Protein AF-A0A4Q3SVL1-F1 (afdb_monomer)

Secondary structure (DSSP, 8-state):
----SSS--TT-TTS-HHHHHHHHHHHHHTTTTTTTSEEEEET-TTSHHHHHHTTT-SEEEEEES-HHHHHHHHHHH-STT-TTEEEEE-BTTB-SS-TT-EEEEEEES-GGGS-HHHHHHHHHHHHHHEEEEEEEEEEEE-HHHHTTTTT---TT-S----HHHHHHHHHTT-SEEEEEEE---------SS-TT--S--------SS------SEEEEEEESSPPPTTTT-------STTHHHHHHHHHHHHHHHHHHHHHHHHHHHHHHHHHHHHHHHHHHHHH--SSSHHHHHHHHHHHHHHHHHHHHHHHHHHHHHHHHHHHHHHHHHHHHHHHHHHHTS----HHHHHHHHHHHHHHHHHHHHHHHHHHHHHHHHHSHHHHHHHHHHHHHHHH--TT-HHHHHHHHHHHHHTS---------S-----------------EEPPP-SS-SEEEEEEESS-HHHHHHHHHHHHHH--SS-EEEEEEE-S--SGGGGHHHHEETEEEEE-SS--HHHHHHHHHGGG--SSEEEEE-TTEEEPTTHHHHHHHHHHH-TTEEEEEEEEE-TTS-EEESSEEE-TTS-EEETTTTS-TTSGGGSS-EE-SB--TTEEEEEHHHHHHHTSS-GGGTTSSSHHHHHHHHHHHTT-EEEEEEEEEEEE-TTGGG--TT-TTHHHHHHHHHHHHHHHHHHHHHHHHHHH-PSTTSSHHHHTTT-TTSPEEEEEESSS--TTT-HHHHHHHHHHHHHHHTT-EEEEEETT----TTHHHHHHHTT-EEE-SHHHHHHHHHHHHHHGGG-SEEEEETHHHHTTTHHHHHHH--SEEEEE-SS-HHHHHHHHHHHH--HHHHHHHHHHHHHHHHHHHT-SEEEES-HHHHHHHHHH-TTS-EEE--S---S--PPP-S-STT--SEEEE--TTSHHHHHHHHHIIIIIHHHHHHH-TT--EEEE-SS--HHHHHGGGSTT-

Structure (mmCIF, N/CA/C/O backbone):
data_AF-A0A4Q3SVL1-F1
#
_entry.id   AF-A0A4Q3SVL1-F1
#
loop_
_atom_site.group_PDB
_atom_site.id
_atom_site.type_symbol
_atom_site.label_atom_id
_atom_site.label_alt_id
_atom_site.label_comp_id
_atom_site.label_asym_id
_atom_site.label_entity_id
_atom_site.label_seq_id
_atom_site.pdbx_PDB_ins_code
_atom_site.Cartn_x
_atom_site.Cartn_y
_atom_site.Cartn_z
_atom_site.occupancy
_atom_site.B_iso_or_equiv
_atom_site.auth_seq_id
_atom_site.auth_comp_id
_atom_site.auth_asym_id
_atom_site.auth_atom_id
_atom_site.pdbx_PDB_model_num
ATOM 1 N N . MET A 1 1 ? -12.771 -2.972 56.015 1.00 55.38 1 MET A N 1
ATOM 2 C CA . MET A 1 1 ? -11.417 -2.401 56.017 1.00 55.38 1 MET A CA 1
ATOM 3 C C . MET A 1 1 ? -11.244 -1.648 54.707 1.00 55.38 1 MET A C 1
ATOM 5 O O . MET A 1 1 ? -11.734 -2.137 53.696 1.00 55.38 1 MET A O 1
ATOM 9 N N . GLU A 1 2 ? -10.692 -0.437 54.738 1.00 48.19 2 GLU A N 1
ATOM 10 C CA . GLU A 1 2 ? -10.429 0.373 53.538 1.00 48.19 2 GLU A CA 1
ATOM 11 C C . GLU A 1 2 ? -9.019 0.034 53.021 1.00 48.19 2 GLU A C 1
ATOM 13 O O . GLU A 1 2 ? -8.094 -0.090 53.822 1.00 48.19 2 GLU A O 1
ATOM 18 N N . PHE A 1 3 ? -8.852 -0.191 51.714 1.00 60.41 3 PHE A N 1
ATOM 19 C CA . PHE A 1 3 ? -7.556 -0.561 51.133 1.00 60.41 3 PHE A CA 1
ATOM 20 C C . PHE A 1 3 ? -6.648 0.671 51.045 1.00 60.41 3 PHE A C 1
ATOM 22 O O . PHE A 1 3 ? -6.931 1.595 50.286 1.00 60.41 3 PHE A O 1
ATOM 29 N N . THR A 1 4 ? -5.565 0.687 51.824 1.00 52.78 4 THR A N 1
ATOM 30 C CA . THR A 1 4 ? -4.628 1.823 51.913 1.00 52.78 4 THR A CA 1
ATOM 31 C C . THR A 1 4 ? -3.391 1.678 51.020 1.00 52.78 4 THR A C 1
ATOM 33 O O . THR A 1 4 ? -2.592 2.607 50.952 1.00 52.78 4 THR A O 1
ATOM 36 N N . GLY A 1 5 ? -3.208 0.528 50.358 1.00 53.03 5 GLY A N 1
ATOM 37 C CA . GLY A 1 5 ? -1.999 0.194 49.591 1.00 53.03 5 GLY A CA 1
ATOM 38 C C . GLY A 1 5 ? -0.815 -0.310 50.432 1.00 53.03 5 GLY A C 1
ATOM 39 O O . GLY A 1 5 ? 0.130 -0.846 49.871 1.00 53.03 5 GLY A O 1
ATOM 40 N N . GLU A 1 6 ? -0.879 -0.196 51.763 1.00 57.84 6 GLU A N 1
ATOM 41 C CA . GLU A 1 6 ? 0.151 -0.676 52.708 1.00 57.84 6 GLU A CA 1
ATOM 42 C C . GLU A 1 6 ? 0.124 -2.206 52.891 1.00 57.84 6 GLU A C 1
ATOM 44 O O . GLU A 1 6 ? 1.145 -2.819 53.177 1.00 57.84 6 GLU A O 1
ATOM 49 N N . ARG A 1 7 ? -1.051 -2.837 52.759 1.00 68.31 7 ARG A N 1
ATOM 50 C CA . ARG A 1 7 ? -1.268 -4.267 53.037 1.00 68.31 7 ARG A CA 1
ATOM 51 C C . ARG A 1 7 ? -1.854 -4.965 51.823 1.00 68.31 7 ARG A C 1
ATOM 53 O O . ARG A 1 7 ? -2.736 -4.422 51.163 1.00 68.31 7 ARG A O 1
ATOM 60 N N . TYR A 1 8 ? -1.421 -6.197 51.580 1.00 66.38 8 TYR A N 1
ATOM 61 C CA . TYR A 1 8 ? -1.984 -7.031 50.524 1.00 66.38 8 TYR A CA 1
ATOM 62 C C . TYR A 1 8 ? -3.361 -7.602 50.918 1.00 66.38 8 TYR A C 1
ATOM 64 O O . TYR A 1 8 ? -3.507 -8.191 51.992 1.00 66.38 8 TYR A O 1
ATOM 72 N N . VAL A 1 9 ? -4.353 -7.452 50.028 1.00 64.75 9 VAL A N 1
ATOM 73 C CA . VAL A 1 9 ? -5.755 -7.873 50.219 1.00 64.75 9 VAL A CA 1
ATOM 74 C C . VAL A 1 9 ? -6.178 -8.793 49.063 1.00 64.75 9 VAL A C 1
ATOM 76 O O . VAL A 1 9 ? -6.366 -8.304 47.949 1.00 64.75 9 VAL A O 1
ATOM 79 N N . PRO A 1 10 ? -6.362 -10.109 49.292 1.00 58.31 10 PRO A N 1
ATOM 80 C CA . PRO A 1 10 ? -6.601 -11.079 48.215 1.00 58.31 10 PRO A CA 1
ATOM 81 C C . PRO A 1 10 ? -7.893 -10.882 47.402 1.00 58.31 10 PRO A C 1
ATOM 83 O O . PRO A 1 10 ? -7.967 -11.353 46.274 1.00 58.31 10 PRO A O 1
ATOM 86 N N . ASP A 1 11 ? -8.917 -10.220 47.956 1.00 56.16 11 ASP A N 1
ATOM 87 C CA . ASP A 1 11 ? -10.246 -10.100 47.327 1.00 56.16 11 ASP A CA 1
ATOM 88 C C . ASP A 1 11 ? -10.383 -8.887 46.376 1.00 56.16 11 ASP A C 1
ATOM 90 O O . ASP A 1 11 ? -11.419 -8.725 45.728 1.00 56.16 11 ASP A O 1
ATOM 94 N N . ASN A 1 12 ? -9.367 -8.020 46.285 1.00 53.47 12 ASN A N 1
ATOM 95 C CA . ASN A 1 12 ? -9.403 -6.786 45.493 1.00 53.47 12 ASN A CA 1
ATOM 96 C C . ASN A 1 12 ? -8.634 -6.980 44.166 1.00 53.47 12 ASN A C 1
ATOM 98 O O . ASN A 1 12 ? -7.522 -6.494 43.993 1.00 53.47 12 ASN A O 1
ATOM 102 N N . PHE A 1 13 ? -9.223 -7.751 43.244 1.00 50.00 13 PHE A N 1
ATOM 103 C CA . PHE A 1 13 ? -8.593 -8.273 42.013 1.00 50.00 13 PHE A CA 1
ATOM 104 C C . PHE A 1 13 ? -8.269 -7.244 40.910 1.00 50.00 13 PHE A C 1
ATOM 106 O O . PHE A 1 13 ? -7.777 -7.636 39.852 1.00 50.00 13 PHE A O 1
ATOM 113 N N . ASP A 1 14 ? -8.543 -5.953 41.113 1.00 45.97 14 ASP A N 1
ATOM 114 C CA . ASP A 1 14 ? -8.428 -4.961 40.035 1.00 45.97 14 ASP A CA 1
ATOM 115 C C . ASP A 1 14 ? -6.996 -4.444 39.793 1.00 45.97 14 ASP A C 1
ATOM 117 O O . ASP A 1 14 ? -6.736 -3.947 38.701 1.00 45.97 14 ASP A O 1
ATOM 121 N N . ASP A 1 15 ? -6.039 -4.633 40.712 1.00 45.75 15 ASP A N 1
ATOM 122 C CA . ASP A 1 15 ? -4.672 -4.121 40.534 1.00 45.75 15 ASP A CA 1
ATOM 123 C C . ASP A 1 15 ? -3.588 -5.165 40.893 1.00 45.75 15 ASP A C 1
ATOM 125 O O . ASP A 1 15 ? -3.244 -5.378 42.051 1.00 45.75 15 ASP A O 1
ATOM 129 N N . ASN A 1 16 ? -2.981 -5.749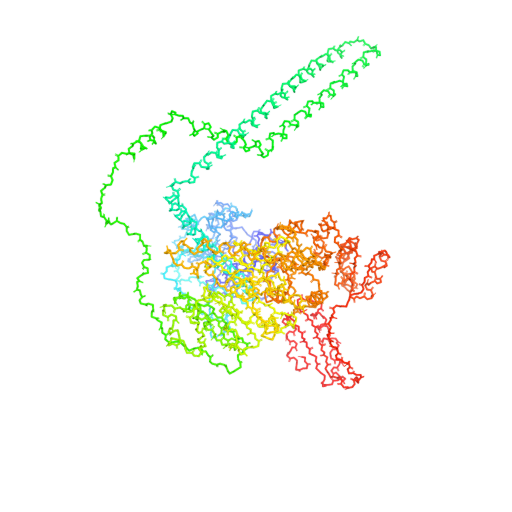 39.848 1.00 54.47 16 ASN A N 1
ATOM 130 C CA . ASN A 1 16 ? -1.686 -6.460 39.827 1.00 54.47 16 ASN A CA 1
ATOM 131 C C . ASN A 1 16 ? -1.646 -7.973 40.183 1.00 54.47 16 ASN A C 1
ATOM 133 O O . ASN A 1 16 ? -1.235 -8.386 41.268 1.00 54.47 16 ASN A O 1
ATOM 137 N N . ALA A 1 17 ? -1.949 -8.827 39.193 1.00 58.56 17 ALA A N 1
ATOM 138 C CA . ALA A 1 17 ? -1.876 -10.293 39.298 1.00 58.56 17 ALA A CA 1
ATOM 139 C C . ALA A 1 17 ? -0.477 -10.843 39.675 1.00 58.56 17 ALA A C 1
ATOM 141 O O . ALA A 1 17 ? -0.391 -11.858 40.363 1.00 58.56 17 ALA A O 1
ATOM 142 N N . GLU A 1 18 ? 0.624 -10.179 39.294 1.00 60.16 18 GLU A N 1
ATOM 143 C CA . GLU A 1 18 ? 1.995 -10.618 39.634 1.00 60.16 18 GLU A CA 1
ATOM 144 C C . GLU A 1 18 ? 2.237 -10.577 41.152 1.00 60.16 18 GLU A C 1
ATOM 146 O O . GLU A 1 18 ? 2.710 -11.556 41.732 1.00 60.16 18 GLU A O 1
ATOM 151 N N . LEU A 1 19 ? 1.811 -9.488 41.801 1.00 62.50 19 LEU A N 1
ATOM 152 C CA . LEU A 1 19 ? 1.945 -9.290 43.246 1.00 62.50 19 LEU A CA 1
ATOM 153 C C . LEU A 1 19 ? 1.179 -10.371 44.029 1.00 62.50 19 LEU A C 1
ATOM 155 O O . LEU A 1 19 ? 1.675 -10.909 45.019 1.00 62.50 19 LEU A O 1
ATOM 159 N N . SER A 1 20 ? -0.009 -10.750 43.544 1.00 68.12 20 SER A N 1
ATOM 160 C CA . SER A 1 20 ? -0.843 -11.777 44.179 1.00 68.12 20 SER A CA 1
ATOM 161 C C . SER A 1 20 ? -0.170 -13.157 44.223 1.00 68.12 20 SER A C 1
ATOM 163 O O . SER A 1 20 ? -0.193 -13.843 45.251 1.00 68.12 20 SER A O 1
ATOM 165 N N . VAL A 1 21 ? 0.500 -13.539 43.131 1.00 72.69 21 VAL A N 1
ATOM 166 C CA . VAL A 1 21 ? 1.197 -14.823 42.998 1.00 72.69 21 VAL A CA 1
ATOM 167 C C . VAL A 1 21 ? 2.465 -14.846 43.852 1.00 72.69 21 VAL A C 1
ATOM 169 O O . VAL A 1 21 ? 2.728 -15.852 44.510 1.00 72.69 21 VAL A O 1
ATOM 172 N N . GLU A 1 22 ? 3.232 -13.752 43.901 1.00 77.69 22 GLU A N 1
ATOM 173 C CA . GLU A 1 22 ? 4.458 -13.664 44.711 1.00 77.69 22 GLU A CA 1
ATOM 174 C C . GLU A 1 22 ? 4.164 -13.790 46.220 1.00 77.69 22 GLU A C 1
ATOM 176 O O . GLU A 1 22 ? 4.854 -14.538 46.928 1.00 77.69 22 GLU A O 1
ATOM 181 N N . HIS A 1 23 ? 3.092 -13.153 46.707 1.00 78.38 23 HIS A N 1
ATOM 182 C CA . HIS A 1 23 ? 2.640 -13.283 48.097 1.00 78.38 23 HIS A CA 1
ATOM 183 C C . HIS A 1 23 ? 2.167 -14.699 48.440 1.00 78.38 23 HIS A C 1
ATOM 185 O O . HIS A 1 23 ? 2.624 -15.276 49.433 1.00 78.38 23 HIS A O 1
ATOM 191 N N . LEU A 1 24 ? 1.303 -15.295 47.613 1.00 80.44 24 LEU A N 1
ATOM 192 C CA . LEU A 1 24 ? 0.817 -16.660 47.839 1.00 80.44 24 LEU A CA 1
ATOM 193 C C . LEU A 1 24 ? 1.949 -17.691 47.757 1.00 80.44 24 LEU A C 1
ATOM 195 O O . LEU A 1 24 ? 1.986 -18.633 48.551 1.00 80.44 24 LEU A O 1
ATOM 199 N N . HIS A 1 25 ? 2.910 -17.502 46.849 1.00 86.19 25 HIS A N 1
ATOM 200 C CA . HIS A 1 25 ? 4.037 -18.416 46.671 1.00 86.19 25 HIS A CA 1
ATOM 201 C C . HIS A 1 25 ? 4.887 -18.550 47.937 1.00 86.19 25 HIS A C 1
ATOM 203 O O . HIS A 1 25 ? 5.212 -19.675 48.319 1.00 86.19 25 HIS A O 1
ATOM 209 N N . ARG A 1 26 ? 5.177 -17.455 48.649 1.00 89.06 26 ARG A N 1
ATOM 210 C CA . ARG A 1 26 ? 5.948 -17.519 49.905 1.00 89.06 26 ARG A CA 1
ATOM 211 C C . ARG A 1 26 ? 5.238 -18.339 50.979 1.00 89.06 26 ARG A C 1
ATOM 213 O O . ARG A 1 26 ? 5.860 -19.232 51.555 1.00 89.06 26 ARG A O 1
ATOM 220 N N . TYR A 1 27 ? 3.937 -18.141 51.183 1.00 89.81 27 TYR A N 1
ATOM 221 C CA . TYR A 1 27 ? 3.181 -18.950 52.145 1.00 89.81 27 TYR A CA 1
ATOM 222 C C . TYR A 1 27 ? 3.047 -20.420 51.716 1.00 89.81 27 TYR A C 1
ATOM 224 O O . TYR A 1 27 ? 3.208 -21.316 52.543 1.00 89.81 27 TYR A O 1
ATOM 232 N N . HIS A 1 28 ? 2.842 -20.702 50.426 1.00 86.38 28 HIS A N 1
ATOM 233 C CA . HIS A 1 28 ? 2.831 -22.078 49.920 1.00 86.38 28 HIS A CA 1
ATOM 234 C C . HIS A 1 28 ? 4.194 -22.775 50.062 1.00 86.38 28 HIS A C 1
ATOM 236 O O . HIS A 1 28 ? 4.246 -23.980 50.314 1.00 86.38 28 HIS A O 1
ATOM 242 N N . SER A 1 29 ? 5.296 -22.024 49.960 1.00 87.75 29 SER A N 1
ATOM 243 C CA . SER A 1 29 ? 6.657 -22.564 50.052 1.00 87.75 29 SER A CA 1
ATOM 244 C C . SER A 1 29 ? 7.015 -23.111 51.439 1.00 87.75 29 SER A C 1
ATOM 246 O O . SER A 1 29 ? 7.871 -23.989 51.544 1.00 87.75 29 SER A O 1
ATOM 248 N N . VAL A 1 30 ? 6.331 -22.651 52.495 1.00 89.81 30 VAL A N 1
ATOM 249 C CA . VAL A 1 30 ? 6.601 -23.037 53.891 1.00 89.81 30 VAL A CA 1
ATOM 250 C C . VAL A 1 30 ? 5.645 -24.101 54.439 1.00 89.81 30 VAL A C 1
ATOM 252 O O . VAL A 1 30 ? 5.835 -24.560 55.563 1.00 89.81 30 VAL A O 1
ATOM 255 N N . LEU A 1 31 ? 4.645 -24.559 53.674 1.00 88.62 31 LEU A N 1
ATOM 256 C CA . LEU A 1 31 ? 3.614 -25.486 54.180 1.00 88.62 31 LEU A CA 1
ATOM 257 C C . LEU A 1 31 ? 4.175 -26.818 54.697 1.00 88.62 31 LEU A C 1
ATOM 259 O O . LEU A 1 31 ? 3.685 -27.364 55.686 1.00 88.62 31 LEU A O 1
ATOM 263 N N . ALA A 1 32 ? 5.226 -27.334 54.060 1.00 85.50 32 ALA A N 1
ATOM 264 C CA . ALA A 1 32 ? 5.906 -28.540 54.524 1.00 85.50 32 ALA A CA 1
ATOM 265 C C . ALA A 1 32 ? 6.697 -28.303 55.823 1.00 85.50 32 ALA A C 1
ATOM 267 O O . ALA A 1 32 ? 6.768 -29.194 56.669 1.00 85.50 32 ALA A O 1
ATOM 268 N N . LEU A 1 33 ? 7.260 -27.101 55.994 1.00 88.25 33 LEU A N 1
ATOM 269 C CA . LEU A 1 33 ? 8.067 -26.715 57.153 1.00 88.25 33 LEU A CA 1
ATOM 270 C C . LEU A 1 33 ? 7.221 -26.577 58.421 1.00 88.25 33 LEU A C 1
ATOM 272 O O . LEU A 1 33 ? 7.648 -26.959 59.510 1.00 88.25 33 LEU A O 1
ATOM 276 N N . VAL A 1 34 ? 6.010 -26.046 58.271 1.00 92.38 34 VAL A N 1
ATOM 277 C CA . VAL A 1 34 ? 5.092 -25.806 59.389 1.00 92.38 34 VAL A CA 1
ATOM 278 C C . VAL A 1 34 ? 4.317 -27.051 59.820 1.00 92.38 34 VAL A C 1
ATOM 280 O O . VAL A 1 34 ? 3.552 -27.000 60.784 1.00 92.38 34 VAL A O 1
ATOM 283 N N . LYS A 1 35 ? 4.501 -28.182 59.131 1.00 91.38 35 LYS A N 1
ATOM 284 C CA . LYS A 1 35 ? 3.727 -29.399 59.364 1.00 91.38 35 LYS A CA 1
ATOM 285 C C . LYS A 1 35 ? 3.863 -29.904 60.805 1.00 91.38 35 LYS A C 1
ATOM 287 O O . LYS A 1 35 ? 4.967 -30.163 61.279 1.00 91.38 35 LYS A O 1
ATOM 292 N N . ASP A 1 36 ? 2.729 -30.073 61.487 1.00 93.31 36 ASP A N 1
ATOM 293 C CA . ASP A 1 36 ? 2.624 -30.522 62.884 1.00 93.31 36 ASP A CA 1
ATOM 294 C C . ASP A 1 36 ? 3.350 -29.618 63.912 1.00 93.31 36 ASP A C 1
ATOM 296 O O . ASP A 1 36 ? 3.608 -30.031 65.049 1.00 93.31 36 ASP A O 1
ATOM 300 N N . LYS A 1 37 ? 3.658 -28.366 63.542 1.00 95.19 37 LYS A N 1
ATOM 301 C CA . LYS A 1 37 ? 4.358 -27.375 64.377 1.00 95.19 37 LYS A CA 1
ATOM 302 C C . LYS A 1 37 ? 3.426 -26.313 64.956 1.00 95.19 37 LYS A C 1
ATOM 304 O O . LYS A 1 37 ? 2.358 -26.054 64.403 1.00 95.19 37 LYS A O 1
ATOM 309 N N . LYS A 1 38 ? 3.835 -25.693 66.066 1.00 97.25 38 LYS A N 1
ATOM 310 C CA . LYS A 1 38 ? 3.267 -24.426 66.544 1.00 97.25 38 LYS A CA 1
ATOM 311 C C . LYS A 1 38 ? 3.923 -23.269 65.798 1.00 97.25 38 LYS A C 1
ATOM 313 O O . LYS A 1 38 ? 5.141 -23.106 65.879 1.00 97.25 38 LYS A O 1
ATOM 318 N N . VAL A 1 39 ? 3.122 -22.484 65.089 1.00 97.50 39 VAL A N 1
ATOM 319 C CA . VAL A 1 39 ? 3.583 -21.445 64.166 1.00 97.50 39 VAL A CA 1
ATOM 320 C C . VAL A 1 39 ? 3.134 -20.078 64.652 1.00 97.50 39 VAL A C 1
ATOM 322 O O . VAL A 1 39 ? 1.967 -19.897 64.995 1.00 97.50 39 VAL A O 1
ATOM 325 N N . LEU A 1 40 ? 4.044 -19.115 64.629 1.00 97.19 40 LEU A N 1
ATOM 326 C CA . LEU A 1 40 ? 3.732 -17.695 64.722 1.00 97.19 40 LEU A CA 1
ATOM 327 C C . LEU A 1 40 ? 3.852 -17.068 63.329 1.00 97.19 40 LEU A C 1
ATOM 329 O O . LEU A 1 40 ? 4.917 -17.132 62.725 1.00 97.19 40 LEU A O 1
ATOM 333 N N . ASP A 1 41 ? 2.779 -16.453 62.849 1.00 96.12 41 ASP A N 1
ATOM 334 C CA . ASP A 1 41 ? 2.760 -15.577 61.674 1.00 96.12 41 ASP A CA 1
ATOM 335 C C . ASP A 1 41 ? 2.746 -14.127 62.178 1.00 96.12 41 ASP A C 1
ATOM 337 O O . ASP A 1 41 ? 1.729 -13.651 62.688 1.00 96.12 41 ASP A O 1
ATOM 341 N N . ILE A 1 42 ? 3.902 -13.464 62.162 1.00 93.38 42 ILE A N 1
ATOM 342 C CA . ILE A 1 42 ? 4.084 -12.125 62.740 1.00 93.38 42 ILE A CA 1
ATOM 343 C C . ILE A 1 42 ? 4.021 -11.064 61.632 1.00 93.38 42 ILE A C 1
ATOM 345 O O . ILE A 1 42 ? 4.694 -11.199 60.614 1.00 93.38 42 ILE A O 1
ATOM 349 N N . ALA A 1 43 ? 3.217 -10.019 61.863 1.00 90.12 43 ALA A N 1
ATOM 350 C CA . ALA A 1 43 ? 2.675 -9.103 60.851 1.00 90.12 43 ALA A CA 1
ATOM 351 C C . ALA A 1 43 ? 1.779 -9.818 59.822 1.00 90.12 43 ALA A C 1
ATOM 353 O O . ALA A 1 43 ? 1.961 -9.727 58.611 1.00 90.12 43 ALA A O 1
ATOM 354 N N . CYS A 1 44 ? 0.798 -10.564 60.334 1.00 88.12 44 CYS A N 1
ATOM 355 C CA . CYS A 1 44 ? -0.080 -11.419 59.531 1.00 88.12 44 CYS A CA 1
ATOM 356 C C . CYS A 1 44 ? -1.098 -10.672 58.641 1.00 88.12 44 CYS A C 1
ATOM 358 O O . CYS A 1 44 ? -1.775 -11.305 57.821 1.00 88.12 44 CYS A O 1
ATOM 360 N N . GLY A 1 45 ? -1.248 -9.350 58.796 1.00 88.00 45 GLY A N 1
ATOM 361 C CA . GLY A 1 45 ? -2.177 -8.532 58.022 1.00 88.00 45 GLY A CA 1
ATOM 362 C C . GLY A 1 45 ? -3.626 -9.007 58.153 1.00 88.00 45 GLY A C 1
ATOM 363 O O . GLY A 1 45 ? -4.166 -9.130 59.250 1.00 88.00 45 GLY A O 1
ATOM 364 N N . GLU A 1 46 ? -4.275 -9.294 57.022 1.00 86.06 46 GLU A N 1
ATOM 365 C CA . GLU A 1 46 ? -5.652 -9.811 57.002 1.00 86.06 46 GLU A CA 1
ATOM 366 C C . GLU A 1 46 ? -5.770 -11.306 57.361 1.00 86.06 46 GLU A C 1
ATOM 368 O O . GLU A 1 46 ? -6.880 -11.836 57.428 1.00 86.06 46 GLU A O 1
ATOM 373 N N . GLY A 1 47 ? -4.653 -12.008 57.582 1.00 86.25 47 GLY A N 1
ATOM 374 C CA . GLY A 1 47 ? -4.638 -13.372 58.119 1.00 86.25 47 GLY A CA 1
ATOM 375 C C . GLY A 1 47 ? -4.873 -14.502 57.110 1.00 86.25 47 GLY A C 1
ATOM 376 O O . GLY A 1 47 ? -5.030 -15.652 57.524 1.00 86.25 47 GLY A O 1
ATOM 377 N N . TYR A 1 48 ? -4.881 -14.232 55.797 1.00 88.19 48 TYR A N 1
ATOM 378 C CA . TYR A 1 48 ? -5.042 -15.280 54.772 1.00 88.19 48 TYR A CA 1
ATOM 379 C C . TYR A 1 48 ? -3.890 -16.304 54.798 1.00 88.19 48 TYR A C 1
ATOM 381 O O . TYR A 1 48 ? -4.130 -17.504 54.665 1.00 88.19 48 TYR A O 1
ATOM 389 N N . GLY A 1 49 ? -2.651 -15.846 55.012 1.00 89.00 49 GLY A N 1
ATOM 390 C CA . GLY A 1 49 ? -1.470 -16.704 55.132 1.00 89.00 49 GLY A CA 1
ATOM 391 C C . GLY A 1 49 ? -1.525 -17.569 56.388 1.00 89.00 49 GLY A C 1
ATOM 392 O O . GLY A 1 49 ? -1.332 -18.786 56.320 1.00 89.00 49 GLY A O 1
ATOM 393 N N . SER A 1 50 ? -1.918 -16.966 57.515 1.00 92.94 50 SER A N 1
ATOM 394 C CA . SER A 1 50 ? -2.155 -17.686 58.766 1.00 92.94 50 SER A CA 1
ATOM 395 C C . SER A 1 50 ? -3.211 -18.776 58.581 1.00 92.94 50 SER A C 1
ATOM 397 O O . SER A 1 50 ? -2.988 -19.918 58.981 1.00 92.94 50 SER A O 1
ATOM 399 N N . ALA A 1 51 ? -4.328 -18.459 57.913 1.00 90.31 51 ALA A N 1
ATOM 400 C CA . ALA A 1 51 ? -5.387 -19.415 57.603 1.00 90.31 51 ALA A CA 1
ATOM 401 C C . ALA A 1 51 ? -4.905 -20.551 56.689 1.00 90.31 51 ALA A C 1
ATOM 403 O O . ALA A 1 51 ? -5.227 -21.710 56.947 1.00 90.31 51 ALA A O 1
ATOM 404 N N . LEU A 1 52 ? -4.092 -20.262 55.671 1.00 89.81 52 LEU A N 1
ATOM 405 C CA . LEU A 1 52 ? -3.535 -21.277 54.772 1.00 89.81 52 LEU A CA 1
ATOM 406 C C . LEU A 1 52 ? -2.671 -22.305 55.524 1.00 89.81 52 LEU A C 1
ATOM 408 O O . LEU A 1 52 ? -2.780 -23.510 55.285 1.00 89.81 52 LEU A O 1
ATOM 412 N N . MET A 1 53 ? -1.847 -21.849 56.472 1.00 93.19 53 MET A N 1
ATOM 413 C CA . MET A 1 53 ? -0.942 -22.718 57.234 1.00 93.19 53 MET A CA 1
ATOM 414 C C . MET A 1 53 ? -1.665 -23.664 58.204 1.00 93.19 53 MET A C 1
ATOM 416 O O . MET A 1 53 ? -1.138 -24.735 58.512 1.00 93.19 53 MET A O 1
ATOM 420 N N . THR A 1 54 ? -2.882 -23.329 58.652 1.00 92.31 54 THR A N 1
ATOM 421 C CA . THR A 1 54 ? -3.663 -24.157 59.601 1.00 92.31 54 THR A CA 1
ATOM 422 C C . THR A 1 54 ? -3.913 -25.581 59.120 1.00 92.31 54 THR A C 1
ATOM 424 O O . THR A 1 54 ? -4.018 -26.493 59.939 1.00 92.31 54 THR A O 1
ATOM 427 N N . ALA A 1 55 ? -3.982 -25.783 57.800 1.00 87.00 55 ALA A N 1
ATOM 428 C CA . ALA A 1 55 ? -4.226 -27.084 57.196 1.00 87.00 55 ALA A CA 1
ATOM 429 C C . ALA A 1 55 ? -3.078 -28.078 57.450 1.00 87.00 55 ALA A C 1
ATOM 431 O O . ALA A 1 55 ? -3.259 -29.279 57.272 1.00 87.00 55 ALA A O 1
ATOM 432 N N . HIS A 1 56 ? -1.890 -27.576 57.801 1.00 91.31 56 HIS A N 1
ATOM 433 C CA . HIS A 1 56 ? -0.668 -28.367 57.964 1.00 91.31 56 HIS A CA 1
ATOM 434 C C . HIS A 1 56 ? -0.077 -28.214 59.372 1.00 91.31 56 HIS A C 1
ATOM 436 O O . HIS A 1 56 ? 0.494 -29.165 59.904 1.00 91.31 56 HIS A O 1
ATOM 442 N N . ALA A 1 57 ? -0.220 -27.041 59.988 1.00 94.12 57 ALA A N 1
ATOM 443 C CA . ALA A 1 57 ? 0.303 -26.738 61.312 1.00 94.12 57 ALA A CA 1
ATOM 444 C C . ALA A 1 57 ? -0.541 -27.330 62.448 1.00 94.12 57 ALA A C 1
ATOM 446 O O . ALA A 1 57 ? -1.757 -27.486 62.353 1.00 94.12 57 ALA A O 1
ATOM 447 N N . LYS A 1 58 ? 0.111 -27.602 63.582 1.00 94.50 58 LYS A N 1
ATOM 448 C CA . LYS A 1 58 ? -0.569 -28.024 64.814 1.00 94.50 58 LYS A CA 1
ATOM 449 C C . LYS A 1 58 ? -1.383 -26.879 65.415 1.00 94.50 58 LYS A C 1
ATOM 451 O O . LYS A 1 58 ? -2.481 -27.106 65.913 1.00 94.50 58 LYS A O 1
ATOM 456 N N . GLU A 1 59 ? -0.830 -25.673 65.385 1.00 96.12 59 GLU A N 1
ATOM 457 C CA . GLU A 1 59 ? -1.428 -24.449 65.919 1.00 96.12 59 GLU A CA 1
ATOM 458 C C . GLU A 1 59 ? -0.806 -23.255 65.193 1.00 96.12 59 GLU A C 1
ATOM 460 O O . GLU A 1 59 ? 0.408 -23.247 64.985 1.00 96.12 59 GLU A O 1
ATOM 465 N N . VAL A 1 60 ? -1.615 -22.269 64.807 1.00 96.62 60 VAL A N 1
ATOM 466 C CA . VAL A 1 60 ? -1.152 -21.032 64.167 1.00 96.62 60 VAL A CA 1
ATOM 467 C C . VAL A 1 60 ? -1.610 -19.837 64.993 1.00 96.62 60 VAL A C 1
ATOM 469 O O . VAL A 1 60 ? -2.790 -19.712 65.325 1.00 96.62 60 VAL A O 1
ATOM 472 N N . ILE A 1 61 ? -0.672 -18.952 65.310 1.00 96.44 61 ILE A N 1
ATOM 473 C CA . ILE A 1 61 ? -0.917 -17.692 66.003 1.00 96.44 61 ILE A CA 1
ATOM 474 C C . ILE A 1 61 ? -0.573 -16.565 65.030 1.00 96.44 61 ILE A C 1
ATOM 476 O O . ILE A 1 61 ? 0.591 -16.404 64.680 1.00 96.44 61 ILE A O 1
ATOM 480 N N . GLY A 1 62 ? -1.571 -15.811 64.576 1.00 94.75 62 GLY A N 1
ATOM 481 C CA . GLY A 1 62 ? -1.372 -14.602 63.777 1.00 94.75 62 GLY A CA 1
ATOM 482 C C . GLY A 1 62 ? -1.257 -13.378 64.681 1.00 94.75 62 GLY A C 1
ATOM 483 O O . GLY A 1 62 ? -2.125 -13.163 65.529 1.00 94.75 62 GLY A O 1
ATOM 484 N N . ILE A 1 63 ? -0.200 -12.582 64.527 1.00 93.75 63 ILE A N 1
ATOM 485 C CA . ILE A 1 63 ? -0.021 -11.329 65.269 1.00 93.75 63 ILE A CA 1
ATOM 486 C C . ILE A 1 63 ? 0.120 -10.166 64.296 1.00 93.75 63 ILE A C 1
ATOM 488 O O . ILE A 1 63 ? 0.881 -10.249 63.338 1.00 93.75 63 ILE A O 1
ATOM 492 N N . ASP A 1 64 ? -0.589 -9.074 64.552 1.00 91.62 64 ASP A N 1
ATOM 493 C CA . ASP A 1 64 ? -0.471 -7.818 63.811 1.00 91.62 64 ASP A CA 1
ATOM 494 C C . ASP A 1 64 ? -0.628 -6.632 64.770 1.00 91.62 64 ASP A C 1
ATOM 496 O O . ASP A 1 64 ? -1.313 -6.731 65.793 1.00 91.62 64 ASP A O 1
ATOM 500 N N . ILE A 1 65 ? 0.018 -5.512 64.448 1.00 89.12 65 ILE A N 1
ATOM 501 C CA . ILE A 1 65 ? -0.034 -4.291 65.259 1.00 89.12 65 ILE A CA 1
ATOM 502 C C . ILE A 1 65 ? -1.367 -3.551 65.089 1.00 89.12 65 ILE A C 1
ATOM 504 O O . ILE A 1 65 ? -1.754 -2.764 65.950 1.00 89.12 65 ILE A O 1
ATOM 508 N N . ASN A 1 66 ? -2.076 -3.785 63.981 1.00 86.38 66 ASN A N 1
ATOM 509 C CA . ASN A 1 66 ? -3.324 -3.106 63.676 1.00 86.38 66 ASN A CA 1
ATOM 510 C C . ASN A 1 66 ? -4.534 -3.888 64.222 1.00 86.38 66 ASN A C 1
ATOM 512 O O . ASN A 1 66 ? -4.921 -4.937 63.700 1.00 86.38 66 ASN A O 1
ATOM 516 N N . SER A 1 67 ? -5.184 -3.325 65.243 1.00 84.75 67 SER A N 1
ATOM 517 C CA . SER A 1 67 ? -6.380 -3.902 65.872 1.00 84.75 67 SER A CA 1
ATOM 518 C C . SER A 1 67 ? -7.551 -4.115 64.902 1.00 84.75 67 SER A C 1
ATOM 520 O O . SER A 1 67 ? -8.277 -5.102 65.032 1.00 84.75 67 SER A O 1
ATOM 522 N N . GLU A 1 68 ? -7.724 -3.263 63.885 1.00 83.12 68 GLU A N 1
ATOM 523 C CA . GLU A 1 68 ? -8.770 -3.435 62.867 1.00 83.12 68 GLU A CA 1
ATOM 524 C C . GLU A 1 68 ? -8.496 -4.649 61.970 1.00 83.12 68 GLU A C 1
ATOM 526 O O . GLU A 1 68 ? -9.428 -5.386 61.635 1.00 83.12 68 GLU A O 1
ATOM 531 N N . CYS A 1 69 ? -7.223 -4.896 61.634 1.00 81.69 69 CYS A N 1
ATOM 532 C CA . CYS A 1 69 ? -6.800 -6.068 60.862 1.00 81.69 69 CYS A CA 1
ATOM 533 C C . CYS A 1 69 ? -7.064 -7.354 61.643 1.00 81.69 69 CYS A C 1
ATOM 535 O O . CYS A 1 69 ? -7.633 -8.297 61.101 1.00 81.69 69 CYS A O 1
ATOM 537 N N . ILE A 1 70 ? -6.746 -7.364 62.939 1.00 88.25 70 ILE A N 1
ATOM 538 C CA . ILE A 1 70 ? -6.996 -8.511 63.819 1.00 88.25 70 ILE A CA 1
ATOM 539 C C . ILE A 1 70 ? -8.491 -8.787 63.977 1.00 88.25 70 ILE A C 1
ATOM 541 O O . ILE A 1 70 ? -8.910 -9.942 63.898 1.00 88.25 70 ILE A O 1
ATOM 545 N N . VAL A 1 71 ? -9.320 -7.753 64.146 1.00 83.56 71 VAL A N 1
ATOM 546 C CA . VAL A 1 71 ? -10.782 -7.913 64.200 1.00 83.56 71 VAL A CA 1
ATOM 547 C C . VAL A 1 71 ? -11.320 -8.472 62.881 1.00 83.56 71 VAL A C 1
ATOM 549 O O . VAL A 1 71 ? -12.172 -9.363 62.899 1.00 83.56 71 VAL A O 1
ATOM 552 N N . TYR A 1 72 ? -10.814 -7.992 61.745 1.00 84.25 72 TYR A N 1
ATOM 553 C CA . TYR A 1 72 ? -11.198 -8.485 60.424 1.00 84.25 72 TYR A CA 1
ATOM 554 C C . TYR A 1 72 ? -10.765 -9.944 60.197 1.00 84.25 72 TYR A C 1
ATOM 556 O O . TYR A 1 72 ? -11.602 -10.787 59.864 1.00 84.25 72 TYR A O 1
ATOM 564 N N . ALA A 1 73 ? -9.494 -10.265 60.451 1.00 85.44 73 ALA A N 1
ATOM 565 C CA . ALA A 1 73 ? -8.925 -11.602 60.319 1.00 85.44 73 ALA A CA 1
ATOM 566 C C . ALA A 1 73 ? -9.638 -12.609 61.233 1.00 85.44 73 ALA A C 1
ATOM 568 O O . ALA A 1 73 ? -10.050 -13.681 60.785 1.00 85.44 73 ALA A O 1
ATOM 569 N N . ALA A 1 74 ? -9.883 -12.240 62.495 1.00 85.81 74 ALA A N 1
ATOM 570 C CA . ALA A 1 74 ? -10.650 -13.058 63.425 1.00 85.81 74 ALA A CA 1
ATOM 571 C C . ALA A 1 74 ? -12.107 -13.225 62.966 1.00 85.81 74 ALA A C 1
ATOM 573 O O . ALA A 1 74 ? -12.622 -14.337 62.979 1.00 85.81 74 ALA A O 1
ATOM 574 N N . GLY A 1 75 ? -12.772 -12.163 62.505 1.00 83.38 75 GLY A N 1
ATOM 575 C CA . GLY A 1 75 ? -14.145 -12.250 61.998 1.00 83.38 75 GLY A CA 1
ATOM 576 C C . GLY A 1 75 ? -14.286 -13.165 60.777 1.00 83.38 75 GLY A C 1
ATOM 577 O O . GLY A 1 75 ? -15.302 -13.844 60.629 1.00 83.38 75 GLY A O 1
ATOM 578 N N . ARG A 1 76 ? -13.260 -13.210 59.921 1.00 84.69 76 ARG A N 1
ATOM 579 C CA . ARG A 1 76 ? -13.245 -14.008 58.690 1.00 84.69 76 ARG A CA 1
ATOM 580 C C . ARG A 1 76 ? -12.817 -15.457 58.918 1.00 84.69 76 ARG A C 1
ATOM 582 O O . ARG A 1 76 ? -13.436 -16.366 58.365 1.00 84.69 76 ARG A O 1
ATOM 589 N N . TYR A 1 77 ? -11.776 -15.678 59.719 1.00 83.75 77 TYR A N 1
ATOM 590 C CA . TYR A 1 77 ? -11.114 -16.979 59.833 1.00 83.75 77 TYR A CA 1
ATOM 591 C C . TYR A 1 77 ? -11.287 -17.660 61.195 1.00 83.75 77 TYR A C 1
ATOM 593 O O . TYR A 1 77 ? -11.105 -18.868 61.265 1.00 83.75 77 TYR A O 1
ATOM 601 N N . ASN A 1 78 ? -11.720 -16.976 62.260 1.00 74.06 78 ASN A N 1
ATOM 602 C CA . ASN A 1 78 ? -12.007 -17.613 63.557 1.00 74.06 78 ASN A CA 1
ATOM 603 C C . ASN A 1 78 ? -13.397 -18.287 63.544 1.00 74.06 78 ASN A C 1
ATOM 605 O O . ASN A 1 78 ? -14.330 -17.897 64.247 1.00 74.06 78 ASN A O 1
ATOM 609 N N . THR A 1 79 ? -13.553 -19.275 62.659 1.00 68.94 79 THR A N 1
ATOM 610 C CA . THR A 1 79 ? -14.783 -20.048 62.425 1.00 68.94 79 THR A CA 1
ATOM 611 C C . THR A 1 79 ? -14.554 -21.527 62.750 1.00 68.94 79 THR A C 1
ATOM 613 O O . THR A 1 79 ? -13.422 -21.962 62.952 1.00 68.94 79 THR A O 1
ATOM 616 N N . THR A 1 80 ? -15.610 -22.352 62.752 1.00 66.88 80 THR A N 1
ATOM 617 C CA . THR A 1 80 ? -15.492 -23.813 62.963 1.00 66.88 80 THR A CA 1
ATOM 618 C C . THR A 1 80 ? -14.538 -24.513 61.990 1.00 66.88 80 THR A C 1
ATOM 620 O O . THR A 1 80 ? -14.126 -25.637 62.258 1.00 66.88 80 THR A O 1
ATOM 623 N N . ASN A 1 81 ? -14.194 -23.868 60.873 1.00 73.44 81 ASN A N 1
ATOM 624 C CA . ASN A 1 81 ? -13.318 -24.420 59.845 1.00 73.44 81 ASN A CA 1
ATOM 625 C C . ASN A 1 81 ? -11.820 -24.277 60.177 1.00 73.44 81 ASN A C 1
ATOM 627 O O . ASN A 1 81 ? -11.017 -24.955 59.544 1.00 73.44 81 ASN A O 1
ATOM 631 N N . TYR A 1 82 ? -11.447 -23.461 61.173 1.00 85.94 82 TYR A N 1
ATOM 632 C CA . TYR A 1 82 ? -10.049 -23.212 61.561 1.00 85.94 82 TYR A CA 1
ATOM 633 C C . TYR A 1 82 ? -9.861 -23.267 63.091 1.00 85.94 82 TYR A C 1
ATOM 635 O O . TYR A 1 82 ? -9.521 -22.269 63.724 1.00 85.94 82 TYR A O 1
ATOM 643 N N . PRO A 1 83 ? -10.092 -24.431 63.728 1.00 84.50 83 PRO A N 1
ATOM 644 C CA . PRO A 1 83 ? -10.122 -24.552 65.190 1.00 84.50 83 PRO A CA 1
ATOM 645 C C . PRO A 1 83 ? -8.754 -24.373 65.873 1.00 84.50 83 PRO A C 1
ATOM 647 O O . PRO A 1 83 ? -8.690 -24.274 67.096 1.00 84.50 83 PRO A O 1
ATOM 650 N N . ASN A 1 84 ? -7.665 -24.374 65.104 1.00 91.62 84 ASN A N 1
ATOM 651 C CA . ASN A 1 84 ? -6.277 -24.264 65.553 1.00 91.62 84 ASN A CA 1
ATOM 652 C C . ASN A 1 84 ? -5.630 -22.914 65.182 1.00 91.62 84 ASN A C 1
ATOM 654 O O . ASN A 1 84 ? -4.403 -22.822 65.174 1.00 91.62 84 ASN A O 1
ATOM 658 N N . LEU A 1 85 ? -6.433 -21.888 64.871 1.00 94.69 85 LEU A N 1
ATOM 659 C CA . LEU A 1 85 ? -5.981 -20.540 64.518 1.00 94.69 85 LEU A CA 1
ATOM 660 C C . LEU A 1 85 ? -6.400 -19.525 65.581 1.00 94.69 85 LEU A C 1
ATOM 662 O O . LEU A 1 85 ? -7.569 -19.455 65.951 1.00 94.69 85 LEU A O 1
ATOM 666 N N . THR A 1 86 ? -5.459 -18.712 66.055 1.00 93.69 86 THR A N 1
ATOM 667 C CA . THR A 1 86 ? -5.733 -17.602 66.980 1.00 93.69 86 THR A CA 1
ATOM 668 C C . THR A 1 86 ? -5.078 -16.326 66.472 1.00 93.69 86 THR A C 1
ATOM 670 O O . THR A 1 86 ? -3.942 -16.366 66.017 1.00 93.69 86 THR A O 1
ATOM 673 N N . PHE A 1 87 ? -5.773 -15.195 66.583 1.00 93.50 87 PHE A N 1
ATOM 674 C CA . PHE A 1 87 ? -5.224 -13.879 66.258 1.00 93.50 87 PHE A CA 1
ATOM 675 C C . PHE A 1 87 ? -5.049 -13.039 67.520 1.00 93.50 87 PHE A C 1
ATOM 677 O O . PHE A 1 87 ? -5.945 -13.012 68.366 1.00 93.50 87 PHE A O 1
ATOM 684 N N . LEU A 1 88 ? -3.910 -12.360 67.641 1.00 91.38 88 LEU A N 1
ATOM 685 C CA . LEU A 1 88 ? -3.591 -11.471 68.756 1.00 91.38 88 LEU A CA 1
ATOM 686 C C . LEU A 1 88 ? -3.092 -10.128 68.221 1.00 91.38 88 LEU A C 1
ATOM 688 O O . LEU A 1 88 ? -2.331 -10.072 67.262 1.00 91.38 88 LEU A O 1
ATOM 692 N N . GLU A 1 89 ? -3.482 -9.041 68.874 1.00 90.69 89 GLU A N 1
ATOM 693 C CA . GLU A 1 89 ? -2.856 -7.741 68.640 1.00 90.69 89 GLU A CA 1
ATOM 694 C C . GLU A 1 89 ? -1.484 -7.711 69.329 1.00 90.69 89 GLU A C 1
ATOM 696 O O . GLU A 1 89 ? -1.366 -8.082 70.502 1.00 90.69 89 GLU A O 1
ATOM 701 N N . GLY A 1 90 ? -0.438 -7.296 68.614 1.00 86.88 90 GLY A N 1
ATOM 702 C CA . GLY A 1 90 ? 0.918 -7.291 69.160 1.00 86.88 90 GLY A CA 1
ATOM 703 C C . GLY A 1 90 ? 1.945 -6.596 68.273 1.00 86.88 90 GLY A C 1
ATOM 704 O O . GLY A 1 90 ? 1.741 -6.407 67.079 1.00 86.88 90 GLY A O 1
ATOM 705 N N . ASN A 1 91 ? 3.067 -6.204 68.876 1.00 86.69 91 ASN A N 1
ATOM 706 C CA . ASN A 1 91 ? 4.142 -5.470 68.211 1.00 86.69 91 ASN A CA 1
ATOM 707 C C . ASN A 1 91 ? 5.339 -6.403 67.953 1.00 86.69 91 ASN A C 1
ATOM 709 O O . ASN A 1 91 ? 5.704 -7.200 68.813 1.00 86.69 91 ASN A O 1
ATOM 713 N N . VAL A 1 92 ? 5.979 -6.275 66.790 1.00 89.44 92 VAL A N 1
ATOM 714 C CA . VAL A 1 92 ? 7.198 -7.015 66.418 1.00 89.44 92 VAL A CA 1
ATOM 715 C C . VAL A 1 92 ? 8.365 -6.806 67.394 1.00 89.44 92 VAL A C 1
ATOM 717 O O . VAL A 1 92 ? 9.150 -7.720 67.618 1.00 89.44 92 VAL A O 1
ATOM 720 N N . GLU A 1 93 ? 8.463 -5.635 68.026 1.00 88.31 93 GLU A N 1
ATOM 721 C CA . GLU A 1 93 ? 9.483 -5.313 69.032 1.00 88.31 93 GLU A CA 1
ATOM 722 C C . GLU A 1 93 ? 9.169 -5.887 70.422 1.00 88.31 93 GLU A C 1
ATOM 724 O O . GLU A 1 93 ? 10.026 -5.858 71.306 1.00 88.31 93 GLU A O 1
ATOM 729 N N . HIS A 1 94 ? 7.942 -6.374 70.635 1.00 89.81 94 HIS A N 1
ATOM 730 C CA . HIS A 1 94 ? 7.539 -7.060 71.857 1.00 89.81 94 HIS A CA 1
ATOM 731 C C . HIS A 1 94 ? 6.445 -8.093 71.563 1.00 89.81 94 HIS A C 1
ATOM 733 O O . HIS A 1 94 ? 5.243 -7.820 71.667 1.00 89.81 94 HIS A O 1
ATOM 739 N N . ILE A 1 95 ? 6.875 -9.296 71.188 1.00 92.69 95 ILE A N 1
ATOM 740 C CA . ILE A 1 95 ? 5.979 -10.371 70.770 1.00 92.69 95 ILE A CA 1
ATOM 741 C C . ILE A 1 95 ? 5.274 -10.914 72.015 1.00 92.69 95 ILE A C 1
ATOM 743 O O . ILE A 1 95 ? 5.911 -11.450 72.924 1.00 92.69 95 ILE A O 1
ATOM 747 N N . ALA A 1 96 ? 3.945 -10.806 72.052 1.00 87.75 96 ALA A N 1
ATOM 748 C CA . ALA A 1 96 ? 3.105 -11.144 73.204 1.00 87.75 96 ALA A CA 1
ATOM 749 C C . ALA A 1 96 ? 2.941 -12.664 73.440 1.00 87.75 96 ALA A C 1
ATOM 751 O O . ALA A 1 96 ? 1.841 -13.152 73.696 1.00 87.75 96 ALA A O 1
ATOM 752 N N . LEU A 1 97 ? 4.038 -13.420 73.361 1.00 93.38 97 LEU A N 1
ATOM 753 C CA . LEU A 1 97 ? 4.110 -14.856 73.608 1.00 93.38 97 LEU A CA 1
ATOM 754 C C . LEU A 1 97 ? 5.194 -15.190 74.648 1.00 93.38 97 LEU A C 1
ATOM 756 O O . LEU A 1 97 ? 6.195 -14.470 74.754 1.00 93.38 97 LEU A O 1
ATOM 760 N N . PRO A 1 98 ? 5.031 -16.288 75.411 1.00 94.00 98 PRO A N 1
ATOM 761 C CA . PRO A 1 98 ? 6.060 -16.760 76.331 1.00 94.00 98 PRO A CA 1
ATOM 762 C C . PRO A 1 98 ? 7.357 -17.149 75.613 1.00 94.00 98 PRO A C 1
ATOM 764 O O . PRO A 1 98 ? 7.354 -17.480 74.425 1.00 94.00 98 PRO A O 1
ATOM 767 N N . ASP A 1 99 ? 8.455 -17.169 76.358 1.00 95.38 99 ASP A N 1
ATOM 768 C CA . ASP A 1 99 ? 9.741 -17.673 75.874 1.00 95.38 99 ASP A CA 1
ATOM 769 C C . ASP A 1 99 ? 9.611 -19.136 75.423 1.00 95.38 99 ASP A C 1
ATOM 771 O O . ASP A 1 99 ? 8.921 -19.929 76.072 1.00 95.38 99 ASP A O 1
ATOM 775 N N . ALA A 1 100 ? 10.291 -19.498 74.331 1.00 95.25 100 ALA A N 1
ATOM 776 C CA . ALA A 1 100 ? 10.325 -20.858 73.787 1.00 95.25 100 ALA A CA 1
ATOM 777 C C . ALA A 1 100 ? 8.932 -21.510 73.627 1.00 95.25 100 ALA A C 1
ATOM 779 O O . ALA A 1 100 ? 8.715 -22.659 74.021 1.00 95.25 100 ALA A O 1
ATOM 780 N N . SER A 1 101 ? 7.972 -20.765 73.073 1.00 95.25 101 SER A N 1
ATOM 781 C CA . SER A 1 101 ? 6.564 -21.166 72.960 1.00 95.25 101 SER A CA 1
ATOM 782 C C . SER A 1 101 ? 6.137 -21.618 71.562 1.00 95.25 101 SER A C 1
ATOM 784 O O . SER A 1 101 ? 5.112 -22.300 71.446 1.00 95.25 101 SER A O 1
ATOM 786 N N . VAL A 1 102 ? 6.911 -21.290 70.522 1.00 96.69 102 VAL A N 1
ATOM 787 C CA . VAL A 1 102 ? 6.614 -21.644 69.125 1.00 96.69 102 VAL A CA 1
ATOM 788 C C . VAL A 1 102 ? 7.785 -22.350 68.453 1.00 96.69 102 VAL A C 1
ATOM 790 O O . VAL A 1 102 ? 8.949 -22.073 68.733 1.00 96.69 102 VAL A O 1
ATOM 793 N N . ASP A 1 103 ? 7.467 -23.279 67.556 1.00 96.19 103 ASP A N 1
ATOM 794 C CA . ASP A 1 103 ? 8.458 -24.062 66.821 1.00 96.19 103 ASP A CA 1
ATOM 795 C C . ASP A 1 103 ? 8.945 -23.321 65.561 1.00 96.19 103 ASP A C 1
ATOM 797 O O . ASP A 1 103 ? 10.095 -23.485 65.150 1.00 96.19 103 ASP A O 1
ATOM 801 N N . VAL A 1 104 ? 8.070 -22.528 64.927 1.00 96.44 104 VAL A N 1
ATOM 802 C CA . VAL A 1 104 ? 8.356 -21.804 63.679 1.00 96.44 104 VAL A CA 1
ATOM 803 C C . VAL A 1 104 ? 7.803 -20.382 63.750 1.00 96.44 104 VAL A C 1
ATOM 805 O O . VAL A 1 104 ? 6.667 -20.183 64.175 1.00 96.44 104 VAL A O 1
ATOM 808 N N . VAL A 1 105 ? 8.585 -19.404 63.298 1.00 97.19 105 VAL A N 1
ATOM 809 C CA . VAL A 1 105 ? 8.141 -18.020 63.088 1.00 97.19 105 VAL A CA 1
ATOM 810 C C . VAL A 1 105 ? 8.227 -17.691 61.598 1.00 97.19 105 VAL A C 1
ATOM 812 O O . VAL A 1 105 ? 9.274 -17.890 60.986 1.00 97.19 105 VAL A O 1
ATOM 815 N N . ILE A 1 106 ? 7.137 -17.191 61.023 1.00 96.06 106 ILE A N 1
ATOM 816 C CA . ILE A 1 106 ? 7.024 -16.742 59.633 1.00 96.06 106 ILE A CA 1
ATOM 817 C C . ILE A 1 106 ? 6.792 -15.230 59.633 1.00 96.06 106 ILE A C 1
ATOM 819 O O . ILE A 1 106 ? 5.936 -14.743 60.368 1.00 96.06 106 ILE A O 1
ATOM 823 N N . SER A 1 107 ? 7.564 -14.495 58.832 1.00 94.12 107 SER A N 1
ATOM 824 C CA . SER A 1 107 ? 7.428 -13.045 58.661 1.00 94.12 107 SER A CA 1
ATOM 825 C C . SER A 1 107 ? 7.792 -12.653 57.233 1.00 94.12 107 SER A C 1
ATOM 827 O O . SER A 1 107 ? 8.957 -12.702 56.843 1.00 94.12 107 SER A O 1
ATOM 829 N N . PHE A 1 108 ? 6.806 -12.287 56.422 1.00 92.12 108 PHE A N 1
ATOM 830 C CA . PHE A 1 108 ? 7.047 -11.888 55.038 1.00 92.12 108 PHE A CA 1
ATOM 831 C C . PHE A 1 108 ? 6.782 -10.397 54.855 1.00 92.12 108 PHE A C 1
ATOM 833 O O . PHE A 1 108 ? 5.708 -9.931 55.213 1.00 92.12 108 PHE A O 1
ATOM 840 N N . GLU A 1 109 ? 7.757 -9.681 54.288 1.00 84.12 109 GLU A N 1
ATOM 841 C CA . GLU A 1 109 ? 7.679 -8.238 53.994 1.00 84.12 109 GLU A CA 1
ATOM 842 C C . GLU A 1 109 ? 7.273 -7.400 55.213 1.00 84.12 109 GLU A C 1
ATOM 844 O O . GLU A 1 109 ? 6.243 -6.738 55.260 1.00 84.12 109 GLU A O 1
ATOM 849 N N . THR A 1 110 ? 8.055 -7.529 56.282 1.00 85.50 110 THR A N 1
ATOM 850 C CA . THR A 1 110 ? 7.775 -6.890 57.578 1.00 85.50 110 THR A CA 1
ATOM 851 C C . THR A 1 110 ? 8.954 -6.068 58.078 1.00 85.50 110 THR A C 1
ATOM 853 O O . THR A 1 110 ? 8.780 -5.018 58.690 1.00 85.50 110 THR A O 1
ATOM 856 N N . ILE A 1 111 ? 10.175 -6.553 57.860 1.00 89.06 111 ILE A N 1
ATOM 857 C CA . ILE A 1 111 ? 11.376 -6.001 58.490 1.00 89.06 111 ILE A CA 1
ATOM 858 C C . ILE A 1 111 ? 11.753 -4.629 57.915 1.00 89.06 111 ILE A C 1
ATOM 860 O O . ILE A 1 111 ? 12.312 -3.798 58.620 1.00 89.06 111 ILE A O 1
ATOM 864 N N . GLU A 1 112 ? 11.395 -4.368 56.662 1.00 86.75 112 GLU A N 1
ATOM 865 C CA . GLU A 1 112 ? 11.588 -3.106 55.948 1.00 86.75 112 GLU A CA 1
ATOM 866 C C . GLU A 1 112 ? 10.680 -1.973 56.445 1.00 86.75 112 GLU A C 1
ATOM 868 O O . GLU A 1 112 ? 10.983 -0.799 56.235 1.00 86.75 112 GLU A O 1
ATOM 873 N N . HIS A 1 113 ? 9.587 -2.311 57.135 1.00 83.88 113 HIS A N 1
ATOM 874 C CA . HIS A 1 113 ? 8.613 -1.354 57.661 1.00 83.88 113 HIS A CA 1
ATOM 875 C C . HIS A 1 113 ? 8.999 -0.776 59.026 1.00 83.88 113 HIS A C 1
ATOM 877 O O . HIS A 1 113 ? 8.270 0.055 59.561 1.00 83.88 113 HIS A O 1
ATOM 883 N N . VAL A 1 114 ? 10.119 -1.216 59.606 1.00 85.06 114 VAL A N 1
ATOM 884 C CA . VAL A 1 114 ? 10.595 -0.737 60.905 1.00 85.06 114 VAL A CA 1
ATOM 885 C C . VAL A 1 114 ? 12.029 -0.231 60.807 1.00 85.06 114 VAL A C 1
ATOM 887 O O . VAL A 1 114 ? 12.860 -0.792 60.093 1.00 85.06 114 VAL A O 1
ATOM 890 N N . GLY A 1 115 ? 12.346 0.825 61.555 1.00 84.88 115 GLY A N 1
ATOM 891 C CA . GLY A 1 115 ? 13.695 1.387 61.590 1.00 84.88 115 GLY A CA 1
ATOM 892 C C . GLY A 1 115 ? 14.771 0.408 62.091 1.00 84.88 115 GLY A C 1
ATOM 893 O O . GLY A 1 115 ? 14.502 -0.542 62.825 1.00 84.88 115 GLY A O 1
ATOM 894 N N . GLU A 1 116 ? 16.034 0.687 61.762 1.00 85.19 116 GLU A N 1
ATOM 895 C CA . GLU A 1 116 ? 17.207 -0.177 62.014 1.00 85.19 116 GLU A CA 1
ATOM 896 C C . GLU A 1 116 ? 17.297 -0.723 63.459 1.00 85.19 116 GLU A C 1
ATOM 898 O O . GLU A 1 116 ? 17.548 -1.907 63.692 1.00 85.19 116 GLU A O 1
ATOM 903 N N . ALA A 1 117 ? 17.027 0.116 64.467 1.00 85.56 117 ALA A N 1
ATOM 904 C CA . ALA A 1 117 ? 17.060 -0.306 65.871 1.00 85.56 117 ALA A CA 1
ATOM 905 C C . ALA A 1 117 ? 15.915 -1.269 66.243 1.00 85.56 117 ALA A C 1
ATOM 907 O O . ALA A 1 117 ? 16.083 -2.108 67.131 1.00 85.56 117 ALA A O 1
ATOM 908 N N . ALA A 1 118 ? 14.758 -1.135 65.591 1.00 86.44 118 ALA A N 1
ATOM 909 C CA . ALA A 1 118 ? 13.608 -2.014 65.767 1.00 86.44 118 ALA A CA 1
ATOM 910 C C . ALA A 1 118 ? 13.805 -3.347 65.030 1.00 86.44 118 ALA A C 1
ATOM 912 O O . ALA A 1 118 ? 13.426 -4.381 65.572 1.00 86.44 118 ALA A O 1
ATOM 913 N N . GLN A 1 119 ? 14.496 -3.366 63.881 1.00 91.56 119 GLN A N 1
ATOM 914 C CA . GLN A 1 119 ? 14.867 -4.607 63.181 1.00 91.56 119 GLN A CA 1
ATOM 915 C C . GLN A 1 119 ? 15.700 -5.537 64.075 1.00 91.56 119 GLN A C 1
ATOM 917 O O . GLN A 1 119 ? 15.432 -6.734 64.163 1.00 91.56 119 GLN A O 1
ATOM 922 N N . VAL A 1 120 ? 16.679 -4.988 64.802 1.00 90.88 120 VAL A N 1
ATOM 923 C CA . VAL A 1 120 ? 17.497 -5.766 65.748 1.00 90.88 120 VAL A CA 1
ATOM 924 C C . VAL A 1 120 ? 16.647 -6.346 66.878 1.00 90.88 120 VAL A C 1
ATOM 926 O O . VAL A 1 120 ? 16.754 -7.538 67.172 1.00 90.88 120 VAL A O 1
ATOM 929 N N . ARG A 1 121 ? 15.784 -5.522 67.487 1.00 91.81 121 ARG A N 1
ATOM 930 C CA . ARG A 1 121 ? 14.889 -5.961 68.569 1.00 91.81 121 ARG A CA 1
ATOM 931 C C . ARG A 1 121 ? 13.893 -7.012 68.097 1.00 91.81 121 ARG A C 1
ATOM 933 O O . ARG A 1 121 ? 13.656 -7.975 68.816 1.00 91.81 121 ARG A O 1
ATOM 940 N N . PHE A 1 122 ? 13.369 -6.868 66.884 1.00 94.62 122 PHE A N 1
ATOM 941 C CA . PHE A 1 122 ? 12.466 -7.839 66.282 1.00 94.62 122 PHE A CA 1
ATOM 942 C C . PHE A 1 122 ? 13.122 -9.221 66.178 1.00 94.62 122 PHE A C 1
ATOM 944 O O . PHE A 1 122 ? 12.573 -10.203 66.670 1.00 94.62 122 PHE A O 1
ATOM 951 N N . ILE A 1 123 ? 14.338 -9.308 65.629 1.00 95.12 123 ILE A N 1
ATOM 952 C CA . ILE A 1 123 ? 15.055 -10.589 65.519 1.00 95.12 123 ILE A CA 1
ATOM 953 C C . ILE A 1 123 ? 15.384 -11.185 66.903 1.00 95.12 123 ILE A C 1
ATOM 955 O O . ILE A 1 123 ? 15.349 -12.407 67.075 1.00 95.12 123 ILE A O 1
ATOM 959 N N . GLU A 1 124 ? 15.673 -10.352 67.906 1.00 93.62 124 GLU A N 1
ATOM 960 C CA . GLU A 1 124 ? 15.901 -10.795 69.290 1.00 93.62 124 GLU A CA 1
ATOM 961 C C . GLU A 1 124 ? 14.628 -11.358 69.943 1.00 93.62 124 GLU A C 1
ATOM 963 O O . GLU A 1 124 ? 14.678 -12.420 70.567 1.00 93.62 124 GLU A O 1
ATOM 968 N N . GLU A 1 125 ? 13.479 -10.713 69.740 1.00 95.69 125 GLU A N 1
ATOM 969 C CA . GLU A 1 125 ? 12.179 -11.203 70.207 1.00 95.69 125 GLU A CA 1
ATOM 970 C C . GLU A 1 125 ? 11.762 -12.497 69.507 1.00 95.69 125 GLU A C 1
ATOM 972 O O . GLU A 1 125 ? 11.303 -13.431 70.166 1.00 95.69 125 GLU A O 1
ATOM 977 N N . VAL A 1 126 ? 11.989 -12.606 68.195 1.00 96.06 126 VAL A N 1
ATOM 978 C CA . VAL A 1 126 ? 11.772 -13.855 67.451 1.00 96.06 126 VAL A CA 1
ATOM 979 C C . VAL A 1 126 ? 12.601 -14.984 68.060 1.00 96.06 126 VAL A C 1
ATOM 981 O O . VAL A 1 126 ? 12.086 -16.070 68.327 1.00 96.06 126 VAL A O 1
ATOM 984 N N . LYS A 1 127 ? 13.877 -14.724 68.357 1.00 93.69 127 LYS A N 1
ATOM 985 C CA . LYS A 1 127 ? 14.749 -15.711 68.996 1.00 93.69 127 LYS A CA 1
ATOM 986 C C . LYS A 1 127 ? 14.286 -16.086 70.409 1.00 93.69 127 LYS A C 1
ATOM 988 O O . LYS A 1 127 ? 14.447 -17.239 70.798 1.00 93.69 127 LYS A O 1
ATOM 993 N N . ARG A 1 128 ? 13.701 -15.152 71.165 1.00 95.25 128 ARG A N 1
ATOM 994 C CA . ARG A 1 128 ? 13.141 -15.411 72.502 1.00 95.25 128 ARG A CA 1
ATOM 995 C C . ARG A 1 128 ? 11.947 -16.367 72.451 1.00 95.25 128 ARG A C 1
ATOM 997 O O . ARG A 1 128 ? 11.855 -17.269 73.284 1.00 95.25 128 ARG A O 1
ATOM 1004 N N . VAL A 1 129 ? 11.027 -16.177 71.504 1.00 96.44 129 VAL A N 1
ATOM 1005 C CA . VAL A 1 129 ? 9.792 -16.982 71.423 1.00 96.44 129 VAL A CA 1
ATOM 1006 C C . VAL A 1 129 ? 10.002 -18.350 70.770 1.00 96.44 129 VAL A C 1
ATOM 1008 O O . VAL A 1 129 ? 9.217 -19.265 71.024 1.00 96.44 129 VAL A O 1
ATOM 1011 N N . LEU A 1 130 ? 11.064 -18.522 69.979 1.00 97.12 130 LEU A N 1
ATOM 1012 C CA . LEU A 1 130 ? 11.413 -19.798 69.356 1.00 97.12 130 LEU A CA 1
ATOM 1013 C C . LEU A 1 130 ? 11.885 -20.840 70.382 1.00 97.12 130 LEU A C 1
ATOM 1015 O O . LEU A 1 130 ? 12.714 -20.573 71.252 1.00 97.12 130 LEU A O 1
ATOM 1019 N N . THR A 1 131 ? 11.388 -22.071 70.258 1.00 95.25 131 THR A N 1
ATOM 1020 C CA . THR A 1 131 ? 11.905 -23.228 71.004 1.00 95.25 131 THR A CA 1
ATOM 1021 C C . THR A 1 131 ? 13.367 -23.524 70.643 1.00 95.25 131 THR A C 1
ATOM 1023 O O . THR A 1 131 ? 13.809 -23.165 69.549 1.00 95.25 131 THR A O 1
ATOM 1026 N N . PRO A 1 132 ? 14.127 -24.261 71.478 1.00 86.25 132 PRO A N 1
ATOM 1027 C CA . PRO A 1 132 ? 15.426 -24.798 71.073 1.00 86.25 132 PRO A CA 1
ATOM 1028 C C . PRO A 1 132 ? 15.305 -25.634 69.787 1.00 86.25 132 PRO A C 1
ATOM 1030 O O . PRO A 1 132 ? 14.557 -26.610 69.752 1.00 86.25 132 PRO A O 1
ATOM 1033 N N . GLY A 1 133 ? 16.014 -25.234 68.728 1.00 85.00 133 GLY A N 1
ATOM 1034 C CA . GLY A 1 133 ? 15.894 -25.834 67.390 1.00 85.00 133 GLY A CA 1
ATOM 1035 C C . GLY A 1 133 ? 14.718 -25.318 66.550 1.00 85.00 133 GLY A C 1
ATOM 1036 O O . GLY A 1 133 ? 14.414 -25.895 65.509 1.00 85.00 133 GLY A O 1
ATOM 1037 N N . GLY A 1 134 ? 14.056 -24.248 66.993 1.00 93.00 134 GLY A N 1
ATOM 1038 C CA . GLY A 1 134 ? 13.038 -23.545 66.224 1.00 93.00 134 GLY A CA 1
ATOM 1039 C C . GLY A 1 134 ? 13.618 -22.814 65.010 1.00 93.00 134 GLY A C 1
ATOM 1040 O O . GLY A 1 134 ? 14.835 -22.620 64.900 1.00 93.00 134 GLY A O 1
ATOM 1041 N N . ILE A 1 135 ? 12.738 -22.441 64.082 1.00 94.56 135 ILE A N 1
ATOM 1042 C CA . ILE A 1 135 ? 13.116 -21.881 62.778 1.00 94.56 135 ILE A CA 1
ATOM 1043 C C . ILE A 1 135 ? 12.409 -20.546 62.544 1.00 94.56 135 ILE A C 1
ATOM 1045 O O . ILE A 1 135 ? 11.202 -20.440 62.742 1.00 94.56 135 ILE A O 1
ATOM 1049 N N . LEU A 1 136 ? 13.151 -19.546 62.069 1.00 95.56 136 LEU A N 1
ATOM 1050 C CA . LEU A 1 136 ? 12.590 -18.317 61.508 1.00 95.56 136 LEU A CA 1
ATOM 1051 C C . LEU A 1 136 ? 12.656 -18.385 59.980 1.00 95.56 136 LEU A C 1
ATOM 1053 O O . LEU A 1 136 ? 13.701 -18.713 59.419 1.00 95.56 136 LEU A O 1
ATOM 1057 N N . VAL A 1 137 ? 11.558 -18.036 59.315 1.00 94.50 137 VAL A N 1
ATOM 1058 C CA . VAL A 1 137 ? 11.525 -17.740 57.880 1.00 94.50 137 VAL A CA 1
ATOM 1059 C C . VAL A 1 137 ? 11.132 -16.284 57.706 1.00 94.50 137 VAL A C 1
ATOM 1061 O O . VAL A 1 137 ? 10.036 -15.887 58.101 1.00 94.50 137 VAL A O 1
ATOM 1064 N N . VAL A 1 138 ? 12.032 -15.494 57.127 1.00 94.38 138 VAL A N 1
ATOM 1065 C CA . VAL A 1 138 ? 11.846 -14.050 56.966 1.00 94.38 138 VAL A CA 1
ATOM 1066 C C . VAL A 1 138 ? 12.139 -13.601 55.537 1.00 94.38 138 VAL A C 1
ATOM 1068 O O . VAL A 1 138 ? 13.115 -14.063 54.945 1.00 94.38 138 VAL A O 1
ATOM 1071 N N . SER A 1 139 ? 11.318 -12.711 54.971 1.00 92.94 139 SER A N 1
ATOM 1072 C CA . SER A 1 139 ? 11.577 -12.103 53.655 1.00 92.94 139 SER A CA 1
ATOM 1073 C C . SER A 1 139 ? 11.614 -10.582 53.686 1.00 92.94 139 SER A C 1
ATOM 1075 O O . SER A 1 139 ? 10.954 -9.959 54.513 1.00 92.94 139 SER A O 1
ATOM 1077 N N . THR A 1 140 ? 12.361 -10.001 52.747 1.00 90.12 140 THR A N 1
ATOM 1078 C CA . THR A 1 140 ? 12.474 -8.550 52.543 1.00 90.12 140 THR A CA 1
ATOM 1079 C C . THR A 1 140 ? 12.829 -8.247 51.073 1.00 90.12 140 THR A C 1
ATOM 1081 O O . THR A 1 140 ? 13.454 -9.100 50.419 1.00 90.12 140 THR A O 1
ATOM 1084 N N . PRO A 1 141 ? 12.427 -7.095 50.505 1.00 85.25 141 PRO A N 1
ATOM 1085 C CA . PRO A 1 141 ? 12.899 -6.649 49.195 1.00 85.25 141 PRO A CA 1
ATOM 1086 C C . PRO A 1 141 ? 14.419 -6.435 49.184 1.00 85.25 141 PRO A C 1
ATOM 1088 O O . PRO A 1 141 ? 15.009 -5.954 50.149 1.00 85.25 141 PRO A O 1
ATOM 1091 N N . ASP A 1 142 ? 15.073 -6.786 48.076 1.00 84.75 142 ASP A N 1
ATOM 1092 C CA . ASP A 1 142 ? 16.502 -6.524 47.889 1.00 84.75 142 ASP A CA 1
ATOM 1093 C C . ASP A 1 142 ? 16.714 -5.069 47.460 1.00 84.75 142 ASP A C 1
ATOM 1095 O O . ASP A 1 142 ? 16.506 -4.743 46.291 1.00 84.75 142 ASP A O 1
ATOM 1099 N N . LYS A 1 143 ? 17.150 -4.196 48.374 1.00 81.44 143 LYS A N 1
ATOM 1100 C CA . LYS A 1 143 ? 17.307 -2.747 48.136 1.00 81.44 143 LYS A CA 1
ATOM 1101 C C . LYS A 1 143 ? 18.015 -2.389 46.820 1.00 81.44 143 LYS A C 1
ATOM 1103 O O . LYS A 1 143 ? 17.564 -1.499 46.095 1.00 81.44 143 LYS A O 1
ATOM 1108 N N . GLU A 1 144 ? 19.091 -3.103 46.474 1.00 77.25 144 GLU A N 1
ATOM 1109 C CA . GLU A 1 144 ? 19.855 -2.853 45.239 1.00 77.25 144 GLU A CA 1
ATOM 1110 C C . GLU A 1 144 ? 19.030 -3.136 43.972 1.00 77.25 144 GLU A C 1
ATOM 1112 O O . GLU A 1 144 ? 19.224 -2.516 42.923 1.00 77.25 144 GLU A O 1
ATOM 1117 N N . ASN A 1 145 ? 18.130 -4.119 44.045 1.00 69.00 145 ASN A N 1
ATOM 1118 C CA . ASN A 1 145 ? 17.360 -4.624 42.911 1.00 69.00 145 ASN A CA 1
ATOM 1119 C C . ASN A 1 145 ? 15.896 -4.170 42.913 1.00 69.00 145 ASN A C 1
ATOM 1121 O O . ASN A 1 145 ? 15.255 -4.278 41.871 1.00 69.00 145 ASN A O 1
ATOM 1125 N N . TYR A 1 146 ? 15.397 -3.645 44.030 1.00 65.50 146 TYR A N 1
ATOM 1126 C CA . TYR A 1 146 ? 14.033 -3.159 44.218 1.00 65.50 146 TYR A CA 1
ATOM 1127 C C . TYR A 1 146 ? 13.959 -1.628 44.065 1.00 65.50 146 TYR A C 1
ATOM 1129 O O . TYR A 1 146 ? 13.261 -1.137 43.179 1.00 65.50 146 TYR A O 1
ATOM 1137 N N . THR A 1 147 ? 14.773 -0.878 44.816 1.00 62.91 147 THR A N 1
ATOM 1138 C CA . THR A 1 147 ? 14.672 0.592 44.925 1.00 62.91 147 THR A CA 1
ATOM 1139 C C . THR A 1 147 ? 15.694 1.331 44.066 1.00 62.91 147 THR A C 1
ATOM 1141 O O . THR A 1 147 ? 15.334 2.183 43.252 1.00 62.91 147 THR A O 1
ATOM 1144 N N . GLU A 1 148 ? 16.981 0.985 44.171 1.00 61.25 148 GLU A N 1
ATOM 1145 C CA . GLU A 1 148 ? 18.059 1.767 43.536 1.00 61.25 148 GLU A CA 1
ATOM 1146 C C . GLU A 1 148 ? 18.090 1.645 42.007 1.00 61.25 148 GLU A C 1
ATOM 1148 O O . GLU A 1 148 ? 18.523 2.559 41.305 1.00 61.25 148 GLU A O 1
ATOM 1153 N N . ARG A 1 149 ? 17.630 0.514 41.468 1.00 46.59 149 ARG A N 1
ATOM 1154 C CA . ARG A 1 149 ? 17.689 0.228 40.030 1.00 46.59 149 ARG A CA 1
ATOM 1155 C C . ARG A 1 149 ? 16.462 0.693 39.247 1.00 46.59 149 ARG A C 1
ATOM 1157 O O . ARG A 1 149 ? 16.590 0.977 38.057 1.00 46.59 149 ARG A O 1
ATOM 1164 N N . TYR A 1 150 ? 15.294 0.712 39.881 1.00 46.88 150 TYR A N 1
ATOM 1165 C CA . TYR A 1 150 ? 14.015 1.002 39.226 1.00 46.88 150 TYR A CA 1
ATOM 1166 C C . TYR A 1 150 ? 13.424 2.362 39.619 1.00 46.88 150 TYR A C 1
ATOM 1168 O O . TYR A 1 150 ? 12.324 2.675 39.178 1.00 46.88 150 TYR A O 1
ATOM 1176 N N . GLU A 1 151 ? 14.143 3.162 40.421 1.00 43.91 151 GLU A N 1
ATOM 1177 C CA . GLU A 1 151 ? 13.667 4.443 40.974 1.00 43.91 151 GLU A CA 1
ATOM 1178 C C . GLU A 1 151 ? 12.309 4.309 41.693 1.00 43.91 151 GLU A C 1
ATOM 1180 O O . GLU A 1 151 ? 11.503 5.238 41.728 1.00 43.91 151 GLU A O 1
ATOM 1185 N N . HIS A 1 152 ? 12.040 3.130 42.258 1.00 51.38 152 HIS A N 1
ATOM 1186 C CA . HIS A 1 152 ? 10.796 2.845 42.957 1.00 51.38 152 HIS A CA 1
ATOM 1187 C C . HIS A 1 152 ? 10.906 3.349 44.399 1.00 51.38 152 HIS A C 1
ATOM 1189 O O . HIS A 1 152 ? 11.826 2.965 45.112 1.00 51.38 152 HIS A O 1
ATOM 1195 N N . GLN A 1 153 ? 9.995 4.225 44.827 1.00 52.91 153 GLN A N 1
ATOM 1196 C CA . GLN A 1 153 ? 9.881 4.659 46.222 1.00 52.91 153 GLN A CA 1
ATOM 1197 C C . GLN A 1 153 ? 8.588 4.095 46.803 1.00 52.91 153 GLN A C 1
ATOM 1199 O O . GLN A 1 153 ? 7.507 4.431 46.321 1.00 52.91 153 GLN A O 1
ATOM 1204 N N . ASN A 1 154 ? 8.705 3.242 47.824 1.00 60.38 154 ASN A N 1
ATOM 1205 C CA . ASN A 1 154 ? 7.566 2.828 48.635 1.00 60.38 154 ASN A CA 1
ATOM 1206 C C . ASN A 1 154 ? 7.517 3.691 49.902 1.00 60.38 154 ASN A C 1
ATOM 1208 O O . ASN A 1 154 ? 8.391 3.584 50.761 1.00 60.38 154 ASN A O 1
ATOM 1212 N N . ASP A 1 155 ? 6.483 4.526 50.016 1.00 63.28 155 ASP A N 1
ATOM 1213 C CA . ASP A 1 155 ? 6.296 5.473 51.124 1.00 63.28 155 ASP A CA 1
ATOM 1214 C C . ASP A 1 155 ? 6.144 4.793 52.501 1.00 63.28 155 ASP A C 1
ATOM 1216 O O . ASP A 1 155 ? 6.241 5.462 53.531 1.00 63.28 155 ASP A O 1
ATOM 1220 N N . PHE A 1 156 ? 5.926 3.472 52.534 1.00 65.50 156 PHE A N 1
ATOM 1221 C CA . PHE A 1 156 ? 5.756 2.684 53.756 1.00 65.50 156 PHE A CA 1
ATOM 1222 C C . PHE A 1 156 ? 7.014 1.911 54.190 1.00 65.50 156 PHE A C 1
ATOM 1224 O O . PHE A 1 156 ? 7.002 1.323 55.272 1.00 65.50 156 PHE A O 1
ATOM 1231 N N . HIS A 1 157 ? 8.090 1.892 53.391 1.00 78.19 157 HIS A N 1
ATOM 1232 C CA . HIS A 1 157 ? 9.357 1.255 53.775 1.00 78.19 157 HIS A CA 1
ATOM 1233 C C . HIS A 1 157 ? 10.219 2.245 54.570 1.00 78.19 157 HIS A C 1
ATOM 1235 O O . HIS A 1 157 ? 10.776 3.193 54.017 1.00 78.19 157 HIS A O 1
ATOM 1241 N N . GLU A 1 158 ? 10.347 2.026 55.879 1.00 78.00 158 GLU A N 1
ATOM 1242 C CA . GLU A 1 158 ? 11.178 2.868 56.746 1.00 78.00 158 GLU A CA 1
ATOM 1243 C C . GLU A 1 158 ? 12.676 2.579 56.538 1.00 78.00 158 GLU A C 1
ATOM 1245 O O . GLU A 1 158 ? 13.491 3.507 56.516 1.00 78.00 158 GLU A O 1
ATOM 1250 N N . HIS A 1 159 ? 13.054 1.304 56.363 1.00 81.94 159 HIS A N 1
ATOM 1251 C CA . HIS A 1 159 ? 14.447 0.908 56.148 1.00 81.94 159 HIS A CA 1
ATOM 1252 C C . HIS A 1 159 ? 14.614 -0.409 55.370 1.00 81.94 159 HIS A C 1
ATOM 1254 O O . HIS A 1 159 ? 14.580 -1.500 55.937 1.00 81.94 159 HIS A O 1
ATOM 1260 N N . GLU A 1 160 ? 14.892 -0.317 54.070 1.00 84.25 160 GLU A N 1
ATOM 1261 C CA . GLU A 1 160 ? 15.245 -1.478 53.242 1.00 84.25 160 GLU A CA 1
ATOM 1262 C C . GLU A 1 160 ? 16.704 -1.915 53.432 1.00 84.25 160 GLU A C 1
ATOM 1264 O O . GLU A 1 160 ? 17.604 -1.079 53.571 1.00 84.25 160 GLU A O 1
ATOM 1269 N N . LEU A 1 161 ? 16.942 -3.227 53.355 1.00 86.06 161 LEU A N 1
ATOM 1270 C CA . LEU A 1 161 ? 18.248 -3.850 53.563 1.00 86.06 161 LEU A CA 1
ATOM 1271 C C . LEU A 1 161 ? 18.833 -4.370 52.243 1.00 86.06 161 LEU A C 1
ATOM 1273 O O . LEU A 1 161 ? 18.147 -4.988 51.428 1.00 86.06 161 LEU A O 1
ATOM 1277 N N . THR A 1 162 ? 20.135 -4.181 52.048 1.00 87.06 162 THR A N 1
ATOM 1278 C CA . THR A 1 162 ? 20.900 -4.944 51.051 1.00 87.06 162 THR A CA 1
ATOM 1279 C C . THR A 1 162 ? 21.092 -6.391 51.516 1.00 87.06 162 THR A C 1
ATOM 1281 O O . THR A 1 162 ? 20.987 -6.712 52.706 1.00 87.06 162 THR A O 1
ATOM 1284 N N . ARG A 1 163 ? 21.449 -7.295 50.593 1.00 87.00 163 ARG A N 1
ATOM 1285 C CA . ARG A 1 163 ? 21.738 -8.704 50.924 1.00 87.00 163 ARG A CA 1
ATOM 1286 C C . ARG A 1 163 ? 22.772 -8.867 52.043 1.00 87.00 163 ARG A C 1
ATOM 1288 O O . ARG A 1 163 ? 22.630 -9.761 52.881 1.00 87.00 163 ARG A O 1
ATOM 1295 N N . ASP A 1 164 ? 23.808 -8.036 52.049 1.00 87.75 164 ASP A N 1
ATOM 1296 C CA . ASP A 1 164 ? 24.889 -8.118 53.032 1.00 87.75 164 ASP A CA 1
ATOM 1297 C C . ASP A 1 164 ? 24.452 -7.600 54.408 1.00 87.75 164 ASP A C 1
ATOM 1299 O O . ASP A 1 164 ? 24.760 -8.228 55.426 1.00 87.75 164 ASP A O 1
ATOM 1303 N N . GLU A 1 165 ? 23.670 -6.517 54.453 1.00 89.50 165 GLU A N 1
ATOM 1304 C CA . GLU A 1 165 ? 23.083 -5.993 55.694 1.00 89.50 165 GLU A CA 1
ATOM 1305 C C . GLU A 1 165 ? 22.112 -7.006 56.311 1.00 89.50 165 GLU A C 1
ATOM 1307 O O . GLU A 1 165 ? 22.224 -7.337 57.495 1.00 89.50 165 GLU A O 1
ATOM 1312 N N . PHE A 1 166 ? 21.235 -7.599 55.493 1.00 92.62 166 PHE A N 1
ATOM 1313 C CA . PHE A 1 166 ? 20.289 -8.617 55.944 1.00 92.62 166 PHE A CA 1
ATOM 1314 C C . PHE A 1 166 ? 21.000 -9.881 56.456 1.00 92.62 166 PHE A C 1
ATOM 1316 O O . PHE A 1 166 ? 20.667 -10.417 57.517 1.00 92.62 166 PHE A O 1
ATOM 1323 N N . ARG A 1 167 ? 22.060 -10.327 55.767 1.00 91.69 167 ARG A N 1
ATOM 1324 C CA . ARG A 1 167 ? 22.915 -11.432 56.235 1.00 91.69 167 ARG A CA 1
ATOM 1325 C C . ARG A 1 167 ? 23.590 -11.121 57.562 1.00 91.69 167 ARG A C 1
ATOM 1327 O O . ARG A 1 167 ? 23.634 -12.002 58.423 1.00 91.69 167 ARG A O 1
ATOM 1334 N N . SER A 1 168 ? 24.124 -9.916 57.727 1.00 91.38 168 SER A N 1
ATOM 1335 C CA . SER A 1 168 ? 24.790 -9.487 58.959 1.00 91.38 168 SER A CA 1
ATOM 1336 C C . SER A 1 168 ? 23.824 -9.488 60.150 1.00 91.38 168 SER A C 1
ATOM 1338 O O . SER A 1 168 ? 24.129 -10.045 61.213 1.00 91.38 168 SER A O 1
ATOM 1340 N N . LEU A 1 169 ? 22.617 -8.952 59.947 1.00 92.69 169 LEU A N 1
ATOM 1341 C CA . LEU A 1 169 ? 21.566 -8.914 60.959 1.00 92.69 169 LEU A CA 1
ATOM 1342 C C . LEU A 1 169 ? 21.200 -10.321 61.454 1.00 92.69 169 LEU A C 1
ATOM 1344 O O . LEU A 1 169 ? 21.191 -10.568 62.658 1.00 92.69 169 LEU A O 1
ATOM 1348 N N . LEU A 1 170 ? 20.980 -11.267 60.540 1.00 94.12 170 LEU A N 1
ATOM 1349 C CA . LEU A 1 170 ? 20.571 -12.627 60.898 1.00 94.12 170 LEU A CA 1
ATOM 1350 C C . LEU A 1 170 ? 21.716 -13.469 61.474 1.00 94.12 170 LEU A C 1
ATOM 1352 O O . LEU A 1 170 ? 21.550 -14.116 62.509 1.00 94.12 170 LEU A O 1
ATOM 1356 N N . SER A 1 171 ? 22.900 -13.428 60.854 1.00 91.75 171 SER A N 1
ATOM 1357 C CA . SER A 1 171 ? 24.047 -14.273 61.246 1.00 91.75 171 SER A CA 1
ATOM 1358 C C . SER A 1 171 ? 24.651 -13.870 62.592 1.00 91.75 171 SER A C 1
ATOM 1360 O O . SER A 1 171 ? 25.382 -14.636 63.214 1.00 91.75 171 SER A O 1
ATOM 1362 N N . SER A 1 172 ? 24.364 -12.656 63.063 1.00 89.50 172 SER A N 1
ATOM 1363 C CA . SER A 1 172 ? 24.770 -12.219 64.399 1.00 89.50 172 SER A CA 1
ATOM 1364 C C . SER A 1 172 ? 23.883 -12.792 65.513 1.00 89.50 172 SER A C 1
ATOM 1366 O O . SER A 1 172 ? 24.265 -12.717 66.682 1.00 89.50 172 SER A O 1
ATOM 1368 N N . ARG A 1 173 ? 22.714 -13.360 65.176 1.00 91.94 173 ARG A N 1
ATOM 1369 C CA . ARG A 1 173 ? 21.755 -13.930 66.135 1.00 91.94 173 ARG A CA 1
ATOM 1370 C C . ARG A 1 173 ? 21.534 -15.427 65.946 1.00 91.94 173 ARG A C 1
ATOM 1372 O O . ARG A 1 173 ? 21.323 -16.093 66.952 1.00 91.94 173 ARG A O 1
ATOM 1379 N N . PHE A 1 174 ? 21.614 -15.966 64.734 1.00 93.06 174 PHE A N 1
ATOM 1380 C CA . PHE A 1 174 ? 21.431 -17.394 64.444 1.00 93.06 174 PHE A CA 1
ATOM 1381 C C . PHE A 1 174 ? 22.719 -18.036 63.931 1.00 93.06 174 PHE A C 1
ATOM 1383 O O . PHE A 1 174 ? 23.503 -17.389 63.237 1.00 93.06 174 PHE A O 1
ATOM 1390 N N . LYS A 1 175 ? 22.940 -19.311 64.274 1.00 91.38 175 LYS A N 1
ATOM 1391 C CA . LYS A 1 175 ? 24.133 -20.054 63.829 1.00 91.38 175 LYS A CA 1
ATOM 1392 C C . LYS A 1 175 ? 24.060 -20.456 62.360 1.00 91.38 175 LYS A C 1
ATOM 1394 O O . LYS A 1 175 ? 25.067 -20.384 61.665 1.00 91.38 175 LYS A O 1
ATOM 1399 N N . GLU A 1 176 ? 22.878 -20.857 61.907 1.00 91.19 176 GLU A N 1
ATOM 1400 C CA . GLU A 1 176 ? 22.613 -21.285 60.539 1.00 91.19 176 GLU A CA 1
ATOM 1401 C C . GLU A 1 176 ? 21.699 -20.265 59.857 1.00 91.19 176 GLU A C 1
ATOM 1403 O O . GLU A 1 176 ? 20.650 -19.900 60.395 1.00 91.19 176 GLU A O 1
ATOM 1408 N N . VAL A 1 177 ? 22.110 -19.797 58.676 1.00 91.19 177 VAL A N 1
ATOM 1409 C CA . VAL A 1 177 ? 21.355 -18.849 57.845 1.00 91.19 177 VAL A CA 1
ATOM 1410 C C . VAL A 1 177 ? 21.464 -19.282 56.385 1.00 91.19 177 VAL A C 1
ATOM 1412 O O . VAL A 1 177 ? 22.516 -19.136 55.753 1.00 91.19 177 VAL A O 1
ATOM 1415 N N . GLU A 1 178 ? 20.363 -19.785 55.836 1.00 90.69 178 GLU A N 1
ATOM 1416 C CA . GLU A 1 178 ? 20.244 -20.157 54.427 1.00 90.69 178 GLU A CA 1
ATOM 1417 C C . GLU A 1 178 ? 19.440 -19.099 53.666 1.00 90.69 178 GLU A C 1
ATOM 1419 O O . GLU A 1 178 ? 18.415 -18.624 54.148 1.00 90.69 178 GLU A O 1
ATOM 1424 N N . PHE A 1 179 ? 19.916 -18.721 52.476 1.00 89.62 179 PHE A N 1
ATOM 1425 C CA . PHE A 1 179 ? 19.294 -17.692 51.645 1.00 89.62 179 PHE A CA 1
ATOM 1426 C C . PHE A 1 179 ? 18.661 -18.287 50.397 1.00 89.62 179 PHE A C 1
ATOM 1428 O O . PHE A 1 179 ? 19.303 -19.031 49.655 1.00 89.62 179 PHE A O 1
ATOM 1435 N N . PHE A 1 180 ? 17.445 -17.840 50.127 1.00 89.19 180 PHE A N 1
ATOM 1436 C CA . PHE A 1 180 ? 16.671 -18.112 48.934 1.00 89.19 180 PHE A CA 1
ATOM 1437 C C . PHE A 1 180 ? 16.321 -16.791 48.252 1.00 89.19 180 PHE A C 1
ATOM 1439 O O . PHE A 1 180 ? 16.317 -15.720 48.862 1.00 89.19 180 PHE A O 1
ATOM 1446 N N . GLU A 1 181 ? 16.035 -16.875 46.962 1.00 86.62 181 GLU A N 1
ATOM 1447 C CA . GLU A 1 181 ? 15.632 -15.731 46.159 1.00 86.62 181 GLU A CA 1
ATOM 1448 C C . GLU A 1 181 ? 14.307 -16.058 45.489 1.00 86.62 181 GLU A C 1
ATOM 1450 O O . GLU A 1 181 ? 14.125 -17.167 44.978 1.00 86.62 181 GLU A O 1
ATOM 1455 N N . GLN A 1 182 ? 13.400 -15.089 45.460 1.00 85.00 182 GLN A N 1
ATOM 1456 C CA . GLN A 1 182 ? 12.149 -15.211 44.726 1.00 85.00 182 GLN A CA 1
ATOM 1457 C C . GLN A 1 182 ? 12.203 -14.347 43.469 1.00 85.00 182 GLN A C 1
ATOM 1459 O O . GLN A 1 182 ? 12.671 -13.204 43.474 1.00 85.00 182 GLN A O 1
ATOM 1464 N N . GLY A 1 183 ? 11.732 -14.908 42.362 1.00 76.50 183 GLY A N 1
ATOM 1465 C CA . GLY A 1 183 ? 11.513 -14.153 41.144 1.00 76.50 183 GLY A CA 1
ATOM 1466 C C . GLY A 1 183 ? 10.714 -14.941 40.123 1.00 76.50 183 GLY A C 1
ATOM 1467 O O . GLY A 1 183 ? 10.596 -16.163 40.207 1.00 76.50 183 GLY A O 1
ATOM 1468 N N . PHE A 1 184 ? 10.203 -14.213 39.141 1.00 69.56 184 PHE A N 1
ATOM 1469 C CA . PHE A 1 184 ? 9.350 -14.756 38.099 1.00 69.56 184 PHE A CA 1
ATOM 1470 C C . PHE A 1 184 ? 10.170 -15.360 36.946 1.00 69.56 184 PHE A C 1
ATOM 1472 O O . PHE A 1 184 ? 11.142 -14.763 36.469 1.00 69.56 184 PHE A O 1
ATOM 1479 N N . GLU A 1 185 ? 9.790 -16.553 36.483 1.00 69.12 185 GLU A N 1
ATOM 1480 C CA . GLU A 1 185 ? 10.379 -17.214 35.314 1.00 69.12 185 GLU A CA 1
ATOM 1481 C C . GLU A 1 185 ? 9.296 -17.861 34.451 1.00 69.12 185 GLU A C 1
ATOM 1483 O O . GLU A 1 185 ? 8.332 -18.433 34.956 1.00 69.12 185 GLU A O 1
ATOM 1488 N N . ILE A 1 186 ? 9.497 -17.832 33.133 1.00 64.50 186 ILE A N 1
ATOM 1489 C CA . ILE A 1 186 ? 8.642 -18.558 32.192 1.00 64.50 186 ILE A CA 1
ATOM 1490 C C . ILE A 1 186 ? 9.086 -20.019 32.185 1.00 64.50 186 ILE A C 1
ATOM 1492 O O . ILE A 1 186 ? 10.220 -20.333 31.814 1.00 64.50 186 ILE A O 1
ATOM 1496 N N . ILE A 1 187 ? 8.181 -20.915 32.563 1.00 68.62 187 ILE A N 1
ATOM 1497 C CA . ILE A 1 187 ? 8.428 -22.356 32.612 1.00 68.62 187 ILE A CA 1
ATOM 1498 C C . ILE A 1 187 ? 7.552 -23.091 31.595 1.00 68.62 187 ILE A C 1
ATOM 1500 O O . ILE A 1 187 ? 6.380 -22.776 31.417 1.00 68.62 187 ILE A O 1
ATOM 1504 N N . SER A 1 188 ? 8.133 -24.091 30.931 1.00 69.38 188 SER A N 1
ATOM 1505 C CA . SER A 1 188 ? 7.405 -25.057 30.104 1.00 69.38 188 SER A CA 1
ATOM 1506 C C . SER A 1 188 ? 7.359 -26.381 30.854 1.00 69.38 188 SER A C 1
ATOM 1508 O O . SER A 1 188 ? 8.410 -26.939 31.173 1.00 69.38 188 SER A O 1
ATOM 1510 N N . ALA A 1 189 ? 6.161 -26.897 31.118 1.00 73.94 189 ALA A N 1
ATOM 1511 C CA . ALA A 1 189 ? 5.960 -28.116 31.894 1.00 73.94 189 ALA A CA 1
ATOM 1512 C C . ALA A 1 189 ? 5.203 -29.181 31.091 1.00 73.94 189 ALA A C 1
ATOM 1514 O O . ALA A 1 189 ? 4.306 -28.872 30.310 1.00 73.94 189 ALA A O 1
ATOM 1515 N N . ILE A 1 190 ? 5.579 -30.446 31.290 1.00 73.75 190 ILE A N 1
ATOM 1516 C CA . ILE A 1 190 ? 4.916 -31.618 30.706 1.00 73.75 190 ILE A CA 1
ATOM 1517 C C . ILE A 1 190 ? 4.508 -32.525 31.866 1.00 73.75 190 ILE A C 1
ATOM 1519 O O . ILE A 1 190 ? 5.366 -32.932 32.650 1.00 73.75 190 ILE A O 1
ATOM 1523 N N . SER A 1 191 ? 3.218 -32.845 31.967 1.00 73.81 191 SER A N 1
ATOM 1524 C CA . SER A 1 191 ? 2.659 -33.733 32.992 1.00 73.81 191 SER A CA 1
ATOM 1525 C C . SER A 1 191 ? 1.671 -34.730 32.362 1.00 73.81 191 SER A C 1
ATOM 1527 O O . SER A 1 191 ? 1.012 -34.374 31.384 1.00 73.81 191 SER A O 1
ATOM 1529 N N . PRO A 1 192 ? 1.561 -35.977 32.869 1.00 64.25 192 PRO A N 1
ATOM 1530 C CA . PRO A 1 192 ? 0.596 -36.969 32.381 1.00 64.25 192 PRO A CA 1
ATOM 1531 C C . PRO A 1 192 ? -0.878 -36.672 32.743 1.00 64.25 192 PRO A C 1
ATOM 1533 O O . PRO A 1 192 ? -1.741 -37.481 32.407 1.00 64.25 192 PRO A O 1
ATOM 1536 N N . GLY A 1 193 ? -1.176 -35.546 33.407 1.00 68.31 193 GLY A N 1
ATOM 1537 C CA . GLY A 1 193 ? -2.524 -35.137 33.824 1.00 68.31 193 GLY A CA 1
ATOM 1538 C C . GLY A 1 193 ? -2.723 -33.616 33.816 1.00 68.31 193 GLY A C 1
ATOM 1539 O O . GLY A 1 193 ? -2.012 -32.895 33.116 1.00 68.31 193 GLY A O 1
ATOM 1540 N N . VAL A 1 194 ? -3.698 -33.122 34.588 1.00 64.81 194 VAL A N 1
ATOM 1541 C CA . VAL A 1 194 ? -3.933 -31.677 34.745 1.00 64.81 194 VAL A CA 1
ATOM 1542 C C . VAL A 1 194 ? -2.732 -31.048 35.463 1.00 64.81 194 VAL A C 1
ATOM 1544 O O . VAL A 1 194 ? -2.299 -31.514 36.520 1.00 64.81 194 VAL A O 1
ATOM 1547 N N . LEU A 1 195 ? -2.158 -30.002 34.863 1.00 63.69 195 LEU A N 1
ATOM 1548 C CA . LEU A 1 195 ? -1.095 -29.204 35.480 1.00 63.69 195 LEU A CA 1
ATOM 1549 C C . LEU A 1 195 ? -1.626 -28.607 36.794 1.00 63.69 195 LEU A C 1
ATOM 1551 O O . LEU A 1 195 ? -2.651 -27.939 36.781 1.00 63.69 195 LEU A O 1
ATOM 1555 N N . GLY A 1 196 ? -0.952 -28.898 37.913 1.00 60.81 196 GLY A N 1
ATOM 1556 C CA . GLY A 1 196 ? -1.387 -28.524 39.270 1.00 60.81 196 GLY A CA 1
ATOM 1557 C C . GLY A 1 196 ? -1.528 -29.707 40.237 1.00 60.81 196 GLY A C 1
ATOM 1558 O O . GLY A 1 196 ? -1.356 -29.535 41.437 1.00 60.81 196 GLY A O 1
ATOM 1559 N N . GLU A 1 197 ? -1.728 -30.928 39.728 1.00 64.94 197 GLU A N 1
ATOM 1560 C CA . GLU A 1 197 ? -1.873 -32.148 40.552 1.00 64.94 197 GLU A CA 1
ATOM 1561 C C . GLU A 1 197 ? -0.585 -32.997 40.618 1.00 64.94 197 GLU A C 1
ATOM 1563 O O . GLU A 1 197 ? -0.580 -34.136 41.078 1.00 64.94 197 GLU A O 1
ATOM 1568 N N . THR A 1 198 ? 0.532 -32.475 40.103 1.00 64.75 198 THR A N 1
ATOM 1569 C CA . THR A 1 198 ? 1.794 -33.221 39.980 1.00 64.75 198 THR A CA 1
ATOM 1570 C C . THR A 1 198 ? 2.700 -32.972 41.185 1.00 64.75 198 THR A C 1
ATOM 1572 O O . THR A 1 198 ? 3.169 -31.856 41.377 1.00 64.75 198 THR A O 1
ATOM 1575 N N . GLU A 1 199 ? 3.011 -34.019 41.953 1.00 61.56 199 GLU A N 1
ATOM 1576 C CA . GLU A 1 199 ? 3.802 -33.916 43.196 1.00 61.56 199 GLU A CA 1
ATOM 1577 C C . GLU A 1 199 ? 5.291 -33.585 42.981 1.00 61.56 199 GLU A C 1
ATOM 1579 O O . GLU A 1 199 ? 5.969 -33.134 43.901 1.00 61.56 199 GLU A O 1
ATOM 1584 N N . SER A 1 200 ? 5.833 -33.805 41.777 1.00 67.12 200 SER A N 1
ATOM 1585 C CA . SER A 1 200 ? 7.242 -33.521 41.484 1.00 67.12 200 SER A CA 1
ATOM 1586 C C . SER A 1 200 ? 7.454 -33.053 40.048 1.00 67.12 200 SER A C 1
ATOM 1588 O O . SER A 1 200 ? 7.059 -33.741 39.104 1.00 67.12 200 SER A O 1
ATOM 1590 N N . ILE A 1 201 ? 8.148 -31.928 39.875 1.00 70.12 201 ILE A N 1
ATOM 1591 C CA . ILE A 1 201 ? 8.535 -31.392 38.566 1.00 70.12 201 ILE A CA 1
ATOM 1592 C C . ILE A 1 201 ? 10.056 -31.442 38.448 1.00 70.12 201 ILE A C 1
ATOM 1594 O O . ILE A 1 201 ? 10.783 -30.916 39.289 1.00 70.12 201 ILE A O 1
ATOM 1598 N N . ARG A 1 202 ? 10.557 -32.057 37.373 1.00 75.94 202 ARG A N 1
ATOM 1599 C CA . ARG A 1 202 ? 11.986 -32.026 37.058 1.00 75.94 202 ARG A CA 1
ATOM 1600 C C . ARG A 1 202 ? 12.326 -30.729 36.328 1.00 75.94 202 ARG A C 1
ATOM 1602 O O . ARG A 1 202 ? 11.924 -30.545 35.183 1.00 75.94 202 ARG A O 1
ATOM 1609 N N . VAL A 1 203 ? 13.133 -29.879 36.956 1.00 72.06 203 VAL A N 1
ATOM 1610 C CA . VAL A 1 203 ? 13.655 -28.657 36.329 1.00 72.06 203 VAL A CA 1
ATOM 1611 C C . VAL A 1 203 ? 14.895 -28.990 35.495 1.00 72.06 203 VAL A C 1
ATOM 1613 O O . VAL A 1 203 ? 15.839 -29.611 35.985 1.00 72.06 203 VAL A O 1
ATOM 1616 N N . ILE A 1 204 ? 14.898 -28.589 34.222 1.00 72.38 204 ILE A N 1
ATOM 1617 C CA . ILE A 1 204 ? 16.035 -28.754 33.308 1.00 72.38 204 ILE A CA 1
ATOM 1618 C C . ILE A 1 204 ? 16.514 -27.369 32.882 1.00 72.38 204 ILE A C 1
ATOM 1620 O O . ILE A 1 204 ? 15.800 -26.647 32.191 1.00 72.38 204 ILE A O 1
ATOM 1624 N N . ASN A 1 205 ? 17.745 -27.013 33.251 1.00 69.12 205 ASN A N 1
ATOM 1625 C CA . ASN A 1 205 ? 18.396 -25.823 32.716 1.00 69.12 205 ASN A CA 1
ATOM 1626 C C . ASN A 1 205 ? 19.085 -26.176 31.389 1.00 69.12 205 ASN A C 1
ATOM 1628 O O . ASN A 1 205 ? 20.087 -26.890 31.378 1.00 69.12 205 ASN A O 1
ATOM 1632 N N . TRP A 1 206 ? 18.524 -25.722 30.266 1.00 68.69 206 TRP A N 1
ATOM 1633 C CA . TRP A 1 206 ? 19.034 -26.060 28.930 1.00 68.69 206 TRP A CA 1
ATOM 1634 C C . TRP A 1 206 ? 20.184 -25.149 28.463 1.00 68.69 206 TRP A C 1
ATOM 1636 O O . TRP A 1 206 ? 20.884 -25.475 27.502 1.00 68.69 206 TRP A O 1
ATOM 1646 N N . GLN A 1 207 ? 20.405 -24.012 29.132 1.00 63.84 207 GLN A N 1
ATOM 1647 C CA . GLN A 1 207 ? 21.458 -23.072 28.758 1.00 63.84 207 GLN A CA 1
ATOM 1648 C C . GLN A 1 207 ? 22.822 -23.540 29.276 1.00 63.84 207 GLN A C 1
ATOM 1650 O O . GLN A 1 207 ? 23.007 -23.777 30.466 1.00 63.84 207 GLN A O 1
ATOM 1655 N N . LYS A 1 208 ? 23.816 -23.608 28.377 1.00 51.22 208 LYS A N 1
ATOM 1656 C CA . LYS A 1 208 ? 25.195 -24.009 28.716 1.00 51.22 208 LYS A CA 1
ATOM 1657 C C . LYS A 1 208 ? 25.928 -23.027 29.641 1.00 51.22 208 LYS A C 1
ATOM 1659 O O . LYS A 1 208 ? 26.893 -23.449 30.259 1.00 51.22 208 LYS A O 1
ATOM 1664 N N . ASN A 1 209 ? 25.492 -21.764 29.716 1.00 50.00 209 ASN A N 1
ATOM 1665 C CA . ASN A 1 209 ? 26.056 -20.699 30.557 1.00 50.00 209 ASN A CA 1
ATOM 1666 C C . ASN A 1 209 ? 24.955 -19.670 30.889 1.00 50.00 209 ASN A C 1
ATOM 1668 O O . ASN A 1 209 ? 24.791 -18.706 30.138 1.00 50.00 209 ASN A O 1
ATOM 1672 N N . PRO A 1 210 ? 24.153 -19.873 31.946 1.00 57.47 210 PRO A N 1
ATOM 1673 C CA . PRO A 1 210 ? 23.118 -18.914 32.311 1.00 57.47 210 PRO A CA 1
ATOM 1674 C C . PRO A 1 210 ? 23.758 -17.599 32.773 1.00 57.47 210 PRO A C 1
ATOM 1676 O O . PRO A 1 210 ? 24.664 -17.595 33.607 1.00 57.47 210 PRO A O 1
ATOM 1679 N N . VAL A 1 211 ? 23.281 -16.473 32.241 1.00 52.84 211 VAL A N 1
ATOM 1680 C CA . VAL A 1 211 ? 23.601 -15.152 32.799 1.00 52.84 211 VAL A CA 1
ATOM 1681 C C . VAL A 1 211 ? 22.857 -15.034 34.134 1.00 52.84 211 VAL A C 1
ATOM 1683 O O . VAL A 1 211 ? 21.641 -15.247 34.142 1.00 52.84 211 VAL A O 1
ATOM 1686 N N . PRO A 1 212 ? 23.528 -14.714 35.257 1.00 57.38 212 PRO A N 1
ATOM 1687 C CA . PRO A 1 212 ? 22.854 -14.544 36.539 1.00 57.38 212 PRO A CA 1
ATOM 1688 C C . PRO A 1 212 ? 21.789 -13.446 36.435 1.00 57.38 212 PRO A C 1
ATOM 1690 O O . PRO A 1 212 ? 22.108 -12.284 36.175 1.00 57.38 212 PRO A O 1
ATOM 1693 N N . LYS A 1 213 ? 20.516 -13.813 36.606 1.00 60.81 213 LYS A N 1
ATOM 1694 C CA . LYS A 1 213 ? 19.418 -12.848 36.715 1.00 60.81 213 LYS A CA 1
ATOM 1695 C C . LYS A 1 213 ? 19.324 -12.385 38.165 1.00 60.81 213 LYS A C 1
ATOM 1697 O O . LYS A 1 213 ? 19.300 -13.217 39.065 1.00 60.81 213 LYS A O 1
ATOM 1702 N N . LYS A 1 214 ? 19.267 -11.070 38.377 1.00 66.81 214 LYS A N 1
ATOM 1703 C CA . LYS A 1 214 ? 19.061 -10.481 39.707 1.00 66.81 214 LYS A CA 1
ATOM 1704 C C . LYS A 1 214 ? 17.584 -10.615 40.116 1.00 66.81 214 LYS A C 1
ATOM 1706 O O . LYS A 1 214 ? 16.717 -10.528 39.246 1.00 66.81 214 LYS A O 1
ATOM 1711 N N . ARG A 1 215 ? 17.307 -10.873 41.397 1.00 78.94 215 ARG A N 1
ATOM 1712 C CA . ARG A 1 215 ? 15.981 -11.233 41.938 1.00 78.94 215 ARG A CA 1
ATOM 1713 C C . ARG A 1 215 ? 15.441 -10.121 42.845 1.00 78.94 215 ARG A C 1
ATOM 1715 O O . ARG A 1 215 ? 16.238 -9.392 43.422 1.00 78.94 215 ARG A O 1
ATOM 1722 N N . LYS A 1 216 ? 14.111 -9.971 42.918 1.00 75.31 216 LYS A N 1
ATOM 1723 C CA . LYS A 1 216 ? 13.446 -8.854 43.621 1.00 75.31 216 LYS A CA 1
ATOM 1724 C C . LYS A 1 216 ? 13.443 -9.032 45.143 1.00 75.31 216 LYS A C 1
ATOM 1726 O O . LYS A 1 216 ? 13.660 -8.063 45.860 1.00 75.31 216 LYS A O 1
ATOM 1731 N N . TYR A 1 217 ? 13.227 -10.259 45.620 1.00 84.75 217 TYR A N 1
ATOM 1732 C CA . TYR A 1 217 ? 13.061 -10.551 47.045 1.00 84.75 217 TYR A CA 1
ATOM 1733 C C . TYR A 1 217 ? 14.105 -11.535 47.562 1.00 84.75 217 TYR A C 1
ATOM 1735 O O . TYR A 1 217 ? 14.435 -12.530 46.902 1.00 84.75 217 TYR A O 1
ATOM 1743 N N . LEU A 1 218 ? 14.566 -11.275 48.783 1.00 88.75 218 LEU A N 1
ATOM 1744 C CA . LEU A 1 218 ? 15.409 -12.165 49.570 1.00 88.75 218 LEU A CA 1
ATOM 1745 C C . LEU A 1 218 ? 14.548 -12.870 50.611 1.00 88.75 218 LEU A C 1
ATOM 1747 O O . LEU A 1 218 ? 13.746 -12.240 51.297 1.00 88.75 218 LEU A O 1
ATOM 1751 N N . ILE A 1 219 ? 14.743 -14.176 50.754 1.00 91.19 219 ILE A N 1
ATOM 1752 C CA . ILE A 1 219 ? 14.119 -14.985 51.800 1.00 91.19 219 ILE A CA 1
ATOM 1753 C C . ILE A 1 219 ? 15.244 -15.664 52.575 1.00 91.19 219 ILE A C 1
ATOM 1755 O O . ILE A 1 219 ? 16.159 -16.227 51.975 1.00 91.19 219 ILE A O 1
ATOM 1759 N N . ALA A 1 220 ? 15.192 -15.623 53.899 1.00 91.44 220 ALA A N 1
ATOM 1760 C CA . ALA A 1 220 ? 16.148 -16.295 54.759 1.00 91.44 220 ALA A CA 1
ATOM 1761 C C . ALA A 1 220 ? 15.442 -17.288 55.680 1.00 91.44 220 ALA A C 1
ATOM 1763 O O . ALA A 1 220 ? 14.406 -16.979 56.269 1.00 91.44 220 ALA A O 1
ATOM 1764 N N . VAL A 1 221 ? 16.032 -18.473 55.810 1.00 91.50 221 VAL A N 1
ATOM 1765 C CA . VAL A 1 221 ? 15.650 -19.484 56.797 1.00 91.50 221 VAL A CA 1
ATOM 1766 C C . VAL A 1 221 ? 16.772 -19.563 57.821 1.00 91.50 221 VAL A C 1
ATOM 1768 O O . VAL A 1 221 ? 17.932 -19.751 57.447 1.00 91.50 221 VAL A O 1
ATOM 1771 N N . THR A 1 222 ? 16.449 -19.399 59.102 1.00 92.31 222 THR A N 1
ATOM 1772 C CA . THR A 1 222 ? 17.452 -19.341 60.170 1.00 92.31 222 THR A CA 1
ATOM 1773 C C . THR A 1 222 ? 17.141 -20.292 61.315 1.00 92.31 222 THR A C 1
ATOM 1775 O O . THR A 1 222 ? 15.981 -20.528 61.654 1.00 92.31 222 THR A O 1
ATOM 1778 N N . SER A 1 223 ? 18.190 -20.848 61.925 1.00 92.12 223 SER A N 1
ATOM 1779 C CA . SER A 1 223 ? 18.080 -21.681 63.126 1.00 92.12 223 SER A CA 1
ATOM 1780 C C . SER A 1 223 ? 19.395 -21.717 63.916 1.00 92.12 223 SER A C 1
ATOM 1782 O O . SER A 1 223 ? 20.458 -21.337 63.424 1.00 92.12 223 SER A O 1
ATOM 1784 N N . ASP A 1 224 ? 19.327 -22.165 65.170 1.00 90.75 224 ASP A N 1
ATOM 1785 C CA . ASP A 1 224 ? 20.508 -22.497 65.982 1.00 90.75 224 ASP A CA 1
ATOM 1786 C C . ASP A 1 224 ? 20.952 -23.964 65.818 1.00 90.75 224 ASP A C 1
ATOM 1788 O O . ASP A 1 224 ? 21.997 -24.345 66.358 1.00 90.75 224 ASP A O 1
ATOM 1792 N N . GLU A 1 225 ? 20.172 -24.760 65.080 1.00 89.12 225 GLU A N 1
ATOM 1793 C CA . GLU A 1 225 ? 20.437 -26.155 64.719 1.00 89.12 225 GLU A CA 1
ATOM 1794 C C . GLU A 1 225 ? 20.597 -26.304 63.189 1.00 89.12 225 GLU A C 1
ATOM 1796 O O . GLU A 1 225 ? 20.094 -25.464 62.439 1.00 89.12 225 GLU A O 1
ATOM 1801 N N . PRO A 1 226 ? 21.269 -27.362 62.693 1.00 85.06 226 PRO A N 1
ATOM 1802 C CA . PRO A 1 226 ? 21.459 -27.586 61.258 1.00 85.06 226 PRO A CA 1
ATOM 1803 C C . PRO A 1 226 ? 20.145 -27.647 60.461 1.00 85.06 226 PRO A C 1
ATOM 1805 O O . PRO A 1 226 ? 19.252 -28.438 60.775 1.00 85.06 226 PRO A O 1
ATOM 1808 N N . LEU A 1 227 ? 20.059 -26.858 59.385 1.00 82.94 227 LEU A N 1
ATOM 1809 C CA . LEU A 1 227 ? 18.924 -26.853 58.453 1.00 82.94 227 LEU A CA 1
ATOM 1810 C C . LEU A 1 227 ? 18.952 -28.085 57.525 1.00 82.94 227 LEU A C 1
ATOM 1812 O O . LEU A 1 227 ? 20.018 -28.578 57.150 1.00 82.94 227 LEU A O 1
ATOM 1816 N N . GLN A 1 228 ? 17.777 -28.603 57.146 1.00 76.31 228 GLN A N 1
ATOM 1817 C CA . GLN A 1 228 ? 17.682 -29.732 56.208 1.00 76.31 228 GLN A CA 1
ATOM 1818 C C . GLN A 1 228 ? 17.840 -29.282 54.743 1.00 76.31 228 GLN A C 1
ATOM 1820 O O . GLN A 1 228 ? 17.439 -28.174 54.405 1.00 76.31 228 GLN A O 1
ATOM 1825 N N . PRO A 1 229 ? 18.359 -30.127 53.830 1.00 62.34 229 PRO A N 1
ATOM 1826 C CA . PRO A 1 229 ? 18.515 -29.747 52.427 1.00 62.34 229 PRO A CA 1
ATOM 1827 C C . PRO A 1 229 ? 17.143 -29.503 51.777 1.00 62.34 229 PRO A C 1
ATOM 1829 O O . PRO A 1 229 ? 16.323 -30.418 51.743 1.00 62.34 229 PRO A O 1
ATOM 1832 N N . HIS A 1 230 ? 16.929 -28.307 51.212 1.00 62.81 230 HIS A N 1
ATOM 1833 C CA . HIS A 1 230 ? 15.742 -27.901 50.426 1.00 62.81 230 HIS A CA 1
ATOM 1834 C C . HIS A 1 230 ? 14.502 -27.419 51.201 1.00 62.81 230 HIS A C 1
ATOM 1836 O O . HIS A 1 230 ? 13.383 -27.613 50.731 1.00 62.81 230 HIS A O 1
ATOM 1842 N N . VAL A 1 231 ? 14.679 -26.737 52.336 1.00 69.50 231 VAL A N 1
ATOM 1843 C CA . VAL A 1 231 ? 13.593 -26.378 53.273 1.00 69.50 231 VAL A CA 1
ATOM 1844 C C . VAL A 1 231 ? 12.351 -25.718 52.634 1.00 69.50 231 VAL A C 1
ATOM 1846 O O . VAL A 1 231 ? 11.247 -26.003 53.090 1.00 69.50 231 VAL A O 1
ATOM 1849 N N . ILE A 1 232 ? 12.490 -24.879 51.592 1.00 80.00 232 ILE A N 1
ATOM 1850 C CA . ILE A 1 232 ? 11.355 -24.131 50.989 1.00 80.00 232 ILE A CA 1
ATOM 1851 C C . ILE A 1 232 ? 11.401 -23.975 49.449 1.00 80.00 232 ILE A C 1
ATOM 1853 O O . ILE A 1 232 ? 10.716 -23.131 48.869 1.00 80.00 232 ILE A O 1
ATOM 1857 N N . SER A 1 233 ? 12.218 -24.757 48.733 1.00 76.06 233 SER A N 1
ATOM 1858 C CA . SER A 1 233 ? 12.335 -24.628 47.265 1.00 76.06 233 SER A CA 1
ATOM 1859 C C . SER A 1 233 ? 11.073 -25.118 46.543 1.00 76.06 233 SER A C 1
ATOM 1861 O O . SER A 1 233 ? 10.766 -26.307 46.577 1.00 76.06 233 SER A O 1
ATOM 1863 N N . SER A 1 234 ? 10.356 -24.224 45.857 1.00 77.56 234 SER A N 1
ATOM 1864 C CA . SER A 1 234 ? 9.070 -24.534 45.214 1.00 77.56 234 SER A CA 1
ATOM 1865 C C . SER A 1 234 ? 8.837 -23.737 43.925 1.00 77.56 234 SER A C 1
ATOM 1867 O O . SER A 1 234 ? 9.439 -22.685 43.712 1.00 77.56 234 SER A O 1
ATOM 1869 N N . VAL A 1 235 ? 7.946 -24.246 43.070 1.00 76.62 235 VAL A N 1
ATOM 1870 C CA . VAL A 1 235 ? 7.459 -23.588 41.850 1.00 76.62 235 VAL A CA 1
ATOM 1871 C C . VAL A 1 235 ? 5.941 -23.492 41.954 1.00 76.62 235 VAL A C 1
ATOM 1873 O O . VAL A 1 235 ? 5.290 -24.510 42.179 1.00 76.62 235 VAL A O 1
ATOM 1876 N N . VAL A 1 236 ? 5.388 -22.294 41.777 1.00 73.56 236 VAL A N 1
ATOM 1877 C CA . VAL A 1 236 ? 3.938 -22.065 41.716 1.00 73.56 236 VAL A CA 1
ATOM 1878 C C . VAL A 1 236 ? 3.536 -21.791 40.271 1.00 73.56 236 VAL A C 1
ATOM 1880 O O . VAL A 1 236 ? 4.242 -21.097 39.541 1.00 73.56 236 VAL A O 1
ATOM 1883 N N . MET A 1 237 ? 2.422 -22.389 39.852 1.00 69.62 237 MET A N 1
ATOM 1884 C CA . MET A 1 237 ? 1.821 -22.206 38.534 1.00 69.62 237 MET A CA 1
ATOM 1885 C C . MET A 1 237 ? 0.428 -21.618 38.713 1.00 69.62 237 MET A C 1
ATOM 1887 O O . MET A 1 237 ? -0.372 -22.183 39.455 1.00 69.62 237 MET A O 1
ATOM 1891 N N . ASP A 1 238 ? 0.143 -20.529 38.007 1.00 65.75 238 ASP A N 1
ATOM 1892 C CA . ASP A 1 238 ? -1.213 -20.008 37.867 1.00 65.75 238 ASP A CA 1
ATOM 1893 C C . ASP A 1 238 ? -1.859 -20.622 36.615 1.00 65.75 238 ASP A C 1
ATOM 1895 O O . ASP A 1 238 ? -1.349 -20.477 35.500 1.00 65.75 238 ASP A O 1
ATOM 1899 N N . THR A 1 239 ? -2.935 -21.385 36.812 1.00 60.66 239 THR A N 1
ATOM 1900 C CA . THR A 1 239 ? -3.662 -22.087 35.743 1.00 60.66 239 THR A CA 1
ATOM 1901 C C . THR 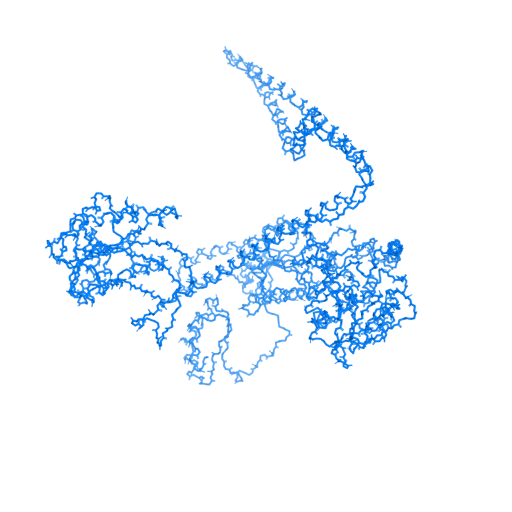A 1 239 ? -4.881 -21.320 35.242 1.00 60.66 239 THR A C 1
ATOM 1903 O O . THR A 1 239 ? -5.469 -21.728 34.235 1.00 60.66 239 THR A O 1
ATOM 1906 N N . ASP A 1 240 ? -5.266 -20.229 35.907 1.00 55.16 240 ASP A N 1
ATOM 1907 C CA . ASP A 1 240 ? -6.394 -19.410 35.491 1.00 55.16 240 ASP A CA 1
ATOM 1908 C C . ASP A 1 240 ? -5.942 -18.314 34.509 1.00 55.16 240 ASP A C 1
ATOM 1910 O O . ASP A 1 240 ? -4.849 -17.768 34.581 1.00 55.16 240 ASP A O 1
ATOM 1914 N N . LYS A 1 241 ? -6.795 -18.100 33.500 1.00 48.44 241 LYS A N 1
ATOM 1915 C CA . LYS A 1 241 ? -6.778 -17.257 32.277 1.00 48.44 241 LYS A CA 1
ATOM 1916 C C . LYS A 1 241 ? -5.868 -16.005 32.123 1.00 48.44 241 LYS A C 1
ATOM 1918 O O . LYS A 1 241 ? -5.908 -15.415 31.042 1.00 48.44 241 LYS A O 1
ATOM 1923 N N . GLU A 1 242 ? -5.024 -15.604 33.065 1.00 49.22 242 GLU A N 1
ATOM 1924 C CA . GLU A 1 242 ? -4.075 -14.484 32.942 1.00 49.22 242 GLU A CA 1
ATOM 1925 C C . GLU A 1 242 ? -2.771 -14.856 32.194 1.00 49.22 242 GLU A C 1
ATOM 1927 O O . GLU A 1 242 ? -2.183 -14.004 31.521 1.00 49.22 242 GLU A O 1
ATOM 1932 N N . TYR A 1 243 ? -2.347 -16.131 32.216 1.00 49.44 243 TYR A N 1
ATOM 1933 C CA . TYR A 1 243 ? -1.122 -16.603 31.537 1.00 49.44 243 TYR A CA 1
ATOM 1934 C C . TYR A 1 243 ? -1.129 -16.324 30.023 1.00 49.44 243 TYR A C 1
ATOM 1936 O O . TYR A 1 243 ? -0.114 -15.925 29.452 1.00 49.44 243 TYR A O 1
ATOM 1944 N N . PHE A 1 244 ? -2.287 -16.453 29.364 1.00 47.78 244 PHE A N 1
ATOM 1945 C CA . PHE A 1 244 ? -2.409 -16.201 27.923 1.00 47.78 244 PHE A CA 1
ATOM 1946 C C . PHE A 1 244 ? -2.220 -14.722 27.554 1.00 47.78 244 PHE A C 1
ATOM 1948 O O . PHE A 1 244 ? -1.564 -14.449 26.556 1.00 47.78 244 PHE A O 1
ATOM 1955 N N . LYS A 1 245 ? -2.673 -13.765 28.383 1.00 49.31 245 LYS A N 1
ATOM 1956 C CA . LYS A 1 245 ? -2.418 -12.327 28.149 1.00 49.31 245 LYS A CA 1
ATOM 1957 C C . LYS A 1 245 ? -0.928 -11.991 28.232 1.00 49.31 245 LYS A C 1
ATOM 1959 O O . LYS A 1 245 ? -0.441 -11.158 27.471 1.00 49.31 245 LYS A O 1
ATOM 1964 N N . GLN A 1 246 ? -0.196 -12.621 29.152 1.00 48.72 246 GLN A N 1
ATOM 1965 C CA . GLN A 1 246 ? 1.244 -12.395 29.279 1.00 48.72 246 GLN A CA 1
ATOM 1966 C C . GLN A 1 246 ? 2.042 -13.099 28.182 1.00 48.72 246 GLN A C 1
ATOM 1968 O O . GLN A 1 246 ? 2.998 -12.517 27.680 1.00 48.72 246 GLN A O 1
ATOM 1973 N N . VAL A 1 247 ? 1.639 -14.299 27.753 1.00 47.12 247 VAL A N 1
ATOM 1974 C CA . VAL A 1 247 ? 2.224 -14.957 26.574 1.00 47.12 247 VAL A CA 1
ATOM 1975 C C . VAL A 1 247 ? 1.977 -14.128 25.316 1.00 47.12 247 VAL A C 1
ATOM 1977 O O . VAL A 1 247 ? 2.922 -13.915 24.564 1.00 47.12 247 VAL A O 1
ATOM 1980 N N . ASP A 1 248 ? 0.776 -13.575 25.128 1.00 47.84 248 ASP A N 1
ATOM 1981 C CA . ASP A 1 248 ? 0.481 -12.656 24.023 1.00 47.84 248 ASP A CA 1
ATOM 1982 C C . ASP A 1 248 ? 1.366 -11.404 24.097 1.00 47.84 248 ASP A C 1
ATOM 1984 O O . ASP A 1 248 ? 1.950 -11.000 23.093 1.00 47.84 248 ASP A O 1
ATOM 1988 N N . ARG A 1 249 ? 1.584 -10.850 25.298 1.00 44.22 249 ARG A N 1
ATOM 1989 C CA . ARG A 1 249 ? 2.504 -9.722 25.508 1.00 44.22 249 ARG A CA 1
ATOM 1990 C C . ARG A 1 249 ? 3.973 -10.089 25.274 1.00 44.22 249 ARG A C 1
ATOM 1992 O O . ARG A 1 249 ? 4.731 -9.267 24.773 1.00 44.22 249 ARG A O 1
ATOM 1999 N N . ILE A 1 250 ? 4.397 -11.304 25.614 1.00 45.66 250 ILE A N 1
ATOM 2000 C CA . ILE A 1 250 ? 5.751 -11.817 25.355 1.00 45.66 250 ILE A CA 1
ATOM 2001 C C . ILE A 1 250 ? 5.943 -12.075 23.862 1.00 45.66 250 ILE A C 1
ATOM 2003 O O . ILE A 1 250 ? 7.017 -11.793 23.343 1.00 45.66 250 ILE A O 1
ATOM 2007 N N . VAL A 1 251 ? 4.917 -12.552 23.158 1.00 47.94 251 VAL A N 1
ATOM 2008 C CA . VAL A 1 251 ? 4.914 -12.696 21.698 1.00 47.94 251 VAL A CA 1
ATOM 2009 C C . VAL A 1 251 ? 4.928 -11.320 21.027 1.00 47.94 251 VAL A C 1
ATOM 2011 O O . VAL A 1 251 ? 5.662 -11.132 20.060 1.00 47.94 251 VAL A O 1
ATOM 2014 N N . GLU A 1 252 ? 4.202 -10.329 21.547 1.00 45.78 252 GLU A N 1
ATOM 2015 C CA . GLU A 1 252 ? 4.298 -8.929 21.108 1.00 45.78 252 GLU A CA 1
ATOM 2016 C C . GLU A 1 252 ? 5.700 -8.356 21.342 1.00 45.78 252 GLU A C 1
ATOM 2018 O O . GLU A 1 252 ? 6.289 -7.786 20.428 1.00 45.78 252 GLU A O 1
ATOM 2023 N N . LEU A 1 253 ? 6.274 -8.555 22.531 1.00 43.28 253 LEU A N 1
ATOM 2024 C CA . LEU A 1 253 ? 7.626 -8.106 22.865 1.00 43.28 253 LEU A CA 1
ATOM 2025 C C . LEU A 1 253 ? 8.691 -8.854 22.054 1.00 43.28 253 LEU A C 1
ATOM 2027 O O . LEU A 1 253 ? 9.701 -8.264 21.689 1.00 43.28 253 LEU A O 1
ATOM 2031 N N . GLN A 1 254 ? 8.479 -10.127 21.715 1.00 43.06 254 GLN A N 1
ATOM 2032 C CA . GLN A 1 254 ? 9.338 -10.875 20.795 1.00 43.06 254 GLN A CA 1
ATOM 2033 C C . GLN A 1 254 ? 9.240 -10.320 19.376 1.00 43.06 254 GLN A C 1
ATOM 2035 O O . GLN A 1 254 ? 10.274 -10.152 18.738 1.00 43.06 254 GLN A O 1
ATOM 2040 N N . HIS A 1 255 ? 8.047 -9.946 18.909 1.00 46.62 255 HIS A N 1
ATOM 2041 C CA . HIS A 1 255 ? 7.892 -9.238 17.640 1.00 46.62 255 HIS A CA 1
ATOM 2042 C C . HIS A 1 255 ? 8.540 -7.848 17.675 1.00 46.62 255 HIS A C 1
ATOM 2044 O O . HIS A 1 255 ? 9.135 -7.440 16.679 1.00 46.62 255 HIS A O 1
ATOM 2050 N N . GLU A 1 256 ? 8.495 -7.127 18.798 1.00 45.28 256 GLU A N 1
ATOM 2051 C CA . GLU A 1 256 ? 9.203 -5.852 18.971 1.00 45.28 256 GLU A CA 1
ATOM 2052 C C . GLU A 1 256 ? 10.724 -6.031 19.028 1.00 45.28 256 GLU A C 1
ATOM 2054 O O . GLU A 1 256 ? 11.446 -5.256 18.408 1.00 45.28 256 GLU A O 1
ATOM 2059 N N . VAL A 1 257 ? 11.234 -7.071 19.690 1.00 44.41 257 VAL A N 1
ATOM 2060 C CA . VAL A 1 257 ? 12.668 -7.402 19.729 1.00 44.41 257 VAL A CA 1
ATOM 2061 C C . VAL A 1 257 ? 13.157 -7.905 18.370 1.00 44.41 257 VAL A C 1
ATOM 2063 O O . VAL A 1 257 ? 14.249 -7.535 17.947 1.00 44.41 257 VAL A O 1
ATOM 2066 N N . GLU A 1 258 ? 12.358 -8.672 17.627 1.00 46.94 258 GLU A N 1
ATOM 2067 C CA . GLU A 1 258 ? 12.647 -9.030 16.235 1.00 46.94 258 GLU A CA 1
ATOM 2068 C C . GLU A 1 258 ? 12.590 -7.810 15.313 1.00 46.94 258 GLU A C 1
ATOM 2070 O O . GLU A 1 258 ? 13.412 -7.689 14.404 1.00 46.94 258 GLU A O 1
ATOM 2075 N N . LYS A 1 259 ? 11.666 -6.874 15.555 1.00 46.50 259 LYS A N 1
ATOM 2076 C CA . LYS A 1 259 ? 11.583 -5.592 14.846 1.00 46.50 259 LYS A CA 1
ATOM 2077 C C . LYS A 1 259 ? 12.804 -4.723 15.144 1.00 46.50 259 LYS A C 1
ATOM 2079 O O . LYS A 1 259 ? 13.382 -4.192 14.206 1.00 46.50 259 LYS A O 1
ATOM 2084 N N . LEU A 1 260 ? 13.255 -4.649 16.398 1.00 42.56 260 LEU A N 1
ATOM 2085 C CA . LEU A 1 260 ? 14.482 -3.960 16.815 1.00 42.56 260 LEU A CA 1
ATOM 2086 C C . LEU A 1 260 ? 15.744 -4.661 16.298 1.00 42.56 260 LEU A C 1
ATOM 2088 O O . LEU A 1 260 ? 16.700 -3.992 15.923 1.00 42.56 260 LEU A O 1
ATOM 2092 N N . GLY A 1 261 ? 15.743 -5.992 16.209 1.00 37.19 261 GLY A N 1
ATOM 2093 C CA . GLY A 1 261 ? 16.810 -6.780 15.592 1.00 37.19 261 GLY A CA 1
ATOM 2094 C C . GLY A 1 261 ? 16.902 -6.548 14.083 1.00 37.19 261 GLY A C 1
ATOM 2095 O O . GLY A 1 261 ? 17.998 -6.356 13.558 1.00 37.19 261 GLY A O 1
ATOM 2096 N N . LYS A 1 262 ? 15.758 -6.474 13.391 1.00 44.78 262 LYS A N 1
ATOM 2097 C CA . LYS A 1 262 ? 15.671 -6.056 11.981 1.00 44.78 262 LYS A CA 1
ATOM 2098 C C . LYS A 1 262 ? 16.122 -4.606 11.803 1.00 44.78 262 LYS A C 1
ATOM 2100 O O . LYS A 1 262 ? 16.873 -4.336 10.875 1.00 44.78 262 LYS A O 1
ATOM 2105 N N . TRP A 1 263 ? 15.770 -3.716 12.731 1.00 39.97 263 TRP A N 1
ATOM 2106 C CA . TRP A 1 263 ? 16.225 -2.323 12.750 1.00 39.97 263 TRP A CA 1
ATOM 2107 C C . TRP A 1 263 ? 17.736 -2.205 12.978 1.00 39.97 263 TRP A C 1
ATOM 2109 O O . TRP A 1 263 ? 18.402 -1.431 12.304 1.00 39.97 263 TRP A O 1
ATOM 2119 N N . GLY A 1 264 ? 18.305 -3.019 13.870 1.00 34.19 264 GLY A N 1
ATOM 2120 C CA . GLY A 1 264 ? 19.750 -3.125 14.078 1.00 34.19 264 GLY A CA 1
ATOM 2121 C C . GLY A 1 264 ? 20.473 -3.638 12.832 1.00 34.19 264 GLY A C 1
ATOM 2122 O O . GLY A 1 264 ? 21.484 -3.070 12.434 1.00 34.19 264 GLY A O 1
ATOM 2123 N N . GLN A 1 265 ? 19.909 -4.639 12.148 1.00 44.62 265 GLN A N 1
ATOM 2124 C CA . GLN A 1 265 ? 20.428 -5.136 10.869 1.00 44.62 265 GLN A CA 1
ATOM 2125 C C . GLN A 1 265 ? 20.268 -4.125 9.723 1.00 44.62 265 GLN A C 1
ATOM 2127 O O . GLN A 1 265 ? 21.101 -4.089 8.822 1.00 44.62 265 GLN A O 1
ATOM 2132 N N . GLU A 1 266 ? 19.213 -3.310 9.717 1.00 45.22 266 GLU A N 1
ATOM 2133 C CA . GLU A 1 266 ? 19.011 -2.210 8.765 1.00 45.22 266 GLU A CA 1
ATOM 2134 C C . GLU A 1 266 ? 19.945 -1.030 9.042 1.00 45.22 266 GLU A C 1
ATOM 2136 O O . GLU A 1 266 ? 20.476 -0.454 8.098 1.00 45.22 266 GLU A O 1
ATOM 2141 N N . LEU A 1 267 ? 20.226 -0.717 10.308 1.00 43.03 267 LEU A N 1
ATOM 2142 C CA . LEU A 1 267 ? 21.214 0.286 10.707 1.00 43.03 267 LEU A CA 1
ATOM 2143 C C . LEU A 1 267 ? 22.641 -0.163 10.382 1.00 43.03 267 LEU A C 1
ATOM 2145 O O . LEU A 1 267 ? 23.417 0.632 9.858 1.00 43.03 267 LEU A O 1
ATOM 2149 N N . ASP A 1 268 ? 22.984 -1.431 10.620 1.00 42.94 268 ASP A N 1
ATOM 2150 C CA . ASP A 1 268 ? 24.278 -1.993 10.222 1.00 42.94 268 ASP A CA 1
ATOM 2151 C C . ASP A 1 268 ? 24.428 -2.035 8.697 1.00 42.94 268 ASP A C 1
ATOM 2153 O O . ASP A 1 268 ? 25.496 -1.719 8.171 1.00 42.94 268 ASP A O 1
ATOM 2157 N N . ARG A 1 269 ? 23.351 -2.347 7.967 1.00 47.56 269 ARG A N 1
ATOM 2158 C CA . ARG A 1 269 ? 23.316 -2.296 6.498 1.00 47.56 269 ARG A CA 1
ATOM 2159 C C . ARG A 1 269 ? 23.444 -0.867 5.981 1.00 47.56 269 ARG A C 1
ATOM 2161 O O . ARG A 1 269 ? 24.279 -0.627 5.118 1.00 47.56 269 ARG A O 1
ATOM 2168 N N . GLY A 1 270 ? 22.727 0.085 6.573 1.00 44.34 270 GLY A N 1
ATOM 2169 C CA . GLY A 1 270 ? 22.841 1.513 6.278 1.00 44.34 270 GLY A CA 1
ATOM 2170 C C . GLY A 1 270 ? 24.229 2.073 6.607 1.00 44.34 270 GLY A C 1
ATOM 2171 O O . GLY A 1 270 ? 24.751 2.908 5.871 1.00 44.34 270 GLY A O 1
ATOM 2172 N N . ARG A 1 271 ? 24.889 1.565 7.659 1.00 45.44 271 ARG A N 1
ATOM 2173 C CA . ARG A 1 271 ? 26.288 1.884 7.979 1.00 45.44 271 ARG A CA 1
ATOM 2174 C C . ARG A 1 271 ? 27.243 1.334 6.919 1.00 45.44 271 ARG A C 1
ATOM 2176 O O . ARG A 1 271 ? 28.095 2.078 6.444 1.00 45.44 271 ARG A O 1
ATOM 2183 N N . ILE A 1 272 ? 27.079 0.075 6.507 1.00 47.41 272 ILE A N 1
ATOM 2184 C CA . ILE A 1 272 ? 27.882 -0.555 5.443 1.00 47.41 272 ILE A CA 1
ATOM 2185 C C . ILE A 1 272 ? 27.663 0.155 4.094 1.00 47.41 272 ILE A C 1
ATOM 2187 O O . ILE A 1 272 ? 28.617 0.367 3.342 1.00 47.41 272 ILE A O 1
ATOM 2191 N N . GLU A 1 273 ? 26.434 0.579 3.792 1.00 47.03 273 GLU A N 1
ATOM 2192 C CA . GLU A 1 273 ? 26.083 1.380 2.614 1.00 47.03 273 GLU A CA 1
ATOM 2193 C C . GLU A 1 273 ? 26.725 2.769 2.661 1.00 47.03 273 GLU A C 1
ATOM 2195 O O . GLU A 1 273 ? 27.308 3.203 1.666 1.00 47.03 273 GLU A O 1
ATOM 2200 N N . ALA A 1 274 ? 26.701 3.443 3.813 1.00 42.31 274 ALA A N 1
ATOM 2201 C CA . ALA A 1 274 ? 27.355 4.734 4.004 1.00 42.31 274 ALA A CA 1
ATOM 2202 C C . ALA A 1 274 ? 28.885 4.626 3.880 1.00 42.31 274 ALA A C 1
ATOM 2204 O O . ALA A 1 274 ? 29.503 5.434 3.190 1.00 42.31 274 ALA A O 1
ATOM 2205 N N . GLU A 1 275 ? 29.507 3.604 4.470 1.00 46.47 275 GLU A N 1
ATOM 2206 C CA . GLU A 1 275 ? 30.947 3.338 4.349 1.00 46.47 275 GLU A CA 1
ATOM 2207 C C . GLU A 1 275 ? 31.346 2.992 2.905 1.00 46.47 275 GLU A C 1
ATOM 2209 O O . GLU A 1 275 ? 32.368 3.467 2.400 1.00 46.47 275 GLU A O 1
ATOM 2214 N N . THR A 1 276 ? 30.503 2.236 2.197 1.00 46.34 276 THR A N 1
ATOM 2215 C CA . THR A 1 276 ? 30.700 1.904 0.779 1.00 46.34 276 THR A CA 1
ATOM 2216 C C . THR A 1 276 ? 30.520 3.132 -0.112 1.00 46.34 276 THR A C 1
ATOM 2218 O O . THR A 1 276 ? 31.313 3.331 -1.033 1.00 46.34 276 THR A O 1
ATOM 2221 N N . GLN A 1 277 ? 29.551 4.005 0.180 1.00 45.66 277 GLN A N 1
ATOM 2222 C CA . GLN A 1 277 ? 29.389 5.283 -0.513 1.00 45.66 277 GLN A CA 1
ATOM 2223 C C . GLN A 1 277 ? 30.552 6.238 -0.247 1.00 45.66 277 GLN A C 1
ATOM 2225 O O . GLN A 1 277 ? 31.027 6.865 -1.188 1.00 45.66 277 GLN A O 1
ATOM 2230 N N . ILE A 1 278 ? 31.063 6.320 0.984 1.00 45.38 278 ILE A N 1
ATOM 2231 C CA . ILE A 1 278 ? 32.244 7.129 1.324 1.00 45.38 278 ILE A CA 1
ATOM 2232 C C . ILE A 1 278 ? 33.481 6.623 0.569 1.00 45.38 278 ILE A C 1
ATOM 2234 O O . ILE A 1 278 ? 34.253 7.430 0.041 1.00 45.38 278 ILE A O 1
ATOM 2238 N N . ARG A 1 279 ? 33.648 5.299 0.454 1.00 46.59 279 ARG A N 1
ATOM 2239 C CA . ARG A 1 279 ? 34.718 4.671 -0.335 1.00 46.59 279 ARG A CA 1
ATOM 2240 C C . ARG A 1 279 ? 34.570 4.962 -1.832 1.00 46.59 279 ARG A C 1
ATOM 2242 O O . ARG A 1 279 ? 35.515 5.449 -2.441 1.00 46.59 279 ARG A O 1
ATOM 2249 N N . LEU A 1 280 ? 33.378 4.768 -2.400 1.00 45.66 280 LEU A N 1
ATOM 2250 C CA . LEU A 1 280 ? 33.079 5.057 -3.811 1.00 45.66 280 LEU A CA 1
ATOM 2251 C C . LEU A 1 280 ? 33.191 6.552 -4.143 1.00 45.66 280 LEU A C 1
ATOM 2253 O O . LEU A 1 280 ? 33.616 6.911 -5.238 1.00 45.66 280 LEU A O 1
ATOM 2257 N N . LEU A 1 281 ? 32.828 7.440 -3.214 1.00 42.78 281 LEU A N 1
ATOM 2258 C CA . LEU A 1 281 ? 32.998 8.887 -3.355 1.00 42.78 281 LEU A CA 1
ATOM 2259 C C . LEU A 1 281 ? 34.471 9.281 -3.295 1.00 42.78 281 LEU A C 1
ATOM 2261 O O . LEU A 1 281 ? 34.878 10.156 -4.049 1.00 42.78 281 LEU A O 1
ATOM 2265 N N . SER A 1 282 ? 35.273 8.610 -2.470 1.00 42.31 282 SER A N 1
ATOM 2266 C CA . SER A 1 282 ? 36.722 8.811 -2.377 1.00 42.31 282 SER A CA 1
ATOM 2267 C C . SER A 1 282 ? 37.465 8.284 -3.615 1.00 42.31 282 SER A C 1
ATOM 2269 O O . SER A 1 282 ? 38.387 8.935 -4.104 1.00 42.31 282 SER A O 1
ATOM 2271 N N . GLU A 1 283 ? 37.011 7.169 -4.190 1.00 46.12 283 GLU A N 1
ATOM 2272 C CA . GLU A 1 283 ? 37.497 6.634 -5.471 1.00 46.12 283 GLU A CA 1
ATOM 2273 C C . GLU A 1 283 ? 37.070 7.518 -6.658 1.00 46.12 283 GLU A C 1
ATOM 2275 O O . GLU A 1 283 ? 37.879 7.808 -7.540 1.00 46.12 283 GLU A O 1
ATOM 2280 N N . LYS A 1 284 ? 35.838 8.053 -6.648 1.00 42.53 284 LYS A N 1
ATOM 2281 C CA . LYS A 1 284 ? 35.398 9.084 -7.606 1.00 42.53 284 LYS A CA 1
ATOM 2282 C C . LYS A 1 284 ? 36.214 10.371 -7.457 1.00 42.53 284 LYS A C 1
ATOM 2284 O O . LYS A 1 284 ? 36.600 10.954 -8.465 1.00 42.53 284 LYS A O 1
ATOM 2289 N N . LEU A 1 285 ? 36.539 10.793 -6.235 1.00 38.12 285 LEU A N 1
ATOM 2290 C CA . LEU A 1 285 ? 37.353 11.985 -5.973 1.00 38.12 285 LEU A CA 1
ATOM 2291 C C . LEU A 1 285 ? 38.764 11.863 -6.575 1.00 38.12 285 LEU A C 1
ATOM 2293 O O . LEU A 1 285 ? 39.287 12.847 -7.087 1.00 38.12 285 LEU A O 1
ATOM 2297 N N . GLN A 1 286 ? 39.346 10.657 -6.581 1.00 43.25 286 GLN A N 1
ATOM 2298 C CA . GLN A 1 286 ? 40.624 10.371 -7.249 1.00 43.25 286 GLN A CA 1
ATOM 2299 C C . GLN A 1 286 ? 40.523 10.328 -8.783 1.00 43.25 286 GLN A C 1
ATOM 2301 O O . GLN A 1 286 ? 41.518 10.562 -9.464 1.00 43.25 286 GLN A O 1
ATOM 2306 N N . PHE A 1 287 ? 39.341 10.051 -9.341 1.00 42.53 287 PHE A N 1
ATOM 2307 C CA . PHE A 1 287 ? 39.113 9.970 -10.789 1.00 42.53 287 PHE A CA 1
ATOM 2308 C C . PHE A 1 287 ? 38.738 11.323 -11.433 1.00 42.53 287 PHE A C 1
ATOM 2310 O O . PHE A 1 287 ? 38.967 11.524 -12.624 1.00 42.53 287 PHE A O 1
ATOM 2317 N N . PHE A 1 288 ? 38.189 12.274 -10.667 1.00 41.19 288 PHE A N 1
ATOM 2318 C CA . PHE A 1 288 ? 37.688 13.565 -11.174 1.00 41.19 288 PHE A CA 1
ATOM 2319 C C . PHE A 1 288 ? 38.729 14.708 -11.244 1.00 41.19 288 PHE A C 1
ATOM 2321 O O . PHE A 1 288 ? 38.382 15.838 -11.606 1.00 41.19 288 PHE A O 1
ATOM 2328 N N . GLU A 1 289 ? 40.012 14.452 -10.968 1.00 44.03 289 GLU A N 1
ATOM 2329 C CA . GLU A 1 289 ? 41.082 15.440 -11.167 1.00 44.03 289 GLU A CA 1
ATOM 2330 C C . GLU A 1 289 ? 41.500 15.525 -12.646 1.00 44.03 289 GLU A C 1
ATOM 2332 O O . GLU A 1 289 ? 42.356 14.784 -13.122 1.00 44.03 289 GLU A O 1
ATOM 2337 N N . GLY A 1 290 ? 40.910 16.467 -13.393 1.00 45.44 290 GLY A N 1
ATOM 2338 C CA . GLY A 1 290 ? 41.376 16.760 -14.751 1.00 45.44 290 GLY A CA 1
ATOM 2339 C C . GLY A 1 290 ? 40.843 18.034 -15.400 1.00 45.44 290 GLY A C 1
ATOM 2340 O O . GLY A 1 290 ? 41.642 18.857 -15.833 1.00 45.44 290 GLY A O 1
ATOM 2341 N N . GLN A 1 291 ? 39.521 18.237 -15.487 1.00 42.84 291 GLN A N 1
ATOM 2342 C CA . GLN A 1 291 ? 38.995 19.306 -16.362 1.00 42.84 291 GLN A CA 1
ATOM 2343 C C . GLN A 1 291 ? 37.730 20.048 -15.897 1.00 42.84 291 GLN A C 1
ATOM 2345 O O . GLN A 1 291 ? 37.489 21.142 -16.390 1.00 42.84 291 GLN A O 1
ATOM 2350 N N . GLN A 1 292 ? 36.963 19.562 -14.914 1.00 42.62 292 GLN A N 1
ATOM 2351 C CA . GLN A 1 292 ? 35.774 20.289 -14.417 1.00 42.62 292 GLN A CA 1
ATOM 2352 C C . GLN A 1 292 ? 36.056 21.260 -13.253 1.00 42.62 292 GLN A C 1
ATOM 2354 O O . GLN A 1 292 ? 35.189 22.050 -12.880 1.00 42.62 292 GLN A O 1
ATOM 2359 N N . LEU A 1 293 ? 37.270 21.254 -12.691 1.00 43.25 293 LEU A N 1
ATOM 2360 C CA . LEU A 1 293 ? 37.607 22.088 -11.532 1.00 43.25 293 LEU A CA 1
ATOM 2361 C C . LEU A 1 293 ? 37.724 23.583 -11.888 1.00 43.25 293 LEU A C 1
ATOM 2363 O O . LEU A 1 293 ? 37.419 24.425 -11.053 1.00 43.25 293 LEU A O 1
ATOM 2367 N N . GLN A 1 294 ? 38.119 23.940 -13.115 1.00 45.34 294 GLN A N 1
ATOM 2368 C CA . GLN A 1 294 ? 38.285 25.351 -13.502 1.00 45.34 294 GLN A CA 1
ATOM 2369 C C . GLN A 1 294 ? 36.947 26.081 -13.678 1.00 45.34 294 GLN A C 1
ATOM 2371 O O . GLN A 1 294 ? 36.796 27.192 -13.169 1.00 45.34 294 GLN A O 1
ATOM 2376 N N . ASP A 1 295 ? 35.956 25.436 -14.296 1.00 46.19 295 ASP A N 1
ATOM 2377 C CA . ASP A 1 295 ? 34.622 26.023 -14.483 1.00 46.19 295 ASP A CA 1
ATOM 2378 C C . ASP A 1 295 ? 33.865 26.158 -13.161 1.00 46.19 295 ASP A C 1
ATOM 2380 O O . ASP A 1 295 ? 33.175 27.154 -12.925 1.00 46.19 295 ASP A O 1
ATOM 2384 N N . LEU A 1 296 ? 34.030 25.187 -12.258 1.00 42.03 296 LEU A N 1
ATOM 2385 C CA . LEU A 1 296 ? 33.400 25.243 -10.945 1.00 42.03 296 LEU A CA 1
ATOM 2386 C C . LEU A 1 296 ? 34.074 26.285 -10.039 1.00 42.03 296 LEU A C 1
ATOM 2388 O O . LEU A 1 296 ? 33.379 27.015 -9.337 1.00 42.03 296 LEU A O 1
ATOM 2392 N N . VAL A 1 297 ? 35.404 26.433 -10.105 1.00 47.59 297 VAL A N 1
ATOM 2393 C CA . VAL A 1 297 ? 36.143 27.488 -9.383 1.00 47.59 297 VAL A CA 1
ATOM 2394 C C . VAL A 1 297 ? 35.764 28.886 -9.883 1.00 47.59 297 VAL A C 1
ATOM 2396 O O . VAL A 1 297 ? 35.614 29.802 -9.070 1.00 47.59 297 VAL A O 1
ATOM 2399 N N . ALA A 1 298 ? 35.539 29.063 -11.188 1.00 48.62 298 ALA A N 1
ATOM 2400 C CA . ALA A 1 298 ? 35.045 30.325 -11.741 1.00 48.62 298 ALA A CA 1
ATOM 2401 C C . ALA A 1 298 ? 33.626 30.660 -11.240 1.00 48.62 298 ALA A C 1
ATOM 2403 O O . ALA A 1 298 ? 33.372 31.784 -10.801 1.00 48.62 298 ALA A O 1
ATOM 2404 N N . LYS A 1 299 ? 32.721 29.671 -11.215 1.00 45.69 299 LYS A N 1
ATOM 2405 C CA . LYS A 1 299 ? 31.348 29.836 -10.703 1.00 45.69 299 LYS A CA 1
ATOM 2406 C C . LYS A 1 299 ? 31.302 30.116 -9.201 1.00 45.69 299 LYS A C 1
ATOM 2408 O O . LYS A 1 299 ? 30.547 30.979 -8.761 1.00 45.69 299 LYS A O 1
ATOM 2413 N N . VAL A 1 300 ? 32.137 29.435 -8.415 1.00 45.81 300 VAL A N 1
ATOM 2414 C CA . VAL A 1 300 ? 32.259 29.675 -6.969 1.00 45.81 300 VAL A CA 1
ATOM 2415 C C . VAL A 1 300 ? 32.819 31.072 -6.693 1.00 45.81 300 VAL A C 1
ATOM 2417 O O . VAL A 1 300 ? 32.332 31.740 -5.786 1.00 45.81 300 VAL A O 1
ATOM 2420 N N . SER A 1 301 ? 33.767 31.556 -7.500 1.00 49.41 301 SER A N 1
ATOM 2421 C CA . SER A 1 301 ? 34.339 32.901 -7.332 1.00 49.41 301 SER A CA 1
ATOM 2422 C C . SER A 1 301 ? 33.313 34.006 -7.626 1.00 49.41 301 SER A C 1
ATOM 2424 O O . SER A 1 301 ? 33.196 34.950 -6.847 1.00 49.41 301 SER A O 1
ATOM 2426 N N . GLN A 1 302 ? 32.491 33.851 -8.674 1.00 53.47 302 GLN A N 1
ATOM 2427 C CA . GLN A 1 302 ? 31.383 34.775 -8.972 1.00 53.47 302 GLN A CA 1
ATOM 2428 C C . GLN A 1 302 ? 30.311 34.790 -7.872 1.00 53.47 302 GLN A C 1
ATOM 2430 O O . GLN A 1 302 ? 29.829 35.853 -7.481 1.00 53.47 302 GLN A O 1
ATOM 2435 N N . LEU A 1 303 ? 29.952 33.618 -7.338 1.00 46.88 303 LEU A N 1
ATOM 2436 C CA . LEU A 1 303 ? 28.982 33.519 -6.245 1.00 46.88 303 LEU A CA 1
ATOM 2437 C C . LEU A 1 303 ? 29.524 34.117 -4.938 1.00 46.88 303 LEU A C 1
ATOM 2439 O O . LEU A 1 303 ? 28.763 34.721 -4.184 1.00 46.88 303 LEU A O 1
ATOM 2443 N N . GLN A 1 304 ? 30.831 34.004 -4.683 1.00 49.88 304 GLN A N 1
ATOM 2444 C CA . GLN A 1 304 ? 31.482 34.609 -3.518 1.00 49.88 304 GLN A CA 1
ATOM 2445 C C . GLN A 1 304 ? 31.526 36.141 -3.589 1.00 49.88 304 GLN A C 1
ATOM 2447 O O . GLN A 1 304 ? 31.305 36.790 -2.565 1.00 49.88 304 GLN A O 1
ATOM 2452 N N . GLU A 1 305 ? 31.773 36.727 -4.765 1.00 60.44 305 GLU A N 1
ATOM 2453 C CA . GLU A 1 305 ? 31.703 38.183 -4.956 1.00 60.44 305 GLU A CA 1
ATOM 2454 C C . GLU A 1 305 ? 30.278 38.710 -4.778 1.00 60.44 305 GLU A C 1
ATOM 2456 O O . GLU A 1 305 ? 30.068 39.687 -4.056 1.00 60.44 305 GLU A O 1
ATOM 2461 N N . TRP A 1 306 ? 29.286 38.026 -5.354 1.00 59.84 306 TRP A N 1
ATOM 2462 C CA . TRP A 1 306 ? 27.880 38.402 -5.207 1.00 59.84 306 TRP A CA 1
ATOM 2463 C C . TRP A 1 306 ? 27.422 38.370 -3.738 1.00 59.84 306 TRP A C 1
ATOM 2465 O O . TRP A 1 306 ? 26.815 39.331 -3.257 1.00 59.84 306 TRP A O 1
ATOM 2475 N N . LEU A 1 307 ? 27.791 37.324 -2.984 1.00 53.94 307 LEU A N 1
ATOM 2476 C CA . LEU A 1 307 ? 27.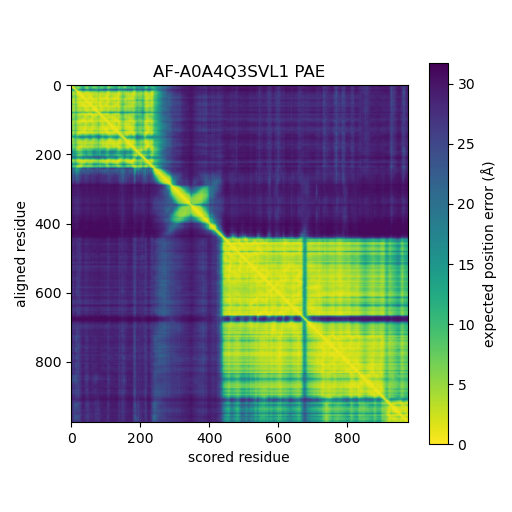471 37.226 -1.554 1.00 53.94 307 LEU A CA 1
ATOM 2477 C C . LEU A 1 307 ? 28.146 38.332 -0.725 1.00 53.94 307 LEU A C 1
ATOM 2479 O O . LEU A 1 307 ? 27.549 38.846 0.221 1.00 53.94 307 LEU A O 1
ATOM 2483 N N . ALA A 1 308 ? 29.379 38.717 -1.074 1.00 58.41 308 ALA A N 1
ATOM 2484 C CA . ALA A 1 308 ? 30.116 39.762 -0.366 1.00 58.41 308 ALA A CA 1
ATOM 2485 C C . ALA A 1 308 ? 29.491 41.155 -0.557 1.00 58.41 308 ALA A C 1
ATOM 2487 O O . ALA A 1 308 ? 29.456 41.945 0.389 1.00 58.41 308 ALA A O 1
ATOM 2488 N N . VAL A 1 309 ? 28.958 41.445 -1.750 1.00 68.25 309 VAL A N 1
ATOM 2489 C CA . VAL A 1 309 ? 28.229 42.695 -2.028 1.00 68.25 309 VAL A CA 1
ATOM 2490 C C . VAL A 1 309 ? 26.928 42.751 -1.225 1.00 68.25 309 VAL A C 1
ATOM 2492 O O . VAL A 1 309 ? 26.683 43.739 -0.533 1.00 68.25 309 VAL A O 1
ATOM 2495 N N . GLN A 1 310 ? 26.146 41.667 -1.229 1.00 58.88 310 GLN A N 1
ATOM 2496 C CA . GLN A 1 310 ? 24.889 41.589 -0.476 1.00 58.88 310 GLN A CA 1
ATOM 2497 C C . GLN A 1 310 ? 25.101 41.687 1.045 1.00 58.88 310 GLN A C 1
ATOM 2499 O O . GLN A 1 310 ? 24.329 42.353 1.737 1.00 58.88 310 GLN A O 1
ATOM 2504 N N . SER A 1 311 ? 26.184 41.100 1.572 1.00 56.06 311 SER A N 1
ATOM 2505 C CA . SER A 1 311 ? 26.567 41.237 2.986 1.00 56.06 311 SER A CA 1
ATOM 2506 C C . SER A 1 311 ? 26.819 42.696 3.371 1.00 56.06 311 SER A C 1
ATOM 2508 O O . SER A 1 311 ? 26.305 43.175 4.380 1.00 56.06 311 SER A O 1
ATOM 2510 N N . LYS A 1 312 ? 27.574 43.427 2.543 1.00 64.88 312 LYS A N 1
ATOM 2511 C CA . LYS A 1 312 ? 27.967 44.815 2.817 1.00 64.88 312 LYS A CA 1
ATOM 2512 C C . LYS A 1 312 ? 26.785 45.787 2.745 1.00 64.88 312 LYS A C 1
ATOM 2514 O O . LYS A 1 312 ? 26.709 46.730 3.535 1.00 64.88 312 LYS A O 1
ATOM 2519 N N . GLU A 1 313 ? 25.845 45.553 1.829 1.00 64.56 313 GLU A N 1
ATOM 2520 C CA . GLU A 1 313 ? 24.597 46.325 1.748 1.00 64.56 313 GLU A CA 1
ATOM 2521 C C . GLU A 1 313 ? 23.734 46.141 3.004 1.00 64.56 313 GLU A C 1
ATOM 2523 O O . GLU A 1 313 ? 23.230 47.123 3.555 1.00 64.56 313 GLU A O 1
ATOM 2528 N N . LYS A 1 314 ? 23.620 44.904 3.506 1.00 61.50 314 LYS A N 1
ATOM 2529 C CA . LYS A 1 314 ? 22.853 44.600 4.723 1.00 61.50 314 LYS A CA 1
ATOM 2530 C C . LYS A 1 314 ? 23.499 45.160 5.991 1.00 61.50 314 LYS A C 1
ATOM 2532 O O . LYS A 1 314 ? 22.786 45.743 6.803 1.00 61.50 314 LYS A O 1
ATOM 2537 N N . GLU A 1 315 ? 24.823 45.085 6.129 1.00 63.41 315 GLU A N 1
ATOM 2538 C CA . GLU A 1 315 ? 25.553 45.709 7.249 1.00 63.41 315 GLU A CA 1
ATOM 2539 C C . GLU A 1 315 ? 25.360 47.232 7.285 1.00 63.41 315 GLU A C 1
ATOM 2541 O O . GLU A 1 315 ? 25.073 47.803 8.336 1.00 63.41 315 GLU A O 1
ATOM 2546 N N . THR A 1 316 ? 25.422 47.892 6.124 1.00 69.81 316 THR A N 1
ATOM 2547 C CA . THR A 1 316 ? 25.209 49.346 6.022 1.00 69.81 316 THR A CA 1
ATOM 2548 C C . THR A 1 316 ? 23.776 49.738 6.404 1.00 69.81 316 THR A C 1
ATOM 2550 O O . THR A 1 316 ? 23.543 50.795 6.993 1.00 69.81 316 THR A O 1
ATOM 2553 N N . GLN A 1 317 ? 22.795 48.893 6.073 1.00 66.81 317 GLN A N 1
ATOM 2554 C CA . GLN A 1 317 ? 21.392 49.114 6.418 1.00 66.81 317 GLN A CA 1
ATOM 2555 C C . GLN A 1 317 ? 21.138 48.952 7.924 1.00 66.81 317 GLN A C 1
ATOM 2557 O O . GLN A 1 317 ? 20.410 49.760 8.498 1.00 66.81 317 GLN A O 1
ATOM 2562 N N . ILE A 1 318 ? 21.767 47.959 8.562 1.00 64.94 318 ILE A N 1
ATOM 2563 C CA . ILE A 1 318 ? 21.705 47.746 10.016 1.00 64.94 318 ILE A CA 1
ATOM 2564 C C . ILE A 1 318 ? 22.309 48.943 10.759 1.00 64.94 318 ILE A C 1
ATOM 2566 O O . ILE A 1 318 ? 21.649 49.509 11.627 1.00 64.94 318 ILE A O 1
ATOM 2570 N N . GLN A 1 319 ? 23.496 49.404 10.355 1.00 70.94 319 GLN A N 1
ATOM 2571 C CA . GLN A 1 319 ? 24.177 50.518 11.021 1.00 70.94 319 GLN A CA 1
ATOM 2572 C C . GLN A 1 319 ? 23.346 51.815 11.005 1.00 70.94 319 GLN A C 1
ATOM 2574 O O . GLN A 1 319 ? 23.233 52.498 12.021 1.00 70.94 319 GLN A O 1
ATOM 2579 N N . ARG A 1 320 ? 22.685 52.130 9.881 1.00 72.00 320 ARG A N 1
ATOM 2580 C CA . ARG A 1 320 ? 21.791 53.301 9.788 1.00 72.00 320 ARG A CA 1
ATOM 2581 C C . ARG A 1 320 ? 20.582 53.208 10.721 1.00 72.00 320 ARG A C 1
ATOM 2583 O O . ARG A 1 320 ? 20.129 54.230 11.230 1.00 72.00 320 ARG A O 1
ATOM 2590 N N . LEU A 1 321 ? 20.038 52.006 10.916 1.00 63.53 321 LEU A N 1
ATOM 2591 C CA . LEU A 1 321 ? 18.893 51.780 11.801 1.00 63.53 321 LEU A CA 1
ATOM 2592 C C . LEU A 1 321 ? 19.296 51.869 13.279 1.00 63.53 321 LEU A C 1
ATOM 2594 O O . LEU A 1 321 ? 18.551 52.438 14.073 1.00 63.53 321 LEU A O 1
ATOM 2598 N N . GLU A 1 322 ? 20.483 51.376 13.637 1.00 65.06 322 GLU A N 1
ATOM 2599 C CA . GLU A 1 322 ? 21.030 51.481 14.996 1.00 65.06 322 GLU A CA 1
ATOM 2600 C C . GLU A 1 322 ? 21.336 52.938 15.382 1.00 65.06 322 GLU A C 1
ATOM 2602 O O . GLU A 1 322 ? 20.979 53.377 16.476 1.00 65.06 322 GLU A O 1
ATOM 2607 N N . GLU A 1 323 ? 21.919 53.720 14.467 1.00 75.12 323 GLU A N 1
ATOM 2608 C CA . GLU A 1 323 ? 22.180 55.151 14.676 1.00 75.12 323 GLU A CA 1
ATOM 2609 C C . GLU A 1 323 ? 20.883 55.960 14.867 1.00 75.12 323 GLU A C 1
ATOM 2611 O O . GLU A 1 323 ? 20.817 56.832 15.739 1.00 75.12 323 GLU A O 1
ATOM 2616 N N . ALA A 1 324 ? 19.832 55.650 14.098 1.00 67.81 324 ALA A N 1
ATOM 2617 C CA . ALA A 1 324 ? 18.520 56.282 14.244 1.00 67.81 324 ALA A CA 1
ATOM 2618 C C . ALA A 1 324 ? 17.859 55.937 15.592 1.00 67.81 324 ALA A C 1
ATOM 2620 O O . ALA A 1 324 ? 17.388 56.832 16.298 1.00 67.81 324 ALA A O 1
ATOM 2621 N N . ALA A 1 325 ? 17.897 54.663 15.993 1.00 65.25 325 ALA A N 1
ATOM 2622 C CA . ALA A 1 325 ? 17.337 54.205 17.263 1.00 65.25 325 ALA A CA 1
ATOM 2623 C C . ALA A 1 325 ? 18.028 54.855 18.480 1.00 65.25 325 ALA A C 1
ATOM 2625 O O . ALA A 1 325 ? 17.363 55.254 19.441 1.00 65.25 325 ALA A O 1
ATOM 2626 N N . ASP A 1 326 ? 19.356 55.018 18.448 1.00 70.75 326 ASP A N 1
ATOM 2627 C CA . ASP A 1 326 ? 20.093 55.660 19.545 1.00 70.75 326 ASP A CA 1
ATOM 2628 C C . ASP A 1 326 ? 19.806 57.172 19.640 1.00 70.75 326 ASP A C 1
ATOM 2630 O O . ASP A 1 326 ? 19.691 57.730 20.739 1.00 70.75 326 ASP A O 1
ATOM 2634 N N . ALA A 1 327 ? 19.617 57.844 18.498 1.00 73.00 327 ALA A N 1
ATOM 2635 C CA . ALA A 1 327 ? 19.225 59.252 18.454 1.00 73.00 327 ALA A CA 1
ATOM 2636 C C . ALA A 1 327 ? 17.829 59.488 19.062 1.00 73.00 327 ALA A C 1
ATOM 2638 O O . ALA A 1 327 ? 17.650 60.414 19.865 1.00 73.00 327 ALA A O 1
ATOM 2639 N N . ASP A 1 328 ? 16.858 58.631 18.742 1.00 69.06 328 ASP A N 1
ATOM 2640 C CA . ASP A 1 328 ? 15.498 58.727 19.281 1.00 69.06 328 ASP A CA 1
ATOM 2641 C C . ASP A 1 328 ? 15.457 58.398 20.779 1.00 69.06 328 ASP A C 1
ATOM 2643 O O . ASP A 1 328 ? 14.823 59.113 21.562 1.00 69.06 328 ASP A O 1
ATOM 2647 N N . LYS A 1 329 ? 16.239 57.410 21.233 1.00 69.56 329 LYS A N 1
ATOM 2648 C CA . LYS A 1 329 ? 16.394 57.085 22.661 1.00 69.56 329 LYS A CA 1
ATOM 2649 C C . LYS A 1 329 ? 16.959 58.255 23.475 1.00 69.56 329 LYS A C 1
ATOM 2651 O O . LYS A 1 329 ? 16.483 58.534 24.583 1.00 69.56 329 LYS A O 1
ATOM 2656 N N . LYS A 1 330 ? 17.945 58.979 22.932 1.00 75.19 330 LYS A N 1
ATOM 2657 C CA . LYS A 1 330 ? 18.504 60.189 23.562 1.00 75.19 330 LYS A CA 1
ATOM 2658 C C . LYS A 1 330 ? 17.461 61.305 23.680 1.00 75.19 330 LYS A C 1
ATOM 2660 O O . LYS A 1 330 ? 17.347 61.894 24.756 1.00 75.19 330 LYS A O 1
ATOM 2665 N N . LYS A 1 331 ? 16.650 61.542 22.640 1.00 70.56 331 LYS A N 1
ATOM 2666 C CA . LYS A 1 331 ? 15.546 62.527 22.672 1.00 70.56 331 LYS A CA 1
ATOM 2667 C C . LYS A 1 331 ? 14.451 62.164 23.672 1.00 70.56 331 LYS A C 1
ATOM 2669 O O . LYS A 1 331 ? 13.986 63.030 24.408 1.00 70.56 331 LYS A O 1
ATOM 2674 N N . ILE A 1 332 ? 14.057 60.893 23.745 1.00 68.19 332 ILE A N 1
ATOM 2675 C CA . ILE A 1 332 ? 13.079 60.424 24.739 1.00 68.19 332 ILE A CA 1
ATOM 2676 C C . ILE A 1 332 ? 13.603 60.686 26.157 1.00 68.19 332 ILE A C 1
ATOM 2678 O O . ILE A 1 332 ? 12.862 61.155 27.021 1.00 68.19 332 ILE A O 1
ATOM 2682 N N . THR A 1 333 ? 14.895 60.447 26.391 1.00 70.44 333 THR A N 1
ATOM 2683 C CA . THR A 1 333 ? 15.527 60.675 27.699 1.00 70.44 333 THR A CA 1
ATOM 2684 C C . THR A 1 333 ? 15.565 62.162 28.069 1.00 70.44 333 THR A C 1
ATOM 2686 O O . THR A 1 333 ? 15.274 62.506 29.217 1.00 70.44 333 THR A O 1
ATOM 2689 N N . SER A 1 334 ? 15.867 63.055 27.117 1.00 71.69 334 SER A N 1
ATOM 2690 C CA . SER A 1 334 ? 15.852 64.503 27.366 1.00 71.69 334 SER A CA 1
ATOM 2691 C C . SER A 1 334 ? 14.439 65.029 27.622 1.00 71.69 334 SER A C 1
ATOM 2693 O O . SER A 1 334 ? 14.235 65.754 28.594 1.00 71.69 334 SER A O 1
ATOM 2695 N N . LEU A 1 335 ? 13.453 64.605 26.823 1.00 69.38 335 LEU A N 1
ATOM 2696 C CA . LEU A 1 335 ? 12.048 64.988 27.002 1.00 69.38 335 LEU A CA 1
ATOM 2697 C C . LEU A 1 335 ? 11.504 64.499 28.349 1.00 69.38 335 LEU A C 1
ATOM 2699 O O . LEU A 1 335 ? 10.817 65.245 29.038 1.00 69.38 335 LEU A O 1
ATOM 2703 N N . ALA A 1 336 ? 11.862 63.285 28.780 1.00 66.50 336 ALA A N 1
ATOM 2704 C CA . ALA A 1 336 ? 11.471 62.756 30.087 1.00 66.50 336 ALA A CA 1
ATOM 2705 C C . ALA A 1 336 ? 12.071 63.554 31.261 1.00 66.50 336 ALA A C 1
ATOM 2707 O O . ALA A 1 336 ? 11.418 63.722 32.295 1.00 66.50 336 ALA A O 1
ATOM 2708 N N . ALA A 1 337 ? 13.301 64.058 31.119 1.00 69.44 337 ALA A N 1
ATOM 2709 C CA . ALA A 1 337 ? 13.923 64.926 32.117 1.00 69.44 337 ALA A CA 1
ATOM 2710 C C . ALA A 1 337 ? 13.243 66.306 32.178 1.00 69.44 337 ALA A C 1
ATOM 2712 O O . ALA A 1 337 ? 12.981 66.817 33.269 1.00 69.44 337 ALA A O 1
ATOM 2713 N N . GLU A 1 338 ? 12.893 66.871 31.022 1.00 70.88 338 GLU A N 1
ATOM 2714 C CA . GLU A 1 338 ? 12.192 68.153 30.900 1.00 70.88 338 GLU A CA 1
ATOM 2715 C C . GLU A 1 338 ? 10.771 68.085 31.493 1.00 70.88 338 GLU A C 1
ATOM 2717 O O . GLU A 1 338 ? 10.363 68.969 32.249 1.00 70.88 338 GLU A O 1
ATOM 2722 N N . LEU A 1 339 ? 10.069 66.967 31.275 1.00 66.81 339 LEU A N 1
ATOM 2723 C CA . LEU A 1 339 ? 8.757 66.667 31.862 1.00 66.81 339 LEU A CA 1
ATOM 2724 C C . LEU A 1 339 ? 8.807 66.620 33.396 1.00 66.81 339 LEU A C 1
ATOM 2726 O O . LEU A 1 339 ? 7.949 67.196 34.066 1.00 66.81 339 LEU A O 1
ATOM 2730 N N . ARG A 1 340 ? 9.840 65.984 33.968 1.00 69.50 340 ARG A N 1
ATOM 2731 C CA . ARG A 1 340 ? 10.053 65.946 35.428 1.00 69.50 340 ARG A CA 1
ATOM 2732 C C . ARG A 1 340 ? 10.345 67.332 35.998 1.00 69.50 340 ARG A C 1
ATOM 2734 O O . ARG A 1 340 ? 9.825 67.673 37.059 1.00 69.50 340 ARG A O 1
ATOM 2741 N N . ALA A 1 341 ? 11.142 68.137 35.297 1.00 68.06 341 ALA A N 1
ATOM 2742 C CA . ALA A 1 341 ? 11.464 69.498 35.716 1.00 68.06 341 ALA A CA 1
ATOM 2743 C C . ALA A 1 341 ? 10.237 70.430 35.674 1.00 68.06 341 ALA A C 1
ATOM 2745 O O . ALA A 1 341 ? 10.059 71.250 36.577 1.00 68.06 341 ALA A O 1
ATOM 2746 N N . LEU A 1 342 ? 9.362 70.289 34.669 1.00 64.88 342 LEU A N 1
ATOM 2747 C CA . LEU A 1 342 ? 8.110 71.049 34.578 1.00 64.88 342 LEU A CA 1
ATOM 2748 C C . LEU A 1 342 ? 7.070 70.613 35.620 1.00 64.88 342 LEU A C 1
ATOM 2750 O O . LEU A 1 342 ? 6.400 71.470 36.204 1.00 64.88 342 LEU A O 1
ATOM 2754 N N . ALA A 1 343 ? 6.951 69.309 35.887 1.00 62.94 343 ALA A N 1
ATOM 2755 C CA . ALA A 1 343 ? 6.034 68.769 36.892 1.00 62.94 343 ALA A CA 1
ATOM 2756 C C . ALA A 1 343 ? 6.367 69.251 38.320 1.00 62.94 343 ALA A C 1
ATOM 2758 O O . ALA A 1 343 ? 5.467 69.423 39.137 1.00 62.94 343 ALA A O 1
ATOM 2759 N N . ALA A 1 344 ? 7.641 69.542 38.609 1.00 62.94 344 ALA A N 1
ATOM 2760 C CA . ALA A 1 344 ? 8.101 69.998 39.922 1.00 62.94 344 ALA A CA 1
ATOM 2761 C C . ALA A 1 344 ? 7.822 71.488 40.234 1.00 62.94 344 ALA A C 1
ATOM 2763 O O . ALA A 1 344 ? 7.945 71.903 41.389 1.00 62.94 344 ALA A O 1
ATOM 2764 N N . LYS A 1 345 ? 7.445 72.316 39.247 1.00 64.44 345 LYS A N 1
ATOM 2765 C CA . LYS A 1 345 ? 7.130 73.743 39.466 1.00 64.44 345 LYS A CA 1
ATOM 2766 C C . LYS A 1 345 ? 5.685 73.919 39.960 1.00 64.44 345 LYS A C 1
ATOM 2768 O O . LYS A 1 345 ? 4.751 73.594 39.232 1.00 64.44 345 LYS A O 1
ATOM 2773 N N . LYS A 1 346 ? 5.488 74.458 41.170 1.00 54.47 346 LYS A N 1
ATOM 2774 C CA . LYS A 1 346 ? 4.167 74.776 41.755 1.00 54.47 346 LYS A CA 1
ATOM 2775 C C . LYS A 1 346 ? 3.595 76.082 41.183 1.00 54.47 346 LYS A C 1
ATOM 2777 O O . LYS A 1 346 ? 3.745 77.128 41.796 1.00 54.47 346 LYS A O 1
ATOM 2782 N N . GLU A 1 347 ? 2.947 76.004 40.030 1.00 58.38 347 GLU A N 1
ATOM 2783 C CA . GLU A 1 347 ? 2.038 77.031 39.498 1.00 58.38 347 GLU A CA 1
ATOM 2784 C C . GLU A 1 347 ? 1.041 76.326 38.562 1.00 58.38 347 GLU A C 1
ATOM 2786 O O . GLU A 1 347 ? 1.467 75.629 37.633 1.00 58.38 347 GLU A O 1
ATOM 2791 N N . ASP A 1 348 ? -0.259 76.461 38.845 1.00 58.47 348 ASP A N 1
ATOM 2792 C CA . ASP A 1 348 ? -1.363 75.897 38.053 1.00 58.47 348 ASP A CA 1
ATOM 2793 C C . ASP A 1 348 ? -1.800 76.910 36.988 1.00 58.47 348 ASP A C 1
ATOM 2795 O O . ASP A 1 348 ? -2.366 77.960 37.299 1.00 58.47 348 ASP A O 1
ATOM 2799 N N . SER A 1 349 ? -1.518 76.604 35.718 1.00 55.00 349 SER A N 1
ATOM 2800 C CA . SER A 1 349 ? -1.941 77.395 34.558 1.00 55.00 349 SER A CA 1
ATOM 2801 C C . SER A 1 349 ? -2.340 76.467 33.401 1.00 55.00 349 SER A C 1
ATOM 2803 O O . SER A 1 349 ? -1.560 75.574 33.065 1.00 55.00 349 SER A O 1
ATOM 2805 N N . PRO A 1 350 ? -3.478 76.699 32.711 1.00 59.84 350 PRO A N 1
ATOM 2806 C CA . PRO A 1 350 ? -3.952 75.858 31.600 1.00 59.84 350 PRO A CA 1
ATOM 2807 C C . PRO A 1 350 ? -2.950 75.694 30.443 1.00 59.84 350 PRO A C 1
ATOM 2809 O O . PRO A 1 350 ? -2.989 74.713 29.703 1.00 59.84 350 PRO A O 1
ATOM 2812 N N . ALA A 1 351 ? -2.030 76.649 30.272 1.00 60.81 351 ALA A N 1
ATOM 2813 C CA . ALA A 1 351 ? -0.977 76.574 29.261 1.00 60.81 351 ALA A CA 1
ATOM 2814 C C . ALA A 1 351 ? 0.094 75.516 29.594 1.00 60.81 351 ALA A C 1
ATOM 2816 O O . ALA A 1 351 ? 0.674 74.919 28.687 1.00 60.81 351 ALA A O 1
ATOM 2817 N N . LYS A 1 352 ? 0.339 75.265 30.887 1.00 64.12 352 LYS A N 1
ATOM 2818 C CA . LYS A 1 352 ? 1.296 74.263 31.368 1.00 64.12 352 LYS A CA 1
ATOM 2819 C C . LYS A 1 352 ? 0.776 72.847 31.124 1.00 64.12 352 LYS A C 1
ATOM 2821 O O . LYS A 1 352 ? 1.535 72.010 30.645 1.00 64.12 352 LYS A O 1
ATOM 2826 N N . ASP A 1 353 ? -0.510 72.605 31.369 1.00 64.38 353 ASP A N 1
ATOM 2827 C CA . ASP A 1 353 ? -1.133 71.295 31.140 1.00 64.38 353 ASP A CA 1
ATOM 2828 C C . ASP A 1 353 ? -1.158 70.928 29.658 1.00 64.38 353 ASP A C 1
ATOM 2830 O O . ASP A 1 353 ? -0.837 69.797 29.296 1.00 64.38 353 ASP A O 1
ATOM 2834 N N . LYS A 1 354 ? -1.439 71.903 28.783 1.00 67.25 354 LYS A N 1
ATOM 2835 C CA . LYS A 1 354 ? -1.364 71.702 27.331 1.00 67.25 354 LYS A CA 1
ATOM 2836 C C . LYS A 1 354 ? 0.056 71.354 26.874 1.00 67.25 354 LYS A C 1
ATOM 2838 O O . LYS A 1 354 ? 0.236 70.416 26.108 1.00 67.25 354 LYS A O 1
ATOM 2843 N N . LEU A 1 355 ? 1.071 72.053 27.388 1.00 66.31 355 LEU A N 1
ATOM 2844 C CA . LEU A 1 355 ? 2.469 71.765 27.056 1.00 66.31 355 LEU A CA 1
ATOM 2845 C C . LEU A 1 355 ? 2.913 70.386 27.572 1.00 66.31 355 LEU A C 1
ATOM 2847 O O . LEU A 1 355 ? 3.636 69.674 26.881 1.00 66.31 355 LEU A O 1
ATOM 2851 N N . ILE A 1 356 ? 2.461 69.983 28.764 1.00 65.06 356 ILE A N 1
ATOM 2852 C CA . ILE A 1 356 ? 2.712 68.640 29.301 1.00 65.06 356 ILE A CA 1
ATOM 2853 C C . ILE A 1 356 ? 2.062 67.578 28.407 1.00 65.06 356 ILE A C 1
ATOM 2855 O O . ILE A 1 356 ? 2.725 66.595 28.080 1.00 65.06 356 ILE A O 1
ATOM 2859 N N . GLN A 1 357 ? 0.818 67.785 27.964 1.00 64.56 357 GLN A N 1
ATOM 2860 C CA . GLN A 1 357 ? 0.135 66.874 27.041 1.00 64.56 357 GLN A CA 1
ATOM 2861 C C . GLN A 1 357 ? 0.848 66.780 25.684 1.00 64.56 357 GLN A C 1
ATOM 2863 O O . GLN A 1 357 ? 1.062 65.672 25.195 1.00 64.56 357 GLN A O 1
ATOM 2868 N N . ASP A 1 358 ? 1.297 67.902 25.114 1.00 67.00 358 ASP A N 1
ATOM 2869 C CA . ASP A 1 358 ? 2.031 67.921 23.841 1.00 67.00 358 ASP A CA 1
ATOM 2870 C C . ASP A 1 358 ? 3.382 67.183 23.952 1.00 67.00 358 ASP A C 1
ATOM 2872 O O . ASP A 1 358 ? 3.755 66.401 23.073 1.00 67.00 358 ASP A O 1
ATOM 2876 N N . ILE A 1 359 ? 4.113 67.364 25.060 1.00 65.75 359 ILE A N 1
ATOM 2877 C CA . ILE A 1 359 ? 5.372 66.645 25.318 1.00 65.75 359 ILE A CA 1
ATOM 2878 C C . ILE A 1 359 ? 5.109 65.146 25.545 1.00 65.75 359 ILE A C 1
ATOM 2880 O O . ILE A 1 359 ? 5.851 64.313 25.020 1.00 65.75 359 ILE A O 1
ATOM 2884 N N . GLN A 1 360 ? 4.055 64.778 26.282 1.00 64.19 360 GLN A N 1
ATOM 2885 C CA . GLN A 1 360 ? 3.662 63.377 26.491 1.00 64.19 360 GLN A CA 1
ATOM 2886 C C . GLN A 1 360 ? 3.262 62.693 25.177 1.00 64.19 360 GLN A C 1
ATOM 2888 O O . GLN A 1 360 ? 3.657 61.549 24.931 1.00 64.19 360 GLN A O 1
ATOM 2893 N N . PHE A 1 361 ? 2.533 63.397 24.310 1.00 65.19 361 PHE A N 1
ATOM 2894 C CA . PHE A 1 361 ? 2.157 62.908 22.988 1.00 65.19 361 PHE A CA 1
ATOM 2895 C C . PHE A 1 361 ? 3.392 62.676 22.106 1.00 65.19 361 PHE A C 1
ATOM 2897 O O . PHE A 1 361 ? 3.566 61.586 21.560 1.00 65.19 361 PHE A O 1
ATOM 2904 N N . ASN A 1 362 ? 4.316 63.641 22.055 1.00 66.06 362 ASN A N 1
ATOM 2905 C CA . ASN A 1 362 ? 5.560 63.515 21.291 1.00 66.06 362 ASN A CA 1
ATOM 2906 C C . ASN A 1 362 ? 6.468 62.389 21.811 1.00 66.06 362 ASN A C 1
ATOM 2908 O O . ASN A 1 362 ? 7.041 61.642 21.017 1.00 66.06 362 ASN A O 1
ATOM 2912 N N . ALA A 1 363 ? 6.574 62.220 23.132 1.00 63.34 363 ALA A N 1
ATOM 2913 C CA . ALA A 1 363 ? 7.329 61.121 23.731 1.00 63.34 363 ALA A CA 1
ATOM 2914 C C . ALA A 1 363 ? 6.718 59.751 23.391 1.00 63.34 363 ALA A C 1
ATOM 2916 O O . ALA A 1 363 ? 7.450 58.792 23.152 1.00 63.34 363 ALA A O 1
ATOM 2917 N N . THR A 1 364 ? 5.386 59.665 23.325 1.00 64.12 364 THR A N 1
ATOM 2918 C CA . THR A 1 364 ? 4.672 58.438 22.944 1.00 64.12 364 THR A CA 1
ATOM 2919 C C . THR A 1 364 ? 4.893 58.101 21.468 1.00 64.12 364 THR A C 1
ATOM 2921 O O . THR A 1 364 ? 5.188 56.952 21.143 1.00 64.12 364 THR A O 1
ATOM 2924 N N . LEU A 1 365 ? 4.837 59.100 20.583 1.00 67.94 365 LEU A N 1
ATOM 2925 C CA . LEU A 1 365 ? 5.085 58.921 19.151 1.00 67.94 365 LEU A CA 1
ATOM 2926 C C . LEU A 1 365 ? 6.527 58.464 18.866 1.00 67.94 365 LEU A C 1
ATOM 2928 O O . LEU A 1 365 ? 6.734 57.512 18.116 1.00 67.94 365 LEU A O 1
ATOM 2932 N N . LEU A 1 366 ? 7.518 59.090 19.510 1.00 66.44 366 LEU A N 1
ATOM 2933 C CA . LEU A 1 366 ? 8.929 58.699 19.387 1.00 66.44 366 LEU A CA 1
ATOM 2934 C C . LEU A 1 366 ? 9.191 57.297 19.946 1.00 66.44 366 LEU A C 1
ATOM 2936 O O . LEU A 1 366 ? 9.981 56.544 19.383 1.00 66.44 366 LEU A O 1
ATOM 2940 N N . LYS A 1 367 ? 8.511 56.916 21.034 1.00 65.69 367 LYS A N 1
ATOM 2941 C CA . LYS A 1 367 ? 8.618 55.565 21.592 1.00 65.69 367 LYS A CA 1
ATOM 2942 C C . LYS A 1 367 ? 8.088 54.511 20.617 1.00 65.69 367 LYS A C 1
ATOM 2944 O O . LYS A 1 367 ? 8.745 53.498 20.417 1.00 65.69 367 LYS A O 1
ATOM 2949 N N . HIS A 1 368 ? 6.972 54.789 19.946 1.00 65.38 368 HIS A N 1
ATOM 2950 C CA . HIS A 1 368 ? 6.447 53.909 18.903 1.00 65.38 368 HIS A CA 1
ATOM 2951 C C . HIS A 1 368 ? 7.419 53.765 17.717 1.00 65.38 368 HIS A C 1
ATOM 2953 O O . HIS A 1 368 ? 7.623 52.661 17.220 1.00 65.38 368 HIS A O 1
ATOM 2959 N N . GLN A 1 369 ? 8.054 54.856 17.274 1.00 68.00 369 GLN A N 1
ATOM 2960 C CA . GLN A 1 369 ? 9.064 54.807 16.204 1.00 68.00 369 GLN A CA 1
ATOM 2961 C C . GLN A 1 369 ? 10.297 53.983 16.604 1.00 68.00 369 GLN A C 1
ATOM 2963 O O . GLN A 1 369 ? 10.802 53.197 15.800 1.00 68.00 369 GLN A O 1
ATOM 2968 N N . LEU A 1 370 ? 10.742 54.110 17.858 1.00 65.62 370 LEU A N 1
ATOM 2969 C CA . LEU A 1 370 ? 11.837 53.315 18.412 1.00 65.62 370 LEU A CA 1
ATOM 2970 C C . LEU A 1 370 ? 11.489 51.819 18.458 1.00 65.62 370 LEU A C 1
ATOM 2972 O O . LEU A 1 370 ? 12.306 50.983 18.070 1.00 65.62 370 LEU A O 1
ATOM 2976 N N . ASP A 1 371 ? 10.277 51.476 18.895 1.00 62.44 371 ASP A N 1
ATOM 2977 C CA . ASP A 1 371 ? 9.808 50.089 18.947 1.00 62.44 371 ASP A CA 1
ATOM 2978 C C . ASP A 1 371 ? 9.685 49.488 17.533 1.00 62.44 371 ASP A C 1
ATOM 2980 O O . ASP A 1 371 ? 10.072 48.341 17.304 1.00 62.44 371 ASP A O 1
ATOM 2984 N N . GLU A 1 372 ? 9.243 50.273 16.546 1.00 65.62 372 GLU A N 1
ATOM 2985 C CA . GLU A 1 372 ? 9.188 49.853 15.141 1.00 65.62 372 GLU A CA 1
ATOM 2986 C C . GLU A 1 372 ? 10.588 49.597 14.549 1.00 65.62 372 GLU A C 1
ATOM 2988 O O . GLU A 1 372 ? 10.799 48.598 13.854 1.00 65.62 372 GLU A O 1
ATOM 2993 N N . ALA A 1 373 ? 11.564 50.462 14.845 1.00 61.31 373 ALA A N 1
ATOM 2994 C CA . ALA A 1 373 ? 12.953 50.277 14.422 1.00 61.31 373 ALA A CA 1
ATOM 2995 C C . ALA A 1 373 ? 13.587 49.028 15.064 1.00 61.31 373 ALA A C 1
ATOM 2997 O O . ALA A 1 373 ? 14.225 48.233 14.369 1.00 61.31 373 ALA A O 1
ATOM 2998 N N . ASN A 1 374 ? 13.348 48.806 16.361 1.00 61.81 374 ASN A N 1
ATOM 2999 C CA . ASN A 1 374 ? 13.828 47.625 17.084 1.00 61.81 374 ASN A CA 1
ATOM 3000 C C . ASN A 1 374 ? 13.208 46.326 16.553 1.00 61.81 374 ASN A C 1
ATOM 3002 O O . ASN A 1 374 ? 13.916 45.336 16.372 1.00 61.81 374 ASN A O 1
ATOM 3006 N N . ASN A 1 375 ? 11.912 46.333 16.235 1.00 59.91 375 ASN A N 1
ATOM 3007 C CA . ASN A 1 375 ? 11.241 45.170 15.659 1.00 59.91 375 ASN A CA 1
ATOM 3008 C C . ASN A 1 375 ? 11.786 44.819 14.270 1.00 59.91 375 ASN A C 1
ATOM 3010 O O . ASN A 1 375 ? 12.000 43.640 13.992 1.00 59.91 375 ASN A O 1
ATOM 3014 N N . LYS A 1 376 ? 12.082 45.817 13.423 1.00 62.03 376 LYS A N 1
ATOM 3015 C CA . LYS A 1 376 ? 12.726 45.601 12.112 1.00 62.03 376 LYS A CA 1
ATOM 3016 C C . LYS A 1 376 ? 14.146 45.047 12.248 1.00 62.03 376 LYS A C 1
ATOM 3018 O O . LYS A 1 376 ? 14.521 44.156 11.488 1.00 62.03 376 LYS A O 1
ATOM 3023 N N . LEU A 1 377 ? 14.922 45.526 13.225 1.00 60.34 377 LEU A N 1
ATOM 3024 C CA . LEU A 1 377 ? 16.241 44.966 13.541 1.00 60.34 377 LEU A CA 1
ATOM 3025 C C . LEU A 1 377 ? 16.129 43.500 13.974 1.00 60.34 377 LEU A C 1
ATOM 3027 O O . LEU A 1 377 ? 16.846 42.657 13.441 1.00 60.34 377 LEU A O 1
ATOM 3031 N N . LEU A 1 378 ? 15.185 43.176 14.862 1.00 59.72 378 LEU A N 1
ATOM 3032 C CA . LEU A 1 378 ? 14.915 41.800 15.289 1.00 59.72 378 LEU A CA 1
ATOM 3033 C C . LEU A 1 378 ? 14.530 40.898 14.112 1.00 59.72 378 LEU A C 1
ATOM 3035 O O . LEU A 1 378 ? 15.089 39.816 13.985 1.00 59.72 378 LEU A O 1
ATOM 3039 N N . THR A 1 379 ? 13.673 41.355 13.193 1.00 63.53 379 THR A N 1
ATOM 3040 C CA . THR A 1 379 ? 13.293 40.549 12.014 1.00 63.53 379 THR A CA 1
ATOM 3041 C C . THR A 1 379 ? 14.483 40.270 11.094 1.00 63.53 379 THR A C 1
ATOM 3043 O O . THR A 1 379 ? 14.610 39.169 10.560 1.00 63.53 379 THR A O 1
ATOM 3046 N N . ILE A 1 380 ? 15.374 41.250 10.910 1.00 58.78 380 ILE A N 1
ATOM 3047 C CA . ILE A 1 380 ? 16.602 41.069 10.123 1.00 58.78 380 ILE A CA 1
ATOM 3048 C C . ILE A 1 380 ? 17.533 40.077 10.828 1.00 58.78 380 ILE A C 1
ATOM 3050 O O . ILE A 1 380 ? 18.021 39.144 10.185 1.00 58.78 380 ILE A O 1
ATOM 3054 N N . TYR A 1 381 ? 17.728 40.232 12.142 1.00 50.25 381 TYR A N 1
ATOM 3055 C CA . TYR A 1 381 ? 18.574 39.354 12.948 1.00 50.25 381 TYR A CA 1
ATOM 3056 C C . TYR A 1 381 ? 18.043 37.917 13.045 1.00 50.25 381 TYR A C 1
ATOM 3058 O O . TYR A 1 381 ? 18.846 36.980 13.099 1.00 50.25 381 TYR A O 1
ATOM 3066 N N . ASP A 1 382 ? 16.721 37.736 13.011 1.00 55.69 382 ASP A N 1
ATOM 3067 C CA . ASP A 1 382 ? 16.076 36.428 13.084 1.00 55.69 382 ASP A CA 1
ATOM 3068 C C . ASP A 1 382 ? 15.862 35.733 11.741 1.00 55.69 382 ASP A C 1
ATOM 3070 O O . ASP A 1 382 ? 15.581 34.532 11.735 1.00 55.69 382 ASP A O 1
ATOM 3074 N N . SER A 1 383 ? 16.054 36.432 10.621 1.00 59.56 383 SER A N 1
ATOM 3075 C CA . SER A 1 383 ? 15.944 35.823 9.298 1.00 59.56 383 SER A CA 1
ATOM 3076 C C . SER A 1 383 ? 16.978 34.706 9.097 1.00 59.56 383 SER A C 1
ATOM 3078 O O . SER A 1 383 ? 18.168 34.861 9.404 1.00 59.56 383 SER A O 1
ATOM 3080 N N . ASP A 1 384 ? 16.538 33.578 8.532 1.00 51.56 384 ASP A N 1
ATOM 3081 C CA . ASP A 1 384 ? 17.405 32.422 8.270 1.00 51.56 384 ASP A CA 1
ATOM 3082 C C . ASP A 1 384 ? 18.604 32.795 7.388 1.00 51.56 384 ASP A C 1
ATOM 3084 O O . ASP A 1 384 ? 19.718 32.318 7.609 1.00 51.56 384 ASP A O 1
ATOM 3088 N N . GLY A 1 385 ? 18.408 33.733 6.455 1.00 52.38 385 GLY A N 1
ATOM 3089 C CA . GLY A 1 385 ? 19.471 34.268 5.605 1.00 52.38 385 GLY A CA 1
ATOM 3090 C C . GLY A 1 385 ? 20.596 34.952 6.390 1.00 52.38 385 GLY A C 1
ATOM 3091 O O . GLY A 1 385 ? 21.770 34.707 6.114 1.00 52.38 385 GLY A O 1
ATOM 3092 N N . TRP A 1 386 ? 20.273 35.758 7.407 1.00 53.53 386 TRP A N 1
ATOM 3093 C CA . TRP A 1 386 ? 21.280 36.445 8.224 1.00 53.53 386 TRP A CA 1
ATOM 3094 C C . TRP A 1 386 ? 21.983 35.502 9.209 1.00 53.53 386 TRP A C 1
ATOM 3096 O O . TRP A 1 386 ? 23.205 35.571 9.386 1.00 53.53 386 TRP A O 1
ATOM 3106 N N . LYS A 1 387 ? 21.239 34.553 9.795 1.00 55.09 387 LYS A N 1
ATOM 3107 C CA . LYS A 1 387 ? 21.786 33.481 10.649 1.00 55.09 387 LYS A CA 1
ATOM 3108 C C . LYS A 1 387 ? 22.816 32.630 9.894 1.00 55.09 387 LYS A C 1
ATOM 3110 O O . LYS A 1 387 ? 23.884 32.323 10.438 1.00 55.09 387 LYS A O 1
ATOM 3115 N N . TRP A 1 388 ? 22.539 32.315 8.628 1.00 51.38 388 TRP A N 1
ATOM 3116 C CA . TRP A 1 388 ? 23.469 31.629 7.726 1.00 51.38 388 TRP A CA 1
ATOM 3117 C C . TRP A 1 388 ? 24.697 32.476 7.369 1.00 51.38 388 TRP A C 1
ATOM 3119 O O . TRP A 1 388 ? 25.825 31.986 7.483 1.00 51.38 388 TRP A O 1
ATOM 3129 N N . LEU A 1 389 ? 24.507 33.751 7.012 1.00 52.59 389 LEU A N 1
ATOM 3130 C CA . LEU A 1 389 ? 25.601 34.671 6.673 1.00 52.59 389 LEU A CA 1
ATOM 3131 C C . LEU A 1 389 ? 26.605 34.816 7.832 1.00 52.59 389 LEU A C 1
ATOM 3133 O O . LEU A 1 389 ? 27.820 34.720 7.643 1.00 52.59 389 LEU A O 1
ATOM 3137 N N . ARG A 1 390 ? 26.096 34.959 9.063 1.00 54.47 390 ARG A N 1
ATOM 3138 C CA . ARG A 1 390 ? 26.903 35.080 10.287 1.00 54.47 390 ARG A CA 1
ATOM 3139 C C . ARG A 1 390 ? 27.710 33.813 10.585 1.00 54.47 390 ARG A C 1
ATOM 3141 O O . ARG A 1 390 ? 28.877 33.906 10.970 1.00 54.47 390 ARG A O 1
ATOM 3148 N N . ARG A 1 391 ? 27.124 32.623 10.385 1.00 53.84 391 ARG A N 1
ATOM 3149 C CA . ARG A 1 391 ? 27.842 31.336 10.499 1.00 53.84 391 ARG A CA 1
ATOM 3150 C C . ARG A 1 391 ? 28.961 31.224 9.462 1.00 53.84 391 ARG A C 1
ATOM 3152 O O . ARG A 1 391 ? 30.066 30.819 9.817 1.00 53.84 391 ARG A O 1
ATOM 3159 N N . TYR A 1 392 ? 28.708 31.634 8.221 1.00 54.03 392 TYR A N 1
ATOM 3160 C CA . TYR A 1 392 ? 29.692 31.599 7.138 1.00 54.03 392 TYR A CA 1
ATOM 3161 C C . TYR A 1 392 ? 30.927 32.478 7.417 1.00 54.03 392 TYR A C 1
ATOM 3163 O O . TYR A 1 392 ? 32.055 31.987 7.336 1.00 54.03 392 TYR A O 1
ATOM 3171 N N . TYR A 1 393 ? 30.758 33.743 7.822 1.00 49.31 393 TYR A N 1
ATOM 3172 C CA . TYR A 1 393 ? 31.897 34.635 8.103 1.00 49.31 393 TYR A CA 1
ATOM 3173 C C . TYR A 1 393 ? 32.684 34.251 9.369 1.00 49.31 393 TYR A C 1
ATOM 3175 O O . TYR A 1 393 ? 33.916 34.336 9.367 1.00 49.31 393 TYR A O 1
ATOM 3183 N N . ASN A 1 394 ? 32.011 33.739 10.409 1.00 50.72 394 ASN A N 1
ATOM 3184 C CA . ASN A 1 394 ? 32.675 33.189 11.600 1.00 50.72 394 ASN A CA 1
ATOM 3185 C C . ASN A 1 394 ? 33.558 31.972 11.273 1.00 50.72 394 ASN A C 1
ATOM 3187 O O . ASN A 1 394 ? 34.618 31.794 11.875 1.00 50.72 394 ASN A O 1
ATOM 3191 N N . LEU A 1 395 ? 33.147 31.144 10.308 1.00 45.50 395 LEU A N 1
ATOM 3192 C CA . LEU A 1 395 ? 33.944 30.017 9.823 1.00 45.50 395 LEU A CA 1
ATOM 3193 C C . LEU A 1 395 ? 35.083 30.492 8.905 1.00 45.50 395 LEU A C 1
ATOM 3195 O O . LEU A 1 395 ? 36.223 30.054 9.066 1.00 45.50 395 LEU A O 1
ATOM 3199 N N . LYS A 1 396 ? 34.830 31.454 8.008 1.00 45.50 396 LYS A N 1
ATOM 3200 C CA . LYS A 1 396 ? 35.850 32.023 7.109 1.00 45.50 396 LYS A CA 1
ATOM 3201 C C . LYS A 1 396 ? 37.042 32.618 7.875 1.00 45.50 396 LYS A C 1
ATOM 3203 O O . LYS A 1 396 ? 38.186 32.339 7.525 1.00 45.50 396 LYS A O 1
ATOM 3208 N N . GLY A 1 397 ? 36.796 33.370 8.951 1.00 42.53 397 GLY A N 1
ATOM 3209 C CA . GLY A 1 397 ? 37.856 33.980 9.770 1.00 42.53 397 GLY A CA 1
ATOM 3210 C C . GLY A 1 397 ? 38.746 32.977 10.521 1.00 42.53 397 GLY A C 1
ATOM 3211 O O . GLY A 1 397 ? 39.872 33.310 10.888 1.00 42.53 397 GLY A O 1
ATOM 3212 N N . LYS A 1 398 ? 38.272 31.741 10.724 1.00 46.44 398 LYS A N 1
ATOM 3213 C CA . LYS A 1 398 ? 38.957 30.714 11.525 1.00 46.44 398 LYS A CA 1
ATOM 3214 C C . LYS A 1 398 ? 39.819 29.759 10.689 1.00 46.44 398 LYS A C 1
ATOM 3216 O O . LYS A 1 398 ? 40.794 29.223 11.209 1.00 46.44 398 LYS A O 1
ATOM 3221 N N . TYR A 1 399 ? 39.501 29.580 9.403 1.00 45.03 399 TYR A N 1
ATOM 3222 C CA . TYR A 1 399 ? 40.137 28.572 8.536 1.00 45.03 399 TYR A CA 1
ATOM 3223 C C . TYR A 1 399 ? 40.957 29.136 7.357 1.00 45.03 399 TYR A C 1
ATOM 3225 O O . TYR A 1 399 ? 41.678 28.376 6.715 1.00 45.03 399 TYR A O 1
ATOM 3233 N N . LEU A 1 400 ? 40.921 30.449 7.093 1.00 42.06 400 LEU A N 1
ATOM 3234 C CA . LEU A 1 400 ? 41.614 31.099 5.961 1.00 42.06 400 LEU A CA 1
ATOM 3235 C C . LEU A 1 400 ? 42.626 32.177 6.397 1.00 42.06 400 LEU A C 1
ATOM 3237 O O . LEU A 1 400 ? 42.737 33.225 5.769 1.00 42.06 400 LEU A O 1
ATOM 3241 N N . ASN A 1 401 ? 43.378 31.946 7.477 1.00 44.12 401 ASN A N 1
ATOM 3242 C CA . ASN A 1 401 ? 44.478 32.839 7.854 1.00 44.12 401 ASN A CA 1
ATOM 3243 C C . ASN A 1 401 ? 45.807 32.312 7.274 1.00 44.12 401 ASN A C 1
ATOM 3245 O O . ASN A 1 401 ? 46.280 31.242 7.667 1.00 44.12 401 ASN A O 1
ATOM 3249 N N . GLU A 1 402 ? 46.417 33.060 6.347 1.00 43.81 402 GLU A N 1
ATOM 3250 C CA . GLU A 1 402 ? 47.606 32.675 5.554 1.00 43.81 402 GLU A CA 1
ATOM 3251 C C . GLU A 1 402 ? 48.861 32.344 6.393 1.00 43.81 402 GLU A C 1
ATOM 3253 O O . GLU A 1 402 ? 49.829 31.769 5.890 1.00 43.81 402 GLU A O 1
ATOM 3258 N N . ASN A 1 403 ? 48.843 32.655 7.692 1.00 44.06 403 ASN A N 1
ATOM 3259 C CA . ASN A 1 403 ? 49.942 32.404 8.628 1.00 44.06 403 ASN A CA 1
ATOM 3260 C C . ASN A 1 403 ? 49.787 31.145 9.499 1.00 44.06 403 ASN A C 1
ATOM 3262 O O . ASN A 1 403 ? 50.673 30.858 10.307 1.00 44.06 403 ASN A O 1
ATOM 3266 N N . SER A 1 404 ? 48.716 30.364 9.327 1.00 49.62 404 SER A N 1
ATOM 3267 C CA . SER A 1 404 ? 48.515 29.101 10.049 1.00 49.62 404 SER A CA 1
ATOM 3268 C C . SER A 1 404 ? 49.585 28.053 9.700 1.00 49.62 404 SER A C 1
ATOM 3270 O O . SER A 1 404 ? 49.900 27.815 8.530 1.00 49.62 404 SER A O 1
ATOM 3272 N N . ALA A 1 405 ? 50.123 27.375 10.721 1.00 43.75 405 ALA A N 1
ATOM 3273 C CA . ALA A 1 405 ? 51.124 26.313 10.576 1.00 43.75 405 ALA A CA 1
ATOM 3274 C C . ALA A 1 405 ? 50.655 25.164 9.659 1.00 43.75 405 ALA A C 1
ATOM 3276 O O . ALA A 1 405 ? 51.471 24.572 8.952 1.00 43.75 405 ALA A O 1
ATOM 3277 N N . HIS A 1 406 ? 49.340 24.918 9.595 1.00 44.97 406 HIS A N 1
ATOM 3278 C CA . HIS A 1 406 ? 48.729 23.930 8.700 1.00 44.97 406 HIS A CA 1
ATOM 3279 C C . HIS A 1 406 ? 48.834 24.326 7.216 1.00 44.97 406 HIS A C 1
ATOM 3281 O O . HIS A 1 406 ? 49.103 23.473 6.374 1.00 44.97 406 HIS A O 1
ATOM 3287 N N . TYR A 1 407 ? 48.721 25.620 6.886 1.00 47.41 407 TYR A N 1
ATOM 3288 C CA . TYR A 1 407 ? 48.855 26.122 5.510 1.00 47.41 407 TYR A CA 1
ATOM 3289 C C . TYR A 1 407 ? 50.313 26.070 5.016 1.00 47.41 407 TYR A C 1
ATOM 3291 O O . TYR A 1 407 ? 50.585 25.722 3.864 1.00 47.41 407 TYR A O 1
ATOM 3299 N N . LYS A 1 408 ? 51.284 26.318 5.910 1.00 47.78 408 LYS A N 1
ATOM 3300 C CA . LYS A 1 408 ? 52.721 26.151 5.612 1.00 47.78 408 LYS A CA 1
ATOM 3301 C C . LYS A 1 408 ? 53.115 24.680 5.430 1.00 47.78 408 LYS A C 1
ATOM 3303 O O . LYS A 1 408 ? 53.970 24.400 4.590 1.00 47.78 408 LYS A O 1
ATOM 3308 N N . LEU A 1 409 ? 52.478 23.755 6.157 1.00 49.97 409 LEU A N 1
ATOM 3309 C CA . LEU A 1 409 ? 52.657 22.312 5.962 1.00 49.97 409 LEU A CA 1
ATOM 3310 C C . LEU A 1 409 ? 52.100 21.863 4.603 1.00 49.97 409 LEU A C 1
ATOM 3312 O O . LEU A 1 409 ? 52.817 21.222 3.837 1.00 49.97 409 LEU A O 1
ATOM 3316 N N . LEU A 1 410 ? 50.878 22.291 4.258 1.00 44.44 410 LEU A N 1
ATOM 3317 C CA . LEU A 1 410 ? 50.238 21.976 2.976 1.00 44.44 410 LEU A CA 1
ATOM 3318 C C . LEU A 1 410 ? 51.081 22.450 1.780 1.00 44.44 410 LEU A C 1
ATOM 3320 O O . LEU A 1 410 ? 51.300 21.699 0.831 1.00 44.44 410 LEU A O 1
ATOM 3324 N N . ARG A 1 411 ? 51.629 23.673 1.847 1.00 43.62 411 ARG A N 1
ATOM 3325 C CA . ARG A 1 411 ? 52.465 24.255 0.781 1.00 43.62 411 ARG A CA 1
ATOM 3326 C C . ARG A 1 411 ? 53.810 23.534 0.608 1.00 43.62 411 ARG A C 1
ATOM 3328 O O . ARG A 1 411 ? 54.336 23.482 -0.504 1.00 43.62 411 ARG A O 1
ATOM 3335 N N . LYS A 1 412 ? 54.368 22.959 1.680 1.00 45.69 412 LYS A N 1
ATOM 3336 C CA . LYS A 1 412 ? 55.619 22.181 1.633 1.00 45.69 412 LYS A CA 1
ATOM 3337 C C . LYS A 1 412 ? 55.391 20.796 1.012 1.00 45.69 412 LYS A C 1
ATOM 3339 O O . LYS A 1 412 ? 56.218 20.355 0.218 1.00 45.69 412 LYS A O 1
ATOM 3344 N N . SER A 1 413 ? 54.242 20.176 1.287 1.00 41.09 413 SER A N 1
ATOM 3345 C CA . SER A 1 413 ? 53.814 18.904 0.685 1.00 41.09 413 SER A CA 1
ATOM 3346 C C . SER A 1 413 ? 53.460 19.046 -0.803 1.00 41.09 413 SER A C 1
ATOM 3348 O O . SER A 1 413 ? 53.858 18.217 -1.618 1.00 41.09 413 SER A O 1
ATOM 3350 N N . LEU A 1 414 ? 52.807 20.148 -1.188 1.00 37.81 414 LEU A N 1
ATOM 3351 C CA . LEU A 1 414 ? 52.448 20.453 -2.582 1.00 37.81 414 LEU A CA 1
ATOM 3352 C C . LEU A 1 414 ? 53.663 20.710 -3.492 1.00 37.81 414 LEU A C 1
ATOM 3354 O O . LEU A 1 414 ? 53.653 20.326 -4.661 1.00 37.81 414 LEU A O 1
ATOM 3358 N N . ASN A 1 415 ? 54.738 21.306 -2.966 1.00 39.06 415 ASN A N 1
ATOM 3359 C CA . ASN A 1 415 ? 55.978 21.508 -3.727 1.00 39.06 415 ASN A CA 1
ATOM 3360 C C . ASN A 1 415 ? 56.828 20.230 -3.844 1.00 39.06 415 ASN A C 1
ATOM 3362 O O . ASN A 1 415 ? 57.605 20.108 -4.788 1.00 39.06 415 ASN A O 1
ATOM 3366 N N . PHE A 1 416 ? 56.662 19.273 -2.926 1.00 40.06 416 PHE A N 1
ATOM 3367 C CA . PHE A 1 416 ? 57.309 17.959 -2.988 1.00 40.06 416 PHE A CA 1
ATOM 3368 C C . PHE A 1 416 ? 56.652 17.043 -4.038 1.00 40.06 416 PHE A C 1
ATOM 3370 O O . PHE A 1 416 ? 57.342 16.296 -4.727 1.00 40.06 416 PHE A O 1
ATOM 3377 N N . LEU A 1 417 ? 55.336 17.171 -4.238 1.00 39.44 417 LEU A N 1
ATOM 3378 C CA . LEU A 1 417 ? 54.558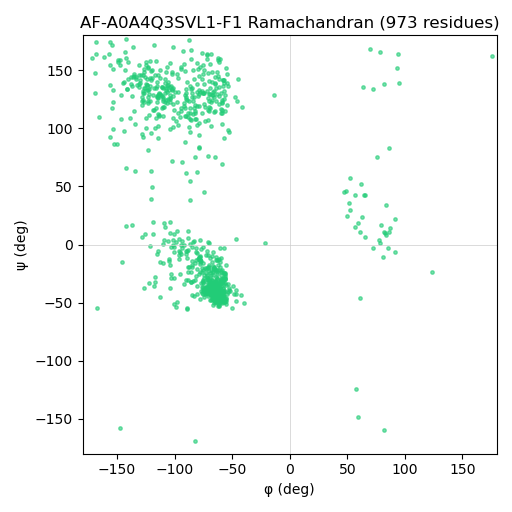 16.387 -5.209 1.00 39.44 417 LEU A CA 1
ATOM 3379 C C . LEU A 1 417 ? 54.696 16.855 -6.671 1.00 39.44 417 LEU A C 1
ATOM 3381 O O . LEU A 1 417 ? 54.376 16.105 -7.586 1.00 39.44 417 LEU A O 1
ATOM 3385 N N . ARG A 1 418 ? 55.220 18.063 -6.926 1.00 36.69 418 ARG A N 1
ATOM 3386 C CA . ARG A 1 418 ? 55.401 18.603 -8.291 1.00 36.69 418 ARG A CA 1
ATOM 3387 C C . ARG A 1 418 ? 56.717 18.223 -8.977 1.00 36.69 418 ARG A C 1
ATOM 3389 O O . ARG A 1 418 ? 56.947 18.638 -10.110 1.00 36.69 418 ARG A O 1
ATOM 3396 N N . GLY A 1 419 ? 57.582 17.443 -8.331 1.00 38.44 419 GLY A N 1
ATOM 3397 C CA . GLY A 1 419 ? 58.929 17.192 -8.837 1.00 38.44 419 GLY A CA 1
ATOM 3398 C C . GLY A 1 419 ? 59.439 15.775 -8.629 1.00 38.44 419 GLY A C 1
ATOM 3399 O O . GLY A 1 419 ? 60.432 15.620 -7.929 1.00 38.44 419 GLY A O 1
ATOM 3400 N N . ARG A 1 420 ? 58.843 14.758 -9.271 1.00 30.39 420 ARG A N 1
ATOM 3401 C CA . ARG A 1 420 ? 59.601 13.597 -9.790 1.00 30.39 420 ARG A CA 1
ATOM 3402 C C . ARG A 1 420 ? 58.769 12.689 -10.701 1.00 30.39 420 ARG A C 1
ATOM 3404 O O . ARG A 1 420 ? 57.660 12.292 -10.373 1.00 30.39 420 ARG A O 1
ATOM 3411 N N . LYS A 1 421 ? 59.363 12.397 -11.862 1.00 30.55 421 LYS A N 1
ATOM 3412 C CA . LYS A 1 421 ? 58.893 11.499 -12.923 1.00 30.55 421 LYS A CA 1
ATOM 3413 C C . LYS A 1 421 ? 58.890 10.026 -12.483 1.00 30.55 421 LYS A C 1
ATOM 3415 O O . LYS A 1 421 ? 59.768 9.599 -11.742 1.00 30.55 421 LYS A O 1
ATOM 3420 N N . THR A 1 422 ? 57.931 9.300 -13.054 1.00 33.69 422 THR A N 1
ATOM 3421 C CA . THR A 1 422 ? 57.801 7.846 -13.283 1.00 33.69 422 THR A CA 1
ATOM 3422 C C . THR A 1 422 ? 59.050 6.967 -13.115 1.00 33.69 422 THR A C 1
ATOM 3424 O O . THR A 1 422 ? 60.025 7.172 -13.838 1.00 33.69 422 THR A O 1
ATOM 3427 N N . VAL A 1 423 ? 58.928 5.893 -12.317 1.00 25.27 423 VAL A N 1
ATOM 3428 C CA . VAL A 1 423 ? 59.562 4.568 -12.519 1.00 25.27 423 VAL A CA 1
ATOM 3429 C C . VAL A 1 423 ? 58.594 3.473 -12.020 1.00 25.27 423 VAL A C 1
ATOM 3431 O O . VAL A 1 423 ? 57.921 3.659 -11.010 1.00 25.27 423 VAL A O 1
ATOM 3434 N N . HIS A 1 424 ? 58.498 2.374 -12.774 1.00 28.98 424 HIS A N 1
ATOM 3435 C CA . HIS A 1 424 ? 57.644 1.192 -12.575 1.00 28.98 424 HIS A CA 1
ATOM 3436 C C . HIS A 1 424 ? 58.110 0.207 -11.472 1.00 28.98 424 HIS A C 1
ATOM 3438 O O . HIS A 1 424 ? 59.293 0.170 -11.147 1.00 28.98 424 HIS A O 1
ATOM 3444 N N . ALA A 1 425 ? 57.166 -0.681 -11.089 1.00 22.08 425 ALA A N 1
ATOM 3445 C CA . ALA A 1 425 ? 57.254 -1.967 -10.352 1.00 22.08 425 ALA A CA 1
ATOM 3446 C C . ALA A 1 425 ? 57.335 -1.876 -8.809 1.00 22.08 425 ALA A C 1
ATOM 3448 O O . ALA A 1 425 ? 58.049 -1.033 -8.288 1.00 22.08 425 ALA A O 1
ATOM 3449 N N . SER A 1 426 ? 56.657 -2.688 -7.984 1.00 22.80 426 SER A N 1
ATOM 3450 C CA . SER A 1 426 ? 55.838 -3.910 -8.135 1.00 22.80 426 SER A CA 1
ATOM 3451 C C . SER A 1 426 ? 54.866 -3.997 -6.932 1.00 22.80 426 SER A C 1
ATOM 3453 O O . SER A 1 426 ? 55.199 -3.450 -5.879 1.00 22.80 426 SER A O 1
ATOM 3455 N N . PRO A 1 427 ? 53.704 -4.670 -7.028 1.00 30.06 427 PRO A N 1
ATOM 3456 C CA . PRO A 1 427 ? 52.779 -4.826 -5.907 1.00 30.06 427 PRO A CA 1
ATOM 3457 C C . PRO A 1 427 ? 53.128 -6.059 -5.056 1.00 30.06 427 PRO A C 1
ATOM 3459 O O . PRO A 1 427 ? 53.125 -7.177 -5.566 1.00 30.06 427 PRO A O 1
ATOM 3462 N N . SER A 1 428 ? 53.361 -5.880 -3.756 1.00 30.11 428 SER A N 1
ATOM 3463 C CA . SER A 1 428 ? 53.043 -6.911 -2.763 1.00 30.11 428 SER A CA 1
ATOM 3464 C C . SER A 1 428 ? 52.563 -6.255 -1.473 1.00 30.11 428 SER A C 1
ATOM 3466 O O . SER A 1 428 ? 53.081 -5.223 -1.054 1.00 30.11 428 SER A O 1
ATOM 3468 N N . ASP A 1 429 ? 51.546 -6.889 -0.894 1.00 28.80 429 ASP A N 1
ATOM 3469 C CA . ASP A 1 429 ? 51.060 -6.711 0.473 1.00 28.80 429 ASP A CA 1
ATOM 3470 C C . ASP A 1 429 ? 50.251 -5.438 0.733 1.00 28.80 429 ASP A C 1
ATOM 3472 O O . ASP A 1 429 ? 50.727 -4.480 1.319 1.00 28.80 429 ASP A O 1
ATOM 3476 N N . TYR A 1 430 ? 48.996 -5.442 0.273 1.00 25.20 430 TYR A N 1
ATOM 3477 C CA . TYR A 1 430 ? 47.812 -5.402 1.145 1.00 25.20 430 TYR A CA 1
ATOM 3478 C C . TYR A 1 430 ? 46.587 -5.783 0.302 1.00 25.20 430 TYR A C 1
ATOM 3480 O O . TYR A 1 430 ? 46.171 -5.071 -0.613 1.00 25.20 430 TYR A O 1
ATOM 3488 N N . GLN A 1 431 ? 46.066 -6.976 0.591 1.00 28.41 431 GLN A N 1
ATOM 3489 C CA . GLN A 1 431 ? 44.907 -7.595 -0.038 1.00 28.41 431 GLN A CA 1
ATOM 3490 C C . GLN A 1 431 ? 43.674 -6.704 0.121 1.00 28.41 431 GLN A C 1
ATOM 3492 O O . GLN A 1 431 ? 43.037 -6.650 1.170 1.00 28.41 431 GLN A O 1
ATOM 3497 N N . THR A 1 432 ? 43.312 -6.032 -0.965 1.00 26.88 432 THR A N 1
ATOM 3498 C CA . THR A 1 432 ? 41.919 -5.702 -1.222 1.00 26.88 432 THR A CA 1
ATOM 3499 C C . THR A 1 432 ? 41.250 -6.998 -1.655 1.00 26.88 432 THR A C 1
ATOM 3501 O O . THR A 1 432 ? 41.648 -7.594 -2.655 1.00 26.88 432 THR A O 1
ATOM 3504 N N . ASN A 1 433 ? 40.223 -7.434 -0.926 1.00 26.69 433 ASN A N 1
ATOM 3505 C CA . ASN A 1 433 ? 39.221 -8.337 -1.483 1.00 26.69 433 ASN A CA 1
ATOM 3506 C C . ASN A 1 433 ? 38.482 -7.574 -2.594 1.00 26.69 433 ASN A C 1
ATOM 3508 O O . ASN A 1 433 ? 37.353 -7.122 -2.428 1.00 26.69 433 ASN A O 1
ATOM 3512 N N . LYS A 1 434 ? 39.138 -7.420 -3.749 1.00 28.45 434 LYS A N 1
ATOM 3513 C CA . LYS A 1 434 ? 38.440 -7.594 -5.010 1.00 28.45 434 LYS A CA 1
ATOM 3514 C C . LYS A 1 434 ? 37.932 -9.022 -4.947 1.00 28.45 434 LYS A C 1
ATOM 3516 O O . LYS A 1 434 ? 38.739 -9.950 -4.911 1.00 28.45 434 LYS A O 1
ATOM 3521 N N . ALA A 1 435 ? 36.617 -9.200 -4.947 1.00 26.42 435 ALA A N 1
ATOM 3522 C CA . ALA A 1 435 ? 36.090 -10.361 -5.631 1.00 26.42 435 ALA A CA 1
ATOM 3523 C C . ALA A 1 435 ? 36.603 -10.232 -7.071 1.00 26.42 435 ALA A C 1
ATOM 3525 O O . ALA A 1 435 ? 36.048 -9.525 -7.907 1.00 26.42 435 ALA A O 1
ATOM 3526 N N . VAL A 1 436 ? 37.767 -10.828 -7.317 1.00 26.53 436 VAL A N 1
ATOM 3527 C CA . VAL A 1 436 ? 37.996 -11.525 -8.561 1.00 26.53 436 VAL A CA 1
ATOM 3528 C C . VAL A 1 436 ? 36.814 -12.483 -8.587 1.00 26.53 436 VAL A C 1
ATOM 3530 O O . VAL A 1 436 ? 36.819 -13.478 -7.867 1.00 26.53 436 VAL A O 1
ATOM 3533 N N . GLU A 1 437 ? 35.749 -12.131 -9.315 1.00 30.39 437 GLU A N 1
ATOM 3534 C CA . GLU A 1 437 ? 35.036 -13.176 -10.032 1.00 30.39 437 GLU A CA 1
ATOM 3535 C C . GLU A 1 437 ? 36.158 -13.852 -10.804 1.00 30.39 437 GLU A C 1
ATOM 3537 O O . GLU A 1 437 ? 36.675 -13.341 -11.800 1.00 30.39 437 GLU A O 1
ATOM 3542 N N . THR A 1 438 ? 36.654 -14.944 -10.229 1.00 26.48 438 THR A N 1
ATOM 3543 C CA . THR A 1 438 ? 37.338 -15.956 -10.996 1.00 26.48 438 THR A CA 1
ATOM 3544 C C . THR A 1 438 ? 36.473 -16.160 -12.227 1.00 26.48 438 THR A C 1
ATOM 3546 O O . THR A 1 438 ? 35.243 -16.098 -12.140 1.00 26.48 438 THR A O 1
ATOM 3549 N N . GLU A 1 439 ? 37.093 -16.369 -13.380 1.00 34.31 439 GLU A N 1
ATOM 3550 C CA . GLU A 1 439 ? 36.438 -17.081 -14.467 1.00 34.31 439 GLU A CA 1
ATOM 3551 C C . GLU A 1 439 ? 36.057 -18.476 -13.929 1.00 34.31 439 GLU A C 1
ATOM 3553 O O . GLU A 1 439 ? 36.661 -19.483 -14.271 1.00 34.31 439 GLU A O 1
ATOM 3558 N N . GLU A 1 440 ? 35.091 -18.545 -13.007 1.00 35.72 440 GLU A N 1
ATOM 3559 C CA . GLU A 1 440 ? 34.217 -19.683 -12.889 1.00 35.72 440 GLU A CA 1
ATOM 3560 C C . GLU A 1 440 ? 33.624 -19.780 -14.279 1.00 35.72 440 GLU A C 1
ATOM 3562 O O . GLU A 1 440 ? 32.989 -18.839 -14.775 1.00 35.72 440 GLU A O 1
ATOM 3567 N N . GLU A 1 441 ? 33.946 -20.874 -14.961 1.00 43.88 441 GLU A N 1
ATOM 3568 C CA . GLU A 1 441 ? 33.292 -21.231 -16.201 1.00 43.88 441 GLU A CA 1
ATOM 3569 C C . GLU A 1 441 ? 31.800 -20.946 -16.009 1.00 43.88 441 GLU A C 1
ATOM 3571 O O . GLU A 1 441 ? 31.166 -21.469 -15.090 1.00 43.88 441 GLU A O 1
ATOM 3576 N N . PHE A 1 442 ? 31.245 -20.041 -16.818 1.00 59.94 442 PHE A N 1
ATOM 3577 C CA . PHE A 1 442 ? 29.816 -19.761 -16.803 1.00 59.94 442 PHE A CA 1
ATOM 3578 C C . PHE A 1 442 ? 29.128 -20.984 -17.414 1.00 59.94 442 PHE A C 1
ATOM 3580 O O . PHE A 1 442 ? 28.770 -20.997 -18.591 1.00 59.94 442 PHE A O 1
ATOM 3587 N N . ILE A 1 443 ? 29.041 -22.058 -16.626 1.00 63.09 443 ILE A N 1
ATOM 3588 C CA . ILE A 1 443 ? 28.493 -23.340 -17.036 1.00 63.09 443 ILE A CA 1
ATOM 3589 C C . ILE A 1 443 ? 26.984 -23.150 -17.120 1.00 63.09 443 ILE A C 1
ATOM 3591 O O . ILE A 1 443 ? 26.260 -23.022 -16.126 1.00 63.09 443 ILE A O 1
ATOM 3595 N N . VAL A 1 444 ? 26.500 -23.099 -18.354 1.00 74.69 444 VAL A N 1
ATOM 3596 C CA . VAL A 1 444 ? 25.072 -23.102 -18.635 1.00 74.69 444 VAL A CA 1
ATOM 3597 C C . VAL A 1 444 ? 24.636 -24.554 -18.731 1.00 74.69 444 VAL A C 1
ATOM 3599 O O . VAL A 1 444 ? 24.874 -25.231 -19.728 1.00 74.69 444 VAL A O 1
ATOM 3602 N N . THR A 1 445 ? 24.022 -25.049 -17.661 1.00 81.19 445 THR A N 1
ATOM 3603 C CA . THR A 1 445 ? 23.292 -26.313 -17.700 1.00 81.19 445 THR A CA 1
ATOM 3604 C C . THR A 1 445 ? 22.091 -26.185 -18.627 1.00 81.19 445 THR A C 1
ATOM 3606 O O . THR A 1 445 ? 21.459 -25.129 -18.700 1.00 81.19 445 THR A O 1
ATOM 3609 N N . LYS A 1 446 ? 21.781 -27.272 -19.337 1.00 89.56 446 LYS A N 1
ATOM 3610 C CA . LYS A 1 446 ? 20.594 -27.336 -20.184 1.00 89.56 446 LYS A CA 1
ATOM 3611 C C . LYS A 1 446 ? 19.340 -27.205 -19.317 1.00 89.56 446 LYS A C 1
ATOM 3613 O O . LYS A 1 446 ? 19.198 -27.935 -18.337 1.00 89.56 446 LYS A O 1
ATOM 3618 N N . SER A 1 447 ? 18.444 -26.306 -19.698 1.00 92.19 447 SER A N 1
ATOM 3619 C CA . SER A 1 447 ? 17.163 -26.064 -19.038 1.00 92.19 447 SER A CA 1
ATOM 3620 C C . SER A 1 447 ? 16.018 -26.313 -20.011 1.00 92.19 447 SER A C 1
ATOM 3622 O O . SER A 1 447 ? 16.153 -26.112 -21.216 1.00 92.19 447 SER A O 1
ATOM 3624 N N . VAL A 1 448 ? 14.870 -26.733 -19.491 1.00 92.06 448 VAL A N 1
ATOM 3625 C CA . VAL A 1 448 ? 13.669 -26.985 -20.291 1.00 92.06 448 VAL A CA 1
ATOM 3626 C C . VAL A 1 448 ? 12.642 -25.918 -19.953 1.00 92.06 448 VAL A C 1
ATOM 3628 O O . VAL A 1 448 ? 12.219 -25.828 -18.801 1.00 92.06 448 VAL A O 1
ATOM 3631 N N . ILE A 1 449 ? 12.241 -25.108 -20.937 1.00 91.50 449 ILE A N 1
ATOM 3632 C CA . ILE A 1 449 ? 11.064 -24.251 -20.777 1.00 91.50 449 ILE A CA 1
ATOM 3633 C C . ILE A 1 449 ? 9.821 -25.154 -20.817 1.00 91.50 449 ILE A C 1
ATOM 3635 O O . ILE A 1 449 ? 9.738 -26.014 -21.702 1.00 91.50 449 ILE A O 1
ATOM 3639 N N . PRO A 1 450 ? 8.864 -25.018 -19.880 1.00 89.44 450 PRO A N 1
ATOM 3640 C CA . PRO A 1 450 ? 7.645 -25.818 -19.910 1.00 89.44 450 PRO A CA 1
ATOM 3641 C C . PRO A 1 450 ? 6.898 -25.630 -21.244 1.00 89.44 450 PRO A C 1
ATOM 3643 O O . PRO A 1 450 ? 6.616 -24.491 -21.622 1.00 89.44 450 PRO A O 1
ATOM 3646 N N . PRO A 1 451 ? 6.589 -26.710 -21.984 1.00 90.75 451 PRO A N 1
ATOM 3647 C CA . PRO A 1 451 ? 5.852 -26.597 -23.233 1.00 90.75 451 PRO A CA 1
ATOM 3648 C C . PRO A 1 451 ? 4.361 -26.390 -22.948 1.00 90.75 451 PRO A C 1
ATOM 3650 O O . PRO A 1 451 ? 3.752 -27.139 -22.184 1.00 90.75 451 PRO A O 1
ATOM 3653 N N . PHE A 1 452 ? 3.759 -25.399 -23.604 1.00 93.69 452 PHE A N 1
ATOM 3654 C CA . PHE A 1 452 ? 2.318 -25.160 -23.573 1.00 93.69 452 PHE A CA 1
ATOM 3655 C C . PHE A 1 452 ? 1.783 -25.040 -25.003 1.00 93.69 452 PHE A C 1
ATOM 3657 O O . PHE A 1 452 ? 2.221 -24.173 -25.761 1.00 93.69 452 PHE A O 1
ATOM 3664 N N . ASP A 1 453 ? 0.806 -25.875 -25.364 1.00 89.06 453 ASP A N 1
ATOM 3665 C CA . ASP A 1 453 ? 0.211 -25.871 -26.711 1.00 89.06 453 ASP A CA 1
ATOM 3666 C C . ASP A 1 453 ? -0.556 -24.572 -27.001 1.00 89.06 453 ASP A C 1
ATOM 3668 O O . ASP A 1 453 ? -0.524 -24.043 -28.113 1.00 89.06 453 ASP A O 1
ATOM 3672 N N . GLN A 1 454 ? -1.224 -24.038 -25.974 1.00 92.31 454 GLN A N 1
ATOM 3673 C CA . GLN A 1 454 ? -1.951 -22.769 -26.003 1.00 92.31 454 GLN A CA 1
ATOM 3674 C C . GLN A 1 454 ? -1.406 -21.845 -24.904 1.00 92.31 454 GLN A C 1
ATOM 3676 O O . GLN A 1 454 ? -1.962 -21.794 -23.800 1.00 92.31 454 GLN A O 1
ATOM 3681 N N . PRO A 1 455 ? -0.280 -21.151 -25.154 1.00 96.12 455 PRO A N 1
ATOM 3682 C CA . PRO A 1 455 ? 0.267 -20.216 -24.182 1.00 96.12 455 PRO A CA 1
ATOM 3683 C C . PRO A 1 455 ? -0.706 -19.046 -23.986 1.00 96.12 455 PRO A C 1
ATOM 3685 O O . PRO A 1 455 ? -1.278 -18.528 -24.941 1.00 96.12 455 PRO A O 1
ATOM 3688 N N . MET A 1 456 ? -0.901 -18.603 -22.747 1.00 97.75 456 MET A N 1
ATOM 3689 C CA . MET A 1 456 ? -1.651 -17.380 -22.456 1.00 97.75 456 MET A CA 1
ATOM 3690 C C . MET A 1 456 ? -0.847 -16.148 -22.885 1.00 97.75 456 MET A C 1
ATOM 3692 O O . MET A 1 456 ? -1.414 -15.192 -23.418 1.00 97.75 456 MET A O 1
ATOM 3696 N N . VAL A 1 457 ? 0.475 -16.186 -22.687 1.00 98.50 457 VAL A N 1
ATOM 3697 C CA . VAL A 1 457 ? 1.389 -15.084 -23.006 1.00 98.50 457 VAL A CA 1
ATOM 3698 C C . VAL A 1 457 ? 2.544 -15.557 -23.888 1.00 98.50 457 VAL A C 1
ATOM 3700 O O . VAL A 1 457 ? 3.209 -16.538 -23.566 1.00 98.50 457 VAL A O 1
ATOM 3703 N N . SER A 1 458 ? 2.832 -14.828 -24.964 1.00 98.69 458 SER A N 1
ATOM 3704 C CA . SER A 1 458 ? 4.097 -14.950 -25.699 1.00 98.69 458 SER A CA 1
ATOM 3705 C C . SER A 1 458 ? 5.075 -13.896 -25.193 1.00 98.69 458 SER A C 1
ATOM 3707 O O . SER A 1 458 ? 4.875 -12.708 -25.444 1.00 98.69 458 SER A O 1
ATOM 3709 N N . VAL A 1 459 ? 6.116 -14.324 -24.476 1.00 98.56 459 VAL A N 1
ATOM 3710 C CA . VAL A 1 459 ? 7.183 -13.448 -23.976 1.00 98.56 459 VAL A CA 1
ATOM 3711 C C . VAL A 1 459 ? 8.243 -13.303 -25.065 1.00 98.56 459 VAL A C 1
ATOM 3713 O O . VAL A 1 459 ? 8.907 -14.272 -25.426 1.00 98.56 459 VAL A O 1
ATOM 3716 N N . ILE A 1 460 ? 8.387 -12.100 -25.607 1.00 98.62 460 ILE A N 1
ATOM 3717 C CA . ILE A 1 460 ? 9.349 -11.747 -26.649 1.00 98.62 460 ILE A CA 1
ATOM 3718 C C . ILE A 1 460 ? 10.526 -11.035 -25.994 1.00 98.62 460 ILE A C 1
ATOM 3720 O O . ILE A 1 460 ? 10.354 -9.977 -25.388 1.00 98.62 460 ILE A O 1
ATOM 3724 N N . ILE A 1 461 ? 11.718 -11.606 -26.153 1.00 98.31 461 ILE A N 1
ATOM 3725 C CA . ILE A 1 461 ? 12.961 -11.089 -25.580 1.00 98.31 461 ILE A CA 1
ATOM 3726 C C . ILE A 1 461 ? 13.877 -10.647 -26.729 1.00 98.31 461 ILE A C 1
ATOM 3728 O O . ILE A 1 461 ? 14.466 -11.509 -27.392 1.00 98.31 461 ILE A O 1
ATOM 3732 N N . PRO A 1 462 ? 13.987 -9.336 -27.016 1.00 96.62 462 PRO A N 1
ATOM 3733 C CA . PRO A 1 462 ? 14.951 -8.822 -27.977 1.00 96.62 462 PRO A CA 1
ATOM 3734 C C . PRO A 1 462 ? 16.371 -8.955 -27.433 1.00 96.62 462 PRO A C 1
ATOM 3736 O O . PRO A 1 462 ? 16.662 -8.547 -26.310 1.00 96.62 462 PRO A O 1
ATOM 3739 N N . VAL A 1 463 ? 17.260 -9.532 -28.242 1.00 95.56 463 VAL A N 1
ATOM 3740 C CA . VAL A 1 463 ? 18.664 -9.756 -27.886 1.00 95.56 463 VAL A CA 1
ATOM 3741 C C . VAL A 1 463 ? 19.590 -9.325 -29.020 1.00 95.56 463 VAL A C 1
ATOM 3743 O O . VAL A 1 463 ? 19.306 -9.535 -30.199 1.00 95.56 463 VAL A O 1
ATOM 3746 N N . TYR A 1 464 ? 20.726 -8.746 -28.642 1.00 93.50 464 TYR A N 1
ATOM 3747 C CA . TYR A 1 464 ? 21.877 -8.513 -29.508 1.00 93.50 464 TYR A CA 1
ATOM 3748 C C . TYR A 1 464 ? 23.139 -8.718 -28.667 1.00 93.50 464 TYR A C 1
ATOM 3750 O O . TYR A 1 464 ? 23.545 -7.839 -27.908 1.00 93.50 464 TYR A O 1
ATOM 3758 N N . ASN A 1 465 ? 23.731 -9.909 -28.765 1.00 92.31 465 ASN A N 1
ATOM 3759 C CA . ASN A 1 465 ? 24.779 -10.402 -27.866 1.00 92.31 465 ASN A CA 1
ATOM 3760 C C . ASN A 1 465 ? 24.315 -10.453 -26.391 1.00 92.31 465 ASN A C 1
ATOM 3762 O O . ASN A 1 465 ? 23.139 -10.687 -26.109 1.00 92.31 465 ASN A O 1
ATOM 3766 N N . ALA A 1 466 ? 25.242 -10.249 -25.449 1.00 90.38 466 ALA A N 1
ATOM 3767 C CA . ALA A 1 466 ? 25.030 -10.266 -24.002 1.00 90.38 466 ALA A CA 1
ATOM 3768 C C . ALA A 1 466 ? 24.594 -11.632 -23.436 1.00 90.38 466 ALA A C 1
ATOM 3770 O O . ALA A 1 466 ? 23.760 -11.698 -22.532 1.00 90.38 466 ALA A O 1
ATOM 3771 N N . TRP A 1 467 ? 25.220 -12.721 -23.901 1.00 93.19 467 TRP A N 1
ATOM 3772 C CA . TRP A 1 467 ? 24.933 -14.106 -23.494 1.00 93.19 467 TRP A CA 1
ATOM 3773 C C . TRP A 1 467 ? 24.647 -14.298 -21.996 1.00 93.19 467 TRP A C 1
ATOM 3775 O O . TRP A 1 467 ? 23.631 -14.880 -21.618 1.00 93.19 467 TRP A O 1
ATOM 3785 N N . ARG A 1 468 ? 25.513 -13.769 -21.119 1.00 91.06 468 ARG A N 1
ATOM 3786 C CA . ARG A 1 468 ? 25.349 -13.898 -19.659 1.00 91.06 468 ARG A CA 1
ATOM 3787 C C . ARG A 1 468 ? 24.043 -13.283 -19.157 1.00 91.06 468 ARG A C 1
ATOM 3789 O O . ARG A 1 468 ? 23.421 -13.840 -18.257 1.00 91.06 468 ARG A O 1
ATOM 3796 N N . MET A 1 469 ? 23.642 -12.150 -19.725 1.00 90.75 469 MET A N 1
ATOM 3797 C CA . MET A 1 469 ? 22.425 -11.446 -19.341 1.00 90.75 469 MET A CA 1
ATOM 3798 C C . MET A 1 469 ? 21.181 -12.178 -19.860 1.00 90.75 469 MET A C 1
ATOM 3800 O O . MET A 1 469 ? 20.263 -12.438 -19.088 1.00 90.75 469 MET A O 1
ATOM 3804 N N . ASN A 1 470 ? 21.223 -12.656 -21.109 1.00 94.44 470 ASN A N 1
ATOM 3805 C CA . ASN A 1 470 ? 20.163 -13.480 -21.702 1.00 94.44 470 ASN A CA 1
ATOM 3806 C C . ASN A 1 470 ? 19.872 -14.722 -20.841 1.00 94.44 470 ASN A C 1
ATOM 3808 O O . ASN A 1 470 ? 18.722 -15.021 -20.524 1.00 94.44 470 ASN A O 1
ATOM 3812 N N . VAL A 1 471 ? 20.924 -15.418 -20.396 1.00 94.31 471 VAL A N 1
ATOM 3813 C CA . VAL A 1 471 ? 20.806 -16.598 -19.525 1.00 94.31 471 VAL A CA 1
ATOM 3814 C C . VAL A 1 471 ? 20.230 -16.243 -18.151 1.00 94.31 471 VAL A C 1
ATOM 3816 O O . VAL A 1 471 ? 19.419 -17.009 -17.627 1.00 94.31 471 VAL A O 1
ATOM 3819 N N . LYS A 1 472 ? 20.621 -15.105 -17.558 1.00 94.00 472 LYS A N 1
ATOM 3820 C CA . LYS A 1 472 ? 20.058 -14.632 -16.280 1.00 94.00 472 LYS A CA 1
ATOM 3821 C C . LYS A 1 472 ? 18.560 -14.351 -16.403 1.00 94.00 472 LYS A C 1
ATOM 3823 O O . LYS A 1 472 ? 17.794 -14.894 -15.610 1.00 94.00 472 LYS A O 1
ATOM 3828 N N . CYS A 1 473 ? 18.149 -13.604 -17.427 1.00 96.12 473 CYS A N 1
ATOM 3829 C CA . CYS A 1 473 ? 16.745 -13.309 -17.707 1.00 96.12 473 CYS A CA 1
ATOM 3830 C C . CYS A 1 473 ? 15.919 -14.596 -17.882 1.00 96.12 473 CYS A C 1
ATOM 3832 O O . CYS A 1 473 ? 14.918 -14.793 -17.193 1.00 96.12 473 CYS A O 1
ATOM 3834 N N . LEU A 1 474 ? 16.387 -15.546 -18.701 1.00 96.69 474 LEU A N 1
ATOM 3835 C CA . LEU A 1 474 ? 15.695 -16.824 -18.910 1.00 96.69 474 LEU A CA 1
ATOM 3836 C C . LEU A 1 474 ? 15.569 -1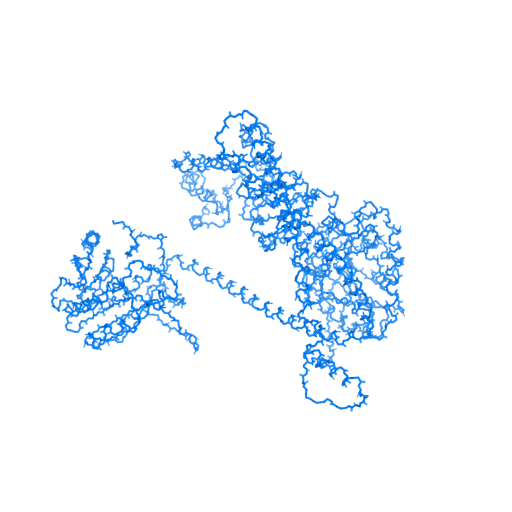7.667 -17.636 1.00 96.69 474 LEU A C 1
ATOM 3838 O O . LEU A 1 474 ? 14.514 -18.249 -17.375 1.00 96.69 474 LEU A O 1
ATOM 3842 N N . ARG A 1 475 ? 16.624 -17.729 -16.816 1.00 94.94 475 ARG A N 1
ATOM 3843 C CA . ARG A 1 475 ? 16.585 -18.432 -15.524 1.00 94.94 475 ARG A CA 1
ATOM 3844 C C . ARG A 1 475 ? 15.628 -17.765 -14.539 1.00 94.94 475 ARG A C 1
ATOM 3846 O O . ARG A 1 475 ? 14.944 -18.473 -13.801 1.00 94.94 475 ARG A O 1
ATOM 3853 N N . ALA A 1 476 ? 15.557 -16.437 -14.538 1.00 95.94 476 ALA A N 1
ATOM 3854 C CA . ALA A 1 476 ? 14.613 -15.692 -13.716 1.00 95.94 476 ALA A CA 1
ATOM 3855 C C . ALA A 1 476 ? 13.162 -15.979 -14.130 1.00 95.94 476 ALA A C 1
ATOM 3857 O O . ALA A 1 476 ? 12.345 -16.311 -13.271 1.00 95.94 476 ALA A O 1
ATOM 3858 N N . ILE A 1 477 ? 12.858 -15.975 -15.435 1.00 96.56 477 ILE A N 1
ATOM 3859 C CA . ILE A 1 477 ? 11.533 -16.360 -15.951 1.00 96.56 477 ILE A CA 1
ATOM 3860 C C . ILE A 1 477 ? 11.170 -17.776 -15.492 1.00 96.56 477 ILE A C 1
ATOM 3862 O O . ILE A 1 477 ? 10.097 -17.967 -14.921 1.00 96.56 477 ILE A O 1
ATOM 3866 N N . LEU A 1 478 ? 12.072 -18.747 -15.672 1.00 94.50 478 LEU A N 1
ATOM 3867 C CA . LEU A 1 478 ? 11.866 -20.135 -15.244 1.00 94.50 478 LEU A CA 1
ATOM 3868 C C . LEU A 1 478 ? 11.602 -20.269 -13.739 1.00 94.50 478 LEU A C 1
ATOM 3870 O O . LEU A 1 478 ? 10.747 -21.050 -13.332 1.00 94.50 478 LEU A O 1
ATOM 3874 N N . SER A 1 479 ? 12.335 -19.518 -12.917 1.00 93.88 479 SER A N 1
ATOM 3875 C CA . SER A 1 479 ? 12.274 -19.626 -11.453 1.00 93.88 479 SER A CA 1
ATOM 3876 C C . SER A 1 479 ? 11.060 -18.919 -10.848 1.00 93.88 479 SER A C 1
ATOM 3878 O O . SER A 1 479 ? 10.628 -19.265 -9.751 1.00 93.88 479 SER A O 1
ATOM 3880 N N . HIS A 1 480 ? 10.519 -17.911 -11.536 1.00 95.00 480 HIS A N 1
ATOM 3881 C CA . HIS A 1 480 ? 9.492 -17.019 -10.993 1.00 95.00 480 HIS A CA 1
ATOM 3882 C C . HIS A 1 480 ? 8.157 -17.049 -11.748 1.00 95.00 480 HIS A C 1
ATOM 3884 O O . HIS A 1 480 ? 7.269 -16.245 -11.450 1.00 95.00 480 HIS A O 1
ATOM 3890 N N . THR A 1 481 ? 7.986 -17.986 -12.686 1.00 93.81 481 THR A N 1
ATOM 3891 C CA . THR A 1 481 ? 6.754 -18.128 -13.475 1.00 93.81 481 THR A CA 1
ATOM 3892 C C . THR A 1 481 ? 6.192 -19.547 -13.366 1.00 93.81 481 THR A C 1
ATOM 3894 O O . THR A 1 481 ? 6.656 -20.451 -14.057 1.00 93.81 481 THR A O 1
ATOM 3897 N N . SER A 1 482 ? 5.175 -19.735 -12.516 1.00 85.50 482 SER A N 1
ATOM 3898 C CA . SER A 1 482 ? 4.504 -21.030 -12.292 1.00 85.50 482 SER A CA 1
ATOM 3899 C C . SER A 1 482 ? 3.019 -21.058 -12.675 1.00 85.50 482 SER A C 1
ATOM 3901 O O . SER A 1 482 ? 2.509 -22.111 -13.047 1.00 85.50 482 SER A O 1
ATOM 3903 N N . ASP A 1 483 ? 2.324 -19.919 -12.612 1.00 88.94 483 ASP A N 1
ATOM 3904 C CA . ASP A 1 483 ? 0.848 -19.901 -12.553 1.00 88.94 483 ASP A CA 1
ATOM 3905 C C . ASP A 1 483 ? 0.167 -19.473 -13.864 1.00 88.94 483 ASP A C 1
ATOM 3907 O O . ASP A 1 483 ? -1.052 -19.322 -13.932 1.00 88.94 483 ASP A O 1
ATOM 3911 N N . VAL A 1 484 ? 0.950 -19.226 -14.914 1.00 94.88 484 VAL A N 1
ATOM 3912 C CA . VAL A 1 484 ? 0.474 -18.768 -16.226 1.00 94.88 484 VAL A CA 1
ATOM 3913 C C . VAL A 1 484 ? 1.146 -19.617 -17.294 1.00 94.88 484 VAL A C 1
ATOM 3915 O O . VAL A 1 484 ? 2.347 -19.849 -17.208 1.00 94.88 484 VAL A O 1
ATOM 3918 N N . SER A 1 485 ? 0.404 -20.059 -18.311 1.00 96.69 485 SER A N 1
ATOM 3919 C CA . SER A 1 485 ? 1.000 -20.707 -19.482 1.00 96.69 485 SER A CA 1
ATOM 3920 C C . SER A 1 485 ? 1.683 -19.668 -20.372 1.00 96.69 485 SER A C 1
ATOM 3922 O O . SER A 1 485 ? 1.085 -18.647 -20.724 1.00 96.69 485 SER A O 1
ATOM 3924 N N . TYR A 1 486 ? 2.930 -19.911 -20.759 1.00 97.88 486 TYR A N 1
ATOM 3925 C CA . TYR A 1 486 ? 3.703 -18.966 -21.562 1.00 97.88 486 TYR A CA 1
ATOM 3926 C C . TYR A 1 486 ? 4.579 -19.667 -22.594 1.00 97.88 486 TYR A C 1
ATOM 3928 O O . TYR A 1 486 ? 4.896 -20.841 -22.470 1.00 97.88 486 TYR A O 1
ATOM 3936 N N . GLU A 1 487 ? 4.994 -18.931 -23.613 1.00 97.75 487 GLU A N 1
ATOM 3937 C CA . GLU A 1 487 ? 6.089 -19.331 -24.493 1.00 97.75 487 GLU A CA 1
ATOM 3938 C C . GLU A 1 487 ? 7.146 -18.230 -24.531 1.00 97.75 487 GLU A C 1
ATOM 3940 O O . GLU A 1 487 ? 6.842 -17.067 -24.260 1.00 97.75 487 GLU A O 1
ATOM 3945 N N . ILE A 1 488 ? 8.378 -18.593 -24.884 1.00 98.31 488 ILE A N 1
ATOM 3946 C CA . ILE A 1 488 ? 9.487 -17.647 -25.002 1.00 98.31 488 ILE A CA 1
ATOM 3947 C C . ILE A 1 488 ? 9.937 -17.575 -26.458 1.00 98.31 488 ILE A C 1
ATOM 3949 O O . ILE A 1 488 ? 10.282 -18.591 -27.068 1.00 98.31 488 ILE A O 1
ATOM 3953 N N . ILE A 1 489 ? 9.970 -16.356 -26.989 1.00 98.56 489 ILE A N 1
ATOM 3954 C CA . ILE A 1 489 ? 10.465 -16.023 -28.320 1.00 98.56 489 ILE A CA 1
ATOM 3955 C C . ILE A 1 489 ? 11.715 -15.163 -28.150 1.00 98.56 489 ILE A C 1
ATOM 3957 O O . ILE A 1 489 ? 11.637 -14.014 -27.721 1.00 98.56 489 ILE A O 1
ATOM 3961 N N . ILE A 1 490 ? 12.874 -15.712 -28.501 1.00 98.38 490 ILE A N 1
ATOM 3962 C CA . ILE A 1 490 ? 14.126 -14.959 -28.557 1.00 98.38 490 ILE A CA 1
ATOM 3963 C C . ILE A 1 490 ? 14.197 -14.266 -29.912 1.00 98.38 490 ILE A C 1
ATOM 3965 O O . ILE A 1 490 ? 14.319 -14.932 -30.942 1.00 98.38 490 ILE A O 1
ATOM 3969 N N . ALA A 1 491 ? 14.122 -12.938 -29.903 1.00 97.75 491 ALA A N 1
ATOM 3970 C CA . ALA A 1 491 ? 14.276 -12.101 -31.083 1.00 97.75 491 ALA A CA 1
ATOM 3971 C C . ALA A 1 491 ? 15.756 -11.714 -31.216 1.00 97.75 491 ALA A C 1
ATOM 3973 O O . ALA A 1 491 ? 16.203 -10.719 -30.650 1.00 97.75 491 ALA A O 1
ATOM 3974 N N . ASP A 1 492 ? 16.536 -12.545 -31.899 1.00 97.69 492 ASP A N 1
ATOM 3975 C CA . ASP A 1 492 ? 17.985 -12.404 -32.039 1.00 97.69 492 ASP A CA 1
ATOM 3976 C C . ASP A 1 492 ? 18.355 -11.526 -33.237 1.00 97.69 492 ASP A C 1
ATOM 3978 O O . ASP A 1 492 ? 18.233 -11.930 -34.398 1.00 97.69 492 ASP A O 1
ATOM 3982 N N . ASP A 1 493 ? 18.859 -10.325 -32.957 1.00 95.94 493 ASP A N 1
ATOM 3983 C CA . ASP A 1 493 ? 19.194 -9.329 -33.970 1.00 95.94 493 ASP A CA 1
ATOM 3984 C C . ASP A 1 493 ? 20.611 -9.501 -34.532 1.00 95.94 493 ASP A C 1
ATOM 3986 O O . ASP A 1 493 ? 21.426 -8.586 -34.504 1.00 95.94 493 ASP A O 1
ATOM 3990 N N . CYS A 1 494 ? 20.897 -10.705 -35.029 1.00 95.25 494 CYS A N 1
ATOM 3991 C CA . CYS A 1 494 ? 22.177 -11.140 -35.592 1.00 95.25 494 CYS A CA 1
ATOM 3992 C C . CYS A 1 494 ? 23.360 -11.204 -34.597 1.00 95.25 494 CYS A C 1
ATOM 3994 O O . CYS A 1 494 ? 24.488 -10.842 -34.941 1.00 95.25 494 CYS A O 1
ATOM 3996 N N . SER A 1 495 ? 23.135 -11.725 -33.386 1.00 95.06 495 SER A N 1
ATOM 3997 C CA . SER A 1 495 ? 24.184 -11.920 -32.369 1.00 95.06 495 SER A CA 1
ATOM 3998 C C . SER A 1 495 ? 25.371 -12.749 -32.882 1.00 95.06 495 SER A C 1
ATOM 4000 O O . SER A 1 495 ? 25.222 -13.674 -33.695 1.00 95.06 495 SER A O 1
ATOM 4002 N N . THR A 1 496 ? 26.561 -12.413 -32.384 1.00 93.31 496 THR A N 1
ATOM 4003 C CA . THR A 1 496 ? 27.847 -13.047 -32.712 1.00 93.31 496 THR A CA 1
ATOM 4004 C C . THR A 1 496 ? 28.433 -13.860 -31.557 1.00 93.31 496 THR A C 1
ATOM 4006 O O . THR A 1 496 ? 29.309 -14.692 -31.800 1.00 93.31 496 THR A O 1
ATOM 4009 N N . ASP A 1 497 ? 27.942 -13.660 -30.331 1.00 94.00 497 ASP A N 1
ATOM 4010 C CA . ASP A 1 497 ? 28.301 -14.457 -29.155 1.00 94.00 497 ASP A CA 1
ATOM 4011 C C . ASP A 1 497 ? 27.496 -15.774 -29.058 1.00 94.00 497 ASP A C 1
ATOM 4013 O O . ASP A 1 497 ? 26.815 -16.191 -30.001 1.00 94.00 497 ASP A O 1
ATOM 4017 N N . GLU A 1 498 ? 27.581 -16.454 -27.908 1.00 94.56 498 GLU A N 1
ATOM 4018 C CA . GLU A 1 498 ? 26.936 -17.757 -27.683 1.00 94.56 498 GLU A CA 1
ATOM 4019 C C . GLU A 1 498 ? 25.396 -17.705 -27.737 1.00 94.56 498 GLU A C 1
ATOM 4021 O O . GLU A 1 498 ? 24.745 -18.740 -27.869 1.00 94.56 498 GLU A O 1
ATOM 4026 N N . THR A 1 499 ? 24.791 -16.511 -27.762 1.00 94.62 499 THR A N 1
ATOM 4027 C CA . THR A 1 499 ? 23.346 -16.324 -27.978 1.00 94.62 499 THR A CA 1
ATOM 4028 C C . THR A 1 499 ? 22.867 -16.964 -29.282 1.00 94.62 499 THR A C 1
ATOM 4030 O O . THR A 1 499 ? 21.750 -17.474 -29.338 1.00 94.62 499 THR A O 1
ATOM 4033 N N . ARG A 1 500 ? 23.725 -17.059 -30.309 1.00 94.62 500 ARG A N 1
ATOM 4034 C CA . ARG A 1 500 ? 23.399 -17.760 -31.566 1.00 94.62 500 ARG A CA 1
ATOM 4035 C C . ARG A 1 500 ? 23.058 -19.246 -31.372 1.00 94.62 500 ARG A C 1
ATOM 4037 O O . ARG A 1 500 ? 22.411 -19.837 -32.229 1.00 94.62 500 ARG A O 1
ATOM 4044 N N . ASN A 1 501 ? 23.521 -19.843 -30.274 1.00 94.31 501 ASN A N 1
ATOM 4045 C CA . ASN A 1 501 ? 23.315 -21.242 -29.914 1.00 94.31 501 ASN A CA 1
ATOM 4046 C C . ASN A 1 501 ? 22.334 -21.385 -28.737 1.00 94.31 501 ASN A C 1
ATOM 4048 O O . ASN A 1 501 ? 22.244 -22.448 -28.137 1.00 94.31 501 ASN A O 1
ATOM 4052 N N . ILE A 1 502 ? 21.570 -20.348 -28.380 1.00 94.50 502 ILE A N 1
ATOM 4053 C CA . ILE A 1 502 ? 20.714 -20.352 -27.181 1.00 94.50 502 ILE A CA 1
ATOM 4054 C C . ILE A 1 502 ? 19.750 -21.551 -27.109 1.00 94.50 502 ILE A C 1
ATOM 4056 O O . ILE A 1 502 ? 19.541 -22.111 -26.032 1.00 94.50 502 ILE A O 1
ATOM 4060 N N . ALA A 1 503 ? 19.252 -22.021 -28.257 1.00 93.81 503 ALA A N 1
ATOM 4061 C CA . ALA A 1 503 ? 18.372 -23.186 -28.358 1.00 93.81 503 ALA A CA 1
ATOM 4062 C C . ALA A 1 503 ? 19.039 -24.527 -27.983 1.00 93.81 503 ALA A C 1
ATOM 4064 O O . ALA A 1 503 ? 18.335 -25.487 -27.673 1.00 93.81 503 ALA A O 1
ATOM 4065 N N . SER A 1 504 ? 20.377 -24.629 -27.964 1.00 93.44 504 SER A N 1
ATOM 4066 C CA . SER A 1 504 ? 21.050 -25.828 -27.439 1.00 93.44 504 SER A CA 1
ATOM 4067 C C . SER A 1 504 ? 21.048 -25.891 -25.911 1.00 93.44 504 SER A C 1
ATOM 4069 O O . SER A 1 504 ? 21.214 -26.975 -25.348 1.00 93.44 504 SER A O 1
ATOM 4071 N N . TYR A 1 505 ? 20.843 -24.751 -25.245 1.00 94.50 505 TYR A N 1
ATOM 4072 C CA . TYR A 1 505 ? 20.855 -24.621 -23.787 1.00 94.50 505 TYR A CA 1
ATOM 4073 C C . TYR A 1 505 ? 19.455 -24.521 -23.180 1.00 94.50 505 TYR A C 1
ATOM 4075 O O . TYR A 1 505 ? 19.260 -24.958 -22.050 1.00 94.50 505 TYR A O 1
ATOM 4083 N N . PHE A 1 506 ? 18.483 -23.981 -23.916 1.00 94.81 506 PHE A N 1
ATOM 4084 C CA . PHE A 1 506 ? 17.096 -23.865 -23.471 1.00 94.81 506 PHE A CA 1
ATOM 4085 C C . PHE A 1 506 ? 16.171 -24.578 -24.454 1.00 94.81 506 PHE A C 1
ATOM 4087 O O . PHE A 1 506 ? 16.013 -24.143 -25.592 1.00 94.81 506 PHE A O 1
ATOM 4094 N N . GLU A 1 507 ? 15.564 -25.683 -24.026 1.00 94.31 507 GLU A N 1
ATOM 4095 C CA . GLU A 1 507 ? 14.568 -26.395 -24.833 1.00 94.31 507 GLU A CA 1
ATOM 4096 C C . GLU A 1 507 ? 13.226 -25.651 -24.841 1.00 94.31 507 GLU A C 1
ATOM 4098 O O . GLU A 1 507 ? 12.896 -24.947 -23.886 1.00 94.31 507 GLU A O 1
ATOM 4103 N N . ASN A 1 508 ? 12.433 -25.854 -25.898 1.00 94.12 508 ASN A N 1
ATOM 4104 C CA . ASN A 1 508 ? 11.095 -25.271 -26.092 1.00 94.12 508 ASN A CA 1
ATOM 4105 C C . ASN A 1 508 ? 11.047 -23.733 -26.189 1.00 94.12 508 ASN A C 1
ATOM 4107 O O . ASN A 1 508 ? 9.998 -23.133 -25.956 1.00 94.12 508 ASN A O 1
ATOM 4111 N N . ILE A 1 509 ? 12.152 -23.090 -26.576 1.00 95.75 509 ILE A N 1
ATOM 4112 C CA . ILE A 1 509 ? 12.147 -21.684 -27.008 1.00 95.75 509 ILE A CA 1
ATOM 4113 C C . ILE A 1 509 ? 11.967 -21.576 -28.524 1.00 95.75 509 ILE A C 1
ATOM 4115 O O . ILE A 1 509 ? 12.357 -22.466 -29.281 1.00 95.75 509 ILE A O 1
ATOM 4119 N N . ILE A 1 510 ? 11.443 -20.440 -28.976 1.00 96.88 510 ILE A N 1
ATOM 4120 C CA . ILE A 1 510 ? 11.390 -20.073 -30.393 1.00 96.88 510 ILE A CA 1
ATOM 4121 C C . ILE A 1 510 ? 12.514 -19.073 -30.650 1.00 96.88 510 ILE A C 1
ATOM 4123 O O . ILE A 1 510 ? 12.459 -17.937 -30.190 1.00 96.88 510 ILE A O 1
ATOM 4127 N N . HIS A 1 511 ? 13.553 -19.489 -31.370 1.00 97.50 511 HIS A N 1
ATOM 4128 C CA . HIS A 1 511 ? 14.694 -18.630 -31.695 1.00 97.50 511 HIS A CA 1
ATOM 4129 C C . HIS A 1 511 ? 14.515 -18.025 -33.090 1.00 97.50 511 HIS A C 1
ATOM 4131 O O . HIS A 1 511 ? 14.700 -18.698 -34.103 1.00 97.50 511 HIS A O 1
ATOM 4137 N N . VAL A 1 512 ? 14.116 -16.753 -33.138 1.00 97.62 512 VAL A N 1
ATOM 4138 C CA . VAL A 1 512 ? 13.927 -15.982 -34.373 1.00 97.62 512 VAL A CA 1
ATOM 4139 C C . VAL A 1 512 ? 15.169 -15.133 -34.589 1.00 97.62 512 VAL A C 1
ATOM 4141 O O . VAL A 1 512 ? 15.371 -14.153 -33.880 1.00 97.62 512 VAL A O 1
ATOM 4144 N N . ARG A 1 513 ? 16.007 -15.504 -35.558 1.00 96.62 513 ARG A N 1
ATOM 4145 C CA . ARG A 1 513 ? 17.273 -14.816 -35.831 1.00 96.62 513 ARG A CA 1
ATOM 4146 C C . ARG A 1 513 ? 17.216 -14.011 -37.127 1.00 96.62 513 ARG A C 1
ATOM 4148 O O . ARG A 1 513 ? 16.856 -14.555 -38.168 1.00 96.62 513 ARG A O 1
ATOM 4155 N N . ASN A 1 514 ? 17.620 -12.743 -37.070 1.00 95.50 514 ASN A N 1
ATOM 4156 C CA . ASN A 1 514 ? 17.743 -11.875 -38.242 1.00 95.50 514 ASN A CA 1
ATOM 4157 C C . ASN A 1 514 ? 19.096 -12.073 -38.950 1.00 95.50 514 ASN A C 1
ATOM 4159 O O . ASN A 1 514 ? 20.118 -12.354 -38.320 1.00 95.50 514 ASN A O 1
ATOM 4163 N N . ASP A 1 515 ? 19.117 -11.868 -40.271 1.00 93.19 515 ASP A N 1
ATOM 4164 C CA . ASP A 1 515 ? 20.347 -11.931 -41.080 1.00 93.19 515 ASP A CA 1
ATOM 4165 C C . ASP A 1 515 ? 21.252 -10.704 -40.893 1.00 93.19 515 ASP A C 1
ATOM 4167 O O . ASP A 1 515 ? 22.462 -10.771 -41.104 1.00 93.19 515 ASP A O 1
ATOM 4171 N N . LYS A 1 516 ? 20.656 -9.570 -40.515 1.00 92.94 516 LYS A N 1
ATOM 4172 C CA . LYS A 1 516 ? 21.314 -8.281 -40.288 1.00 92.94 516 LYS A CA 1
ATOM 4173 C C . LYS A 1 516 ? 20.690 -7.598 -39.075 1.00 92.94 516 LYS A C 1
ATOM 4175 O O . LYS A 1 516 ? 19.528 -7.861 -38.784 1.00 92.94 516 LYS A O 1
ATOM 4180 N N . ASN A 1 517 ? 21.429 -6.684 -38.455 1.00 92.00 517 ASN A N 1
ATOM 4181 C CA . ASN A 1 517 ? 20.940 -5.876 -37.342 1.00 92.00 517 ASN A CA 1
ATOM 4182 C C . ASN A 1 517 ? 19.821 -4.940 -37.839 1.00 92.00 517 ASN A C 1
ATOM 4184 O O . ASN A 1 517 ? 20.048 -4.099 -38.717 1.00 92.00 517 ASN A O 1
ATOM 4188 N N . LEU A 1 518 ? 18.603 -5.157 -37.347 1.00 90.69 518 LEU A N 1
ATOM 4189 C CA . LEU A 1 518 ? 17.403 -4.380 -37.654 1.00 90.69 518 LEU A CA 1
ATOM 4190 C C . LEU A 1 518 ? 17.133 -3.292 -36.605 1.00 90.69 518 LEU A C 1
ATOM 4192 O O . LEU A 1 518 ? 16.307 -2.411 -36.850 1.00 90.69 518 LEU A O 1
ATOM 4196 N N . GLY A 1 519 ? 17.820 -3.333 -35.463 1.00 89.38 519 GLY A N 1
ATOM 4197 C CA . GLY A 1 519 ? 17.536 -2.501 -34.304 1.00 89.38 519 GLY A CA 1
ATOM 4198 C C . GLY A 1 519 ? 16.338 -3.015 -33.502 1.00 89.38 519 GLY A C 1
ATOM 4199 O O . GLY A 1 519 ? 15.552 -3.845 -33.966 1.00 89.38 519 GLY A O 1
ATOM 4200 N N . PHE A 1 520 ? 16.189 -2.491 -32.282 1.00 90.69 520 PHE A N 1
ATOM 4201 C CA . PHE A 1 520 ? 15.192 -2.936 -31.301 1.00 90.69 520 PHE A CA 1
ATOM 4202 C C . PHE A 1 520 ? 13.776 -3.021 -31.887 1.00 90.69 520 PHE A C 1
ATOM 4204 O O . PHE A 1 520 ? 13.149 -4.080 -31.862 1.00 90.69 520 PHE A O 1
ATOM 4211 N N . LEU A 1 521 ? 13.298 -1.922 -32.476 1.00 93.31 521 LEU A N 1
ATOM 4212 C CA . LEU A 1 521 ? 11.911 -1.784 -32.917 1.00 93.31 521 LEU A CA 1
ATOM 4213 C C . LEU A 1 521 ? 11.535 -2.812 -33.992 1.00 93.31 521 LEU A C 1
ATOM 4215 O O . LEU A 1 521 ? 10.549 -3.544 -33.866 1.00 93.31 521 LEU A O 1
ATOM 4219 N N . LEU A 1 522 ? 12.328 -2.880 -35.063 1.00 95.25 522 LEU A N 1
ATOM 4220 C CA . LEU A 1 522 ? 12.050 -3.766 -36.193 1.00 95.25 522 LEU A CA 1
ATOM 4221 C C . LEU A 1 522 ? 12.262 -5.239 -35.827 1.00 95.25 522 LEU A C 1
ATOM 4223 O O . LEU A 1 522 ? 11.534 -6.094 -36.334 1.00 95.25 522 LEU A O 1
ATOM 4227 N N . ASN A 1 523 ? 13.207 -5.532 -34.929 1.00 96.06 523 ASN A N 1
ATOM 4228 C CA . ASN A 1 523 ? 13.422 -6.875 -34.406 1.00 96.06 523 ASN A CA 1
ATOM 4229 C C . ASN A 1 523 ? 12.210 -7.367 -33.589 1.00 96.06 523 ASN A C 1
ATOM 4231 O O . ASN A 1 523 ? 11.675 -8.442 -33.867 1.00 96.06 523 ASN A O 1
ATOM 4235 N N . CYS A 1 524 ? 11.699 -6.539 -32.671 1.00 96.62 524 CYS A N 1
ATOM 4236 C CA . CYS A 1 524 ? 10.468 -6.813 -31.924 1.00 96.62 524 CYS A CA 1
ATOM 4237 C C . CYS A 1 524 ? 9.272 -7.059 -32.860 1.00 96.62 524 CYS A C 1
ATOM 4239 O O . CYS A 1 524 ? 8.578 -8.070 -32.730 1.00 96.62 524 CYS A O 1
ATOM 4241 N N . ASN A 1 525 ? 9.069 -6.193 -33.861 1.00 97.38 525 ASN A N 1
ATOM 4242 C CA . ASN A 1 525 ? 8.004 -6.355 -34.857 1.00 97.38 525 ASN A CA 1
ATOM 4243 C C . ASN A 1 525 ? 8.145 -7.647 -35.679 1.00 97.38 525 ASN A C 1
ATOM 4245 O O . ASN A 1 525 ? 7.141 -8.262 -36.048 1.00 97.38 525 ASN A O 1
ATOM 4249 N N . ASN A 1 526 ? 9.373 -8.069 -35.993 1.00 97.44 526 ASN A N 1
ATOM 4250 C CA . ASN A 1 526 ? 9.606 -9.309 -36.723 1.00 97.44 526 ASN A CA 1
ATOM 4251 C C . ASN A 1 526 ? 9.268 -10.541 -35.872 1.00 97.44 526 ASN A C 1
ATOM 4253 O O . ASN A 1 526 ? 8.534 -11.418 -36.329 1.00 97.44 526 ASN A O 1
ATOM 4257 N N . ALA A 1 527 ? 9.755 -10.582 -34.632 1.00 97.75 527 ALA A N 1
ATOM 4258 C CA . ALA A 1 527 ? 9.540 -11.701 -33.721 1.00 97.75 527 ALA A CA 1
ATOM 4259 C C . ALA A 1 527 ? 8.079 -11.845 -33.270 1.00 97.75 527 ALA A C 1
ATOM 4261 O O . ALA A 1 527 ? 7.590 -12.964 -33.120 1.00 97.75 527 ALA A O 1
ATOM 4262 N N . ALA A 1 528 ? 7.339 -10.739 -33.150 1.00 97.69 528 ALA A N 1
ATOM 4263 C CA . ALA A 1 528 ? 5.925 -10.763 -32.774 1.00 97.69 528 ALA A CA 1
ATOM 4264 C C . ALA A 1 528 ? 5.026 -11.543 -33.749 1.00 97.69 528 ALA A C 1
ATOM 4266 O O . ALA A 1 528 ? 3.954 -11.999 -33.362 1.00 97.69 528 ALA A O 1
ATOM 4267 N N . LYS A 1 529 ? 5.467 -11.773 -34.993 1.00 97.44 529 LYS A N 1
ATOM 4268 C CA . LYS A 1 529 ? 4.745 -12.604 -35.975 1.00 97.44 529 LYS A CA 1
ATOM 4269 C C . LYS A 1 529 ? 4.664 -14.081 -35.576 1.00 97.44 529 LYS A C 1
ATOM 4271 O O . LYS A 1 529 ? 3.816 -14.797 -36.099 1.00 97.44 529 LYS A O 1
ATOM 4276 N N . TYR A 1 530 ? 5.543 -14.531 -34.681 1.00 97.50 530 TYR A N 1
ATOM 4277 C CA . TYR A 1 530 ? 5.616 -15.915 -34.210 1.00 97.50 530 TYR A CA 1
ATOM 4278 C C . TYR A 1 530 ? 4.839 -16.145 -32.904 1.00 97.50 530 TYR A C 1
ATOM 4280 O O . TYR A 1 530 ? 4.709 -17.290 -32.470 1.00 97.50 530 TYR A O 1
ATOM 4288 N N . ALA A 1 531 ? 4.311 -15.082 -32.288 1.00 97.88 531 ALA A N 1
ATOM 4289 C CA . ALA A 1 531 ? 3.541 -15.150 -31.050 1.00 97.88 531 ALA A CA 1
ATOM 4290 C C . ALA A 1 531 ? 2.194 -15.862 -31.246 1.00 97.88 531 ALA A C 1
ATOM 4292 O O . ALA A 1 531 ? 1.412 -15.504 -32.130 1.00 97.88 531 ALA A O 1
ATOM 4293 N N . ARG A 1 532 ? 1.904 -16.852 -30.393 1.00 97.19 532 ARG A N 1
ATOM 4294 C CA . ARG A 1 532 ? 0.627 -17.587 -30.349 1.00 97.19 532 ARG A CA 1
ATOM 4295 C C . ARG A 1 532 ? -0.269 -17.190 -29.175 1.00 97.19 532 ARG A C 1
ATOM 4297 O O . ARG A 1 532 ? -1.435 -17.575 -29.152 1.00 97.19 532 ARG A O 1
ATOM 4304 N N . GLY A 1 533 ? 0.265 -16.458 -28.203 1.00 97.62 533 GLY A N 1
ATOM 4305 C CA . GLY A 1 533 ? -0.421 -16.117 -26.968 1.00 97.62 533 GLY A CA 1
ATOM 4306 C C . GLY A 1 533 ? -1.572 -15.135 -27.152 1.00 97.62 533 GLY A C 1
ATOM 4307 O O . GLY A 1 533 ? -1.582 -14.317 -28.072 1.00 97.62 533 GLY A O 1
ATOM 4308 N N . LYS A 1 534 ? -2.534 -15.175 -26.222 1.00 97.75 534 LYS A N 1
ATOM 4309 C CA . LYS A 1 534 ? -3.599 -14.158 -26.115 1.00 97.75 534 LYS A CA 1
ATOM 4310 C C . LYS A 1 534 ? -3.010 -12.763 -25.863 1.00 97.75 534 LYS A C 1
ATOM 4312 O O . LYS A 1 534 ? -3.563 -11.754 -26.312 1.00 97.75 534 LYS A O 1
ATOM 4317 N N . TYR A 1 535 ? -1.882 -12.723 -25.159 1.00 98.62 535 TYR A N 1
ATOM 4318 C CA . TYR A 1 535 ? -1.105 -11.527 -24.869 1.00 98.62 535 TYR A CA 1
ATOM 4319 C C . TYR A 1 535 ? 0.309 -11.644 -25.430 1.00 98.62 535 TYR A C 1
ATOM 4321 O O . TYR A 1 535 ? 0.923 -12.709 -25.374 1.00 98.62 535 TYR A O 1
ATOM 4329 N N . ILE A 1 536 ? 0.833 -10.528 -25.925 1.00 98.56 536 ILE A N 1
ATOM 4330 C CA . ILE A 1 536 ? 2.240 -10.368 -26.284 1.00 98.56 536 ILE A CA 1
ATOM 4331 C C . ILE A 1 536 ? 2.899 -9.592 -25.153 1.00 98.56 536 ILE A C 1
ATOM 4333 O O . ILE A 1 536 ? 2.400 -8.537 -24.765 1.00 98.56 536 ILE A O 1
ATOM 4337 N N . HIS A 1 537 ? 3.993 -10.112 -24.611 1.00 98.56 537 HIS A N 1
ATOM 4338 C CA . HIS A 1 537 ? 4.770 -9.441 -23.579 1.00 98.56 537 HIS A CA 1
ATOM 4339 C C . HIS A 1 537 ? 6.183 -9.181 -24.092 1.00 98.56 537 HIS A C 1
ATOM 4341 O O . HIS A 1 537 ? 6.899 -10.127 -24.394 1.00 98.56 537 HIS A O 1
ATOM 4347 N N . PHE A 1 538 ? 6.569 -7.917 -24.234 1.00 98.44 538 PHE A N 1
ATOM 4348 C CA . PHE A 1 538 ? 7.948 -7.551 -24.545 1.00 98.44 538 PHE A CA 1
ATOM 4349 C C . PHE A 1 538 ? 8.712 -7.382 -23.235 1.00 98.44 538 PHE A C 1
ATOM 4351 O O . PHE A 1 538 ? 8.294 -6.606 -22.371 1.00 98.44 538 PHE A O 1
ATOM 4358 N N . LEU A 1 539 ? 9.812 -8.121 -23.100 1.00 98.19 539 LEU A N 1
ATOM 4359 C CA . LEU A 1 539 ? 10.685 -8.105 -21.933 1.00 98.19 539 LEU A CA 1
ATOM 4360 C C . LEU A 1 539 ? 12.124 -7.888 -22.388 1.00 98.19 539 LEU A C 1
ATOM 4362 O O . LEU A 1 539 ? 12.663 -8.719 -23.117 1.00 98.19 539 LEU A O 1
ATOM 4366 N N . ASN A 1 540 ? 12.769 -6.819 -21.932 1.00 96.31 540 ASN A N 1
ATOM 4367 C CA . ASN A 1 540 ? 14.182 -6.617 -22.243 1.00 96.31 540 ASN A CA 1
ATOM 4368 C C . ASN A 1 540 ? 15.049 -7.729 -21.642 1.00 96.31 540 ASN A C 1
ATOM 4370 O O . ASN A 1 540 ? 14.761 -8.270 -20.574 1.00 96.31 540 ASN A O 1
ATOM 4374 N N . ASN A 1 541 ? 16.147 -8.053 -22.319 1.00 94.56 541 ASN A N 1
ATOM 4375 C CA . ASN A 1 541 ? 17.044 -9.118 -21.890 1.00 94.56 541 ASN A CA 1
ATOM 4376 C C . ASN A 1 541 ? 17.841 -8.782 -20.622 1.00 94.56 541 ASN A C 1
ATOM 4378 O O . ASN A 1 541 ? 18.267 -9.697 -19.927 1.00 94.56 541 ASN A O 1
ATOM 4382 N N . ASP A 1 542 ? 18.021 -7.503 -20.293 1.00 93.81 542 ASP A N 1
ATOM 4383 C CA . ASP A 1 542 ? 18.674 -6.992 -19.083 1.00 93.81 542 ASP A CA 1
ATOM 4384 C C . ASP A 1 542 ? 17.714 -6.862 -17.892 1.00 93.81 542 ASP A C 1
ATOM 4386 O O . ASP A 1 542 ? 17.814 -5.942 -17.078 1.00 93.81 542 ASP A O 1
ATOM 4390 N N . THR A 1 543 ? 16.801 -7.824 -17.761 1.00 96.31 543 THR A N 1
ATOM 4391 C CA . THR A 1 543 ? 15.808 -7.874 -16.688 1.00 96.31 543 THR A CA 1
ATOM 4392 C C . THR A 1 543 ? 15.870 -9.171 -15.884 1.00 96.31 543 THR A C 1
ATOM 4394 O O . THR A 1 543 ? 16.238 -10.237 -16.378 1.00 96.31 543 THR A O 1
ATOM 4397 N N . GLU A 1 544 ? 15.461 -9.081 -14.623 1.00 97.00 544 GLU A N 1
ATOM 4398 C CA . GLU A 1 544 ? 15.254 -10.203 -13.713 1.00 97.00 544 GLU A CA 1
ATOM 4399 C C . GLU A 1 544 ? 13.839 -10.092 -13.116 1.00 97.00 544 GLU A C 1
ATOM 4401 O O . GLU A 1 544 ? 13.622 -9.382 -12.124 1.00 97.00 544 GLU A O 1
ATOM 4406 N N . PRO A 1 545 ? 12.840 -10.740 -13.747 1.00 97.38 545 PRO A N 1
ATOM 4407 C CA . PRO A 1 545 ? 11.477 -10.753 -13.234 1.00 97.38 545 PRO A CA 1
ATOM 4408 C C . PRO A 1 545 ? 11.369 -11.427 -11.863 1.00 97.38 545 PRO A C 1
ATOM 4410 O O . PRO A 1 545 ? 12.072 -12.397 -11.587 1.00 97.38 545 PRO A O 1
ATOM 4413 N N . ARG A 1 546 ? 10.480 -10.927 -10.997 1.00 97.25 546 ARG A N 1
ATOM 4414 C CA . ARG A 1 546 ? 10.245 -11.466 -9.645 1.00 97.25 546 ARG A CA 1
ATOM 4415 C C . ARG A 1 546 ? 8.987 -12.332 -9.578 1.00 97.25 546 ARG A C 1
ATOM 4417 O O . ARG A 1 546 ? 8.193 -12.386 -10.512 1.00 97.25 546 ARG A O 1
ATOM 4424 N N . ALA A 1 547 ? 8.797 -13.038 -8.465 1.00 96.12 547 ALA A N 1
ATOM 4425 C CA . ALA A 1 547 ? 7.613 -13.873 -8.261 1.00 96.12 547 ALA A CA 1
ATOM 4426 C C . ALA A 1 547 ? 6.313 -13.068 -8.465 1.00 96.12 547 ALA A C 1
ATOM 4428 O O . ALA A 1 547 ? 6.201 -11.931 -8.014 1.00 96.12 547 ALA A O 1
ATOM 4429 N N . GLY A 1 548 ? 5.339 -13.658 -9.166 1.00 95.62 548 GLY A N 1
ATOM 4430 C CA . GLY A 1 548 ? 4.044 -13.024 -9.445 1.00 95.62 548 GLY A CA 1
ATOM 4431 C C . GLY A 1 548 ? 4.048 -11.985 -10.574 1.00 95.62 548 GLY A C 1
ATOM 4432 O O . GLY A 1 548 ? 2.995 -11.410 -10.869 1.00 95.62 548 GLY A O 1
ATOM 4433 N N . TRP A 1 549 ? 5.189 -11.754 -11.238 1.00 97.44 549 TRP A N 1
ATOM 4434 C CA . TRP A 1 549 ? 5.315 -10.717 -12.262 1.00 97.44 549 TRP A CA 1
ATOM 4435 C C . TRP A 1 549 ? 4.335 -10.890 -13.431 1.00 97.44 549 TRP A C 1
ATOM 4437 O O . TRP A 1 549 ? 3.626 -9.947 -13.790 1.00 97.44 549 TRP A O 1
ATOM 4447 N N . LEU A 1 550 ? 4.248 -12.100 -13.991 1.00 98.06 550 LEU A N 1
ATOM 4448 C CA . LEU A 1 550 ? 3.432 -12.380 -15.170 1.00 98.06 550 LEU A CA 1
ATOM 4449 C C . LEU A 1 550 ? 1.951 -12.570 -14.819 1.00 98.06 550 LEU A C 1
ATOM 4451 O O . LEU A 1 550 ? 1.079 -12.029 -15.499 1.00 98.06 550 LEU A O 1
ATOM 4455 N N . SER A 1 551 ? 1.656 -13.294 -13.733 1.00 97.75 551 SER A N 1
ATOM 4456 C CA . SER A 1 551 ? 0.282 -13.566 -13.285 1.00 97.75 551 SER A CA 1
ATOM 4457 C C . SER A 1 551 ? -0.466 -12.293 -12.903 1.00 97.75 551 SER A C 1
ATOM 4459 O O . SER A 1 551 ? -1.635 -12.146 -13.259 1.00 97.75 551 SER A O 1
ATOM 4461 N N . SER A 1 552 ? 0.210 -11.330 -12.274 1.00 97.88 552 SER A N 1
ATOM 4462 C CA . SER A 1 552 ? -0.387 -10.036 -11.925 1.00 97.88 552 SER A CA 1
ATOM 4463 C C . SER A 1 552 ? -0.756 -9.206 -13.161 1.00 97.88 552 SER A C 1
ATOM 4465 O O . SER A 1 552 ? -1.804 -8.551 -13.170 1.00 97.88 552 SER A O 1
ATOM 4467 N N . LEU A 1 553 ? 0.066 -9.252 -14.221 1.00 98.44 553 LEU A N 1
ATOM 4468 C CA . LEU A 1 553 ? -0.226 -8.593 -15.502 1.00 98.44 553 LEU A CA 1
ATOM 4469 C C . LEU A 1 553 ? -1.411 -9.259 -16.211 1.00 98.44 553 LEU A C 1
ATOM 4471 O O . LEU A 1 553 ? -2.352 -8.579 -16.616 1.00 98.44 553 LEU A O 1
ATOM 4475 N N . VAL A 1 554 ? -1.424 -10.591 -16.293 1.00 98.31 554 VAL A N 1
ATOM 4476 C CA . VAL A 1 554 ? -2.561 -11.322 -16.875 1.00 98.31 554 VAL A CA 1
ATOM 4477 C C . VAL A 1 554 ? -3.844 -11.035 -16.096 1.00 98.31 554 VAL A C 1
ATOM 4479 O O . VAL A 1 554 ? -4.873 -10.749 -16.702 1.00 98.31 554 VAL A O 1
ATOM 4482 N N . MET A 1 555 ? -3.796 -11.038 -14.761 1.00 97.50 555 MET A N 1
ATOM 4483 C CA . MET A 1 555 ? -4.970 -10.785 -13.927 1.00 97.50 555 MET A CA 1
ATOM 4484 C C . MET A 1 555 ? -5.575 -9.401 -14.184 1.00 97.50 555 MET A C 1
ATOM 4486 O O . MET A 1 555 ? -6.798 -9.289 -14.300 1.00 97.50 555 MET A O 1
ATOM 4490 N N . VAL A 1 556 ? -4.751 -8.350 -14.290 1.00 97.56 556 VAL A N 1
ATOM 4491 C CA . VAL A 1 556 ? -5.267 -6.997 -14.554 1.00 97.56 556 VAL A CA 1
ATOM 4492 C C . VAL A 1 556 ? -5.842 -6.877 -15.968 1.00 97.56 556 VAL A C 1
ATOM 4494 O O . VAL A 1 556 ? -6.870 -6.221 -16.142 1.00 97.56 556 VAL A O 1
ATOM 4497 N N . MET A 1 557 ? -5.246 -7.560 -16.952 1.00 97.81 557 MET A N 1
ATOM 4498 C CA . MET A 1 557 ? -5.738 -7.593 -18.332 1.00 97.81 557 MET A CA 1
ATOM 4499 C C . MET A 1 557 ? -7.045 -8.391 -18.465 1.00 97.81 557 MET A C 1
ATOM 4501 O O . MET A 1 557 ? -7.956 -7.961 -19.170 1.00 97.81 557 MET A O 1
ATOM 4505 N N . GLU A 1 558 ? -7.195 -9.524 -17.775 1.00 97.38 558 GLU A N 1
ATOM 4506 C CA . GLU A 1 558 ? -8.435 -10.316 -17.795 1.00 97.38 558 GLU A CA 1
ATOM 4507 C C . GLU A 1 558 ? -9.583 -9.608 -17.060 1.00 97.38 558 GLU A C 1
ATOM 4509 O O . GLU A 1 558 ? -10.711 -9.594 -17.552 1.00 97.38 558 GLU A O 1
ATOM 4514 N N . LYS A 1 559 ? -9.311 -8.980 -15.905 1.00 94.88 559 LYS A N 1
ATOM 4515 C CA . LYS A 1 559 ? -10.335 -8.257 -15.128 1.00 94.88 559 LYS A CA 1
ATOM 4516 C C . LYS A 1 559 ? -10.841 -6.994 -15.825 1.00 94.88 559 LYS A C 1
ATOM 4518 O O . LYS A 1 559 ? -11.968 -6.576 -15.567 1.00 94.88 559 LYS A O 1
ATOM 4523 N N . ASN A 1 560 ? -10.029 -6.389 -16.694 1.00 94.25 560 ASN A N 1
ATOM 4524 C CA . ASN A 1 560 ? -10.346 -5.135 -17.369 1.00 94.25 560 ASN A CA 1
ATOM 4525 C C . ASN A 1 560 ? -10.345 -5.321 -18.895 1.00 94.25 560 ASN A C 1
ATOM 4527 O O . ASN A 1 560 ? -9.296 -5.179 -19.527 1.00 94.25 560 ASN A O 1
ATOM 4531 N N . PRO A 1 561 ? -11.509 -5.549 -19.533 1.00 93.94 561 PRO A N 1
ATOM 4532 C CA . PRO A 1 561 ? -11.595 -5.690 -20.991 1.00 93.94 561 PRO A CA 1
ATOM 4533 C C . PRO A 1 561 ? -11.030 -4.488 -21.765 1.00 93.94 561 PRO A C 1
ATOM 4535 O O . PRO A 1 561 ? -10.475 -4.658 -22.847 1.00 93.94 561 PRO A O 1
ATOM 4538 N N . LEU A 1 562 ? -11.107 -3.286 -21.180 1.00 95.94 562 LEU A N 1
ATOM 4539 C CA . LEU A 1 562 ? -10.541 -2.056 -21.741 1.00 95.94 562 LEU A CA 1
ATOM 4540 C C . LEU A 1 562 ? -9.036 -1.885 -21.487 1.00 95.94 562 LEU A C 1
ATOM 4542 O O . LEU A 1 562 ? -8.459 -0.948 -22.020 1.00 95.94 562 LEU A O 1
ATOM 4546 N N . ALA A 1 563 ? -8.368 -2.738 -20.706 1.00 97.62 563 ALA A N 1
ATOM 4547 C CA . ALA A 1 563 ? -6.910 -2.698 -20.596 1.00 97.62 563 ALA A CA 1
ATOM 4548 C C . ALA A 1 563 ? -6.294 -3.193 -21.912 1.00 97.62 563 ALA A C 1
ATOM 4550 O O . ALA A 1 563 ? -6.391 -4.377 -22.233 1.00 97.62 563 ALA A O 1
ATOM 4551 N N . GLY A 1 564 ? -5.733 -2.279 -22.704 1.00 98.06 564 GLY A N 1
ATOM 4552 C CA . GLY A 1 564 ? -5.046 -2.598 -23.959 1.00 98.06 564 GLY A CA 1
ATOM 4553 C C . GLY A 1 564 ? -3.568 -2.910 -23.744 1.00 98.06 564 GLY A C 1
ATOM 4554 O O . GLY A 1 564 ? -3.013 -3.747 -24.457 1.00 98.06 564 GLY A O 1
ATOM 4555 N N . MET A 1 565 ? -2.976 -2.289 -22.720 1.00 98.50 565 MET A N 1
ATOM 4556 C CA . MET A 1 565 ? -1.583 -2.452 -22.313 1.00 98.50 565 MET A CA 1
ATOM 4557 C C . MET A 1 565 ? -1.465 -2.478 -20.785 1.00 98.50 565 MET A C 1
ATOM 4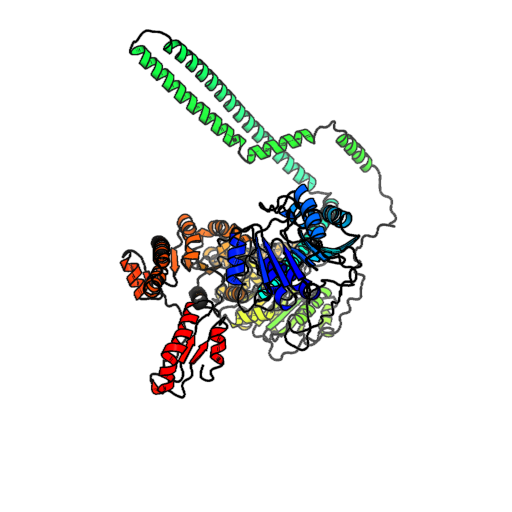559 O O . MET A 1 565 ? -2.156 -1.716 -20.105 1.00 98.50 565 MET A O 1
ATOM 4563 N N . ALA A 1 566 ? -0.572 -3.312 -20.253 1.00 98.56 566 ALA A N 1
ATOM 4564 C CA . ALA A 1 566 ? -0.202 -3.323 -18.841 1.00 98.56 566 ALA A CA 1
ATOM 4565 C C . ALA A 1 566 ? 1.318 -3.429 -18.653 1.00 98.56 566 ALA A C 1
ATOM 4567 O O . ALA A 1 566 ? 1.988 -4.109 -19.427 1.00 98.56 566 ALA A O 1
ATOM 4568 N N . GLY A 1 567 ? 1.849 -2.780 -17.619 1.00 98.06 567 GLY A N 1
ATOM 4569 C CA . GLY A 1 567 ? 3.284 -2.693 -17.353 1.00 98.06 567 GLY A CA 1
ATOM 4570 C C . GLY A 1 567 ? 3.690 -3.022 -15.926 1.00 98.06 567 GLY A C 1
ATOM 4571 O O . GLY A 1 567 ? 2.901 -2.855 -14.992 1.00 98.06 567 GLY A O 1
ATOM 4572 N N . SER A 1 568 ? 4.934 -3.472 -15.770 1.00 98.50 568 SER A N 1
ATOM 4573 C CA . SER A 1 568 ? 5.533 -3.799 -14.472 1.00 98.50 568 SER A CA 1
ATOM 4574 C C . SER A 1 568 ? 6.038 -2.561 -13.721 1.00 98.50 568 SER A C 1
ATOM 4576 O O . SER A 1 568 ? 6.413 -1.558 -14.322 1.00 98.50 568 SER A O 1
ATOM 4578 N N . LYS A 1 569 ? 6.127 -2.668 -12.393 1.00 98.62 569 LYS A N 1
ATOM 4579 C CA . LYS A 1 569 ? 7.020 -1.856 -11.563 1.00 98.62 569 LYS A CA 1
ATOM 4580 C C . LYS A 1 569 ? 8.462 -2.239 -11.849 1.00 98.62 569 LYS A C 1
ATOM 4582 O O . LYS A 1 569 ? 8.847 -3.396 -11.667 1.00 98.62 569 LYS A O 1
ATOM 4587 N N . LEU A 1 570 ? 9.248 -1.250 -12.259 1.00 98.25 570 LEU A N 1
ATOM 4588 C CA . LEU A 1 570 ? 10.674 -1.416 -12.491 1.00 98.25 570 LEU A CA 1
ATOM 4589 C C . LEU A 1 570 ? 11.444 -0.949 -11.264 1.00 98.25 570 LEU A C 1
ATOM 4591 O O . LEU A 1 570 ? 11.210 0.149 -10.749 1.00 98.25 570 LEU A O 1
ATOM 4595 N N . VAL A 1 571 ? 12.377 -1.775 -10.808 1.00 97.69 571 VAL A N 1
ATOM 4596 C CA . VAL A 1 571 ? 13.295 -1.438 -9.718 1.00 97.69 571 VAL A CA 1
ATOM 4597 C C . VAL A 1 571 ? 14.734 -1.668 -10.158 1.00 97.69 571 VAL A C 1
ATOM 4599 O O . VAL A 1 571 ? 15.031 -2.563 -10.952 1.00 97.69 571 VAL A O 1
ATOM 4602 N N . TYR A 1 572 ? 15.640 -0.865 -9.621 1.00 94.38 572 TYR A N 1
ATOM 4603 C CA . TYR A 1 572 ? 17.066 -1.062 -9.812 1.00 94.38 572 TYR A CA 1
ATOM 4604 C C . TYR A 1 572 ? 17.562 -2.282 -9.019 1.00 94.38 572 TYR A C 1
ATOM 4606 O O . TYR A 1 572 ? 16.932 -2.685 -8.036 1.00 94.38 572 TYR A O 1
ATOM 4614 N N . PRO A 1 573 ? 18.724 -2.858 -9.382 1.00 92.06 573 PRO A N 1
ATOM 4615 C CA . PRO A 1 573 ? 19.329 -3.960 -8.629 1.00 92.06 573 PRO A CA 1
ATOM 4616 C C . PRO A 1 573 ? 19.644 -3.624 -7.165 1.00 92.06 573 PRO A C 1
ATOM 4618 O O . PRO A 1 573 ? 19.741 -4.527 -6.342 1.00 92.06 573 PRO A O 1
ATOM 4621 N N . ASP A 1 574 ? 19.786 -2.337 -6.836 1.00 88.62 574 ASP A N 1
ATOM 4622 C CA . ASP A 1 574 ? 19.980 -1.843 -5.467 1.00 88.62 574 ASP A CA 1
ATOM 4623 C C . ASP A 1 574 ? 18.667 -1.669 -4.677 1.00 88.62 574 ASP A C 1
ATOM 4625 O O . ASP A 1 574 ? 18.685 -1.199 -3.542 1.00 88.62 574 ASP A O 1
ATOM 4629 N N . GLY A 1 575 ? 17.527 -2.039 -5.268 1.00 90.56 575 GLY A N 1
ATOM 4630 C CA . GLY A 1 575 ? 16.210 -1.985 -4.641 1.00 90.56 575 GLY A CA 1
ATOM 4631 C C . GLY A 1 575 ? 15.500 -0.634 -4.743 1.00 90.56 575 GLY A C 1
ATOM 4632 O O . GLY A 1 575 ? 14.352 -0.536 -4.317 1.00 90.56 575 GLY A O 1
ATOM 4633 N N . ARG A 1 576 ? 16.114 0.409 -5.318 1.00 94.88 576 ARG A N 1
ATOM 4634 C CA . ARG A 1 576 ? 15.429 1.698 -5.523 1.00 94.88 576 ARG A CA 1
ATOM 4635 C C . ARG A 1 576 ? 14.423 1.617 -6.667 1.00 94.88 576 ARG A C 1
ATOM 4637 O O . ARG A 1 576 ? 14.626 0.894 -7.641 1.00 94.88 576 ARG A O 1
ATOM 4644 N N . LEU A 1 577 ? 13.352 2.406 -6.583 1.00 96.88 577 LEU A N 1
ATOM 4645 C CA . LEU A 1 577 ? 12.361 2.486 -7.651 1.00 96.88 577 LEU A CA 1
ATOM 4646 C C . LEU A 1 577 ? 12.983 3.105 -8.911 1.00 96.88 577 LEU A C 1
ATOM 4648 O O . LEU A 1 577 ? 13.641 4.146 -8.843 1.00 96.88 577 LEU A O 1
ATOM 4652 N N . GLN A 1 578 ? 12.759 2.473 -10.058 1.00 95.56 578 GLN A N 1
ATOM 4653 C CA . GLN A 1 578 ? 13.128 3.018 -11.362 1.00 95.56 578 GLN A CA 1
ATOM 4654 C C . GLN A 1 578 ? 11.914 3.673 -12.021 1.00 95.56 578 GLN A C 1
ATOM 4656 O O . GLN A 1 578 ? 11.995 4.823 -12.448 1.00 95.56 578 GLN A O 1
ATOM 4661 N N . GLU A 1 579 ? 10.783 2.966 -12.055 1.00 96.88 579 GLU A N 1
ATOM 4662 C CA . GLU A 1 579 ? 9.554 3.456 -12.674 1.00 96.88 579 GLU A CA 1
ATOM 4663 C C . GLU A 1 579 ? 8.306 2.822 -12.042 1.00 96.88 579 GLU A C 1
ATOM 4665 O O . GLU A 1 579 ? 8.207 1.600 -11.900 1.00 96.88 579 GLU A O 1
ATOM 4670 N N . ALA A 1 580 ? 7.324 3.667 -11.719 1.00 97.56 580 ALA A N 1
ATOM 4671 C CA . ALA A 1 580 ? 5.972 3.289 -11.309 1.00 97.56 580 ALA A CA 1
ATOM 4672 C C . ALA A 1 580 ? 4.909 3.857 -12.273 1.00 97.56 580 ALA A C 1
ATOM 4674 O O . ALA A 1 580 ? 3.939 4.505 -11.851 1.00 97.56 580 ALA A O 1
ATOM 4675 N N . GLY A 1 581 ? 5.146 3.635 -13.569 1.00 96.75 581 GLY A N 1
ATOM 4676 C CA . GLY A 1 581 ? 4.456 4.256 -14.696 1.00 96.75 581 GLY A CA 1
ATOM 4677 C C . GLY A 1 581 ? 5.153 5.509 -15.229 1.00 96.75 581 GLY A C 1
ATOM 4678 O O . GLY A 1 581 ? 5.824 6.228 -14.488 1.00 96.75 581 GLY A O 1
ATOM 4679 N N . GLY A 1 582 ? 4.969 5.779 -16.517 1.00 96.50 582 GLY A N 1
ATOM 4680 C CA . GLY A 1 582 ? 5.499 6.961 -17.181 1.00 96.50 582 GLY A CA 1
ATOM 4681 C C . GLY A 1 582 ? 4.475 8.093 -17.292 1.00 96.50 582 GLY A C 1
ATOM 4682 O O . GLY A 1 582 ? 3.284 7.851 -17.520 1.00 96.50 582 GLY A O 1
ATOM 4683 N N . ILE A 1 583 ? 4.949 9.333 -17.148 1.00 98.12 583 ILE A N 1
ATOM 4684 C CA . ILE A 1 583 ? 4.202 10.566 -17.433 1.00 98.12 583 ILE A CA 1
ATOM 4685 C C . ILE A 1 583 ? 4.772 11.182 -18.709 1.00 98.12 583 ILE A C 1
ATOM 4687 O O . ILE A 1 583 ? 5.990 11.316 -18.828 1.00 98.12 583 ILE A O 1
ATOM 4691 N N . ILE A 1 584 ? 3.907 11.585 -19.637 1.00 97.75 584 ILE A N 1
ATOM 4692 C CA . ILE A 1 584 ? 4.294 12.433 -20.767 1.00 97.75 584 ILE A CA 1
ATOM 4693 C C . ILE A 1 584 ? 3.787 13.846 -20.502 1.00 97.75 584 ILE A C 1
ATOM 4695 O O . ILE A 1 584 ? 2.632 14.050 -20.132 1.00 97.75 584 ILE A O 1
ATOM 4699 N N . TRP A 1 585 ? 4.641 14.838 -20.705 1.00 97.88 585 TRP A N 1
ATOM 4700 C CA . TRP A 1 585 ? 4.278 16.243 -20.558 1.00 97.88 585 TRP A CA 1
ATOM 4701 C C . TRP A 1 585 ? 3.828 16.846 -21.885 1.00 97.88 585 TRP A C 1
ATOM 4703 O O . TRP A 1 585 ? 4.043 16.290 -22.962 1.00 97.88 585 TRP A O 1
ATOM 4713 N N . LYS A 1 586 ? 3.215 18.027 -21.820 1.00 96.69 586 LYS A N 1
ATOM 4714 C CA . LYS A 1 586 ? 2.708 18.758 -22.989 1.00 96.69 586 LYS A CA 1
ATOM 4715 C C . LYS A 1 586 ? 3.778 19.061 -24.049 1.00 96.69 586 LYS A C 1
ATOM 4717 O O . LYS A 1 586 ? 3.449 19.229 -25.219 1.00 96.69 586 LYS A O 1
ATOM 4722 N N . ASP A 1 587 ? 5.048 19.118 -23.655 1.00 95.12 587 ASP A N 1
ATOM 4723 C CA . ASP A 1 587 ? 6.210 19.298 -24.535 1.00 95.12 587 ASP A CA 1
ATOM 4724 C C . ASP A 1 587 ? 6.779 17.974 -25.087 1.00 95.12 587 ASP A C 1
ATOM 4726 O O . ASP A 1 587 ? 7.865 17.979 -25.658 1.00 95.12 587 ASP A O 1
ATOM 4730 N N . ALA A 1 588 ? 6.054 16.860 -24.919 1.00 95.44 588 ALA A N 1
ATOM 4731 C CA . ALA A 1 588 ? 6.459 15.490 -25.242 1.00 95.44 588 ALA A CA 1
ATOM 4732 C C . ALA A 1 588 ? 7.625 14.920 -24.419 1.00 95.44 588 ALA A C 1
ATOM 4734 O O . ALA A 1 588 ? 8.082 13.809 -24.702 1.00 95.44 588 ALA A O 1
ATOM 4735 N N . SER A 1 589 ? 8.123 15.615 -23.396 1.00 93.75 589 SER A N 1
ATOM 4736 C CA . SER A 1 589 ? 9.132 15.029 -22.514 1.00 93.75 589 SER A CA 1
ATOM 4737 C C . SER A 1 589 ? 8.523 13.928 -21.637 1.00 93.75 589 SER A C 1
ATOM 4739 O O . SER A 1 589 ? 7.385 14.034 -21.177 1.00 93.75 589 SER A O 1
ATOM 4741 N N . GLY A 1 590 ? 9.281 12.848 -21.432 1.00 92.69 590 GLY A N 1
ATOM 4742 C CA . GLY A 1 590 ? 8.887 11.724 -20.585 1.00 92.69 590 GLY A CA 1
ATOM 4743 C C . GLY A 1 590 ? 9.485 11.816 -19.185 1.00 92.69 590 GLY A C 1
ATOM 4744 O O . GLY A 1 590 ? 10.608 12.293 -19.009 1.00 92.69 590 GLY A O 1
ATOM 4745 N N . TRP A 1 591 ? 8.743 11.342 -18.189 1.00 94.06 591 TRP A N 1
ATOM 4746 C CA . TRP A 1 591 ? 9.192 11.229 -16.807 1.00 94.06 591 TRP A CA 1
ATOM 4747 C C . TRP A 1 591 ? 8.790 9.869 -16.228 1.00 94.06 591 TRP A C 1
ATOM 4749 O O . TRP A 1 591 ? 7.613 9.588 -16.005 1.00 94.06 591 TRP A O 1
ATOM 4759 N N . ASN A 1 592 ? 9.800 9.059 -15.905 1.00 93.94 592 ASN A N 1
ATOM 4760 C CA . ASN A 1 592 ? 9.661 7.815 -15.148 1.00 93.94 592 ASN A CA 1
ATOM 4761 C C . ASN A 1 592 ? 9.264 8.130 -13.693 1.00 93.94 592 ASN A C 1
ATOM 4763 O O . ASN A 1 592 ? 10.082 8.581 -12.878 1.00 93.94 592 ASN A O 1
ATOM 4767 N N . PHE A 1 593 ? 7.983 7.966 -13.363 1.00 97.00 593 PHE A N 1
ATOM 4768 C CA . PHE A 1 593 ? 7.447 8.404 -12.079 1.00 97.00 593 PHE A CA 1
ATOM 4769 C C . PHE A 1 593 ? 8.043 7.583 -10.927 1.00 97.00 593 PHE A C 1
ATOM 4771 O O . PHE A 1 593 ? 8.017 6.354 -10.944 1.00 97.00 593 PHE A O 1
ATOM 4778 N N . GLY A 1 594 ? 8.559 8.274 -9.906 1.00 95.31 594 GLY A N 1
ATOM 4779 C CA . GLY A 1 594 ? 9.164 7.643 -8.730 1.00 95.31 594 GLY A CA 1
ATOM 4780 C C . GLY A 1 594 ? 10.648 7.287 -8.859 1.00 95.31 594 GLY A C 1
ATOM 4781 O O . GLY A 1 594 ? 11.180 6.627 -7.972 1.00 95.31 594 GLY A O 1
ATOM 4782 N N . HIS A 1 595 ? 11.330 7.749 -9.909 1.00 94.44 595 HIS A N 1
ATOM 4783 C CA . HIS A 1 595 ? 12.766 7.538 -10.112 1.00 94.44 595 HIS A CA 1
ATOM 4784 C C . HIS A 1 595 ? 13.611 7.810 -8.846 1.00 94.44 595 HIS A C 1
ATOM 4786 O O . HIS A 1 595 ? 13.560 8.899 -8.267 1.00 94.44 595 HIS A O 1
ATOM 4792 N N . HIS A 1 596 ? 14.383 6.800 -8.427 1.00 93.31 596 HIS A N 1
ATOM 4793 C CA . HIS A 1 596 ? 15.214 6.729 -7.214 1.00 93.31 596 HIS A CA 1
ATOM 4794 C C . HIS A 1 596 ? 14.484 6.852 -5.866 1.00 93.31 596 HIS A C 1
ATOM 4796 O O . HIS A 1 596 ? 15.142 6.985 -4.832 1.00 93.31 596 HIS A O 1
ATOM 4802 N N . GLN A 1 597 ? 13.154 6.794 -5.844 1.00 95.56 597 GLN A N 1
ATOM 4803 C CA . GLN A 1 597 ? 12.378 6.848 -4.605 1.00 95.56 597 GLN A CA 1
ATOM 4804 C C . GLN A 1 597 ? 12.198 5.456 -3.979 1.00 95.56 597 GLN A C 1
ATOM 4806 O O . GLN A 1 597 ? 12.620 4.435 -4.528 1.00 95.56 597 GLN A O 1
ATOM 4811 N N . ASN A 1 598 ? 11.569 5.421 -2.802 1.00 95.44 598 ASN A N 1
ATOM 4812 C CA . ASN A 1 598 ? 11.219 4.182 -2.115 1.00 95.44 598 ASN A CA 1
ATOM 4813 C C . ASN A 1 598 ? 10.085 3.450 -2.871 1.00 95.44 598 ASN A C 1
ATOM 4815 O O . ASN A 1 598 ? 8.983 4.002 -2.948 1.00 95.44 598 ASN A O 1
ATOM 4819 N N . PRO A 1 599 ? 10.299 2.221 -3.384 1.00 96.31 599 PRO A N 1
ATOM 4820 C CA . PRO A 1 599 ? 9.282 1.471 -4.130 1.00 96.31 599 PRO A CA 1
ATOM 4821 C C . PRO A 1 599 ? 8.073 1.022 -3.293 1.00 96.31 599 PRO A C 1
ATOM 4823 O O . PRO A 1 599 ? 7.050 0.654 -3.879 1.00 96.31 599 PRO A O 1
ATOM 4826 N N . GLU A 1 600 ? 8.163 1.066 -1.960 1.00 94.81 600 GLU A N 1
ATOM 4827 C CA . GLU A 1 600 ? 7.102 0.661 -1.022 1.00 94.81 600 GLU A CA 1
ATOM 4828 C C . GLU A 1 600 ? 6.149 1.803 -0.642 1.00 94.81 600 GLU A C 1
ATOM 4830 O O . GLU A 1 600 ? 5.135 1.584 0.029 1.00 94.81 600 GLU A O 1
ATOM 4835 N N . ALA A 1 601 ? 6.431 3.031 -1.090 1.00 96.31 601 ALA A N 1
ATOM 4836 C CA . ALA A 1 601 ? 5.582 4.172 -0.775 1.00 96.31 601 ALA A CA 1
ATOM 4837 C C . ALA A 1 601 ? 4.175 4.025 -1.413 1.00 96.31 601 ALA A C 1
ATOM 4839 O O . ALA A 1 601 ? 4.070 3.597 -2.571 1.00 96.31 601 ALA A O 1
ATOM 4840 N N . PRO A 1 602 ? 3.088 4.381 -0.698 1.00 97.31 602 PRO A N 1
ATOM 4841 C CA . PRO A 1 602 ? 1.700 4.258 -1.152 1.00 97.31 602 PRO A CA 1
ATOM 4842 C C . PRO A 1 602 ? 1.422 4.671 -2.601 1.00 97.31 602 PRO A C 1
ATOM 4844 O O . PRO A 1 602 ? 0.763 3.938 -3.342 1.00 97.31 602 PRO A O 1
ATOM 4847 N N . GLN A 1 603 ? 1.991 5.793 -3.050 1.00 96.81 603 GLN A N 1
ATOM 4848 C CA . GLN A 1 603 ? 1.776 6.359 -4.383 1.00 96.81 603 GLN A CA 1
ATOM 4849 C C . GLN A 1 603 ? 2.256 5.477 -5.556 1.00 96.81 603 GLN A C 1
ATOM 4851 O O . GLN A 1 603 ? 1.928 5.746 -6.721 1.00 96.81 603 GLN A O 1
ATOM 4856 N N . PHE A 1 604 ? 3.046 4.441 -5.263 1.00 98.12 604 PHE A N 1
ATOM 4857 C CA . PHE A 1 604 ? 3.609 3.504 -6.237 1.00 98.12 604 PHE A CA 1
ATOM 4858 C C . PHE A 1 604 ? 2.996 2.106 -6.154 1.00 98.12 604 PHE A C 1
ATOM 4860 O O . PHE A 1 604 ? 3.407 1.227 -6.911 1.00 98.12 604 PHE A O 1
ATOM 4867 N N . ASN A 1 605 ? 2.040 1.884 -5.248 1.00 98.12 605 ASN A N 1
ATOM 4868 C CA . ASN A 1 605 ? 1.584 0.548 -4.864 1.00 98.12 605 ASN A CA 1
ATOM 4869 C C . ASN A 1 605 ? 0.107 0.262 -5.152 1.00 98.12 605 ASN A C 1
ATOM 4871 O O . ASN A 1 605 ? -0.432 -0.695 -4.621 1.00 98.12 605 ASN A O 1
ATOM 4875 N N . TYR A 1 606 ? -0.535 1.015 -6.045 1.00 98.62 606 TYR A N 1
ATOM 4876 C CA . TYR A 1 606 ? -1.884 0.719 -6.544 1.00 98.62 606 TYR A CA 1
ATOM 4877 C C . TYR A 1 606 ? -1.919 0.641 -8.075 1.00 98.62 606 TYR A C 1
ATOM 4879 O O . TYR A 1 606 ? -1.077 1.228 -8.761 1.00 98.62 606 TYR A O 1
ATOM 4887 N N . VAL A 1 607 ? -2.883 -0.113 -8.607 1.00 98.62 607 VAL A N 1
ATOM 4888 C CA . VAL A 1 607 ? -3.118 -0.220 -10.053 1.00 98.62 607 VAL A CA 1
ATOM 4889 C C . VAL A 1 607 ? -3.659 1.109 -10.566 1.00 98.62 607 VAL A C 1
ATOM 4891 O O . VAL A 1 607 ? -4.621 1.641 -10.022 1.00 98.62 607 VAL A O 1
ATOM 4894 N N . LYS A 1 608 ? -3.076 1.661 -11.627 1.00 97.69 608 LYS A N 1
ATOM 4895 C CA . LYS A 1 608 ? -3.501 2.972 -12.141 1.00 97.69 608 LYS A CA 1
ATOM 4896 C C . LYS A 1 608 ? -3.310 3.108 -13.637 1.00 97.69 608 LYS A C 1
ATOM 4898 O O . LYS A 1 608 ? -2.494 2.412 -14.235 1.00 97.69 608 LYS A O 1
ATOM 4903 N N . GLU A 1 609 ? -4.077 4.019 -14.223 1.00 97.81 609 GLU A N 1
ATOM 4904 C CA . GLU A 1 609 ? -3.875 4.446 -15.605 1.00 97.81 609 GLU A CA 1
ATOM 4905 C C . GLU A 1 609 ? -2.649 5.354 -15.686 1.00 97.81 609 GLU A C 1
ATOM 4907 O O . GLU A 1 609 ? -2.460 6.211 -14.829 1.00 97.81 609 GLU A O 1
ATOM 4912 N N . VAL A 1 610 ? -1.824 5.172 -16.712 1.00 98.19 610 VAL A N 1
ATOM 4913 C CA . VAL A 1 610 ? -0.597 5.956 -16.922 1.00 98.19 610 VAL A CA 1
ATOM 4914 C C . VAL A 1 610 ? -0.477 6.369 -18.385 1.00 98.19 610 VAL A C 1
ATOM 4916 O O . VAL A 1 610 ? -1.273 5.934 -19.224 1.00 98.19 610 VAL A O 1
ATOM 4919 N N . ASP A 1 611 ? 0.468 7.254 -18.702 1.00 97.75 611 ASP A N 1
ATOM 4920 C CA . ASP A 1 611 ? 0.631 7.714 -20.082 1.00 97.75 611 ASP A CA 1
ATOM 4921 C C . ASP A 1 611 ? 1.305 6.684 -20.969 1.00 97.75 611 ASP A C 1
ATOM 4923 O O . ASP A 1 611 ? 0.866 6.465 -22.097 1.00 97.75 611 ASP A O 1
ATOM 4927 N N . TYR A 1 612 ? 2.336 6.047 -20.429 1.00 97.06 612 TYR A N 1
ATOM 4928 C CA . TYR A 1 612 ? 3.072 4.963 -21.054 1.00 97.06 612 TYR A CA 1
ATOM 4929 C C . TYR A 1 612 ? 3.717 4.085 -19.976 1.00 97.06 612 TYR A C 1
ATOM 4931 O O . TYR A 1 612 ? 3.696 4.407 -18.783 1.00 97.06 612 TYR A O 1
ATOM 4939 N N . ILE A 1 613 ? 4.277 2.964 -20.413 1.00 95.62 613 ILE A N 1
ATOM 4940 C CA . ILE A 1 613 ? 5.165 2.109 -19.625 1.00 95.62 613 ILE A CA 1
ATOM 4941 C C . ILE A 1 613 ? 6.446 1.983 -20.439 1.00 95.62 613 ILE A C 1
ATOM 4943 O O . ILE A 1 613 ? 6.356 1.771 -21.650 1.00 95.62 613 ILE A O 1
ATOM 4947 N N . SER A 1 614 ? 7.603 2.080 -19.789 1.00 91.62 614 SER A N 1
ATOM 4948 C CA . SER A 1 614 ? 8.885 1.837 -20.448 1.00 91.62 614 SER A CA 1
ATOM 4949 C C . SER A 1 614 ? 8.925 0.463 -21.123 1.00 91.62 614 SER A C 1
ATOM 4951 O O . SER A 1 614 ? 8.517 -0.542 -20.534 1.00 91.62 614 SER A O 1
ATOM 4953 N N . GLY A 1 615 ? 9.502 0.394 -22.326 1.00 87.62 615 GLY A N 1
ATOM 4954 C CA . GLY A 1 615 ? 9.612 -0.830 -23.137 1.00 87.62 615 GLY A CA 1
ATOM 4955 C C . GLY A 1 615 ? 10.316 -2.034 -22.485 1.00 87.62 615 GLY A C 1
ATOM 4956 O O . GLY A 1 615 ? 10.341 -3.108 -23.076 1.00 87.62 615 GLY A O 1
ATOM 4957 N N . ALA A 1 616 ? 10.846 -1.893 -21.264 1.00 92.19 616 ALA A N 1
ATOM 4958 C CA . ALA A 1 616 ? 11.517 -2.954 -20.517 1.00 92.19 616 ALA A CA 1
ATOM 4959 C C . ALA A 1 616 ? 10.601 -4.123 -20.111 1.00 92.19 616 ALA A C 1
ATOM 4961 O O . ALA A 1 616 ? 11.076 -5.255 -20.041 1.00 92.19 616 ALA A O 1
ATOM 4962 N N . SER A 1 617 ? 9.318 -3.872 -19.820 1.00 97.19 617 SER A N 1
ATOM 4963 C CA . SER A 1 617 ? 8.337 -4.921 -19.492 1.00 97.19 617 SER A CA 1
ATOM 4964 C C . SER A 1 617 ? 6.913 -4.449 -19.790 1.00 97.19 617 SER A C 1
ATOM 4966 O O . SER A 1 617 ? 6.255 -3.838 -18.940 1.00 97.19 617 SER A O 1
ATOM 4968 N N . ILE A 1 618 ? 6.424 -4.748 -20.996 1.00 96.88 618 ILE A N 1
ATOM 4969 C CA . ILE A 1 618 ? 5.096 -4.323 -21.466 1.00 96.88 618 ILE A CA 1
ATOM 4970 C C . ILE A 1 618 ? 4.276 -5.506 -21.984 1.00 96.88 618 ILE A C 1
ATOM 4972 O O . ILE A 1 618 ? 4.739 -6.288 -22.804 1.00 96.88 618 ILE A O 1
ATOM 4976 N N . MET A 1 619 ? 3.032 -5.638 -21.522 1.00 98.62 619 MET A N 1
ATOM 4977 C CA . MET A 1 619 ? 2.055 -6.621 -21.999 1.00 98.62 619 MET A CA 1
ATOM 4978 C C . MET A 1 619 ? 0.990 -5.930 -22.843 1.00 98.62 619 MET A C 1
ATOM 4980 O O . MET A 1 619 ? 0.400 -4.953 -22.392 1.00 98.62 619 MET A O 1
ATOM 4984 N N . ILE A 1 620 ? 0.691 -6.457 -24.027 1.00 98.56 620 ILE A N 1
ATOM 4985 C CA . ILE A 1 620 ? -0.307 -5.923 -24.962 1.00 98.56 620 ILE A CA 1
ATOM 4986 C C . ILE A 1 620 ? -1.233 -7.059 -25.414 1.00 98.56 620 ILE A C 1
ATOM 4988 O O . ILE A 1 620 ? -0.810 -8.207 -25.563 1.00 98.56 620 ILE A O 1
ATOM 4992 N N . ARG A 1 621 ? -2.519 -6.767 -25.646 1.00 98.25 621 ARG A N 1
ATOM 4993 C CA . ARG A 1 621 ? -3.442 -7.733 -26.276 1.00 98.25 621 ARG A CA 1
ATOM 4994 C C . ARG A 1 621 ? -2.950 -8.091 -27.679 1.00 98.25 621 ARG A C 1
ATOM 4996 O O . ARG A 1 621 ? -2.760 -7.192 -28.493 1.00 98.25 621 ARG A O 1
ATOM 5003 N N . ALA A 1 622 ? -2.823 -9.380 -27.993 1.00 97.94 622 ALA A N 1
ATOM 5004 C CA . ALA A 1 622 ? -2.306 -9.811 -29.294 1.00 97.94 622 ALA A CA 1
ATOM 5005 C C . ALA A 1 622 ? -3.166 -9.310 -30.470 1.00 97.94 622 ALA A C 1
ATOM 5007 O O . ALA A 1 622 ? -2.634 -8.871 -31.486 1.00 97.94 622 ALA A O 1
ATOM 5008 N N . GLU A 1 623 ? -4.493 -9.307 -30.319 1.00 96.88 623 GLU A N 1
ATOM 5009 C CA . GLU A 1 623 ? -5.407 -8.781 -31.344 1.00 96.88 623 GLU A CA 1
ATOM 5010 C C . GLU A 1 623 ? -5.249 -7.267 -31.546 1.00 96.88 623 GLU A C 1
ATOM 5012 O O . GLU A 1 623 ? -5.219 -6.801 -32.682 1.00 96.88 623 GLU A O 1
ATOM 5017 N N . LEU A 1 624 ? -5.047 -6.508 -30.463 1.00 97.81 624 LEU A N 1
ATOM 5018 C CA . LEU A 1 624 ? -4.811 -5.063 -30.540 1.00 97.81 624 LEU A CA 1
ATOM 5019 C C . LEU A 1 624 ? -3.447 -4.751 -31.167 1.00 97.81 624 LEU A C 1
ATOM 5021 O O . LEU A 1 624 ? -3.333 -3.840 -31.979 1.00 97.81 624 LEU A O 1
ATOM 5025 N N . TRP A 1 625 ? -2.418 -5.537 -30.844 1.00 97.94 625 TRP A N 1
ATOM 5026 C CA . TRP A 1 625 ? -1.106 -5.438 -31.483 1.00 97.94 625 TRP A CA 1
ATOM 5027 C C . TRP A 1 625 ? -1.193 -5.642 -33.003 1.00 97.94 625 TRP A C 1
ATOM 5029 O O . TRP A 1 625 ? -0.630 -4.855 -33.767 1.00 97.94 625 TRP A O 1
ATOM 5039 N N . LYS A 1 626 ? -1.934 -6.667 -33.452 1.00 96.94 626 LYS A N 1
ATOM 5040 C CA . LYS A 1 626 ? -2.179 -6.927 -34.881 1.00 96.94 626 LYS A CA 1
ATOM 5041 C C . LYS A 1 626 ? -2.937 -5.778 -35.542 1.00 96.94 626 LYS A C 1
ATOM 5043 O O . LYS A 1 626 ? -2.570 -5.373 -36.640 1.00 96.94 626 LYS A O 1
ATOM 5048 N N . GLU A 1 627 ? -3.965 -5.252 -34.878 1.00 97.25 627 GLU A N 1
ATOM 5049 C CA . GLU A 1 627 ? -4.761 -4.124 -35.373 1.00 97.25 627 GLU A CA 1
ATOM 5050 C C . GLU A 1 627 ? -3.923 -2.849 -35.547 1.00 97.25 627 GLU A C 1
ATOM 5052 O O . GLU A 1 627 ? -4.103 -2.121 -36.522 1.00 97.25 627 GLU A O 1
ATOM 5057 N N . LEU A 1 628 ? -2.998 -2.584 -34.620 1.00 96.69 628 LEU A N 1
ATOM 5058 C CA . LEU A 1 628 ? -2.111 -1.417 -34.658 1.00 96.69 628 LEU A CA 1
ATOM 5059 C C . LEU A 1 628 ? -0.945 -1.565 -35.648 1.00 96.69 628 LEU A C 1
ATOM 5061 O O . LEU A 1 628 ? -0.334 -0.566 -36.014 1.00 96.69 628 LEU A O 1
ATOM 5065 N N . GLY A 1 629 ? -0.645 -2.785 -36.104 1.00 96.25 629 GLY A N 1
ATOM 5066 C CA . GLY A 1 629 ? 0.477 -3.054 -37.009 1.00 96.25 629 GLY A CA 1
ATOM 5067 C C . GLY A 1 629 ? 1.847 -3.113 -36.320 1.00 96.25 629 GLY A C 1
ATOM 5068 O O . GLY A 1 629 ? 2.870 -3.065 -37.003 1.00 96.25 629 GLY A O 1
ATOM 5069 N N . GLY A 1 630 ? 1.871 -3.260 -34.991 1.00 95.50 630 GLY A N 1
ATOM 5070 C CA . GLY A 1 630 ? 3.080 -3.274 -34.164 1.00 95.50 630 GLY A CA 1
ATOM 5071 C C . GLY A 1 630 ? 3.617 -1.885 -33.811 1.00 95.50 630 GLY A C 1
ATOM 5072 O O . GLY A 1 630 ? 2.885 -0.899 -33.849 1.00 95.50 630 GLY A O 1
ATOM 5073 N N . PHE A 1 631 ? 4.897 -1.804 -33.440 1.00 96.75 631 PHE A N 1
ATOM 5074 C CA . PHE A 1 631 ? 5.552 -0.519 -33.192 1.00 96.75 631 PHE A CA 1
ATOM 5075 C C . PHE A 1 631 ? 5.690 0.288 -34.488 1.00 96.75 631 PHE A C 1
ATOM 5077 O O . PHE A 1 631 ? 6.053 -0.262 -35.534 1.00 96.75 631 PHE A O 1
ATOM 5084 N N . ASP A 1 632 ? 5.464 1.600 -34.411 1.00 96.25 632 ASP A N 1
ATOM 5085 C CA . ASP A 1 632 ? 5.530 2.493 -35.567 1.00 96.25 632 ASP A CA 1
ATOM 5086 C C . ASP A 1 632 ? 6.976 2.654 -36.068 1.00 96.25 632 ASP A C 1
ATOM 5088 O O . ASP A 1 632 ? 7.862 3.172 -35.385 1.00 96.25 632 ASP A O 1
ATOM 5092 N N . VAL A 1 633 ? 7.211 2.231 -37.310 1.00 95.19 633 VAL A N 1
ATOM 5093 C CA . VAL A 1 633 ? 8.533 2.231 -37.953 1.00 95.19 633 VAL A CA 1
ATOM 5094 C C . VAL A 1 633 ? 9.157 3.626 -38.083 1.00 95.19 633 VAL A C 1
ATOM 5096 O O . VAL A 1 633 ? 10.365 3.728 -38.300 1.00 95.19 633 VAL A O 1
ATOM 5099 N N . GLN A 1 634 ? 8.381 4.703 -37.912 1.00 93.75 634 GLN A N 1
ATOM 5100 C CA . GLN A 1 634 ? 8.880 6.084 -37.886 1.00 93.75 634 GLN A CA 1
ATOM 5101 C C . GLN A 1 634 ? 9.911 6.340 -36.776 1.00 93.75 634 GLN A C 1
ATOM 5103 O O . GLN A 1 634 ? 10.742 7.247 -36.920 1.00 93.75 634 GLN A O 1
ATOM 5108 N N . TYR A 1 635 ? 9.887 5.538 -35.708 1.00 92.19 635 TYR A N 1
ATOM 5109 C CA . TYR A 1 635 ? 10.794 5.637 -34.562 1.00 92.19 635 TYR A CA 1
ATOM 5110 C C . TYR A 1 635 ? 12.002 4.694 -34.647 1.00 92.19 635 TYR A C 1
ATOM 5112 O O . TYR A 1 635 ? 12.826 4.651 -33.739 1.00 92.19 635 TYR A O 1
ATOM 5120 N N . SER A 1 636 ? 12.170 3.965 -35.755 1.00 87.62 636 SER A N 1
ATOM 5121 C CA . SER A 1 636 ? 13.336 3.101 -35.956 1.00 87.62 636 SER A CA 1
ATOM 5122 C C . SER A 1 636 ? 14.649 3.907 -35.863 1.00 87.62 636 SER A C 1
ATOM 5124 O O . SER A 1 636 ? 14.738 4.980 -36.469 1.00 87.62 636 SER A O 1
ATOM 5126 N N . PRO A 1 637 ? 15.691 3.403 -35.171 1.00 81.38 637 PRO A N 1
ATOM 5127 C CA . PRO A 1 637 ? 15.799 2.054 -34.600 1.00 81.38 637 PRO A CA 1
ATOM 5128 C C . PRO A 1 637 ? 15.232 1.870 -33.175 1.00 81.38 637 PRO A C 1
ATOM 5130 O O . PRO A 1 637 ? 14.979 0.722 -32.808 1.00 81.38 637 PRO A O 1
ATOM 5133 N N . ALA A 1 638 ? 15.049 2.942 -32.389 1.00 84.12 638 ALA A N 1
ATOM 5134 C CA . ALA A 1 638 ? 14.564 2.914 -30.998 1.00 84.12 638 ALA A CA 1
ATOM 5135 C C . ALA A 1 638 ? 14.197 4.324 -30.473 1.00 84.12 638 ALA A C 1
ATOM 5137 O O . ALA A 1 638 ? 14.530 5.330 -31.104 1.00 84.12 638 ALA A O 1
ATOM 5138 N N . TYR A 1 639 ? 13.634 4.373 -29.264 1.00 84.25 639 TYR A N 1
ATOM 5139 C CA . TYR A 1 639 ? 13.073 5.517 -28.536 1.00 84.25 639 TYR A CA 1
ATOM 5140 C C . TYR A 1 639 ? 11.738 6.037 -29.072 1.00 84.25 639 TYR A C 1
ATOM 5142 O O . TYR A 1 639 ? 11.600 6.334 -30.258 1.00 84.25 639 TYR A O 1
ATOM 5150 N N . CYS A 1 640 ? 10.809 6.268 -28.135 1.00 91.50 640 CYS A N 1
ATOM 5151 C CA . CYS A 1 640 ? 9.418 6.689 -28.334 1.00 91.50 640 CYS A CA 1
ATOM 5152 C C . CYS A 1 640 ? 8.478 5.616 -28.903 1.00 91.50 640 CYS A C 1
ATOM 5154 O O . CYS A 1 640 ? 7.286 5.890 -28.998 1.00 91.50 640 CYS A O 1
ATOM 5156 N N . GLU A 1 641 ? 8.943 4.410 -29.236 1.00 93.62 641 GLU A N 1
ATOM 5157 C CA . GLU A 1 641 ? 8.077 3.320 -29.703 1.00 93.62 641 GLU A CA 1
ATOM 5158 C C . GLU A 1 641 ? 7.076 2.853 -28.641 1.00 93.62 641 GLU A C 1
ATOM 5160 O O . GLU A 1 641 ? 5.918 2.576 -28.957 1.00 93.62 641 GLU A O 1
ATOM 5165 N N . ASP A 1 642 ? 7.506 2.816 -27.380 1.00 94.25 642 ASP A N 1
ATOM 5166 C CA . ASP A 1 642 ? 6.701 2.441 -26.220 1.00 94.25 642 ASP A CA 1
ATOM 5167 C C . ASP A 1 642 ? 5.649 3.509 -25.879 1.00 94.25 642 ASP A C 1
ATOM 5169 O O . ASP A 1 642 ? 4.475 3.208 -25.651 1.00 94.25 642 ASP A O 1
ATOM 5173 N N . SER A 1 643 ? 6.053 4.775 -25.928 1.00 96.06 643 SER A N 1
ATOM 5174 C CA . SER A 1 643 ? 5.188 5.932 -25.725 1.00 96.06 643 SER A CA 1
ATOM 5175 C C . SER A 1 643 ? 4.177 6.066 -26.865 1.00 96.06 643 SER A C 1
ATOM 5177 O O . SER A 1 643 ? 2.994 6.294 -26.623 1.00 96.06 643 SER A O 1
ATOM 5179 N N . ASP A 1 644 ? 4.605 5.886 -28.115 1.00 97.50 644 ASP A N 1
ATOM 5180 C CA . ASP A 1 644 ? 3.737 5.991 -29.288 1.00 97.50 644 ASP A CA 1
ATOM 5181 C C . ASP A 1 644 ? 2.657 4.917 -29.304 1.00 97.50 644 ASP A C 1
ATOM 5183 O O . ASP A 1 644 ? 1.479 5.242 -29.475 1.00 97.50 644 ASP A O 1
ATOM 5187 N N . ILE A 1 645 ? 3.025 3.654 -29.061 1.00 97.62 645 ILE A N 1
ATOM 5188 C CA . ILE A 1 645 ? 2.032 2.583 -29.027 1.00 97.62 645 ILE A CA 1
ATOM 5189 C C . ILE A 1 645 ? 1.051 2.774 -27.866 1.00 97.62 645 ILE A C 1
ATOM 5191 O O . ILE A 1 645 ? -0.143 2.539 -28.039 1.00 97.62 645 ILE A O 1
ATOM 5195 N N . ALA A 1 646 ? 1.505 3.275 -26.711 1.00 98.12 646 ALA A N 1
ATOM 5196 C CA . ALA A 1 646 ? 0.627 3.611 -25.593 1.00 98.12 646 ALA A CA 1
ATOM 5197 C C . ALA A 1 646 ? -0.388 4.707 -25.973 1.00 98.12 646 ALA A C 1
ATOM 5199 O O . ALA A 1 646 ? -1.570 4.611 -25.632 1.00 98.12 646 ALA A O 1
ATOM 5200 N N . PHE A 1 647 ? 0.025 5.725 -26.735 1.00 98.19 647 PHE A N 1
ATOM 5201 C CA . PHE A 1 647 ? -0.882 6.750 -27.259 1.00 98.19 647 PHE A CA 1
ATOM 5202 C C . PHE A 1 647 ? -1.864 6.179 -28.289 1.00 98.19 647 PHE A C 1
ATOM 5204 O O . PHE A 1 647 ? -3.063 6.428 -28.169 1.00 98.19 647 PHE A O 1
ATOM 5211 N N . ALA A 1 648 ? -1.398 5.349 -29.224 1.00 98.06 648 ALA A N 1
ATOM 5212 C CA . ALA A 1 648 ? -2.250 4.708 -30.226 1.00 98.06 648 ALA A CA 1
ATOM 5213 C C . ALA A 1 648 ? -3.297 3.763 -29.599 1.00 98.06 648 ALA A C 1
ATOM 5215 O O . ALA A 1 648 ? -4.459 3.742 -30.009 1.00 98.06 648 ALA A O 1
ATOM 5216 N N . ILE A 1 649 ? -2.919 3.022 -28.551 1.00 98.25 649 ILE A N 1
ATOM 5217 C CA . ILE A 1 649 ? -3.835 2.192 -27.753 1.00 98.25 649 ILE A CA 1
ATOM 5218 C C . ILE A 1 649 ? -4.933 3.058 -27.123 1.00 98.25 649 ILE A C 1
ATOM 5220 O O . ILE A 1 649 ? -6.116 2.712 -27.195 1.00 98.25 649 ILE A O 1
ATOM 5224 N N . ARG A 1 650 ? -4.565 4.204 -26.539 1.00 97.19 650 ARG A N 1
ATOM 5225 C CA . ARG A 1 650 ? -5.524 5.130 -25.9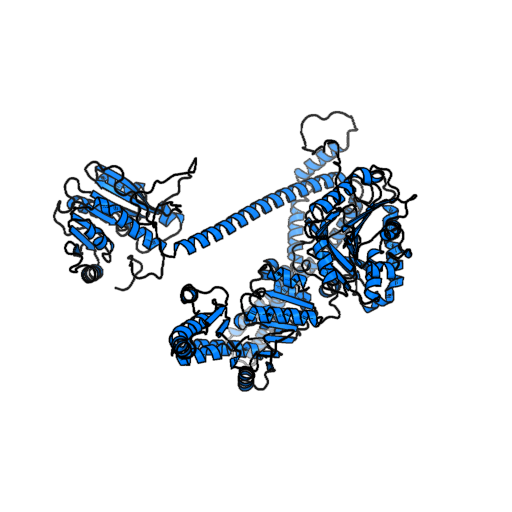13 1.00 97.19 650 ARG A CA 1
ATOM 5226 C C . ARG A 1 650 ? -6.435 5.815 -26.924 1.00 97.19 650 ARG A C 1
ATOM 5228 O O . ARG A 1 650 ? -7.618 5.983 -26.642 1.00 97.19 650 ARG A O 1
ATOM 5235 N N . GLU A 1 651 ? -5.933 6.148 -28.110 1.00 96.44 651 GLU A N 1
ATOM 5236 C CA . GLU A 1 651 ? -6.742 6.710 -29.198 1.00 96.44 651 GLU A CA 1
ATOM 5237 C C . GLU A 1 651 ? -7.857 5.748 -29.647 1.00 96.44 651 GLU A C 1
ATOM 5239 O O . GLU A 1 651 ? -8.959 6.186 -29.975 1.00 96.44 651 GLU A O 1
ATOM 5244 N N . LYS A 1 652 ? -7.629 4.430 -29.557 1.00 96.56 652 LYS A N 1
ATOM 5245 C CA . LYS A 1 652 ? -8.659 3.399 -29.788 1.00 96.56 652 LYS A CA 1
ATOM 5246 C C . LYS A 1 652 ? -9.631 3.190 -28.617 1.00 96.56 652 LYS A C 1
ATOM 5248 O O . LYS A 1 652 ? -10.478 2.303 -28.681 1.00 96.56 652 LYS A O 1
ATOM 5253 N N . GLY A 1 653 ? -9.533 3.983 -27.549 1.00 96.00 653 GLY A N 1
ATOM 5254 C CA . GLY A 1 653 ? -10.408 3.901 -26.374 1.00 96.00 653 GLY A CA 1
ATOM 5255 C C . GLY A 1 653 ? -9.998 2.848 -25.338 1.00 96.00 653 GLY A C 1
ATOM 5256 O O . GLY A 1 653 ? -10.744 2.606 -24.387 1.00 96.00 653 GLY A O 1
ATOM 5257 N N . TYR A 1 654 ? -8.823 2.230 -25.492 1.00 98.19 654 TYR A N 1
ATOM 5258 C CA . TYR A 1 654 ? -8.252 1.333 -24.488 1.00 98.19 654 TYR A CA 1
ATOM 5259 C C . TYR A 1 654 ? -7.450 2.104 -23.428 1.00 98.19 654 TYR A C 1
ATOM 5261 O O . TYR A 1 654 ? -7.119 3.278 -23.569 1.00 98.19 654 TYR A O 1
ATOM 5269 N N . LYS A 1 655 ? -7.123 1.417 -22.336 1.00 97.50 655 LYS A N 1
ATOM 5270 C CA . LYS A 1 655 ? -6.350 1.923 -21.202 1.00 97.50 655 LYS A CA 1
ATOM 5271 C C . LYS A 1 655 ? -4.947 1.326 -21.180 1.00 97.50 655 LYS A C 1
ATOM 5273 O O . LYS A 1 655 ? -4.757 0.164 -21.548 1.00 97.50 655 LYS A O 1
ATOM 5278 N N . VAL A 1 656 ? -4.006 2.115 -20.674 1.00 98.56 656 VAL A N 1
ATOM 5279 C CA . VAL A 1 656 ? -2.631 1.709 -20.360 1.00 98.56 656 VAL A CA 1
ATOM 5280 C C . VAL A 1 656 ? -2.506 1.675 -18.843 1.00 98.56 656 VAL A C 1
ATOM 5282 O O . VAL A 1 656 ? -2.743 2.692 -18.190 1.00 98.56 656 VAL A O 1
ATOM 5285 N N . LEU A 1 657 ? -2.209 0.504 -18.279 1.00 98.62 657 LEU A N 1
ATOM 5286 C CA . LEU A 1 657 ? -2.241 0.271 -16.837 1.00 98.62 657 LEU A CA 1
ATOM 5287 C C . LEU A 1 657 ? -0.858 -0.048 -16.270 1.00 98.62 657 LEU A C 1
ATOM 5289 O O . LEU A 1 657 ? -0.126 -0.884 -16.788 1.00 98.62 657 LEU A O 1
ATOM 5293 N N . TYR A 1 658 ? -0.538 0.558 -15.141 1.00 98.75 658 TYR A N 1
ATOM 5294 C CA . TYR A 1 658 ? 0.581 0.165 -14.299 1.00 98.75 658 TYR A CA 1
ATOM 5295 C C . TYR A 1 658 ? 0.116 -0.871 -13.263 1.00 98.75 658 TYR A C 1
ATOM 5297 O O . TYR A 1 658 ? -0.894 -0.653 -12.587 1.00 98.75 658 TYR A O 1
ATOM 5305 N N . GLN A 1 659 ? 0.845 -1.985 -13.132 1.00 98.56 659 GLN A N 1
ATOM 5306 C CA . GLN A 1 659 ? 0.561 -3.065 -12.183 1.00 98.56 659 GLN A CA 1
ATOM 5307 C C . GLN A 1 659 ? 1.708 -3.205 -11.161 1.00 98.56 659 GLN A C 1
ATOM 5309 O O . GLN A 1 659 ? 2.716 -3.850 -11.458 1.00 98.56 659 GLN A O 1
ATOM 5314 N N . PRO A 1 660 ? 1.564 -2.661 -9.936 1.00 98.31 660 PRO A N 1
ATOM 5315 C CA . PRO A 1 660 ? 2.630 -2.647 -8.931 1.00 98.31 660 PRO A CA 1
ATOM 5316 C C . PRO A 1 660 ? 3.027 -4.020 -8.382 1.00 98.31 660 PRO A C 1
ATOM 5318 O O . PRO A 1 660 ? 4.145 -4.156 -7.892 1.00 98.31 660 PRO A O 1
ATOM 5321 N N . MET A 1 661 ? 2.141 -5.024 -8.443 1.00 97.94 661 MET A N 1
ATOM 5322 C CA . MET A 1 661 ? 2.474 -6.398 -8.034 1.00 97.94 661 MET A CA 1
ATOM 5323 C C . MET A 1 661 ? 3.346 -7.116 -9.066 1.00 97.94 661 MET A C 1
ATOM 5325 O O . MET A 1 661 ? 3.957 -8.135 -8.758 1.00 97.94 661 MET A O 1
ATOM 5329 N N . SER A 1 662 ? 3.422 -6.588 -10.291 1.00 98.38 662 SER A N 1
ATOM 5330 C CA . SER A 1 662 ? 4.361 -7.082 -11.283 1.00 98.38 662 SER A CA 1
ATOM 5331 C C . SER A 1 662 ? 5.698 -6.382 -11.102 1.00 98.38 662 SER A C 1
ATOM 5333 O O . SER A 1 662 ? 5.856 -5.262 -11.571 1.00 98.38 662 SER A O 1
ATOM 5335 N N . VAL A 1 663 ? 6.645 -7.005 -10.399 1.00 98.38 663 VAL A N 1
ATOM 5336 C CA . VAL A 1 663 ? 7.963 -6.406 -10.130 1.00 98.38 663 VAL A CA 1
ATOM 5337 C C . VAL A 1 663 ? 9.025 -7.030 -11.028 1.00 98.38 663 VAL A C 1
ATOM 5339 O O . VAL A 1 663 ? 9.175 -8.253 -11.078 1.00 98.38 663 VAL A O 1
ATOM 5342 N N . VAL A 1 664 ? 9.786 -6.182 -11.714 1.00 98.31 664 VAL A N 1
ATOM 5343 C CA . VAL A 1 664 ? 10.916 -6.578 -12.559 1.00 98.31 664 VAL A CA 1
ATOM 5344 C C . VAL A 1 664 ? 12.133 -5.752 -12.158 1.00 98.31 664 VAL A C 1
ATOM 5346 O O . VAL A 1 664 ? 12.069 -4.523 -12.111 1.00 98.31 664 VAL A O 1
ATOM 5349 N N . VAL A 1 665 ? 13.245 -6.422 -11.854 1.00 97.88 665 VAL A N 1
ATOM 5350 C CA . VAL A 1 665 ? 14.533 -5.741 -11.680 1.00 97.88 665 VAL A CA 1
ATOM 5351 C C . VAL A 1 665 ? 15.124 -5.485 -13.056 1.00 97.88 665 VAL A C 1
ATOM 5353 O O . VAL A 1 665 ? 15.165 -6.404 -13.868 1.00 97.88 665 VAL A O 1
ATOM 5356 N N . HIS A 1 666 ? 15.583 -4.270 -13.331 1.00 95.12 666 HIS A N 1
ATOM 5357 C CA . HIS A 1 666 ? 16.109 -3.899 -14.644 1.00 95.12 666 HIS A CA 1
ATOM 5358 C C . HIS A 1 666 ? 17.511 -3.281 -14.519 1.00 95.12 666 HIS A C 1
ATOM 5360 O O . HIS A 1 666 ? 17.739 -2.327 -13.772 1.00 95.12 666 HIS A O 1
ATOM 5366 N N . TYR A 1 667 ? 18.474 -3.865 -15.235 1.00 88.31 667 TYR A N 1
ATOM 5367 C CA . TYR A 1 667 ? 19.895 -3.507 -15.223 1.00 88.31 667 TYR A CA 1
ATOM 5368 C C . TYR A 1 667 ? 20.192 -2.437 -16.287 1.00 88.31 667 TYR A C 1
ATOM 5370 O O . TYR A 1 667 ? 20.953 -2.669 -17.225 1.00 88.31 667 TYR A O 1
ATOM 5378 N N . GLU A 1 668 ? 19.569 -1.266 -16.146 1.00 69.56 668 GLU A N 1
ATOM 5379 C CA . GLU A 1 668 ? 19.633 -0.173 -17.125 1.00 69.56 668 GLU A CA 1
ATOM 5380 C C . GLU A 1 668 ? 21.073 0.128 -17.597 1.00 69.56 668 GLU A C 1
ATOM 5382 O O . GLU A 1 668 ? 21.984 0.342 -16.794 1.00 69.56 668 GLU A O 1
ATOM 5387 N N . GLY A 1 669 ? 21.277 0.143 -18.919 1.00 56.03 669 GLY A N 1
ATOM 5388 C CA . GLY A 1 669 ? 22.563 0.459 -19.552 1.00 56.03 669 GLY A CA 1
ATOM 5389 C C . GLY A 1 669 ? 23.481 -0.739 -19.838 1.00 56.03 669 GLY A C 1
ATOM 5390 O O . GLY A 1 669 ? 24.478 -0.554 -20.532 1.00 56.03 669 GLY A O 1
ATOM 5391 N N . TYR A 1 670 ? 23.153 -1.963 -19.398 1.00 46.50 670 TYR A N 1
ATOM 5392 C CA . TYR A 1 670 ? 23.945 -3.169 -19.718 1.00 46.50 670 TYR A CA 1
ATOM 5393 C C . TYR A 1 670 ? 23.755 -3.667 -21.160 1.00 46.50 670 TYR A C 1
ATOM 5395 O O . TYR A 1 670 ? 24.690 -4.180 -21.774 1.00 46.50 670 TYR A O 1
ATOM 5403 N N . SER A 1 671 ? 22.560 -3.489 -21.722 1.00 37.75 671 SER A N 1
ATOM 5404 C CA . SER A 1 671 ? 22.209 -3.835 -23.109 1.00 37.75 671 SER A CA 1
ATOM 5405 C C . SER A 1 671 ? 22.827 -2.901 -24.167 1.00 37.75 671 SER A C 1
ATOM 5407 O O . SER A 1 671 ? 22.731 -3.178 -25.359 1.00 37.75 671 SER A O 1
ATOM 5409 N N . HIS A 1 672 ? 23.510 -1.825 -23.747 1.00 41.25 672 HIS A N 1
ATOM 5410 C CA . HIS A 1 672 ? 24.079 -0.792 -24.627 1.00 41.25 672 HIS A CA 1
ATOM 5411 C C . HIS A 1 672 ? 25.610 -0.879 -24.825 1.00 41.25 672 HIS A C 1
ATOM 5413 O O . HIS A 1 672 ? 26.225 0.069 -25.310 1.00 41.25 672 HIS A O 1
ATOM 5419 N N . GLY A 1 673 ? 26.213 -2.039 -24.539 1.00 30.89 673 GLY A N 1
ATOM 5420 C CA . GLY A 1 673 ? 27.584 -2.376 -24.942 1.00 30.89 673 GLY A CA 1
ATOM 5421 C C . GLY A 1 673 ? 28.662 -2.085 -23.891 1.00 30.89 673 GLY A C 1
ATOM 5422 O O . GLY A 1 673 ? 28.664 -1.062 -23.213 1.00 30.89 673 GLY A O 1
ATOM 5423 N N . SER A 1 674 ? 29.605 -3.021 -23.769 1.00 26.20 674 SER A N 1
ATOM 5424 C CA . SER A 1 674 ? 30.828 -2.914 -22.967 1.00 26.20 674 SER A CA 1
ATOM 5425 C C . SER A 1 674 ? 31.738 -1.766 -23.434 1.00 26.20 674 SER A C 1
ATOM 5427 O O . SER A 1 674 ? 31.706 -1.387 -24.603 1.00 26.20 674 SER A O 1
ATOM 5429 N N . ASP A 1 675 ? 32.600 -1.282 -22.531 1.00 32.66 675 ASP A N 1
ATOM 5430 C CA . ASP A 1 675 ? 33.502 -0.107 -22.574 1.00 32.66 675 ASP A CA 1
ATOM 5431 C C . ASP A 1 675 ? 34.383 0.142 -23.830 1.00 32.66 675 ASP A C 1
ATOM 5433 O O . ASP A 1 675 ? 35.181 1.084 -23.856 1.00 32.66 675 ASP A O 1
ATOM 5437 N N . THR A 1 676 ? 34.254 -0.636 -24.903 1.00 30.92 676 THR A N 1
ATOM 5438 C CA . THR A 1 676 ? 35.006 -0.477 -26.157 1.00 30.92 676 THR A CA 1
ATOM 5439 C C . THR A 1 676 ? 34.300 0.343 -27.245 1.00 30.92 676 THR A C 1
ATOM 5441 O O . THR A 1 676 ? 34.957 0.713 -28.213 1.00 30.92 676 THR A O 1
ATOM 5444 N N . GLU A 1 677 ? 33.024 0.722 -27.096 1.00 37.91 677 GLU A N 1
ATOM 5445 C CA . GLU A 1 677 ? 32.277 1.482 -28.122 1.00 37.91 677 GLU A CA 1
ATOM 5446 C C . GLU A 1 677 ? 31.755 2.846 -27.634 1.00 37.91 677 GLU A C 1
ATOM 5448 O O . GLU A 1 677 ? 30.564 3.156 -27.663 1.00 37.91 677 GLU A O 1
ATOM 5453 N N . LYS A 1 678 ? 32.672 3.754 -27.278 1.00 33.53 678 LYS A N 1
ATOM 5454 C CA . LYS A 1 678 ? 32.347 5.180 -27.043 1.00 33.53 678 LYS A CA 1
ATOM 5455 C C . LYS A 1 678 ? 31.764 5.909 -28.276 1.00 33.53 678 LYS A C 1
ATOM 5457 O O . LYS A 1 678 ? 31.393 7.073 -28.159 1.00 33.53 678 LYS A O 1
ATOM 5462 N N . SER A 1 679 ? 31.655 5.245 -29.431 1.00 31.75 679 SER A N 1
ATOM 5463 C CA . SER A 1 679 ? 30.994 5.737 -30.648 1.00 31.75 679 SER A CA 1
ATOM 5464 C C . SER A 1 679 ? 29.489 5.433 -30.727 1.00 31.75 679 SER A C 1
ATOM 5466 O O . SER A 1 679 ? 28.794 6.101 -31.482 1.00 31.75 679 SER A O 1
ATOM 5468 N N . ALA A 1 680 ? 28.956 4.467 -29.966 1.00 36.06 680 ALA A N 1
ATOM 5469 C CA . ALA A 1 680 ? 27.518 4.156 -29.974 1.00 36.06 680 ALA A CA 1
ATOM 5470 C C . ALA A 1 680 ? 26.709 5.140 -29.103 1.00 36.06 680 ALA A C 1
ATOM 5472 O O . ALA A 1 680 ? 25.631 5.587 -29.488 1.00 36.06 680 ALA A O 1
ATOM 5473 N N . ILE A 1 681 ? 27.289 5.585 -27.981 1.00 39.34 681 ILE A N 1
ATOM 5474 C CA . ILE A 1 681 ? 26.674 6.529 -27.028 1.00 39.34 681 ILE A CA 1
ATOM 5475 C C . ILE A 1 681 ? 26.390 7.909 -27.662 1.00 39.34 681 ILE A C 1
ATOM 5477 O O . ILE A 1 681 ? 25.476 8.608 -27.216 1.00 39.34 681 ILE A O 1
ATOM 5481 N N . SER A 1 682 ? 27.121 8.310 -28.715 1.00 37.16 682 SER A N 1
ATOM 5482 C CA . SER A 1 682 ? 26.850 9.569 -29.428 1.00 37.16 682 SER A CA 1
ATOM 5483 C C . SER A 1 682 ? 25.626 9.496 -30.346 1.00 37.16 682 SER A C 1
ATOM 5485 O O . SER A 1 682 ? 24.928 10.497 -30.468 1.00 37.16 682 SER A O 1
ATOM 5487 N N . ASN A 1 683 ? 25.323 8.332 -30.933 1.00 47.38 683 ASN A N 1
ATOM 5488 C CA . ASN A 1 683 ? 24.200 8.169 -31.868 1.00 47.38 683 ASN A CA 1
ATOM 5489 C C . ASN A 1 683 ? 22.865 7.917 -31.143 1.00 47.38 683 ASN A C 1
ATOM 5491 O O . ASN A 1 683 ? 21.812 8.352 -31.597 1.00 47.38 683 ASN A O 1
ATOM 5495 N N . THR A 1 684 ? 22.894 7.263 -29.981 1.00 55.28 684 THR A N 1
ATOM 5496 C CA . THR A 1 684 ? 21.701 6.912 -29.190 1.00 55.28 684 THR A CA 1
ATOM 5497 C C . THR A 1 684 ? 20.946 8.141 -28.657 1.00 55.28 684 THR A C 1
ATOM 5499 O O . THR A 1 684 ? 19.721 8.213 -28.748 1.00 55.28 684 THR A O 1
ATOM 5502 N N . LYS A 1 685 ? 21.668 9.162 -28.171 1.00 61.53 685 LYS A N 1
ATOM 5503 C CA . LYS A 1 685 ? 21.059 10.430 -27.713 1.00 61.53 685 LYS A CA 1
ATOM 5504 C C . LYS A 1 685 ? 20.475 11.254 -28.861 1.00 61.53 685 LYS A C 1
ATOM 5506 O O . LYS A 1 685 ? 19.519 11.997 -28.658 1.00 61.53 685 LYS A O 1
ATOM 5511 N N . GLU A 1 686 ? 21.041 11.125 -30.057 1.00 71.38 686 GLU A N 1
ATOM 5512 C CA . GLU A 1 686 ? 20.557 11.822 -31.247 1.00 71.38 686 GLU A CA 1
ATOM 5513 C C . GLU A 1 686 ? 19.185 11.284 -31.681 1.00 71.38 686 GLU A C 1
ATOM 5515 O O . GLU A 1 686 ? 18.264 12.071 -31.912 1.00 71.38 686 GLU A O 1
ATOM 5520 N N . TYR A 1 687 ? 19.000 9.956 -31.675 1.00 76.44 687 TYR A N 1
ATOM 5521 C CA . TYR A 1 687 ? 17.695 9.341 -31.940 1.00 76.44 687 TYR A CA 1
ATOM 5522 C C . TYR A 1 687 ? 16.640 9.742 -30.913 1.00 76.44 687 TYR A C 1
ATOM 5524 O O . TYR A 1 687 ? 15.521 10.046 -31.314 1.00 76.44 687 TYR A O 1
ATOM 5532 N N . GLN A 1 688 ? 16.989 9.837 -29.626 1.00 79.69 688 GLN A N 1
ATOM 5533 C CA . GLN A 1 688 ? 16.051 10.294 -28.598 1.00 79.69 688 GLN A CA 1
ATOM 5534 C C . GLN A 1 688 ? 15.517 11.705 -28.899 1.00 79.69 688 GLN A C 1
ATOM 5536 O O . GLN A 1 688 ? 14.312 11.929 -28.837 1.00 79.69 688 GLN A O 1
ATOM 5541 N N . VAL A 1 689 ? 16.380 12.648 -29.294 1.00 84.69 689 VAL A N 1
ATOM 5542 C CA . VAL A 1 689 ? 15.963 14.021 -29.641 1.00 84.69 689 VAL A CA 1
ATOM 5543 C C . VAL A 1 689 ? 15.118 14.050 -30.920 1.00 84.69 689 VAL A C 1
ATOM 5545 O O . VAL A 1 689 ? 14.085 14.722 -30.970 1.00 84.69 689 VAL A O 1
ATOM 5548 N N . ILE A 1 690 ? 15.541 13.324 -31.959 1.00 89.19 690 ILE A N 1
ATOM 5549 C CA . ILE A 1 690 ? 14.834 13.270 -33.246 1.00 89.19 690 ILE A CA 1
ATOM 5550 C C . ILE A 1 690 ? 13.445 12.647 -33.073 1.00 89.19 690 ILE A C 1
ATOM 5552 O O . ILE A 1 690 ? 12.452 13.205 -33.542 1.00 89.19 690 ILE A O 1
ATOM 5556 N N . ASN A 1 691 ? 13.369 11.499 -32.405 1.00 91.81 691 ASN A N 1
ATOM 5557 C CA . ASN A 1 691 ? 12.130 10.754 -32.227 1.00 91.81 691 ASN A CA 1
ATOM 5558 C C . ASN A 1 691 ? 11.185 11.439 -31.243 1.00 91.81 691 ASN A C 1
ATOM 5560 O O . ASN A 1 691 ? 9.984 11.438 -31.494 1.00 91.81 691 ASN A O 1
ATOM 5564 N N . ASN A 1 692 ? 11.698 12.136 -30.224 1.00 92.06 692 ASN A N 1
ATOM 5565 C CA . ASN A 1 692 ? 10.864 12.970 -29.363 1.00 92.06 692 ASN A CA 1
ATOM 5566 C C . ASN A 1 692 ? 10.184 14.101 -30.156 1.00 92.06 692 ASN A C 1
ATOM 5568 O O . ASN A 1 692 ? 8.985 14.323 -30.007 1.00 92.06 692 ASN A O 1
ATOM 5572 N N . ARG A 1 693 ? 10.902 14.745 -31.091 1.00 93.94 693 ARG A N 1
ATOM 5573 C CA . ARG A 1 693 ? 10.292 15.735 -31.994 1.00 93.94 693 ARG A CA 1
ATOM 5574 C C . ARG A 1 693 ? 9.225 15.110 -32.894 1.00 93.94 693 ARG A C 1
ATOM 5576 O O . ARG A 1 693 ? 8.153 15.687 -33.033 1.00 93.94 693 ARG A O 1
ATOM 5583 N N . LYS A 1 694 ? 9.490 13.947 -33.501 1.00 95.56 694 LYS A N 1
ATOM 5584 C CA . LYS A 1 694 ? 8.484 13.236 -34.317 1.00 95.56 694 LYS A CA 1
ATOM 5585 C C . LYS A 1 694 ? 7.237 12.900 -33.496 1.00 95.56 694 LYS A C 1
ATOM 5587 O O . LYS A 1 694 ? 6.127 13.120 -33.968 1.00 95.56 694 LYS A O 1
ATOM 5592 N N . PHE A 1 695 ? 7.434 12.418 -32.270 1.00 97.06 695 PHE A N 1
ATOM 5593 C CA . PHE A 1 695 ? 6.361 12.093 -31.339 1.00 97.06 695 PHE A CA 1
ATOM 5594 C C . PHE A 1 695 ? 5.537 13.335 -30.985 1.00 97.06 695 PHE A C 1
ATOM 5596 O O . PHE A 1 695 ? 4.311 13.294 -31.074 1.00 97.06 695 PHE A O 1
ATOM 5603 N N . TYR A 1 696 ? 6.199 14.454 -30.663 1.00 96.88 696 TYR A N 1
ATOM 5604 C CA . TYR A 1 696 ? 5.534 15.733 -30.421 1.00 96.88 696 TYR A CA 1
ATOM 5605 C C . TYR A 1 696 ? 4.672 16.149 -31.612 1.00 96.88 696 TYR A C 1
ATOM 5607 O O . TYR A 1 696 ? 3.494 16.432 -31.431 1.00 96.88 696 TYR A O 1
ATOM 5615 N N . GLU A 1 697 ? 5.220 16.147 -32.830 1.00 96.94 697 GLU A N 1
ATOM 5616 C CA . GLU A 1 697 ? 4.469 16.559 -34.023 1.00 96.94 697 GLU A CA 1
ATOM 5617 C C . GLU A 1 697 ? 3.284 15.625 -34.317 1.00 96.94 697 GLU A C 1
ATOM 5619 O O . GLU A 1 697 ? 2.200 16.103 -34.652 1.00 96.94 697 GLU A O 1
ATOM 5624 N N . LYS A 1 698 ? 3.452 14.306 -34.143 1.00 97.50 698 LYS A N 1
ATOM 5625 C CA . LYS A 1 698 ? 2.381 13.315 -34.344 1.00 97.50 698 LYS A CA 1
ATOM 5626 C C . LYS A 1 698 ? 1.244 13.491 -33.336 1.00 97.50 698 LYS A C 1
ATOM 5628 O O . LYS A 1 698 ? 0.077 13.458 -33.720 1.00 97.50 698 LYS A O 1
ATOM 5633 N N . TRP A 1 699 ? 1.573 13.695 -32.061 1.00 97.75 699 TRP A N 1
ATOM 5634 C CA . TRP A 1 699 ? 0.603 13.712 -30.961 1.00 97.75 699 TRP A CA 1
ATOM 5635 C C . TRP A 1 699 ? 0.270 15.107 -30.435 1.00 97.75 699 TRP A C 1
ATOM 5637 O O . TRP A 1 699 ? -0.426 15.224 -29.426 1.00 97.75 699 TRP A O 1
ATOM 5647 N N . LYS A 1 700 ? 0.701 16.172 -31.120 1.00 97.38 700 LYS A N 1
ATOM 5648 C CA . LYS A 1 700 ? 0.586 17.567 -30.668 1.00 97.38 700 LYS A CA 1
ATOM 5649 C C . LYS A 1 700 ? -0.800 17.925 -30.141 1.00 97.38 700 LYS A C 1
ATOM 5651 O O . LYS A 1 700 ? -0.923 18.458 -29.045 1.00 97.38 700 LYS A O 1
ATOM 5656 N N . THR A 1 701 ? -1.851 17.589 -30.888 1.00 97.06 701 THR A N 1
ATOM 5657 C CA . THR A 1 701 ? -3.235 17.889 -30.492 1.00 97.06 701 THR A CA 1
ATOM 5658 C C . THR A 1 701 ? -3.650 17.157 -29.215 1.00 97.06 701 THR A C 1
ATOM 5660 O O . THR A 1 701 ? -4.353 17.730 -28.387 1.00 97.06 701 THR A O 1
ATOM 5663 N N . VAL A 1 702 ? -3.208 15.910 -29.028 1.00 96.44 702 VAL A N 1
ATOM 5664 C CA . VAL A 1 702 ? -3.486 15.124 -27.815 1.00 96.44 702 VAL A CA 1
ATOM 5665 C C . VAL A 1 702 ? -2.696 15.679 -26.632 1.00 96.44 702 VAL A C 1
ATOM 5667 O O . VAL A 1 702 ? -3.266 15.890 -25.566 1.00 96.44 702 VAL A O 1
ATOM 5670 N N . LEU A 1 703 ? -1.413 15.990 -26.829 1.00 97.31 703 LEU A N 1
ATOM 5671 C CA . LEU A 1 703 ? -0.552 16.594 -25.810 1.00 97.31 703 LEU A CA 1
ATOM 5672 C C . LEU A 1 703 ? -1.094 17.949 -25.341 1.00 97.31 703 LEU A C 1
ATOM 5674 O O . LEU A 1 703 ? -1.143 18.226 -24.147 1.00 97.31 703 LEU A O 1
ATOM 5678 N N . GLU A 1 704 ? -1.556 18.792 -26.265 1.00 95.75 704 GLU A N 1
ATOM 5679 C CA . GLU A 1 704 ? -2.103 20.105 -25.927 1.00 95.75 704 GLU A CA 1
ATOM 5680 C C . GLU A 1 704 ? -3.436 20.037 -25.179 1.00 95.75 704 GLU A C 1
ATOM 5682 O O . GLU A 1 704 ? -3.686 20.913 -24.342 1.00 95.75 704 GLU A O 1
ATOM 5687 N N . ARG A 1 705 ? -4.258 19.024 -25.488 1.00 94.19 705 ARG A N 1
ATOM 5688 C CA . ARG A 1 705 ? -5.596 18.811 -24.925 1.00 94.19 705 ARG A CA 1
ATOM 5689 C C . ARG A 1 705 ? -5.566 18.103 -23.569 1.00 94.19 705 ARG A C 1
ATOM 5691 O O . ARG A 1 705 ? -6.288 18.521 -22.671 1.00 94.19 705 ARG A O 1
ATOM 5698 N N . ASP A 1 706 ? -4.755 17.051 -23.435 1.00 94.06 706 ASP A N 1
ATOM 5699 C CA . ASP A 1 706 ? -4.882 16.067 -22.349 1.00 94.06 706 ASP A CA 1
ATOM 5700 C C . ASP A 1 706 ? -3.692 16.040 -21.372 1.00 94.06 706 ASP A C 1
ATOM 5702 O O . ASP A 1 706 ? -3.749 15.301 -20.388 1.00 94.06 706 ASP A O 1
ATOM 5706 N N . HIS A 1 707 ? -2.613 16.791 -21.628 1.00 96.44 707 HIS A N 1
ATOM 5707 C CA . HIS A 1 707 ? -1.387 16.749 -20.820 1.00 96.44 707 HIS A CA 1
ATOM 5708 C C . HIS A 1 707 ? -1.029 18.111 -20.204 1.00 96.44 707 HIS A C 1
ATOM 5710 O O . HIS A 1 707 ? -1.302 19.180 -20.758 1.00 96.44 707 HIS A O 1
ATOM 5716 N N . PHE A 1 708 ? -0.387 18.062 -19.035 1.00 96.75 708 PHE A N 1
ATOM 5717 C CA . PHE A 1 708 ? 0.033 19.240 -18.272 1.00 96.75 708 PHE A CA 1
ATOM 5718 C C . PHE A 1 708 ? 1.406 19.768 -18.722 1.00 96.75 708 PHE A C 1
ATOM 5720 O O . PHE A 1 708 ? 2.189 19.022 -19.324 1.00 96.75 708 PHE A O 1
ATOM 5727 N N . PRO A 1 709 ? 1.732 21.042 -18.430 1.00 97.19 709 PRO A N 1
ATOM 5728 C CA . PRO A 1 709 ? 3.105 21.533 -18.507 1.00 97.19 709 PRO A CA 1
ATOM 5729 C C . PRO A 1 709 ? 4.058 20.686 -17.656 1.00 97.19 709 PRO A C 1
ATOM 5731 O O . PRO A 1 709 ? 3.655 20.080 -16.664 1.00 97.19 709 PRO A O 1
ATOM 5734 N N . ASN A 1 710 ? 5.326 20.640 -18.059 1.00 96.62 710 ASN A N 1
ATOM 5735 C CA . ASN A 1 710 ? 6.316 19.773 -17.432 1.00 96.62 710 ASN A CA 1
ATOM 5736 C C . ASN A 1 710 ? 6.482 20.069 -15.932 1.00 96.62 710 ASN A C 1
ATOM 5738 O O . ASN A 1 710 ? 6.812 21.189 -15.546 1.00 96.62 710 ASN A O 1
ATOM 5742 N N . GLY A 1 711 ? 6.256 19.045 -15.104 1.00 93.75 711 GLY A N 1
ATOM 5743 C CA . GLY A 1 711 ? 6.426 19.095 -13.652 1.00 93.75 711 GLY A CA 1
ATOM 5744 C C . GLY A 1 711 ? 5.309 19.798 -12.888 1.00 93.75 711 GLY A C 1
ATOM 5745 O O . GLY A 1 711 ? 5.380 19.898 -11.664 1.00 93.75 711 GLY A O 1
ATOM 5746 N N . GLU A 1 712 ? 4.255 20.229 -13.573 1.00 94.19 712 GLU A N 1
ATOM 5747 C CA . GLU A 1 712 ? 3.064 20.791 -12.948 1.00 94.19 712 GLU A CA 1
ATOM 5748 C C . GLU A 1 712 ? 1.995 19.711 -12.741 1.00 94.19 712 GLU A C 1
ATOM 5750 O O . GLU A 1 712 ? 1.915 18.735 -13.483 1.00 94.19 712 GLU A O 1
ATOM 5755 N N . HIS A 1 713 ? 1.158 19.870 -11.711 1.00 94.38 713 HIS A N 1
ATOM 5756 C CA . HIS A 1 713 ? 0.040 18.960 -11.420 1.00 94.38 713 HIS A CA 1
ATOM 5757 C C . HIS A 1 713 ? 0.423 17.466 -11.367 1.00 94.38 713 HIS A C 1
ATOM 5759 O O . HIS A 1 713 ? -0.368 16.596 -11.733 1.00 94.38 713 HIS A O 1
ATOM 5765 N N . VAL A 1 714 ? 1.623 17.149 -10.862 1.00 95.62 714 VAL A N 1
ATOM 5766 C CA . VAL A 1 714 ? 2.170 15.777 -10.805 1.00 95.62 714 VAL A CA 1
ATOM 5767 C C . VAL A 1 714 ? 1.203 14.792 -10.139 1.00 95.62 714 VAL A C 1
ATOM 5769 O O . VAL A 1 714 ? 1.076 13.653 -10.589 1.00 95.62 714 VAL A O 1
ATOM 5772 N N . PHE A 1 715 ? 0.487 15.230 -9.099 1.00 96.12 715 PHE A N 1
ATOM 5773 C CA . PHE A 1 715 ? -0.519 14.421 -8.408 1.00 96.12 715 PHE A CA 1
ATOM 5774 C C . PHE A 1 715 ? -1.615 13.902 -9.341 1.00 96.12 715 PHE A C 1
ATOM 5776 O O . PHE A 1 715 ? -2.008 12.747 -9.208 1.00 96.12 715 PHE A O 1
ATOM 5783 N N . ALA A 1 716 ? -2.060 14.732 -10.288 1.00 96.00 716 ALA A N 1
ATOM 5784 C CA . ALA A 1 716 ? -3.080 14.376 -11.264 1.00 96.00 716 ALA A CA 1
ATOM 5785 C C . ALA A 1 716 ? -2.497 13.678 -12.505 1.00 96.00 716 ALA A C 1
ATOM 5787 O O . ALA A 1 716 ? -3.145 12.827 -13.117 1.00 96.00 716 ALA A O 1
ATOM 5788 N N . ALA A 1 717 ? -1.267 14.034 -12.890 1.00 96.75 717 ALA A N 1
ATOM 5789 C CA . ALA A 1 717 ? -0.588 13.465 -14.050 1.00 96.75 717 ALA A CA 1
ATOM 5790 C C . ALA A 1 717 ? -0.212 11.984 -13.842 1.00 96.75 717 ALA A C 1
ATOM 5792 O O . ALA A 1 717 ? -0.435 11.160 -14.727 1.00 96.75 717 ALA A O 1
ATOM 5793 N N . ARG A 1 718 ? 0.292 11.622 -12.650 1.00 96.00 718 ARG A N 1
ATOM 5794 C CA . ARG A 1 718 ? 0.840 10.283 -12.328 1.00 96.00 718 ARG A CA 1
ATOM 5795 C C . ARG A 1 718 ? -0.141 9.110 -12.428 1.00 96.00 718 ARG A C 1
ATOM 5797 O O . ARG A 1 718 ? 0.297 7.960 -12.384 1.00 96.00 718 ARG A O 1
ATOM 5804 N N . ASP A 1 719 ? -1.441 9.388 -12.430 1.00 95.50 719 ASP A N 1
ATOM 5805 C CA . ASP A 1 719 ? -2.522 8.396 -12.479 1.00 95.50 719 ASP A CA 1
ATOM 5806 C C . ASP A 1 719 ? -3.659 8.800 -13.445 1.00 95.50 719 ASP A C 1
ATOM 5808 O O . ASP A 1 719 ? -4.772 8.257 -13.384 1.00 95.50 719 ASP A O 1
ATOM 5812 N N . ARG A 1 720 ? -3.376 9.767 -14.338 1.00 95.19 720 ARG A N 1
ATOM 5813 C CA . ARG A 1 720 ? -4.309 10.350 -15.319 1.00 95.19 720 ARG A CA 1
ATOM 5814 C C . ARG A 1 720 ? -5.662 10.725 -14.705 1.00 95.19 720 ARG A C 1
ATOM 5816 O O . ARG A 1 720 ? -6.724 10.423 -15.256 1.00 95.19 720 ARG A O 1
ATOM 5823 N N . SER A 1 721 ? -5.632 11.374 -13.544 1.00 95.06 721 SER A N 1
ATOM 5824 C CA . SER A 1 721 ? -6.830 11.787 -12.806 1.00 95.06 721 SER A CA 1
ATOM 5825 C C . SER A 1 721 ? -7.283 13.219 -13.084 1.00 95.06 721 SER A C 1
ATOM 5827 O O . SER A 1 721 ? -8.334 13.605 -12.594 1.00 95.06 721 SER A O 1
ATOM 5829 N N . GLY A 1 722 ? -6.584 13.983 -13.932 1.00 89.88 722 GLY A N 1
ATOM 5830 C CA . GLY A 1 722 ? -6.913 15.392 -14.209 1.00 89.88 722 GLY A CA 1
ATOM 5831 C C . GLY A 1 722 ? -8.335 15.667 -14.727 1.00 89.88 722 GLY A C 1
ATOM 5832 O O . GLY A 1 722 ? -8.847 16.765 -14.542 1.00 89.88 722 GLY A O 1
ATOM 5833 N N . SER A 1 723 ? -8.994 14.684 -15.349 1.00 88.62 723 SER A N 1
ATOM 5834 C CA . SER A 1 723 ? -10.399 14.769 -15.785 1.00 88.62 723 SER A CA 1
ATOM 5835 C C . SER A 1 723 ? -11.379 14.013 -14.879 1.00 88.62 723 SER A C 1
ATOM 5837 O O . SER A 1 723 ? -12.586 14.019 -15.132 1.00 88.62 723 SER A O 1
ATOM 5839 N N . LYS A 1 724 ? -10.877 13.333 -13.843 1.00 95.12 724 LYS A N 1
ATOM 5840 C CA . LYS A 1 724 ? -11.662 12.520 -12.912 1.00 95.12 724 LYS A CA 1
ATOM 5841 C C . LYS A 1 724 ? -12.034 13.352 -11.692 1.00 95.12 724 LYS A C 1
ATOM 5843 O O . LYS A 1 724 ? -11.312 14.260 -11.300 1.00 95.12 724 LYS A O 1
ATOM 5848 N N . LYS A 1 725 ? -13.155 12.996 -11.067 1.00 97.81 725 LYS A N 1
ATOM 5849 C CA . LYS A 1 725 ? -13.484 13.496 -9.733 1.00 97.81 725 LYS A CA 1
ATOM 5850 C C . LYS A 1 725 ? -12.644 12.772 -8.694 1.00 97.81 725 LYS A C 1
ATOM 5852 O O . LYS A 1 725 ? -12.591 11.540 -8.725 1.00 97.81 725 LYS A O 1
ATOM 5857 N N . THR A 1 726 ? -12.023 13.512 -7.782 1.00 98.19 726 THR A N 1
ATOM 5858 C CA . THR A 1 726 ? -11.167 12.929 -6.742 1.00 98.19 726 THR A CA 1
ATOM 5859 C C . THR A 1 726 ? -11.880 12.914 -5.398 1.00 98.19 726 THR A C 1
ATOM 5861 O O . THR A 1 726 ? -12.354 13.943 -4.911 1.00 98.19 726 THR A O 1
ATOM 5864 N N . LEU A 1 727 ? -11.931 11.731 -4.790 1.00 98.62 727 LEU A N 1
ATOM 5865 C CA . LEU A 1 727 ? -12.542 11.467 -3.493 1.00 98.62 727 LEU A CA 1
ATOM 5866 C C . LEU A 1 727 ? -11.466 11.033 -2.496 1.00 98.62 727 LEU A C 1
ATOM 5868 O O . LEU A 1 727 ? -10.763 10.054 -2.746 1.00 98.62 727 LEU A O 1
ATOM 5872 N N . LEU A 1 728 ? -11.391 11.701 -1.346 1.00 98.75 728 LEU A N 1
ATOM 5873 C CA . LEU A 1 728 ? -10.668 11.200 -0.178 1.00 98.75 728 LEU A CA 1
ATOM 5874 C C . LEU A 1 728 ? -11.662 10.598 0.812 1.00 98.75 728 LEU A C 1
ATOM 5876 O O . LEU A 1 728 ? -12.488 11.324 1.356 1.00 98.75 728 LEU A O 1
ATOM 5880 N N . MET A 1 729 ? -11.581 9.294 1.064 1.00 98.69 729 MET A N 1
ATOM 5881 C CA . MET A 1 729 ? -12.387 8.621 2.082 1.00 98.69 729 MET A CA 1
ATOM 5882 C C . MET A 1 729 ? -11.558 8.327 3.333 1.00 98.69 729 MET A C 1
ATOM 5884 O O . MET A 1 729 ? -10.419 7.874 3.235 1.00 98.69 729 MET A O 1
ATOM 5888 N N . ILE A 1 730 ? -12.144 8.577 4.503 1.00 98.38 730 ILE A N 1
ATOM 5889 C CA . ILE A 1 730 ? -11.502 8.404 5.808 1.00 98.38 730 ILE A CA 1
ATOM 5890 C C . ILE A 1 730 ? -12.388 7.523 6.687 1.00 98.38 730 ILE A C 1
ATOM 5892 O O . ILE A 1 730 ? -13.594 7.762 6.801 1.00 98.38 730 ILE A O 1
ATOM 5896 N N . ASP A 1 731 ? -11.796 6.500 7.294 1.00 96.44 731 ASP A N 1
ATOM 5897 C CA . ASP A 1 731 ? -12.448 5.599 8.250 1.00 96.44 731 ASP A CA 1
ATOM 5898 C C . ASP A 1 731 ? -11.458 5.223 9.371 1.00 96.44 731 ASP A C 1
ATOM 5900 O O . ASP A 1 731 ? -10.297 5.630 9.360 1.00 96.44 731 ASP A O 1
ATOM 5904 N N . HIS A 1 732 ? -11.914 4.463 10.363 1.00 91.62 732 HIS A N 1
ATOM 5905 C CA . HIS A 1 732 ? -11.114 4.052 11.519 1.00 91.62 732 HIS A CA 1
ATOM 5906 C C . HIS A 1 732 ? -9.857 3.251 11.122 1.00 91.62 732 HIS A C 1
ATOM 5908 O O . HIS A 1 732 ? -8.772 3.503 11.634 1.00 91.62 732 HIS A O 1
ATOM 5914 N N . TYR A 1 733 ? -9.989 2.319 10.178 1.00 94.75 733 TYR A N 1
ATOM 5915 C CA . TYR A 1 733 ? -8.905 1.489 9.644 1.00 94.75 733 TYR A CA 1
ATOM 5916 C C . TYR A 1 733 ? -9.270 0.995 8.235 1.00 94.75 733 TYR A C 1
ATOM 5918 O O . TYR A 1 733 ? -10.389 1.220 7.766 1.00 94.75 733 TYR A O 1
ATOM 5926 N N . VAL A 1 734 ? -8.346 0.321 7.543 1.00 96.81 734 VAL A N 1
ATOM 5927 C CA . VAL A 1 734 ? -8.611 -0.243 6.207 1.00 96.81 734 VAL A CA 1
ATOM 5928 C C . VAL A 1 734 ? -9.735 -1.289 6.291 1.00 96.81 734 VAL A C 1
ATOM 5930 O O . VAL A 1 734 ? -9.588 -2.274 7.012 1.00 96.81 734 VAL A O 1
ATOM 5933 N N . PRO A 1 735 ? -10.858 -1.129 5.564 1.00 95.44 735 PRO A N 1
ATOM 5934 C CA . PRO A 1 735 ? -12.080 -1.890 5.814 1.00 95.44 735 PRO A CA 1
ATOM 5935 C C . PRO A 1 735 ? -11.881 -3.403 5.675 1.00 95.44 735 PRO A C 1
ATOM 5937 O O . PRO A 1 735 ? -11.713 -3.935 4.574 1.00 95.44 735 PRO A O 1
ATOM 5940 N N . GLN A 1 736 ? -12.001 -4.104 6.804 1.00 93.81 736 GLN A N 1
ATOM 5941 C CA . GLN A 1 736 ? -11.994 -5.563 6.879 1.00 93.81 736 GLN A CA 1
ATOM 5942 C C . GLN A 1 736 ? -13.394 -6.093 6.542 1.00 93.81 736 GLN A C 1
ATOM 5944 O O . GLN A 1 736 ? -14.205 -6.416 7.411 1.00 93.81 736 GLN A O 1
ATOM 5949 N N . PHE A 1 737 ? -13.731 -6.071 5.251 1.00 90.56 737 PHE A N 1
ATOM 5950 C CA . PHE A 1 737 ? -15.102 -6.218 4.736 1.00 90.56 737 PHE A CA 1
ATOM 5951 C C . PHE A 1 737 ? -15.806 -7.547 5.065 1.00 90.56 737 PHE A C 1
ATOM 5953 O O . PHE A 1 737 ? -17.013 -7.672 4.849 1.00 90.56 737 PHE A O 1
ATOM 5960 N N . ASP A 1 738 ? -15.074 -8.542 5.558 1.00 87.81 738 ASP A N 1
ATOM 5961 C CA . ASP A 1 738 ? -15.566 -9.850 5.993 1.00 87.81 738 ASP A CA 1
ATOM 5962 C C . ASP A 1 738 ? -15.698 -9.969 7.527 1.00 87.81 738 ASP A C 1
ATOM 5964 O O . ASP A 1 738 ? -16.120 -11.019 8.016 1.00 87.81 738 ASP A O 1
ATOM 5968 N N . LYS A 1 739 ? -15.360 -8.922 8.298 1.00 84.44 739 LYS A N 1
ATOM 5969 C CA . LYS A 1 739 ? -15.374 -8.943 9.773 1.00 84.44 739 LYS A CA 1
ATOM 5970 C C . LYS A 1 739 ? -16.557 -8.225 10.399 1.00 84.44 739 LYS A C 1
ATOM 5972 O O . LYS A 1 739 ? -17.072 -8.707 11.409 1.00 84.44 739 LYS A O 1
ATOM 5977 N N . ASP A 1 740 ? -16.998 -7.112 9.818 1.00 83.94 740 ASP A N 1
ATOM 5978 C CA . ASP A 1 740 ? -18.123 -6.331 10.329 1.00 83.94 740 ASP A CA 1
ATOM 5979 C C . ASP A 1 740 ? -18.915 -5.606 9.227 1.00 83.94 740 ASP A C 1
ATOM 5981 O O . ASP A 1 740 ? -18.446 -5.359 8.113 1.00 83.94 740 ASP A O 1
ATOM 5985 N N . ALA A 1 741 ? -20.157 -5.255 9.561 1.00 82.44 741 ALA A N 1
ATOM 5986 C CA . ALA A 1 741 ? -21.099 -4.593 8.663 1.00 82.44 741 ALA A CA 1
ATOM 5987 C C . ALA A 1 741 ? -20.648 -3.194 8.208 1.00 82.44 741 ALA A C 1
ATOM 5989 O O . ALA A 1 741 ? -20.916 -2.800 7.068 1.00 82.44 741 ALA A O 1
ATOM 5990 N N . GLY A 1 742 ? -19.970 -2.446 9.084 1.00 86.31 742 GLY A N 1
ATOM 5991 C CA . GLY A 1 742 ? -19.455 -1.115 8.781 1.00 86.31 742 GLY A CA 1
ATOM 5992 C C . GLY A 1 742 ? -18.354 -1.195 7.732 1.00 86.31 742 GLY A C 1
ATOM 5993 O O . GLY A 1 742 ? -18.488 -0.584 6.676 1.00 86.31 742 GLY A O 1
ATOM 5994 N N . SER A 1 743 ? -17.347 -2.040 7.963 1.00 90.62 743 SER A N 1
ATOM 5995 C CA . SER A 1 743 ? -16.267 -2.299 7.004 1.00 90.62 743 SER A CA 1
ATOM 5996 C C . SER A 1 743 ? -16.792 -2.807 5.661 1.00 90.62 743 SER A C 1
ATOM 5998 O O . SER A 1 743 ? -16.332 -2.366 4.607 1.00 90.62 743 SER A O 1
ATOM 6000 N N . ARG A 1 744 ? -17.801 -3.690 5.667 1.00 90.69 744 ARG A N 1
ATOM 6001 C CA . ARG A 1 744 ? -18.451 -4.155 4.432 1.00 90.69 744 ARG A CA 1
ATOM 6002 C C . ARG A 1 744 ? -19.097 -3.008 3.655 1.00 90.69 744 ARG A C 1
ATOM 6004 O O . ARG A 1 744 ? -18.937 -2.940 2.438 1.00 90.69 744 ARG A O 1
ATOM 6011 N N . THR A 1 745 ? -19.805 -2.120 4.349 1.00 92.00 745 THR A N 1
ATOM 6012 C CA . THR A 1 745 ? -20.435 -0.933 3.750 1.00 92.00 745 THR A CA 1
ATOM 6013 C C . THR A 1 745 ? -19.374 -0.021 3.132 1.00 92.00 745 THR A C 1
ATOM 6015 O O . THR A 1 745 ? -19.457 0.293 1.945 1.00 92.00 745 THR A O 1
ATOM 6018 N N . THR A 1 746 ? -18.332 0.334 3.896 1.00 94.69 746 THR A N 1
ATOM 6019 C CA . THR A 1 746 ? -17.216 1.175 3.432 1.00 94.69 746 THR A CA 1
ATOM 6020 C C . THR A 1 746 ? -16.557 0.577 2.184 1.00 94.69 746 THR A C 1
ATOM 6022 O O . THR A 1 746 ? -16.417 1.260 1.170 1.00 94.69 746 THR A O 1
ATOM 6025 N N . PHE A 1 747 ? -16.230 -0.720 2.199 1.00 96.31 747 PHE A N 1
ATOM 6026 C CA . PHE A 1 747 ? -15.644 -1.421 1.053 1.00 96.31 747 PHE A CA 1
ATOM 6027 C C . PHE A 1 747 ? -16.534 -1.382 -0.199 1.00 96.31 747 PHE A C 1
ATOM 6029 O O . PHE A 1 747 ? -16.053 -1.095 -1.296 1.00 96.31 747 PHE A O 1
ATOM 6036 N N . GLN A 1 748 ? -17.838 -1.636 -0.056 1.00 94.62 748 GLN A N 1
ATOM 6037 C CA . GLN A 1 748 ? -18.768 -1.607 -1.190 1.00 94.62 748 GLN A CA 1
ATOM 6038 C C . GLN A 1 748 ? -18.918 -0.203 -1.786 1.00 94.62 748 GLN A C 1
ATOM 6040 O O . GLN A 1 748 ? -19.058 -0.066 -3.001 1.00 94.62 748 GLN A O 1
ATOM 6045 N N . TYR A 1 749 ? -18.849 0.840 -0.959 1.00 95.62 749 TYR A N 1
ATOM 6046 C CA . TYR A 1 749 ? -18.865 2.220 -1.437 1.00 95.62 749 TYR A CA 1
ATOM 6047 C C . TYR A 1 749 ? -17.558 2.617 -2.120 1.00 95.62 749 TYR A C 1
ATOM 6049 O O . TYR A 1 749 ? -17.606 3.240 -3.178 1.00 95.62 749 TYR A O 1
ATOM 6057 N N . LEU A 1 750 ? -16.403 2.198 -1.599 1.00 97.56 750 LEU A N 1
ATOM 6058 C CA . LEU A 1 750 ? -15.126 2.341 -2.303 1.00 97.56 750 LEU A CA 1
ATOM 6059 C C . LEU A 1 750 ? -15.186 1.687 -3.694 1.00 97.56 750 LEU A C 1
ATOM 6061 O O . LEU A 1 750 ? -14.832 2.318 -4.690 1.00 97.56 750 LEU A O 1
ATOM 6065 N N . GLU A 1 751 ? -15.711 0.460 -3.784 1.00 95.88 751 GLU A N 1
ATOM 6066 C CA . GLU A 1 751 ? -15.918 -0.232 -5.062 1.00 95.88 751 GLU A CA 1
ATOM 6067 C C . GLU A 1 751 ? -16.868 0.541 -5.992 1.00 95.88 751 GLU A C 1
ATOM 6069 O O . GLU A 1 751 ? -16.614 0.656 -7.195 1.00 95.88 751 GLU A O 1
ATOM 6074 N N . LEU A 1 752 ? -17.956 1.092 -5.447 1.00 94.88 752 LEU A N 1
ATOM 6075 C CA . LEU A 1 752 ? -18.912 1.900 -6.197 1.00 94.88 752 LEU A CA 1
ATOM 6076 C C . LEU A 1 752 ? -18.256 3.162 -6.769 1.00 94.88 752 LEU A C 1
ATOM 6078 O O . LEU A 1 752 ? -18.421 3.433 -7.956 1.00 94.88 752 LEU A O 1
ATOM 6082 N N . PHE A 1 753 ? -17.497 3.914 -5.969 1.00 97.06 753 PHE A N 1
ATOM 6083 C CA . PHE A 1 753 ? -16.843 5.141 -6.428 1.00 97.06 753 PHE A CA 1
ATOM 6084 C C . PHE A 1 753 ? -15.820 4.865 -7.533 1.00 97.06 753 PHE A C 1
ATOM 6086 O O . PHE A 1 753 ? -15.814 5.567 -8.546 1.00 97.06 753 PHE A O 1
ATOM 6093 N N . VAL A 1 754 ? -15.038 3.789 -7.409 1.00 96.12 754 VAL A N 1
ATOM 6094 C CA . VAL A 1 754 ? -14.139 3.339 -8.484 1.00 96.12 754 VAL A CA 1
ATOM 6095 C C . VAL A 1 754 ? -14.928 3.014 -9.760 1.00 96.12 754 VAL A C 1
ATOM 6097 O O . VAL A 1 754 ? -14.559 3.467 -10.844 1.00 96.12 754 VAL A O 1
ATOM 6100 N N . LYS A 1 755 ? -16.053 2.289 -9.659 1.00 93.38 755 LYS A N 1
ATOM 6101 C CA . LYS A 1 755 ? -16.921 1.967 -10.814 1.00 93.38 755 LYS A CA 1
ATOM 6102 C C . LYS A 1 755 ? -17.568 3.196 -11.452 1.00 93.38 755 LYS A C 1
ATOM 6104 O O . LYS A 1 755 ? -17.785 3.198 -12.660 1.00 93.38 755 LYS A O 1
ATOM 6109 N N . LEU A 1 756 ? -17.855 4.229 -10.663 1.00 95.00 756 LEU A N 1
ATOM 6110 C CA . LEU A 1 756 ? -18.342 5.525 -11.144 1.00 95.00 756 LEU A CA 1
ATOM 6111 C C . LEU A 1 756 ? -17.236 6.376 -11.795 1.00 95.00 756 LEU A C 1
ATOM 6113 O O . LEU A 1 756 ? -17.522 7.458 -12.298 1.00 95.00 756 LEU A O 1
ATOM 6117 N N . GLY A 1 757 ? -15.988 5.895 -11.813 1.00 95.19 757 GLY A N 1
ATOM 6118 C CA . GLY A 1 757 ? -14.861 6.556 -12.470 1.00 95.19 757 GLY A CA 1
ATOM 6119 C C . GLY A 1 757 ? -14.133 7.585 -11.605 1.00 95.19 757 GLY A C 1
ATOM 6120 O O . GLY A 1 757 ? -13.348 8.368 -12.142 1.00 95.19 757 GLY A O 1
ATOM 6121 N N . PHE A 1 758 ? -14.366 7.595 -10.289 1.00 98.12 758 PHE A N 1
ATOM 6122 C CA . PHE A 1 758 ? -13.652 8.482 -9.373 1.00 98.12 758 PHE A CA 1
ATOM 6123 C C . PHE A 1 758 ? -12.193 8.048 -9.217 1.00 98.12 758 PHE A C 1
ATOM 6125 O O . PHE A 1 758 ? -11.867 6.859 -9.232 1.00 98.12 758 PHE A O 1
ATOM 6132 N N . ASN A 1 759 ? -11.313 9.024 -9.009 1.00 98.12 759 ASN A N 1
ATOM 6133 C CA . ASN A 1 759 ? -9.996 8.787 -8.440 1.00 98.12 759 ASN A CA 1
ATOM 6134 C C . ASN A 1 759 ? -10.143 8.729 -6.913 1.00 98.12 759 ASN A C 1
ATOM 6136 O O . ASN A 1 759 ? -10.533 9.713 -6.288 1.00 98.12 759 ASN A O 1
ATOM 6140 N N . VAL A 1 760 ? -9.906 7.563 -6.316 1.00 98.69 760 VAL A N 1
ATOM 6141 C CA . VAL A 1 760 ? -10.208 7.328 -4.899 1.00 98.69 760 VAL A CA 1
ATOM 6142 C C . VAL A 1 760 ? -8.916 7.206 -4.098 1.00 98.69 760 VAL A C 1
ATOM 6144 O O . VAL A 1 760 ? -8.040 6.399 -4.419 1.00 98.69 760 VAL A O 1
ATOM 6147 N N . LYS A 1 761 ? -8.823 8.006 -3.037 1.00 98.69 761 LYS A N 1
ATOM 6148 C CA . LYS A 1 761 ? -7.778 7.963 -2.012 1.00 98.69 761 LYS A CA 1
ATOM 6149 C C . LYS A 1 761 ? -8.410 7.519 -0.693 1.00 98.69 761 LYS A C 1
ATOM 6151 O O . LYS A 1 761 ? -9.542 7.906 -0.399 1.00 98.69 761 LYS A O 1
ATOM 6156 N N . PHE A 1 762 ? -7.698 6.725 0.099 1.00 98.75 762 PHE A N 1
ATOM 6157 C CA . PHE A 1 762 ? -8.202 6.216 1.374 1.00 98.75 762 PHE A CA 1
ATOM 6158 C C . PHE A 1 762 ? -7.194 6.424 2.507 1.00 98.75 762 PHE A C 1
ATOM 6160 O O . PHE A 1 762 ? -6.014 6.122 2.340 1.00 98.75 762 PHE A O 1
ATOM 6167 N N . ILE A 1 763 ? -7.670 6.889 3.663 1.00 98.06 763 ILE A N 1
ATOM 6168 C CA . ILE A 1 763 ? -6.911 6.950 4.920 1.00 98.06 763 ILE A CA 1
ATOM 6169 C C . ILE A 1 763 ? -7.657 6.125 5.975 1.00 98.06 763 ILE A C 1
ATOM 6171 O O . ILE A 1 763 ? -8.821 6.398 6.272 1.00 98.06 763 ILE A O 1
ATOM 6175 N N . GLY A 1 764 ? -6.968 5.147 6.563 1.00 96.81 764 GLY A N 1
ATOM 6176 C CA . GLY A 1 764 ? -7.340 4.609 7.871 1.00 96.81 764 GLY A CA 1
ATOM 6177 C C . GLY A 1 764 ? -6.707 5.479 8.954 1.00 96.81 764 GLY A C 1
ATOM 6178 O O . GLY A 1 764 ? -5.532 5.816 8.834 1.00 96.81 764 GLY A O 1
ATOM 6179 N N . GLU A 1 765 ? -7.458 5.865 9.984 1.00 93.69 765 GLU A N 1
ATOM 6180 C CA . GLU A 1 765 ? -6.964 6.733 11.068 1.00 93.69 765 GLU A CA 1
ATOM 6181 C C . GLU A 1 765 ? -5.741 6.146 11.791 1.00 93.69 765 GLU A C 1
ATOM 6183 O O . GLU A 1 765 ? -4.838 6.888 12.167 1.00 93.69 765 GLU A O 1
ATOM 6188 N N . ASN A 1 766 ? -5.643 4.817 11.858 1.00 91.69 766 ASN A N 1
ATOM 6189 C CA . ASN A 1 766 ? -4.479 4.108 12.390 1.00 91.69 766 ASN A CA 1
ATOM 6190 C C . ASN A 1 766 ? -3.230 4.127 11.474 1.00 91.69 766 ASN A C 1
ATOM 6192 O O . ASN A 1 766 ? -2.168 3.664 11.888 1.00 91.69 766 ASN A O 1
ATOM 6196 N N . PHE A 1 767 ? -3.348 4.602 10.224 1.00 94.69 767 PHE A N 1
ATOM 6197 C CA . PHE A 1 767 ? -2.319 4.572 9.171 1.00 94.69 767 PHE A CA 1
ATOM 6198 C C . PHE A 1 767 ? -1.661 3.198 8.960 1.00 94.69 767 PHE A C 1
ATOM 6200 O O . PHE A 1 767 ? -0.530 3.109 8.468 1.00 94.69 767 PHE A O 1
ATOM 6207 N N . TYR A 1 768 ? -2.349 2.116 9.323 1.00 92.62 768 TYR A N 1
ATOM 6208 C CA . TYR A 1 768 ? -1.805 0.768 9.247 1.00 92.62 768 TYR A CA 1
ATOM 6209 C C . TYR A 1 768 ? -2.124 0.109 7.904 1.00 92.62 768 TYR A C 1
ATOM 6211 O O . TYR A 1 768 ? -3.147 0.376 7.273 1.00 92.62 768 TYR A O 1
ATOM 6219 N N . LYS A 1 769 ? -1.222 -0.766 7.457 1.00 93.50 769 LYS A N 1
ATOM 6220 C CA . LYS A 1 769 ? -1.372 -1.527 6.215 1.00 93.50 769 LYS A CA 1
ATOM 6221 C C . LYS A 1 769 ? -2.016 -2.883 6.517 1.00 93.50 769 LYS A C 1
ATOM 6223 O O . LYS A 1 769 ? -1.337 -3.905 6.480 1.00 93.50 769 LYS A O 1
ATOM 6228 N N . ASP A 1 770 ? -3.305 -2.897 6.860 1.00 93.56 770 ASP A N 1
ATOM 6229 C CA . ASP A 1 770 ? -4.019 -4.147 7.159 1.00 93.56 770 ASP A CA 1
ATOM 6230 C C . ASP A 1 770 ? -4.104 -5.023 5.899 1.00 93.56 770 ASP A C 1
ATOM 6232 O O . ASP A 1 770 ? -4.743 -4.652 4.908 1.00 93.56 770 ASP A O 1
ATOM 6236 N N . GLU A 1 771 ? -3.460 -6.188 5.922 1.00 95.31 771 GLU A N 1
ATOM 6237 C CA . GLU A 1 771 ? -3.454 -7.150 4.816 1.00 95.31 771 GLU A CA 1
ATOM 6238 C C . GLU A 1 771 ? -4.407 -8.327 5.094 1.00 95.31 771 GLU A C 1
ATOM 6240 O O . GLU A 1 771 ? -4.600 -8.710 6.249 1.00 95.31 771 GLU A O 1
ATOM 6245 N N . PRO A 1 772 ? -5.020 -8.924 4.053 1.00 96.38 772 PRO A N 1
ATOM 6246 C CA . PRO A 1 772 ? -4.841 -8.633 2.623 1.00 96.38 772 PRO A CA 1
ATOM 6247 C C . PRO A 1 772 ? -5.689 -7.452 2.104 1.00 96.38 772 PRO A C 1
ATOM 6249 O O . PRO A 1 772 ? -5.703 -7.175 0.903 1.00 96.38 772 PRO A O 1
ATOM 6252 N N . TYR A 1 773 ? -6.450 -6.780 2.975 1.00 97.81 773 TYR A N 1
ATOM 6253 C CA . TYR A 1 773 ? -7.448 -5.776 2.586 1.00 97.81 773 TYR A CA 1
ATOM 6254 C C . TYR A 1 773 ? -6.837 -4.582 1.849 1.00 97.81 773 TYR A C 1
ATOM 6256 O O . TYR A 1 773 ? -7.394 -4.132 0.847 1.00 97.81 773 TYR A O 1
ATOM 6264 N N . THR A 1 774 ? -5.666 -4.113 2.285 1.00 98.38 774 THR A N 1
ATOM 6265 C CA . THR A 1 774 ? -4.945 -3.017 1.629 1.00 98.38 774 THR A CA 1
ATOM 6266 C C . THR A 1 774 ? -4.572 -3.392 0.202 1.00 98.38 774 THR A C 1
ATOM 6268 O O . THR A 1 774 ? -4.897 -2.646 -0.724 1.00 98.38 774 THR A O 1
ATOM 6271 N N . THR A 1 775 ? -3.981 -4.575 0.001 1.00 97.75 775 THR A N 1
ATOM 6272 C CA . THR A 1 775 ? -3.655 -5.076 -1.341 1.00 97.75 775 THR A CA 1
ATOM 6273 C C . THR A 1 775 ? -4.904 -5.168 -2.220 1.00 97.75 775 THR A C 1
ATOM 6275 O O . THR A 1 775 ? -4.865 -4.782 -3.386 1.00 97.75 775 THR A O 1
ATOM 6278 N N . ILE A 1 776 ? -6.043 -5.616 -1.682 1.00 98.25 776 ILE A N 1
ATOM 6279 C CA . ILE A 1 776 ? -7.302 -5.693 -2.441 1.00 98.25 776 ILE A CA 1
ATOM 6280 C C . ILE A 1 776 ? -7.744 -4.304 -2.926 1.00 98.25 776 ILE A C 1
ATOM 6282 O O . ILE A 1 776 ? -8.041 -4.148 -4.112 1.00 98.25 776 ILE A O 1
ATOM 6286 N N . LEU A 1 777 ? -7.743 -3.291 -2.053 1.00 98.62 777 LEU A N 1
ATOM 6287 C CA . LEU A 1 777 ? -8.090 -1.915 -2.436 1.00 98.62 777 LEU A CA 1
ATOM 6288 C C . LEU A 1 777 ? -7.103 -1.346 -3.466 1.00 98.62 777 LEU A C 1
ATOM 6290 O O . LEU A 1 777 ? -7.509 -0.757 -4.469 1.00 98.62 777 LEU A O 1
ATOM 6294 N N . GLN A 1 778 ? -5.808 -1.583 -3.272 1.00 98.56 778 GLN A N 1
ATOM 6295 C CA . GLN A 1 778 ? -4.761 -1.173 -4.207 1.00 98.56 778 GLN A CA 1
ATOM 6296 C C . GLN A 1 778 ? -4.928 -1.808 -5.593 1.00 98.56 778 GLN A C 1
ATOM 6298 O O . GLN A 1 778 ? -4.762 -1.133 -6.611 1.00 98.56 778 GLN A O 1
ATOM 6303 N N . GLN A 1 779 ? -5.322 -3.081 -5.655 1.00 98.19 779 GLN A N 1
ATOM 6304 C CA . GLN A 1 779 ? -5.613 -3.780 -6.910 1.00 98.19 779 GLN A CA 1
ATOM 6305 C C . GLN A 1 779 ? -6.918 -3.320 -7.575 1.00 98.19 779 GLN A C 1
ATOM 6307 O O . GLN A 1 779 ? -7.080 -3.492 -8.783 1.00 98.19 779 GLN A O 1
ATOM 6312 N N . MET A 1 780 ? -7.828 -2.694 -6.824 1.00 97.19 780 MET A N 1
ATOM 6313 C CA . MET A 1 780 ? -8.982 -1.971 -7.377 1.00 97.19 780 MET A CA 1
ATOM 6314 C C . MET A 1 780 ? -8.607 -0.586 -7.929 1.00 97.19 780 MET A C 1
ATOM 6316 O O . MET A 1 780 ? -9.418 0.037 -8.609 1.00 97.19 780 MET A O 1
ATOM 6320 N N . GLY A 1 781 ? -7.388 -0.116 -7.657 1.00 97.88 781 GLY A N 1
ATOM 6321 C CA . GLY A 1 781 ? -6.874 1.188 -8.067 1.00 97.88 781 GLY A CA 1
ATOM 6322 C C . GLY A 1 781 ? -7.093 2.314 -7.061 1.00 97.88 781 GLY A C 1
ATOM 6323 O O . GLY A 1 781 ? -7.072 3.486 -7.431 1.00 97.88 781 GLY A O 1
ATOM 6324 N N . ILE A 1 782 ? -7.294 1.960 -5.791 1.00 98.75 782 ILE A N 1
ATOM 6325 C CA . ILE A 1 782 ? -7.395 2.909 -4.682 1.00 98.75 782 ILE A CA 1
ATOM 6326 C C . ILE A 1 782 ? -6.003 3.126 -4.089 1.00 98.75 782 ILE A C 1
ATOM 6328 O O . ILE A 1 782 ? -5.314 2.175 -3.721 1.00 98.75 782 ILE A O 1
ATOM 6332 N N . GLU A 1 783 ? -5.598 4.384 -3.946 1.00 98.56 783 GLU A N 1
ATOM 6333 C CA . GLU A 1 783 ? -4.377 4.724 -3.215 1.00 98.56 783 GLU A CA 1
ATOM 6334 C C . GLU A 1 783 ? -4.687 4.760 -1.716 1.00 98.56 783 GLU A C 1
ATOM 6336 O O . GLU A 1 783 ? -5.374 5.662 -1.233 1.00 98.56 783 GLU A O 1
ATOM 6341 N N . VAL A 1 784 ? -4.198 3.756 -0.991 1.00 98.69 784 VAL A N 1
ATOM 6342 C CA . VAL A 1 784 ? -4.320 3.652 0.468 1.00 98.69 784 VAL A CA 1
ATOM 6343 C C . VAL A 1 784 ? -3.096 4.291 1.109 1.00 98.69 784 VAL A C 1
ATOM 6345 O O . VAL A 1 784 ? -1.979 3.839 0.871 1.00 98.69 784 VAL A O 1
ATOM 6348 N N . LEU A 1 785 ? -3.297 5.328 1.916 1.00 98.12 785 LEU A N 1
ATOM 6349 C CA . LEU A 1 785 ? -2.237 6.033 2.627 1.00 98.12 785 LEU A CA 1
ATOM 6350 C C . LEU A 1 785 ? -1.953 5.325 3.956 1.00 98.12 785 LEU A C 1
ATOM 6352 O O . LEU A 1 785 ? -2.821 5.261 4.824 1.00 98.12 785 LEU A O 1
ATOM 6356 N N . TYR A 1 786 ? -0.734 4.815 4.115 1.00 96.88 786 TYR A N 1
ATOM 6357 C CA . TYR A 1 786 ? -0.289 4.088 5.305 1.00 96.88 786 TYR A CA 1
ATOM 6358 C C . TYR A 1 786 ? 1.175 4.402 5.633 1.00 96.88 786 TYR A C 1
ATOM 6360 O O . TYR A 1 786 ? 1.926 4.917 4.801 1.00 96.88 786 TYR A O 1
ATOM 6368 N N . GLY A 1 787 ? 1.594 4.031 6.840 1.00 91.62 787 GLY A N 1
ATOM 6369 C CA . GLY A 1 787 ? 2.964 4.156 7.323 1.00 91.62 787 GLY A CA 1
ATOM 6370 C C . GLY A 1 787 ? 3.228 5.437 8.114 1.00 91.62 787 GLY A C 1
ATOM 6371 O O . GLY A 1 787 ? 2.477 6.411 8.068 1.00 91.62 787 GLY A O 1
ATOM 6372 N N . GLU A 1 788 ? 4.348 5.427 8.834 1.00 88.12 788 GLU A N 1
ATOM 6373 C CA . GLU A 1 788 ? 4.734 6.461 9.805 1.00 88.12 788 GLU A CA 1
ATOM 6374 C C . GLU A 1 788 ? 4.836 7.863 9.194 1.00 88.12 788 GLU A C 1
ATOM 6376 O O . GLU A 1 788 ? 4.421 8.853 9.805 1.00 88.12 788 GLU A O 1
ATOM 6381 N N . TRP A 1 789 ? 5.334 7.954 7.955 1.00 92.19 789 TRP A N 1
ATOM 6382 C CA . TRP A 1 789 ? 5.424 9.235 7.265 1.00 92.19 789 TRP A CA 1
ATOM 6383 C C . TRP A 1 789 ? 4.040 9.862 7.085 1.00 92.19 789 TRP A C 1
ATOM 6385 O O . TRP A 1 789 ? 3.870 11.037 7.398 1.00 92.19 789 TRP A O 1
ATOM 6395 N N . TYR A 1 790 ? 3.036 9.093 6.653 1.00 94.50 790 TYR A N 1
ATOM 6396 C CA . TYR A 1 790 ? 1.678 9.610 6.483 1.00 94.50 790 TYR A CA 1
ATOM 6397 C C . TYR A 1 790 ? 1.008 9.901 7.824 1.00 94.50 790 TYR A C 1
ATOM 6399 O O . TYR A 1 790 ? 0.384 10.951 7.949 1.00 94.50 790 TYR A O 1
ATOM 6407 N N . ALA A 1 791 ? 1.220 9.061 8.841 1.00 91.75 791 ALA A N 1
ATOM 6408 C CA . ALA A 1 791 ? 0.726 9.332 10.191 1.00 91.75 791 ALA A CA 1
ATOM 6409 C C . ALA A 1 791 ? 1.181 10.711 10.703 1.00 91.75 791 ALA A C 1
ATOM 6411 O O . ALA A 1 791 ? 0.385 11.474 11.249 1.00 91.75 791 ALA A O 1
ATOM 6412 N N . SER A 1 792 ? 2.438 11.075 10.431 1.00 93.75 792 SER A N 1
ATOM 6413 C CA . SER A 1 792 ? 3.013 12.356 10.858 1.00 93.75 792 SER A CA 1
ATOM 6414 C C . SER A 1 792 ? 2.751 13.523 9.895 1.00 93.75 792 SER A C 1
ATOM 6416 O O . SER A 1 792 ? 2.801 14.677 10.314 1.00 93.75 792 SER A O 1
ATOM 6418 N N . ASN A 1 793 ? 2.483 13.262 8.608 1.00 96.38 793 ASN A N 1
ATOM 6419 C CA . ASN A 1 793 ? 2.507 14.294 7.557 1.00 96.38 793 ASN A CA 1
ATOM 6420 C C . ASN A 1 793 ? 1.243 14.369 6.685 1.00 96.38 793 ASN A C 1
ATOM 6422 O O . ASN A 1 793 ? 1.223 15.147 5.730 1.00 96.38 793 ASN A O 1
ATOM 6426 N N . TRP A 1 794 ? 0.167 13.631 6.985 1.00 96.75 794 TRP A N 1
ATOM 6427 C CA . TRP A 1 794 ? -1.045 13.620 6.148 1.00 96.75 794 TRP A CA 1
ATOM 6428 C C . TRP A 1 794 ? -1.652 15.015 5.924 1.00 96.75 794 TRP A C 1
ATOM 6430 O O . TRP A 1 794 ? -2.180 15.281 4.847 1.00 96.75 794 TRP A O 1
ATOM 6440 N N . LYS A 1 795 ? -1.547 15.924 6.906 1.00 98.06 795 LYS A N 1
ATOM 6441 C CA . LYS A 1 795 ? -2.012 17.316 6.771 1.00 98.06 795 LYS A CA 1
ATOM 6442 C C . LYS A 1 795 ? -1.227 18.062 5.700 1.00 98.06 795 LYS A C 1
ATOM 6444 O O . LYS A 1 795 ? -1.832 18.678 4.830 1.00 98.06 795 LYS A O 1
ATOM 6449 N N . GLN A 1 796 ? 0.104 17.983 5.745 1.00 98.00 796 GLN A N 1
ATOM 6450 C CA . GLN A 1 796 ? 0.960 18.628 4.751 1.00 98.00 796 GLN A CA 1
ATOM 6451 C C . GLN A 1 796 ? 0.745 18.005 3.372 1.00 98.00 796 GLN A C 1
ATOM 6453 O O . GLN A 1 796 ? 0.506 18.725 2.411 1.00 98.00 796 GLN A O 1
ATOM 6458 N N . TRP A 1 797 ? 0.703 16.672 3.302 1.00 97.31 797 TRP A N 1
ATOM 6459 C CA . TRP A 1 797 ? 0.372 15.958 2.072 1.00 97.31 797 TRP A CA 1
ATOM 6460 C C . TRP A 1 797 ? -0.968 16.417 1.486 1.00 97.31 797 TRP A C 1
ATOM 6462 O O . TRP A 1 797 ? -1.072 16.617 0.279 1.00 97.31 797 TRP A O 1
ATOM 6472 N N . PHE A 1 798 ? -1.995 16.621 2.315 1.00 98.06 798 PHE A N 1
ATOM 6473 C CA . PHE A 1 798 ? -3.269 17.136 1.831 1.00 98.06 798 PHE A CA 1
ATOM 6474 C C . PHE A 1 798 ? -3.136 18.572 1.325 1.00 98.06 798 PHE A C 1
ATOM 6476 O O . PHE A 1 798 ? -3.615 18.854 0.236 1.00 98.06 798 PHE A O 1
ATOM 6483 N N . LEU A 1 799 ? -2.474 1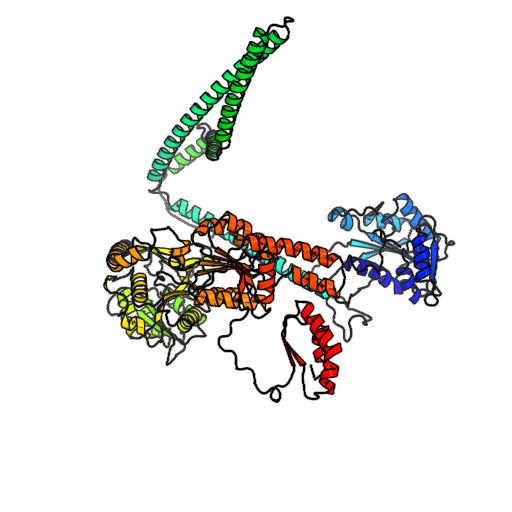9.468 2.065 1.00 97.88 799 LEU A N 1
ATOM 6484 C CA . LEU A 1 799 ? -2.281 20.865 1.652 1.00 97.88 799 LEU A CA 1
ATOM 6485 C C . LEU A 1 799 ? -1.563 20.980 0.305 1.00 97.88 799 LEU A C 1
ATOM 6487 O O . LEU A 1 799 ? -1.987 21.773 -0.534 1.00 97.88 799 LEU A O 1
ATOM 6491 N N . ASP A 1 800 ? -0.548 20.146 0.081 1.00 96.00 800 ASP A N 1
ATOM 6492 C CA . ASP A 1 800 ? 0.215 20.099 -1.170 1.00 96.00 800 ASP A CA 1
ATOM 6493 C C . ASP A 1 800 ? -0.650 19.668 -2.370 1.00 96.00 800 ASP A C 1
ATOM 6495 O O . ASP A 1 800 ? -0.315 19.960 -3.516 1.00 96.00 800 ASP A O 1
ATOM 6499 N N . ASN A 1 801 ? -1.773 18.984 -2.116 1.00 95.75 801 ASN A N 1
ATOM 6500 C CA . ASN A 1 801 ? -2.638 18.384 -3.136 1.00 95.75 801 ASN A CA 1
ATOM 6501 C C . ASN A 1 801 ? -4.109 18.834 -3.037 1.00 95.75 801 ASN A C 1
ATOM 6503 O O . ASN A 1 801 ? -4.972 18.281 -3.718 1.00 95.75 801 ASN A O 1
ATOM 6507 N N . LYS A 1 802 ? -4.422 19.830 -2.198 1.00 95.19 802 LYS A N 1
ATOM 6508 C CA . LYS A 1 802 ? -5.794 20.167 -1.769 1.00 95.19 802 LYS A CA 1
ATOM 6509 C C . LYS A 1 802 ? -6.726 20.523 -2.926 1.00 95.19 802 LYS A C 1
ATOM 6511 O O . LYS A 1 802 ? -7.919 20.245 -2.857 1.00 95.19 802 LYS A O 1
ATOM 6516 N N . ASP A 1 803 ? -6.167 21.119 -3.978 1.00 92.81 803 ASP A N 1
ATOM 6517 C CA . ASP A 1 803 ? -6.907 21.607 -5.143 1.00 92.81 803 ASP A CA 1
ATOM 6518 C C . ASP A 1 803 ? -7.296 20.472 -6.105 1.00 92.81 803 ASP A C 1
ATOM 6520 O O . ASP A 1 803 ? -8.085 20.687 -7.020 1.00 92.81 803 ASP A O 1
ATOM 6524 N N . ALA A 1 804 ? -6.772 19.258 -5.894 1.00 94.38 804 ALA A N 1
ATOM 6525 C CA . ALA A 1 804 ? -7.151 18.077 -6.659 1.00 94.38 804 ALA A CA 1
ATOM 6526 C C . ALA A 1 804 ? -8.410 17.381 -6.115 1.00 94.38 804 ALA A C 1
ATOM 6528 O O . ALA A 1 804 ? -8.991 16.573 -6.834 1.00 94.38 804 ALA A O 1
ATOM 6529 N N . PHE A 1 805 ? -8.815 17.648 -4.866 1.00 97.38 805 PHE A N 1
ATOM 6530 C CA . PHE A 1 805 ? -9.928 16.960 -4.208 1.00 97.38 805 PHE A CA 1
ATOM 6531 C C . PHE A 1 805 ? -11.262 17.665 -4.452 1.00 97.38 805 PHE A C 1
ATOM 6533 O O . PHE A 1 805 ? -11.430 18.833 -4.111 1.00 97.38 805 PHE A O 1
ATOM 6540 N N . ASP A 1 806 ? -12.241 16.922 -4.965 1.00 98.25 806 ASP A N 1
ATOM 6541 C CA . ASP A 1 806 ? -13.620 17.397 -5.104 1.00 98.25 806 ASP A CA 1
ATOM 6542 C C . ASP A 1 806 ? -14.468 17.044 -3.877 1.00 98.25 806 ASP A C 1
ATOM 6544 O O . ASP A 1 806 ? -15.366 17.799 -3.498 1.00 98.25 806 ASP A O 1
ATOM 6548 N N . TYR A 1 807 ? -14.188 15.892 -3.258 1.00 98.56 807 TYR A N 1
ATOM 6549 C CA . TYR A 1 807 ? -14.997 15.331 -2.180 1.00 98.56 807 TYR A CA 1
ATOM 6550 C C . TYR A 1 807 ? -14.132 14.761 -1.054 1.00 98.56 807 TYR A C 1
ATOM 6552 O O . TYR A 1 807 ? -13.170 14.033 -1.306 1.00 98.56 807 TYR A O 1
ATOM 6560 N N . ILE A 1 808 ? -14.537 15.022 0.190 1.00 98.69 808 ILE A N 1
ATOM 6561 C CA . ILE A 1 808 ? -14.008 14.363 1.390 1.00 98.69 808 ILE A CA 1
ATOM 6562 C C . ILE A 1 808 ? -15.143 13.566 2.027 1.00 98.69 808 ILE A C 1
ATOM 6564 O O . ILE A 1 808 ? -16.184 14.124 2.361 1.00 98.69 808 ILE A O 1
ATOM 6568 N N . TYR A 1 809 ? -14.954 12.265 2.199 1.00 98.50 809 TYR A N 1
ATOM 6569 C CA . TYR A 1 809 ? -15.941 11.359 2.771 1.00 98.50 809 TYR A CA 1
ATOM 6570 C C . TYR A 1 809 ? -15.473 10.900 4.147 1.00 98.50 809 TYR A C 1
ATOM 6572 O O . TYR A 1 809 ? -14.514 10.137 4.261 1.00 98.50 809 TYR A O 1
ATOM 6580 N N . LEU A 1 810 ? -16.156 11.356 5.191 1.00 98.25 810 LEU A N 1
ATOM 6581 C CA . LEU A 1 810 ? -15.823 11.078 6.582 1.00 98.25 810 LEU A CA 1
ATOM 6582 C C . LEU A 1 810 ? -16.783 10.036 7.163 1.00 98.25 810 LEU A C 1
ATOM 6584 O O . LEU A 1 810 ? -18.001 10.222 7.133 1.00 98.25 810 LEU A O 1
ATOM 6588 N N . ASN A 1 811 ? -16.236 8.951 7.707 1.00 95.38 811 ASN A N 1
ATOM 6589 C CA . ASN A 1 811 ? -17.003 7.920 8.401 1.00 95.38 811 ASN A CA 1
ATOM 6590 C C . ASN A 1 811 ? -16.865 8.062 9.917 1.00 95.38 811 ASN A C 1
ATOM 6592 O O . ASN A 1 811 ? -15.789 8.387 10.415 1.00 95.38 811 ASN A O 1
ATOM 6596 N N . ARG A 1 812 ? -17.940 7.722 10.640 1.00 90.88 812 ARG A N 1
ATOM 6597 C CA . ARG A 1 812 ? -18.011 7.557 12.108 1.00 90.88 812 ARG A CA 1
ATOM 6598 C C . ARG A 1 812 ? -17.742 8.839 12.910 1.00 90.88 812 ARG A C 1
ATOM 6600 O O . ARG A 1 812 ? -16.763 9.542 12.668 1.00 90.88 812 ARG A O 1
ATOM 6607 N N . PRO A 1 813 ? -18.544 9.146 13.943 1.00 93.00 813 PRO A N 1
ATOM 6608 C CA . PRO A 1 813 ? -18.388 10.402 14.674 1.00 93.00 813 PRO A CA 1
ATOM 6609 C C . PRO A 1 813 ? -17.044 10.535 15.413 1.00 93.00 813 PRO A C 1
ATOM 6611 O O . PRO A 1 813 ? -16.417 11.588 15.340 1.00 93.00 813 PRO A O 1
ATOM 6614 N N . HIS A 1 814 ? -16.560 9.468 16.063 1.00 90.12 814 HIS A N 1
ATOM 6615 C CA . HIS A 1 814 ? -15.296 9.483 16.823 1.00 90.12 814 HIS A CA 1
ATOM 6616 C C . HIS A 1 814 ? -14.040 9.628 15.956 1.00 90.12 814 HIS A C 1
ATOM 6618 O O . HIS A 1 814 ? -13.012 10.057 16.467 1.00 90.12 814 HIS A O 1
ATOM 6624 N N . ILE A 1 815 ? -14.122 9.290 14.667 1.00 94.69 815 ILE A N 1
ATOM 6625 C CA . ILE A 1 815 ? -13.029 9.506 13.714 1.00 94.69 815 ILE A CA 1
ATOM 6626 C C . ILE A 1 815 ? -13.173 10.893 13.098 1.00 94.69 815 ILE A C 1
ATOM 6628 O O . ILE A 1 815 ? -12.273 11.718 13.198 1.00 94.69 815 ILE A O 1
ATOM 6632 N N . SER A 1 816 ? -14.344 11.183 12.527 1.00 97.19 816 SER A N 1
ATOM 6633 C CA . SER A 1 816 ? -14.610 12.398 11.745 1.00 97.19 816 SER A CA 1
ATOM 6634 C C . SER A 1 816 ? -14.301 13.694 12.499 1.00 97.19 816 SER A C 1
ATOM 6636 O O . SER A 1 816 ? -13.821 14.655 11.894 1.00 97.19 816 SER A O 1
ATOM 6638 N N . ILE A 1 817 ? -14.524 13.717 13.818 1.00 95.38 817 ILE A N 1
ATOM 6639 C CA . ILE A 1 817 ? -14.272 14.891 14.664 1.00 95.38 817 ILE A CA 1
ATOM 6640 C C . ILE A 1 817 ? -12.804 15.344 14.642 1.00 95.38 817 ILE A C 1
ATOM 6642 O O . ILE A 1 817 ? -12.533 16.538 14.718 1.00 95.38 817 ILE A O 1
ATOM 6646 N N . ASN A 1 818 ? -11.862 14.419 14.438 1.00 95.06 818 ASN A N 1
ATOM 6647 C CA . ASN A 1 818 ? -10.426 14.716 14.405 1.00 95.06 818 ASN A CA 1
ATOM 6648 C C . ASN A 1 818 ? -9.971 15.340 13.073 1.00 95.06 818 ASN A C 1
ATOM 6650 O O . ASN A 1 818 ? -8.860 15.865 12.975 1.00 95.06 818 ASN A O 1
ATOM 6654 N N . PHE A 1 819 ? -10.818 15.286 12.041 1.00 97.25 819 PHE A N 1
ATOM 6655 C CA . PHE A 1 819 ? -10.462 15.638 10.665 1.00 97.25 819 PHE A CA 1
ATOM 6656 C C . PHE A 1 819 ? -11.263 16.815 10.103 1.00 97.25 819 PHE A C 1
ATOM 6658 O O . PHE A 1 819 ? -10.727 17.608 9.324 1.00 97.25 819 PHE A O 1
ATOM 6665 N N . ILE A 1 820 ? -12.541 16.937 10.470 1.00 98.12 820 ILE A N 1
ATOM 6666 C CA . ILE A 1 820 ? -13.494 17.802 9.763 1.00 98.12 820 ILE A CA 1
ATOM 6667 C C . ILE A 1 820 ? -13.082 19.279 9.745 1.00 98.12 820 ILE A C 1
ATOM 6669 O O . ILE A 1 820 ? -13.162 19.923 8.700 1.00 98.12 820 ILE A O 1
ATOM 6673 N N . ASP A 1 821 ? -12.573 19.807 10.861 1.00 98.12 821 ASP A N 1
ATOM 6674 C CA . ASP A 1 821 ? -12.195 21.219 10.961 1.00 98.12 821 ASP A CA 1
ATOM 6675 C C . ASP A 1 821 ? -10.983 21.552 10.105 1.00 98.12 821 ASP A C 1
ATOM 6677 O O . ASP A 1 821 ? -10.935 22.609 9.474 1.00 98.12 821 ASP A O 1
ATOM 6681 N N . PHE A 1 822 ? -10.029 20.625 10.028 1.00 98.44 822 PHE A N 1
ATOM 6682 C CA . PHE A 1 822 ? -8.877 20.786 9.159 1.00 98.44 822 PHE A CA 1
ATOM 6683 C C . PHE A 1 822 ? -9.317 20.876 7.694 1.00 98.44 822 PHE A C 1
ATOM 6685 O O . PHE A 1 822 ? -8.916 21.811 7.003 1.00 98.44 822 PHE A O 1
ATOM 6692 N N . PHE A 1 823 ? -10.178 19.970 7.224 1.00 98.19 823 PHE A N 1
ATOM 6693 C CA . PHE A 1 823 ? -10.636 20.008 5.833 1.00 98.19 823 PHE A CA 1
ATOM 6694 C C . PHE A 1 823 ? -11.496 21.232 5.531 1.00 98.19 823 PHE A C 1
ATOM 6696 O O . PHE A 1 823 ? -11.295 21.865 4.498 1.00 98.19 823 PHE A O 1
ATOM 6703 N N . ARG A 1 824 ? -12.382 21.629 6.452 1.00 97.12 824 ARG A N 1
ATOM 6704 C CA . ARG A 1 824 ? -13.188 22.846 6.294 1.00 97.12 824 ARG A CA 1
ATOM 6705 C C . ARG A 1 824 ? -12.382 24.127 6.259 1.00 97.12 824 ARG A C 1
ATOM 6707 O O . ARG A 1 824 ? -12.747 25.038 5.526 1.00 97.12 824 ARG A O 1
ATOM 6714 N N . ALA A 1 825 ? -11.305 24.207 7.031 1.00 97.62 825 ALA A N 1
ATOM 6715 C CA . ALA A 1 825 ? -10.454 25.387 7.039 1.00 97.62 825 ALA A CA 1
ATOM 6716 C C . ALA A 1 825 ? -9.533 25.473 5.810 1.00 97.62 825 ALA A C 1
ATOM 6718 O O . ALA A 1 825 ? -9.090 26.566 5.468 1.00 97.62 825 ALA A O 1
ATOM 6719 N N . ASN A 1 826 ? -9.225 24.343 5.163 1.00 97.50 826 ASN A N 1
ATOM 6720 C CA . ASN A 1 826 ? -8.136 24.264 4.185 1.00 97.50 826 ASN A CA 1
ATOM 6721 C C . ASN A 1 826 ? -8.555 23.807 2.778 1.00 97.50 826 ASN A C 1
ATOM 6723 O O . ASN A 1 826 ? -7.696 23.730 1.903 1.00 97.50 826 ASN A O 1
ATOM 6727 N N . SER A 1 827 ? -9.828 23.495 2.520 1.00 96.06 827 SER A N 1
ATOM 6728 C CA . SER A 1 827 ? -10.293 23.074 1.193 1.00 96.06 827 SER A CA 1
ATOM 6729 C C . SER A 1 827 ? -11.729 23.506 0.900 1.00 96.06 827 SER A C 1
ATOM 6731 O O . SER A 1 827 ? -12.544 23.674 1.802 1.00 96.06 827 SER A O 1
ATOM 6733 N N . ASN A 1 828 ? -12.029 23.641 -0.394 1.00 94.94 828 ASN A N 1
ATOM 6734 C CA . ASN A 1 828 ? -13.377 23.856 -0.923 1.00 94.94 828 ASN A CA 1
ATOM 6735 C C . ASN A 1 828 ? -14.071 22.541 -1.329 1.00 94.94 828 ASN A C 1
ATOM 6737 O O . ASN A 1 828 ? -15.169 22.579 -1.883 1.00 94.94 828 ASN A O 1
ATOM 6741 N N . ALA A 1 829 ? -13.431 21.389 -1.105 1.00 97.62 829 ALA A N 1
ATOM 6742 C CA . ALA A 1 829 ? -14.021 20.084 -1.373 1.00 97.62 829 ALA A CA 1
ATOM 6743 C C . ALA A 1 829 ? -15.325 19.901 -0.580 1.00 97.62 829 ALA A C 1
ATOM 6745 O O . ALA A 1 829 ? -15.426 20.295 0.587 1.00 97.62 829 ALA A O 1
ATOM 6746 N N . SER A 1 830 ? -16.317 19.267 -1.205 1.00 98.25 830 SER A N 1
ATOM 6747 C CA . SER A 1 830 ? -17.580 18.958 -0.534 1.00 98.25 830 SER A CA 1
ATOM 6748 C C . SER A 1 830 ? -17.359 17.861 0.511 1.00 98.25 830 SER A C 1
ATOM 6750 O O . SER A 1 830 ? -16.877 16.778 0.171 1.00 98.25 830 SER A O 1
ATOM 6752 N N . ILE A 1 831 ? -17.711 18.112 1.775 1.00 98.62 831 ILE A N 1
ATOM 6753 C CA . ILE A 1 831 ? -17.608 17.114 2.845 1.00 98.62 831 ILE A CA 1
ATOM 6754 C C . ILE A 1 831 ? -18.924 16.357 2.974 1.00 98.62 831 ILE A C 1
ATOM 6756 O O . ILE A 1 831 ? -19.986 16.926 3.241 1.00 98.62 831 ILE A O 1
ATOM 6760 N N . ILE A 1 832 ? -18.807 15.046 2.820 1.00 98.38 832 ILE A N 1
ATOM 6761 C CA . ILE A 1 832 ? -19.856 14.056 3.000 1.00 98.38 832 ILE A CA 1
ATOM 6762 C C . ILE A 1 832 ? -19.574 13.345 4.320 1.00 98.38 832 ILE A C 1
ATOM 6764 O O . ILE A 1 832 ? -18.484 12.807 4.508 1.00 98.38 832 ILE A O 1
ATOM 6768 N N . TYR A 1 833 ? -20.542 13.323 5.227 1.00 97.94 833 TYR A N 1
ATOM 6769 C CA . TYR A 1 833 ? -20.411 12.640 6.511 1.00 97.94 833 TYR A CA 1
ATOM 6770 C C . TYR A 1 833 ? -21.377 11.463 6.610 1.00 97.94 833 TYR A C 1
ATOM 6772 O O . TYR A 1 833 ? -22.578 11.626 6.406 1.00 97.94 833 TYR A O 1
ATOM 6780 N N . TYR A 1 834 ? -20.857 10.286 6.959 1.00 94.88 834 TYR A N 1
ATOM 6781 C CA . TYR A 1 834 ? -21.638 9.084 7.233 1.00 94.88 834 TYR A CA 1
ATOM 6782 C C . TYR A 1 834 ? -21.468 8.643 8.691 1.00 94.88 834 TYR A C 1
ATOM 6784 O O . TYR A 1 834 ? -20.419 8.142 9.105 1.00 94.88 834 TYR A O 1
ATOM 6792 N N . GLY A 1 835 ? -22.530 8.818 9.482 1.00 81.81 835 GLY A N 1
ATOM 6793 C CA . GLY A 1 835 ? -22.526 8.516 10.917 1.00 81.81 835 GLY A CA 1
ATOM 6794 C C . GLY A 1 835 ? -22.645 7.031 11.274 1.00 81.81 835 GLY A C 1
ATOM 6795 O O . GLY A 1 835 ? -22.360 6.677 12.414 1.00 81.81 835 GLY A O 1
ATOM 6796 N N . HIS A 1 836 ? -23.008 6.167 10.314 1.00 85.19 836 HIS A N 1
ATOM 6797 C CA . HIS A 1 836 ? -23.468 4.773 10.482 1.00 85.19 836 HIS A CA 1
ATOM 6798 C C . HIS A 1 836 ? -24.747 4.609 11.317 1.00 85.19 836 HIS A C 1
ATOM 6800 O O . HIS A 1 836 ? -25.634 3.869 10.903 1.00 85.19 836 HIS A O 1
ATOM 6806 N N . ASP A 1 837 ? -24.843 5.285 12.457 1.00 87.31 837 ASP A N 1
ATOM 6807 C CA . ASP A 1 837 ? -26.020 5.343 13.318 1.00 87.31 837 ASP A CA 1
ATOM 6808 C C . ASP A 1 837 ? -25.953 6.547 14.269 1.00 87.31 837 ASP A C 1
ATOM 6810 O O . ASP A 1 837 ? -24.874 7.081 14.539 1.00 87.31 837 ASP A O 1
ATOM 6814 N N . LEU A 1 838 ? -27.100 6.943 14.826 1.00 92.38 838 LEU A N 1
ATOM 6815 C CA . LEU A 1 838 ? -27.170 8.017 15.823 1.00 92.38 838 LEU A CA 1
ATOM 6816 C C . LEU A 1 838 ? -26.755 7.532 17.222 1.00 92.38 838 LEU A C 1
ATOM 6818 O O . LEU A 1 838 ? -27.528 6.890 17.946 1.00 92.38 838 LEU A O 1
ATOM 6822 N N . HIS A 1 839 ? -25.545 7.894 17.643 1.00 91.25 839 HIS A N 1
ATOM 6823 C CA . HIS A 1 839 ? -24.952 7.477 18.910 1.00 91.25 839 HIS A CA 1
ATOM 6824 C C . HIS A 1 839 ? -25.713 8.045 20.108 1.00 91.25 839 HIS A C 1
ATOM 6826 O O . HIS A 1 839 ? -25.938 7.312 21.078 1.00 91.25 839 HIS A O 1
ATOM 6832 N N . PHE A 1 840 ? -26.162 9.306 20.054 1.00 94.00 840 PHE A N 1
ATOM 6833 C CA . PHE A 1 840 ? -26.969 9.875 21.139 1.00 94.00 840 PHE A CA 1
ATOM 6834 C C . PHE A 1 840 ? -28.257 9.072 21.356 1.00 94.00 840 PHE A C 1
ATOM 6836 O O . PHE A 1 840 ? -28.570 8.698 22.487 1.00 94.00 840 PHE A O 1
ATOM 6843 N N . LEU A 1 841 ? -28.943 8.705 20.268 1.00 92.88 841 LEU A N 1
ATOM 6844 C CA . LEU A 1 841 ? -30.191 7.948 20.318 1.00 92.88 841 LEU A CA 1
ATOM 6845 C C . LEU A 1 841 ? -29.954 6.531 20.851 1.00 92.88 841 LEU A C 1
ATOM 6847 O O . LEU A 1 841 ? -30.752 6.008 21.632 1.00 92.88 841 LEU A O 1
ATOM 6851 N N . ARG A 1 842 ? -28.834 5.906 20.466 1.00 89.19 842 ARG A N 1
ATOM 6852 C CA . ARG A 1 842 ? -28.412 4.605 20.998 1.00 89.19 842 ARG A CA 1
ATOM 6853 C C . ARG A 1 842 ? -28.238 4.663 22.521 1.00 89.19 842 ARG A C 1
ATOM 6855 O O . ARG A 1 842 ? -28.691 3.756 23.221 1.00 89.19 842 ARG A O 1
ATOM 6862 N N . LYS A 1 843 ? -27.607 5.718 23.048 1.00 92.50 843 LYS A N 1
ATOM 6863 C CA . LYS A 1 843 ? -27.411 5.895 24.498 1.00 92.50 843 LYS A CA 1
ATOM 6864 C C . LYS A 1 843 ? -28.714 6.220 25.232 1.00 92.50 843 LYS A C 1
ATOM 6866 O O . LYS A 1 843 ? -28.947 5.634 26.286 1.00 92.50 843 LYS A O 1
ATOM 6871 N N . GLU A 1 844 ? -29.594 7.043 24.663 1.00 91.94 844 GLU A N 1
ATOM 6872 C CA . GLU A 1 844 ? -30.929 7.322 25.225 1.00 91.94 844 GLU A CA 1
ATOM 6873 C C . GLU A 1 844 ? -31.789 6.052 25.327 1.00 91.94 844 GLU A C 1
ATOM 6875 O O . GLU A 1 844 ? -32.397 5.788 26.366 1.00 91.94 844 GLU A O 1
ATOM 6880 N N . LYS A 1 845 ? -31.795 5.215 24.281 1.00 90.19 845 LYS A N 1
ATOM 6881 C CA . LYS A 1 845 ? -32.506 3.925 24.293 1.00 90.19 845 LYS A CA 1
ATOM 6882 C C . LYS A 1 845 ? -31.944 2.968 25.344 1.00 90.19 845 LYS A C 1
ATOM 6884 O O . LYS A 1 845 ? -32.716 2.313 26.038 1.00 90.19 845 LYS A O 1
ATOM 6889 N N . ARG A 1 846 ? -30.618 2.914 25.504 1.00 86.25 846 ARG A N 1
ATOM 6890 C CA . ARG A 1 846 ? -29.977 2.101 26.550 1.00 86.25 846 ARG A CA 1
ATOM 6891 C C . ARG A 1 846 ? -30.324 2.609 27.952 1.00 86.25 846 ARG A C 1
ATOM 6893 O O . ARG A 1 846 ? -30.669 1.806 28.812 1.00 86.25 846 ARG A O 1
ATOM 6900 N N . TYR A 1 847 ? -30.333 3.927 28.161 1.00 91.31 847 TYR A N 1
ATOM 6901 C CA . TYR A 1 847 ? -30.796 4.525 29.416 1.00 91.31 847 TYR A CA 1
ATOM 6902 C C . TYR A 1 847 ? -32.243 4.139 29.729 1.00 91.31 847 TYR A C 1
ATOM 6904 O O . TYR A 1 847 ? -32.564 3.832 30.874 1.00 91.31 847 TYR A O 1
ATOM 6912 N N . ALA A 1 848 ? -33.124 4.108 28.724 1.00 91.00 848 ALA A N 1
ATOM 6913 C CA . ALA A 1 848 ? -34.515 3.723 28.932 1.00 91.00 848 ALA A CA 1
ATOM 6914 C C . ALA A 1 848 ? -34.662 2.309 29.530 1.00 91.00 848 ALA A C 1
ATOM 6916 O O . ALA A 1 848 ? -35.626 2.096 30.270 1.00 91.00 848 ALA A O 1
ATOM 6917 N N . LEU A 1 849 ? -33.705 1.411 29.263 1.00 85.56 849 LEU A N 1
ATOM 6918 C CA . LEU A 1 849 ? -33.651 0.036 29.763 1.00 85.56 849 LEU A CA 1
ATOM 6919 C C . LEU A 1 849 ? -32.907 -0.077 31.101 1.00 85.56 849 LEU A C 1
ATOM 6921 O O . LEU A 1 849 ? -33.467 -0.574 32.071 1.00 85.56 849 LEU A O 1
ATOM 6925 N N . GLU A 1 850 ? -31.663 0.398 31.158 1.00 88.94 850 GLU A N 1
ATOM 6926 C CA . GLU A 1 850 ? -30.759 0.182 32.301 1.00 88.94 850 GLU A CA 1
ATOM 6927 C C . GLU A 1 850 ? -30.951 1.208 33.424 1.00 88.94 850 GLU A C 1
ATOM 6929 O O . GLU A 1 850 ? -30.544 0.975 34.557 1.00 88.94 850 GLU A O 1
ATOM 6934 N N . LYS A 1 851 ? -31.564 2.359 33.116 1.00 90.25 851 LYS A N 1
ATOM 6935 C CA . LYS A 1 851 ? -31.776 3.495 34.029 1.00 90.25 851 LYS A CA 1
ATOM 6936 C C . LYS A 1 851 ? -30.503 4.075 34.667 1.00 90.25 851 LYS A C 1
ATOM 6938 O O . LYS A 1 851 ? -30.624 4.881 35.584 1.00 90.25 851 LYS A O 1
ATOM 6943 N N . ASP A 1 852 ? -29.310 3.761 34.153 1.00 89.75 852 ASP A N 1
ATOM 6944 C CA . ASP A 1 852 ? -28.040 4.347 34.611 1.00 89.75 852 ASP A CA 1
ATOM 6945 C C . ASP A 1 852 ? -27.923 5.834 34.205 1.00 89.75 852 ASP A C 1
ATOM 6947 O O . ASP A 1 852 ? -27.803 6.136 33.011 1.00 89.75 852 ASP A O 1
ATOM 6951 N N . PRO A 1 853 ? -27.893 6.787 35.159 1.00 88.88 853 PRO A N 1
ATOM 6952 C CA . PRO A 1 853 ? -27.764 8.214 34.866 1.00 88.88 853 PRO A CA 1
ATOM 6953 C C . PRO A 1 853 ? -26.530 8.587 34.031 1.00 88.88 853 PRO A C 1
ATOM 6955 O O . PRO A 1 853 ? -26.583 9.565 33.282 1.00 88.88 853 PRO A O 1
ATOM 6958 N N . LYS A 1 854 ? -25.434 7.812 34.093 1.00 90.75 854 LYS A N 1
ATOM 6959 C CA . LYS A 1 854 ? -24.223 8.065 33.289 1.00 90.75 854 LYS A CA 1
ATOM 6960 C C . LYS A 1 854 ? -24.520 8.039 31.786 1.00 90.75 854 LYS A C 1
ATOM 6962 O O . LYS A 1 854 ? -23.901 8.780 31.020 1.00 90.75 854 LYS A O 1
ATOM 6967 N N . LEU A 1 855 ? -25.494 7.233 31.357 1.00 87.75 855 LEU A N 1
ATOM 6968 C CA . LEU A 1 855 ? -25.894 7.117 29.955 1.00 87.75 855 LEU A CA 1
ATOM 6969 C C . LEU A 1 855 ? -26.546 8.392 29.412 1.00 87.75 855 LEU A C 1
ATOM 6971 O O . LEU A 1 855 ? -26.362 8.684 28.232 1.00 87.75 855 LEU A O 1
ATOM 6975 N N . LEU A 1 856 ? -27.243 9.175 30.244 1.00 91.75 856 LEU A N 1
ATOM 6976 C CA . LEU A 1 856 ? -27.796 10.472 29.831 1.00 91.75 856 LEU A CA 1
ATOM 6977 C C . LEU A 1 856 ? -26.689 11.498 29.580 1.00 91.75 856 LEU A C 1
ATOM 6979 O O . LEU A 1 856 ? -26.717 12.197 28.569 1.00 91.75 856 LEU A O 1
ATOM 6983 N N . THR A 1 857 ? -25.678 11.544 30.451 1.00 91.81 857 THR A N 1
ATOM 6984 C CA . THR A 1 857 ? -24.499 12.403 30.260 1.00 91.81 857 THR A CA 1
ATOM 6985 C C . THR A 1 857 ? -23.754 12.032 28.976 1.00 91.81 857 THR A C 1
ATOM 6987 O O . THR A 1 857 ? -23.397 12.900 28.180 1.00 91.81 857 THR A O 1
ATOM 6990 N N . LEU A 1 858 ? -23.569 10.731 28.727 1.00 90.44 858 LEU A N 1
ATOM 6991 C CA . LEU A 1 858 ? -22.978 10.220 27.488 1.00 90.44 858 LEU A CA 1
ATOM 6992 C C . LEU A 1 858 ? -23.828 10.554 26.255 1.00 90.44 858 LEU A C 1
ATOM 6994 O O . LEU A 1 858 ? -23.272 10.952 25.234 1.00 90.44 858 LEU A O 1
ATOM 6998 N N . ALA A 1 859 ? -25.153 10.409 26.334 1.00 93.25 859 ALA A N 1
ATOM 6999 C CA . ALA A 1 859 ? -26.063 10.753 25.245 1.00 93.25 859 ALA A CA 1
ATOM 7000 C C . ALA A 1 859 ? -25.966 12.237 24.872 1.00 93.25 859 ALA A C 1
ATOM 7002 O O . ALA A 1 859 ? -25.840 12.558 23.693 1.00 93.25 859 ALA A O 1
ATOM 7003 N N . ALA A 1 860 ? -25.949 13.133 25.865 1.00 94.38 860 ALA A N 1
ATOM 7004 C CA . ALA A 1 860 ? -25.797 14.568 25.642 1.00 94.38 860 ALA A CA 1
ATOM 7005 C C . ALA A 1 860 ? -24.474 14.904 24.931 1.00 94.38 860 ALA A C 1
ATOM 7007 O O . ALA A 1 860 ? -24.479 15.640 23.946 1.00 94.38 860 ALA A O 1
ATOM 7008 N N . LYS A 1 861 ? -23.360 14.294 25.363 1.00 94.38 861 LYS A N 1
ATOM 7009 C CA . LYS A 1 861 ? -22.042 14.470 24.731 1.00 94.38 861 LYS A CA 1
ATOM 7010 C C . LYS A 1 861 ? -22.014 13.980 23.278 1.00 94.38 861 LYS A C 1
ATOM 7012 O O . LYS A 1 861 ? -21.456 14.645 22.404 1.00 94.38 861 LYS A O 1
ATOM 7017 N N . TRP A 1 862 ? -22.621 12.823 23.001 1.00 95.12 862 TRP A N 1
ATOM 7018 C CA . TRP A 1 862 ? -22.740 12.325 21.627 1.00 95.12 862 TRP A CA 1
ATOM 7019 C C . TRP A 1 862 ? -23.601 13.241 20.770 1.00 95.12 862 TRP A C 1
ATOM 7021 O O . TRP A 1 862 ? -23.209 13.551 19.651 1.00 95.12 862 TRP A O 1
ATOM 7031 N N . LYS A 1 863 ? -24.711 13.747 21.314 1.00 95.81 863 LYS A N 1
ATOM 7032 C CA . LYS A 1 863 ? -25.595 14.667 20.599 1.00 95.81 863 LYS A CA 1
ATOM 7033 C C . LYS A 1 863 ? -24.865 15.945 20.205 1.00 95.81 863 LYS A C 1
ATOM 7035 O O . LYS A 1 863 ? -25.004 16.388 19.073 1.00 95.81 863 LYS A O 1
ATOM 7040 N N . GLU A 1 864 ? -24.072 16.509 21.111 1.00 96.31 864 GLU A N 1
ATOM 7041 C CA . GLU A 1 864 ? -23.218 17.666 20.826 1.00 96.31 864 GLU A CA 1
ATOM 7042 C C . GLU A 1 864 ? -22.227 17.369 19.692 1.00 96.31 864 GLU A C 1
ATOM 7044 O O . GLU A 1 864 ? -22.158 18.117 18.718 1.00 96.31 864 GLU A O 1
ATOM 7049 N N . THR A 1 865 ? -21.522 16.237 19.779 1.00 96.00 865 THR A N 1
ATOM 7050 C CA . THR A 1 865 ? -20.537 15.815 18.769 1.00 96.00 865 THR A CA 1
ATOM 7051 C C . THR A 1 865 ? -21.186 15.605 17.397 1.00 96.00 865 THR A C 1
ATOM 7053 O O . THR A 1 865 ? -20.691 16.096 16.386 1.00 96.00 865 THR A O 1
ATOM 7056 N N . GLU A 1 866 ? -22.313 14.896 17.343 1.00 96.75 866 GLU A N 1
ATOM 7057 C CA . GLU A 1 866 ? -23.024 14.599 16.097 1.00 96.75 866 GLU A CA 1
ATOM 7058 C C . GLU A 1 866 ? -23.622 15.873 15.482 1.00 96.75 866 GLU A C 1
ATOM 7060 O O . GLU A 1 866 ? -23.441 16.110 14.290 1.00 96.75 866 GLU A O 1
ATOM 7065 N N . MET A 1 867 ? -24.225 16.758 16.286 1.00 97.00 867 MET A N 1
ATOM 7066 C CA . MET A 1 867 ? -24.705 18.068 15.819 1.00 97.00 867 MET A CA 1
ATOM 7067 C C . MET A 1 867 ? -23.577 18.941 15.267 1.00 97.00 867 MET A C 1
ATOM 7069 O O . MET A 1 867 ? -23.765 19.619 14.253 1.00 97.00 867 MET A O 1
ATOM 7073 N N . TYR A 1 868 ? -22.402 18.909 15.900 1.00 97.81 868 TYR A N 1
ATOM 7074 C CA . TYR A 1 868 ? -21.224 19.612 15.408 1.00 97.81 868 TYR A CA 1
ATOM 7075 C C . TYR A 1 868 ? -20.820 19.109 14.019 1.00 97.81 868 TYR A C 1
ATOM 7077 O O . TYR A 1 868 ? -20.698 19.906 13.087 1.00 97.81 868 TYR A O 1
ATOM 7085 N N . LEU A 1 869 ? -20.710 17.790 13.848 1.00 97.94 869 LEU A N 1
ATOM 7086 C CA . LEU A 1 869 ? -20.385 17.170 12.562 1.00 97.94 869 LEU A CA 1
ATOM 7087 C C . LEU A 1 869 ? -21.428 17.490 11.487 1.00 97.94 869 LEU A C 1
ATOM 7089 O O . LEU A 1 869 ? -21.056 17.860 10.372 1.00 97.94 869 LEU A O 1
ATOM 7093 N N . PHE A 1 870 ? -22.720 17.425 11.819 1.00 97.62 870 PHE A N 1
ATOM 7094 C CA . PHE A 1 870 ? -23.803 17.797 10.905 1.00 97.62 870 PHE A CA 1
ATOM 7095 C C . PHE A 1 870 ? -23.675 19.247 10.439 1.00 97.62 870 PHE A C 1
ATOM 7097 O O . PHE A 1 870 ? -23.715 19.508 9.240 1.00 97.62 870 PHE A O 1
ATOM 7104 N N . SER A 1 871 ? -23.428 20.180 11.363 1.00 96.62 871 SER A N 1
ATOM 7105 C CA . SER A 1 871 ? -23.284 21.609 11.045 1.00 96.62 871 SER A CA 1
ATOM 7106 C C . SER A 1 871 ? -22.092 21.925 10.137 1.00 96.62 871 SER A C 1
ATOM 7108 O O . SER A 1 871 ? -22.065 22.958 9.471 1.00 96.62 871 SER A O 1
ATOM 7110 N N . LYS A 1 872 ? -21.100 21.033 10.113 1.00 97.12 872 LYS A N 1
ATOM 7111 C CA . LYS A 1 872 ? -19.883 21.151 9.317 1.00 97.12 872 LYS A CA 1
ATOM 7112 C C . LYS A 1 872 ? -19.925 20.291 8.057 1.00 97.12 872 LYS A C 1
ATOM 7114 O O . LYS A 1 872 ? -18.925 20.258 7.355 1.00 97.12 872 LYS A O 1
ATOM 7119 N N . SER A 1 873 ? -21.014 19.604 7.729 1.00 97.75 873 SER A N 1
ATOM 7120 C CA . SER A 1 873 ? -21.097 18.708 6.563 1.00 97.75 873 SER A CA 1
ATOM 7121 C C . SER A 1 873 ? -21.977 19.307 5.463 1.00 97.75 873 SER A C 1
ATOM 7123 O O . SER A 1 873 ? -22.994 19.919 5.765 1.00 97.75 873 SER A O 1
ATOM 7125 N N . ASP A 1 874 ? -21.608 19.127 4.190 1.00 98.12 874 ASP A N 1
ATOM 7126 C CA . ASP A 1 874 ? -22.443 19.577 3.056 1.00 98.12 874 ASP A CA 1
ATOM 7127 C C . ASP A 1 874 ? -23.538 18.556 2.743 1.00 98.12 874 ASP A C 1
ATOM 7129 O O . ASP A 1 874 ? -24.613 18.899 2.246 1.00 98.12 874 ASP A O 1
ATOM 7133 N N . ILE A 1 875 ? -23.242 17.281 3.010 1.00 97.94 875 ILE A N 1
ATOM 7134 C CA . ILE A 1 875 ? -24.153 16.152 2.847 1.00 97.94 875 ILE A CA 1
ATOM 7135 C C . ILE A 1 875 ? -24.004 15.243 4.064 1.00 97.94 875 ILE A C 1
ATOM 7137 O O . ILE A 1 875 ? -22.899 14.816 4.400 1.00 97.94 875 ILE A O 1
ATOM 7141 N N . ILE A 1 876 ? -25.125 14.916 4.697 1.00 97.81 876 ILE A N 1
ATOM 7142 C CA . ILE A 1 876 ? -25.197 13.955 5.798 1.00 97.81 876 ILE A CA 1
ATOM 7143 C C . ILE A 1 876 ? -25.856 12.689 5.266 1.00 97.81 876 ILE A C 1
ATOM 7145 O O . ILE A 1 876 ? -26.965 12.733 4.739 1.00 97.81 876 ILE A O 1
ATOM 7149 N N . LEU A 1 877 ? -25.179 11.558 5.403 1.00 96.00 877 LEU A N 1
ATOM 7150 C CA . LEU A 1 877 ? -25.670 10.251 4.999 1.00 96.00 877 LEU A CA 1
ATOM 7151 C C . LEU A 1 877 ? -26.144 9.467 6.224 1.00 96.00 877 LEU A C 1
ATOM 7153 O O . LEU A 1 877 ? -25.438 9.369 7.228 1.00 96.00 877 LEU A O 1
ATOM 7157 N N . THR A 1 878 ? -27.329 8.870 6.120 1.00 93.38 878 THR A N 1
ATOM 7158 C CA . THR A 1 878 ? -27.895 7.959 7.129 1.00 93.38 878 THR A CA 1
ATOM 7159 C C . THR A 1 878 ? -28.513 6.734 6.451 1.00 93.38 878 THR A C 1
ATOM 7161 O O . THR A 1 878 ? -29.081 6.864 5.359 1.00 93.38 878 THR A O 1
ATOM 7164 N N . PRO A 1 879 ? -28.423 5.535 7.059 1.00 91.19 879 PRO A N 1
ATOM 7165 C CA . PRO A 1 879 ? -29.022 4.333 6.497 1.00 91.19 879 PRO A CA 1
ATOM 7166 C C . PRO A 1 879 ? -30.531 4.206 6.762 1.00 91.19 879 PRO A C 1
ATOM 7168 O O . PRO A 1 879 ? -31.155 3.284 6.235 1.00 91.19 879 PRO A O 1
ATOM 7171 N N . SER A 1 880 ? -31.131 5.084 7.579 1.00 90.19 880 SER A N 1
ATOM 7172 C CA . SER A 1 880 ? -32.507 4.932 8.063 1.00 90.19 880 SER A CA 1
ATOM 7173 C C . SER A 1 880 ? -33.382 6.152 7.782 1.00 90.19 880 SER A C 1
ATOM 7175 O O . SER A 1 880 ? -33.018 7.293 8.061 1.00 90.19 880 SER A O 1
ATOM 7177 N N . VAL A 1 881 ? -34.600 5.892 7.298 1.00 92.25 881 VAL A N 1
ATOM 7178 C CA . VAL A 1 881 ? -35.654 6.908 7.124 1.00 92.25 881 VAL A CA 1
ATOM 7179 C C . VAL A 1 881 ? -36.020 7.555 8.461 1.00 92.25 881 VAL A C 1
ATOM 7181 O O . VAL A 1 881 ? -36.326 8.745 8.511 1.00 92.25 881 VAL A O 1
ATOM 7184 N N . ASP A 1 882 ? -35.978 6.792 9.553 1.00 92.69 882 ASP A N 1
ATOM 7185 C CA . ASP A 1 882 ? -36.304 7.315 10.878 1.00 92.69 882 ASP A CA 1
ATOM 7186 C C . ASP A 1 882 ? -35.196 8.228 11.402 1.00 92.69 882 ASP A C 1
ATOM 7188 O O . ASP A 1 882 ? -35.483 9.306 11.917 1.00 92.69 882 ASP A O 1
ATOM 7192 N N . GLU A 1 883 ? -33.931 7.855 11.204 1.00 93.50 883 GLU A N 1
ATOM 7193 C CA . GLU A 1 883 ? -32.798 8.721 11.542 1.00 93.50 883 GLU A CA 1
ATOM 7194 C C . GLU A 1 883 ? -32.795 9.998 10.699 1.00 93.50 883 GLU A C 1
ATOM 7196 O O . GLU A 1 883 ? -32.577 11.075 11.246 1.00 93.50 883 GLU A O 1
ATOM 7201 N N . GLN A 1 884 ? -33.117 9.912 9.403 1.00 94.56 884 GLN A N 1
ATOM 7202 C CA . GLN A 1 884 ? -33.252 11.090 8.543 1.00 94.56 884 GLN A CA 1
ATOM 7203 C C . GLN A 1 884 ? -34.272 12.083 9.111 1.00 94.56 884 GLN A C 1
ATOM 7205 O O . GLN A 1 884 ? -33.959 13.265 9.254 1.00 94.56 884 GLN A O 1
ATOM 7210 N N . LYS A 1 885 ? -35.467 11.606 9.487 1.00 95.56 885 LYS A N 1
ATOM 7211 C CA . LYS A 1 885 ? -36.506 12.444 10.108 1.00 95.56 885 LYS A CA 1
ATOM 7212 C C . LYS A 1 885 ? -36.031 13.052 11.424 1.00 95.56 885 LYS A C 1
ATOM 7214 O O . LYS A 1 885 ? -36.309 14.218 11.686 1.00 95.56 885 LYS A O 1
ATOM 7219 N N . ILE A 1 886 ? -35.317 12.280 12.247 1.00 95.62 886 ILE A N 1
ATOM 7220 C CA . ILE A 1 886 ? -34.771 12.763 13.519 1.00 95.62 886 ILE A CA 1
ATOM 7221 C C . ILE A 1 886 ? -33.768 13.890 13.261 1.00 95.62 886 ILE A C 1
ATOM 7223 O O . ILE A 1 886 ? -33.931 14.970 13.822 1.00 95.62 886 ILE A O 1
ATOM 7227 N N . ILE A 1 887 ? -32.787 13.692 12.379 1.00 95.31 887 ILE A N 1
ATOM 7228 C CA . ILE A 1 887 ? -31.777 14.713 12.063 1.00 95.31 887 ILE A CA 1
ATOM 7229 C C . ILE A 1 887 ? -32.445 15.972 11.484 1.00 95.31 887 ILE A C 1
ATOM 7231 O O . ILE A 1 887 ? -32.153 17.078 11.933 1.00 95.31 887 ILE A O 1
ATOM 7235 N N . GLN A 1 888 ? -33.405 15.819 10.569 1.00 95.00 888 GLN A N 1
ATOM 7236 C CA . GLN A 1 888 ? -34.168 16.941 10.002 1.00 95.00 888 GLN A CA 1
ATOM 7237 C C . GLN A 1 888 ? -35.027 17.669 11.046 1.00 95.00 888 GLN A C 1
ATOM 7239 O O . GLN A 1 888 ? -35.221 18.877 10.951 1.00 95.00 888 GLN A O 1
ATOM 7244 N N . SER A 1 889 ? -35.532 16.966 12.064 1.00 95.88 889 SER A N 1
ATOM 7245 C CA . SER A 1 889 ? -36.262 17.599 13.170 1.00 95.88 889 SER A CA 1
ATOM 7246 C C . SER A 1 889 ? -35.353 18.407 14.102 1.00 95.88 889 SER A C 1
ATOM 7248 O O . SER A 1 889 ? -35.822 19.352 14.734 1.00 95.88 889 SER A O 1
ATOM 7250 N N . LEU A 1 890 ? -34.062 18.055 14.182 1.00 94.38 890 LEU A N 1
ATOM 7251 C CA . LEU A 1 890 ? -33.066 18.817 14.942 1.00 94.38 890 LEU A CA 1
ATOM 7252 C C . LEU A 1 890 ? -32.705 20.118 14.220 1.00 94.38 890 LEU A C 1
ATOM 7254 O O . LEU A 1 890 ? -32.559 21.149 14.873 1.00 94.38 890 LEU A O 1
ATOM 7258 N N . ASN A 1 891 ? -32.576 20.074 12.891 1.00 95.69 891 ASN A N 1
ATOM 7259 C CA . ASN A 1 891 ? -32.456 21.259 12.050 1.00 95.69 891 ASN A CA 1
ATOM 7260 C C . ASN A 1 891 ? -32.947 20.964 10.611 1.00 95.69 891 ASN A C 1
ATOM 7262 O O . ASN A 1 891 ? -32.324 20.147 9.925 1.00 95.69 891 ASN A O 1
ATOM 7266 N N . PRO A 1 892 ? -34.008 21.642 10.125 1.00 94.44 892 PRO A N 1
ATOM 7267 C CA . PRO A 1 892 ? -34.528 21.458 8.767 1.00 94.44 892 PRO A CA 1
ATOM 7268 C C . PRO A 1 892 ? -33.549 21.830 7.647 1.00 94.44 892 PRO A C 1
ATOM 7270 O O . PRO A 1 892 ? -33.707 21.344 6.530 1.00 94.44 892 PRO A O 1
ATOM 7273 N N . ASP A 1 893 ? -32.547 22.666 7.935 1.00 95.00 893 ASP A N 1
ATOM 7274 C CA . ASP A 1 893 ? -31.563 23.126 6.948 1.00 95.00 893 ASP A CA 1
ATOM 7275 C C . ASP A 1 893 ? -30.470 22.080 6.668 1.00 95.00 893 ASP A C 1
ATOM 7277 O O . ASP A 1 893 ? -29.693 22.218 5.721 1.00 95.00 893 ASP A O 1
ATOM 7281 N N . PHE A 1 894 ? -30.386 21.016 7.474 1.00 96.69 894 PHE A N 1
ATOM 7282 C CA . PHE A 1 894 ? -29.435 19.937 7.238 1.00 96.69 894 PHE A CA 1
ATOM 7283 C C . PHE A 1 894 ? -29.778 19.155 5.964 1.00 96.69 894 PHE A C 1
ATOM 7285 O O . PHE A 1 894 ? -30.857 18.575 5.822 1.00 96.69 894 PHE A O 1
ATOM 7292 N N . ASN A 1 895 ? -28.810 19.063 5.050 1.00 97.06 895 ASN A N 1
ATOM 7293 C CA . ASN A 1 895 ? -28.925 18.263 3.835 1.00 97.06 895 ASN A CA 1
ATOM 7294 C C . ASN A 1 895 ? -28.683 16.776 4.136 1.00 97.06 895 ASN A C 1
ATOM 7296 O O . ASN A 1 895 ? -27.577 16.254 3.972 1.00 97.06 895 ASN A O 1
ATOM 7300 N N . VAL A 1 896 ? -29.729 16.098 4.604 1.00 96.62 896 VAL A N 1
ATOM 7301 C CA . VAL A 1 896 ? -29.685 14.678 4.970 1.00 96.62 896 VAL A CA 1
ATOM 7302 C C . VAL A 1 896 ? -30.214 13.806 3.835 1.00 96.62 896 VAL A C 1
ATOM 7304 O O . VAL A 1 896 ? -31.370 13.937 3.426 1.00 96.62 896 VAL A O 1
ATOM 7307 N N . GLN A 1 897 ? -29.395 12.868 3.370 1.00 95.62 897 GLN A N 1
ATOM 7308 C CA . GLN A 1 897 ? -29.704 11.932 2.294 1.00 95.62 897 GLN A CA 1
ATOM 7309 C C . GLN A 1 897 ? -29.688 10.488 2.801 1.00 95.62 897 GLN A C 1
ATOM 7311 O O . GLN A 1 897 ? -28.894 10.109 3.666 1.00 95.62 897 GLN A O 1
ATOM 7316 N N . LEU A 1 898 ? -30.565 9.663 2.229 1.00 92.88 898 LEU A N 1
ATOM 7317 C CA . LEU A 1 898 ? -30.596 8.235 2.522 1.00 92.88 898 LEU A CA 1
ATOM 7318 C C . LEU A 1 898 ? -29.491 7.509 1.765 1.00 92.88 898 LEU A C 1
ATOM 7320 O O . LEU A 1 898 ? -29.366 7.617 0.545 1.00 92.88 898 LEU A O 1
ATOM 7324 N N . MET A 1 899 ? -28.733 6.709 2.501 1.00 90.19 899 MET A N 1
ATOM 7325 C CA . MET A 1 899 ? -27.684 5.845 1.985 1.00 90.19 899 MET A CA 1
ATOM 7326 C C . MET A 1 899 ? -28.127 4.390 2.122 1.00 90.19 899 MET A C 1
ATOM 7328 O O . MET A 1 899 ? -28.648 3.988 3.155 1.00 90.19 899 MET A O 1
ATOM 7332 N N . ARG A 1 900 ? -27.925 3.569 1.089 1.00 88.56 900 ARG A N 1
ATOM 7333 C CA . ARG A 1 900 ? -28.191 2.129 1.196 1.00 88.56 900 ARG A CA 1
ATOM 7334 C C . ARG A 1 900 ? -26.922 1.450 1.709 1.00 88.56 900 ARG A C 1
ATOM 7336 O O . ARG A 1 900 ? -25.954 1.427 0.962 1.00 88.56 900 ARG A O 1
ATOM 7343 N N . PRO A 1 901 ? -26.902 0.873 2.922 1.00 82.69 901 PRO A N 1
ATOM 7344 C CA . PRO A 1 901 ? -25.665 0.349 3.505 1.00 82.69 901 PRO A CA 1
ATOM 7345 C C . PRO A 1 901 ? -25.074 -0.823 2.711 1.00 82.69 901 PRO A C 1
ATOM 7347 O O . PRO A 1 901 ? -23.864 -1.009 2.696 1.00 82.69 901 PRO A O 1
ATOM 7350 N N . TYR A 1 902 ? -25.905 -1.592 2.000 1.00 86.50 902 TYR A N 1
ATOM 7351 C CA . TYR A 1 902 ? -25.438 -2.741 1.232 1.00 86.50 902 TYR A CA 1
ATOM 7352 C C . TYR A 1 902 ? -25.823 -2.656 -0.238 1.00 86.50 902 TYR A C 1
ATOM 7354 O O . TYR A 1 902 ? -26.965 -2.352 -0.593 1.00 86.50 902 TYR A O 1
ATOM 7362 N N . ILE A 1 903 ? -24.861 -3.004 -1.087 1.00 84.88 903 ILE A N 1
ATOM 7363 C CA . ILE A 1 903 ? -25.006 -3.058 -2.537 1.00 84.88 903 ILE A CA 1
ATOM 7364 C C . ILE A 1 903 ? -24.879 -4.521 -2.963 1.00 84.88 903 ILE A C 1
ATOM 7366 O O . ILE A 1 903 ? -23.807 -5.123 -2.882 1.00 84.88 903 ILE A O 1
ATOM 7370 N N . TYR A 1 904 ? -25.983 -5.102 -3.423 1.00 82.62 904 TYR A N 1
ATOM 7371 C CA . TYR A 1 904 ? -26.023 -6.458 -3.966 1.00 82.62 904 TYR A CA 1
ATOM 7372 C C . TYR A 1 904 ? -26.319 -6.387 -5.464 1.00 82.62 904 TYR A C 1
ATOM 7374 O O . TYR A 1 904 ? -27.264 -5.718 -5.874 1.00 82.62 904 TYR A O 1
ATOM 7382 N N . LYS A 1 905 ? -25.508 -7.068 -6.287 1.00 73.62 905 LYS A N 1
ATOM 7383 C CA . LYS A 1 905 ? -25.707 -7.122 -7.751 1.00 73.62 905 LYS A CA 1
ATOM 7384 C C . LYS A 1 905 ? -27.024 -7.803 -8.123 1.00 73.62 905 LYS A C 1
ATOM 7386 O O . LYS A 1 905 ? -27.691 -7.391 -9.062 1.00 73.62 905 LYS A O 1
ATOM 7391 N N . SER A 1 906 ? -27.365 -8.845 -7.377 1.00 78.75 906 SER A N 1
ATOM 7392 C CA . SER A 1 906 ? -28.613 -9.584 -7.470 1.00 78.75 906 SER A CA 1
ATOM 7393 C C . SER A 1 906 ? -29.041 -9.941 -6.056 1.00 78.75 906 SER A C 1
ATOM 7395 O O . SER A 1 906 ? -28.224 -10.413 -5.262 1.00 78.75 906 SER A O 1
ATOM 7397 N N . VAL A 1 907 ? -30.310 -9.720 -5.753 1.00 72.38 907 VAL A N 1
ATOM 7398 C CA . VAL A 1 907 ? -30.955 -10.256 -4.559 1.00 72.38 907 VAL A CA 1
ATOM 7399 C C . VAL A 1 907 ? -31.897 -11.327 -5.080 1.00 72.38 907 VAL A C 1
ATOM 7401 O O . VAL A 1 907 ? -32.692 -11.042 -5.973 1.00 72.38 907 VAL A O 1
ATOM 7404 N N . SER A 1 908 ? -31.756 -12.564 -4.608 1.00 72.75 908 SER A N 1
ATOM 7405 C CA . SER A 1 908 ? -32.747 -13.600 -4.903 1.00 72.75 908 SER A CA 1
ATOM 7406 C C . SER A 1 908 ? -34.106 -13.107 -4.421 1.00 72.75 908 SER A C 1
ATOM 7408 O O . SER A 1 908 ? -34.171 -12.515 -3.339 1.00 72.75 908 SER A O 1
ATOM 7410 N N . GLU A 1 909 ? -35.174 -13.333 -5.189 1.00 74.25 909 GLU A N 1
ATOM 7411 C CA . GLU A 1 909 ? -36.503 -13.027 -4.663 1.00 74.25 909 GLU A CA 1
ATOM 7412 C C . GLU A 1 909 ? -36.704 -13.807 -3.357 1.00 74.25 909 GLU A C 1
ATOM 7414 O O . GLU A 1 909 ? -36.328 -14.987 -3.281 1.00 74.25 909 GLU A O 1
ATOM 7419 N N . PRO A 1 910 ? -37.186 -13.147 -2.290 1.00 69.69 910 PRO A N 1
ATOM 7420 C CA . PRO A 1 910 ? -37.506 -13.855 -1.065 1.00 69.69 910 PRO A CA 1
ATOM 7421 C C . PRO A 1 910 ? -38.519 -14.953 -1.399 1.00 69.69 910 PRO A C 1
ATOM 7423 O O . PRO A 1 910 ? -39.403 -14.746 -2.219 1.00 69.69 910 PRO A O 1
ATOM 7426 N N . ALA A 1 911 ? -38.398 -16.126 -0.775 1.00 67.00 911 ALA A N 1
ATOM 7427 C CA . ALA A 1 911 ? -39.429 -17.147 -0.922 1.00 67.00 911 ALA A CA 1
ATOM 7428 C C . ALA A 1 911 ? -40.767 -16.563 -0.435 1.00 67.00 911 ALA A C 1
ATOM 7430 O O . ALA A 1 911 ? -40.903 -16.247 0.755 1.00 67.00 911 ALA A O 1
ATOM 7431 N N . ASP A 1 912 ? -41.716 -16.387 -1.355 1.00 69.31 912 ASP A N 1
ATOM 7432 C CA . ASP A 1 912 ? -43.058 -15.862 -1.064 1.00 69.31 912 ASP A CA 1
ATOM 7433 C C . ASP A 1 912 ? -43.868 -16.826 -0.194 1.00 69.31 912 ASP A C 1
ATOM 7435 O O . ASP A 1 912 ? -44.744 -16.417 0.567 1.00 69.31 912 ASP A O 1
ATOM 7439 N N . ASP A 1 913 ? -43.533 -18.112 -0.276 1.00 79.44 913 ASP A N 1
ATOM 7440 C CA . ASP A 1 913 ? -44.112 -19.154 0.548 1.00 79.44 913 ASP A CA 1
ATOM 7441 C C . ASP A 1 913 ? -43.435 -19.181 1.926 1.00 79.44 913 ASP A C 1
ATOM 7443 O O . ASP A 1 913 ? -42.272 -19.574 2.075 1.00 79.44 913 ASP A O 1
ATOM 7447 N N . PHE A 1 914 ? -44.168 -18.728 2.942 1.00 77.94 914 PHE A N 1
ATOM 7448 C CA . PHE A 1 914 ? -43.730 -18.787 4.333 1.00 77.94 914 PHE A CA 1
ATOM 7449 C C . PHE A 1 914 ? -43.517 -20.237 4.793 1.00 77.94 914 PHE A C 1
ATOM 7451 O O . PHE A 1 914 ? -42.563 -20.490 5.529 1.00 77.94 914 PHE A O 1
ATOM 7458 N N . ASP A 1 915 ? -44.331 -21.181 4.307 1.00 80.12 915 ASP A N 1
ATOM 7459 C CA . ASP A 1 915 ? -44.281 -22.594 4.701 1.00 80.12 915 ASP A CA 1
ATOM 7460 C C . ASP A 1 915 ? -43.059 -23.316 4.108 1.00 80.12 915 ASP A C 1
ATOM 7462 O O . ASP A 1 915 ? -42.597 -24.323 4.645 1.00 80.12 915 ASP A O 1
ATOM 7466 N N . ALA A 1 916 ? -42.473 -22.771 3.037 1.00 79.06 916 ALA A N 1
ATOM 7467 C CA . ALA A 1 916 ? -41.236 -23.275 2.444 1.00 79.06 916 ALA A CA 1
ATOM 7468 C C . ALA A 1 916 ? -39.967 -22.849 3.208 1.00 79.06 916 ALA A C 1
ATOM 7470 O O . ALA A 1 916 ? -38.870 -23.339 2.916 1.00 79.06 916 ALA A O 1
ATOM 7471 N N . ARG A 1 917 ? -40.073 -21.921 4.171 1.00 84.31 917 ARG A N 1
ATOM 7472 C CA . ARG A 1 917 ? -38.928 -21.446 4.958 1.00 84.31 917 ARG A CA 1
ATOM 7473 C C . ARG A 1 917 ? -38.617 -22.432 6.077 1.00 84.31 917 ARG A C 1
ATOM 7475 O O . ARG A 1 917 ? -39.500 -22.921 6.772 1.00 84.31 917 ARG A O 1
ATOM 7482 N N . LYS A 1 918 ? -37.329 -22.683 6.296 1.00 83.69 918 LYS A N 1
ATOM 7483 C CA . LYS A 1 918 ? -36.843 -23.560 7.361 1.00 83.69 918 LYS A CA 1
ATOM 7484 C C . LYS A 1 918 ? -35.693 -22.885 8.097 1.00 83.69 918 LYS A C 1
ATOM 7486 O O . LYS A 1 918 ? -34.852 -22.255 7.461 1.00 83.69 918 LYS A O 1
ATOM 7491 N N . ASN A 1 919 ? -35.626 -23.114 9.407 1.00 91.56 919 ASN A N 1
ATOM 7492 C CA . ASN A 1 919 ? -34.602 -22.594 10.319 1.00 91.56 919 ASN A CA 1
ATOM 7493 C C . ASN A 1 919 ? -34.679 -21.080 10.564 1.00 91.56 919 ASN A C 1
ATOM 7495 O O . ASN A 1 919 ? -35.390 -20.335 9.893 1.00 91.56 919 ASN A O 1
ATOM 7499 N N . ILE A 1 920 ? -33.918 -20.644 11.559 1.00 92.19 920 ILE A N 1
ATOM 7500 C CA . ILE A 1 920 ? -33.677 -19.252 11.917 1.00 92.19 920 ILE A CA 1
ATOM 7501 C C . ILE A 1 920 ? -32.178 -19.014 11.755 1.00 92.19 920 ILE A C 1
ATOM 7503 O O . ILE A 1 920 ? -31.375 -19.847 12.165 1.00 92.19 920 ILE A O 1
ATOM 7507 N N . PHE A 1 921 ? -31.801 -17.903 11.127 1.00 92.06 921 PHE A N 1
ATOM 7508 C CA . PHE A 1 921 ? -30.406 -17.558 10.863 1.00 92.06 921 PHE A CA 1
ATOM 7509 C C . PHE A 1 921 ? -30.092 -16.197 11.479 1.00 92.06 921 PHE A C 1
ATOM 7511 O O . PHE A 1 921 ? -30.738 -15.202 11.145 1.00 92.06 921 PHE A O 1
ATOM 7518 N N . PHE A 1 922 ? -29.103 -16.151 12.367 1.00 92.12 922 PHE A N 1
ATOM 7519 C CA . PHE A 1 922 ? -28.558 -14.918 12.923 1.00 92.12 922 PHE A CA 1
ATOM 7520 C C . PHE A 1 922 ? -27.176 -14.648 12.334 1.00 92.12 922 PHE A C 1
ATOM 7522 O O . PHE A 1 922 ? -26.326 -15.537 12.298 1.00 92.12 922 PHE A O 1
ATOM 7529 N N . VAL A 1 923 ? -26.933 -13.402 11.924 1.00 86.94 923 VAL A N 1
ATOM 7530 C CA . VAL A 1 923 ? -25.617 -12.944 11.462 1.00 86.94 923 VAL A CA 1
ATOM 7531 C C . VAL A 1 923 ? -25.198 -11.707 12.236 1.00 86.94 923 VAL A C 1
ATOM 7533 O O . VAL A 1 923 ? -25.892 -10.692 12.181 1.00 86.94 923 VAL A O 1
ATOM 7536 N N . GLY A 1 924 ? -24.041 -11.751 12.895 1.00 81.06 924 GLY A N 1
ATOM 7537 C CA . GLY A 1 924 ? -23.492 -10.588 13.592 1.00 81.06 924 GLY A CA 1
ATOM 7538 C C . GLY A 1 924 ? -22.049 -10.782 14.050 1.00 81.06 924 GLY A C 1
ATOM 7539 O O . GLY A 1 924 ? -21.644 -11.886 14.383 1.00 81.06 924 GLY A O 1
ATOM 7540 N N . GLY A 1 925 ? -21.253 -9.710 14.068 1.00 81.56 925 GLY A N 1
ATOM 7541 C CA . GLY A 1 925 ? -19.906 -9.734 14.652 1.00 81.56 925 GLY A CA 1
ATOM 7542 C C . GLY A 1 925 ? -19.965 -9.630 16.177 1.00 81.56 925 GLY A C 1
ATOM 7543 O O . GLY A 1 925 ? -20.666 -8.768 16.709 1.00 81.56 925 GLY A O 1
ATOM 7544 N N . PHE A 1 926 ? -19.230 -10.477 16.889 1.00 83.50 926 PHE A N 1
ATOM 7545 C CA . PHE A 1 926 ? -19.332 -10.601 18.348 1.00 83.50 926 PHE A CA 1
ATOM 7546 C C . PHE A 1 926 ? -18.366 -9.715 19.138 1.00 83.50 926 PHE A C 1
ATOM 7548 O O . PHE A 1 926 ? -18.448 -9.639 20.359 1.00 83.50 926 PHE A O 1
ATOM 7555 N N . SER A 1 927 ? -17.527 -8.941 18.450 1.00 74.56 927 SER A N 1
ATOM 7556 C CA . SER A 1 927 ? -16.846 -7.786 19.051 1.00 74.56 927 SER A CA 1
ATOM 7557 C C . SER A 1 927 ? -17.826 -6.653 19.417 1.00 74.56 927 SER A C 1
ATOM 7559 O O . SER A 1 927 ? -17.452 -5.700 20.093 1.00 74.56 927 SER A O 1
ATOM 7561 N N . HIS A 1 928 ? -19.089 -6.742 18.979 1.00 71.19 928 HIS A N 1
ATOM 7562 C CA . HIS A 1 928 ? -20.166 -5.819 19.320 1.00 71.19 928 HIS A CA 1
ATOM 7563 C C . HIS A 1 928 ? -21.106 -6.462 20.356 1.00 71.19 928 HIS A C 1
ATOM 7565 O O . HIS A 1 928 ? -21.997 -7.231 19.991 1.00 71.19 928 HIS A O 1
ATOM 7571 N N . ALA A 1 929 ? -20.930 -6.113 21.636 1.00 76.38 929 ALA A N 1
ATOM 7572 C CA . ALA A 1 929 ? -21.615 -6.740 22.778 1.00 76.38 929 ALA A CA 1
ATOM 7573 C C . ALA A 1 929 ? -23.147 -6.932 22.629 1.00 76.38 929 ALA A C 1
ATOM 7575 O O . ALA A 1 929 ? -23.623 -8.019 22.947 1.00 76.38 929 ALA A O 1
ATOM 7576 N N . PRO A 1 930 ? -23.923 -5.988 22.048 1.00 81.25 930 PRO A N 1
ATOM 7577 C CA . PRO A 1 930 ? -25.361 -6.191 21.834 1.00 81.25 930 PRO A CA 1
ATOM 7578 C C . PRO A 1 930 ? -25.755 -7.439 21.028 1.00 81.25 930 PRO A C 1
ATOM 7580 O O . PRO A 1 930 ? -26.869 -7.929 21.190 1.00 81.25 930 PRO A O 1
ATOM 7583 N N . ASN A 1 931 ? -24.879 -7.958 20.158 1.00 87.50 931 ASN A N 1
ATOM 7584 C CA . ASN A 1 931 ? -25.159 -9.198 19.423 1.00 87.50 931 ASN A CA 1
ATOM 7585 C C . ASN A 1 931 ? -25.130 -10.414 20.357 1.00 87.50 931 ASN A C 1
ATOM 7587 O O . ASN A 1 931 ? -25.986 -11.290 20.246 1.00 87.50 931 ASN A O 1
ATOM 7591 N N . THR A 1 932 ? -24.178 -10.438 21.293 1.00 89.75 932 THR A N 1
ATOM 7592 C CA . THR A 1 932 ? -24.076 -11.466 22.335 1.00 89.75 932 THR A CA 1
ATOM 7593 C C . THR A 1 932 ? -25.308 -11.429 23.231 1.00 89.75 932 THR A C 1
ATOM 7595 O O . THR A 1 932 ? -26.003 -12.436 23.352 1.00 89.75 932 THR A O 1
ATOM 7598 N N . ASP A 1 933 ? -25.640 -10.253 23.772 1.00 88.06 933 ASP A N 1
ATOM 7599 C CA . ASP A 1 933 ? -26.799 -10.072 24.654 1.00 88.06 933 ASP A CA 1
ATOM 7600 C C . ASP A 1 933 ? -28.102 -10.492 23.963 1.00 88.06 933 ASP A C 1
ATOM 7602 O O . ASP A 1 933 ? -28.921 -11.212 24.536 1.00 88.06 933 ASP A O 1
ATOM 7606 N N . GLY A 1 934 ? -28.277 -10.079 22.702 1.00 90.88 934 GLY A N 1
ATOM 7607 C CA . GLY A 1 934 ? -29.455 -10.399 21.904 1.00 90.88 934 GLY A CA 1
ATOM 7608 C C . GLY A 1 934 ? -29.632 -11.898 21.670 1.00 90.88 934 GLY A C 1
ATOM 7609 O O . GLY A 1 934 ? -30.748 -12.400 21.797 1.00 90.88 934 GLY A O 1
ATOM 7610 N N . ILE A 1 935 ? -28.550 -12.627 21.373 1.00 94.56 935 ILE A N 1
ATOM 7611 C CA . ILE A 1 935 ? -28.604 -14.084 21.193 1.00 94.56 935 ILE A CA 1
ATOM 7612 C C . ILE A 1 935 ? -28.899 -14.789 22.511 1.00 94.56 935 ILE A C 1
ATOM 7614 O O . ILE A 1 935 ? -29.776 -15.647 22.547 1.00 94.56 935 ILE A O 1
ATOM 7618 N N . LEU A 1 936 ? -28.199 -14.434 23.590 1.00 93.50 936 LEU A N 1
ATOM 7619 C CA . LEU A 1 936 ? -28.402 -15.078 24.888 1.00 93.50 936 LEU A CA 1
ATOM 7620 C C . LEU A 1 936 ? -29.833 -14.865 25.388 1.00 93.50 936 LEU A C 1
ATOM 7622 O O . LEU A 1 936 ? -30.474 -15.810 25.847 1.00 93.50 936 LEU A O 1
ATOM 7626 N N . TRP A 1 937 ? -30.367 -13.652 25.231 1.00 94.06 937 TRP A N 1
ATOM 7627 C CA . TRP A 1 937 ? -31.767 -13.361 25.528 1.00 94.06 937 TRP A CA 1
ATOM 7628 C C . TRP A 1 937 ? -32.719 -14.153 24.624 1.00 94.06 937 TRP A C 1
ATOM 7630 O O . TRP A 1 937 ? -33.659 -14.762 25.127 1.00 94.06 937 TRP A O 1
ATOM 7640 N N . PHE A 1 938 ? -32.470 -14.202 23.311 1.00 95.81 938 PHE A N 1
ATOM 7641 C CA . PHE A 1 938 ? -33.311 -14.948 22.372 1.00 95.81 938 PHE A CA 1
ATOM 7642 C C . PHE A 1 938 ? -33.352 -16.441 22.711 1.00 95.81 938 PHE A C 1
ATOM 7644 O O . PHE A 1 938 ? -34.432 -17.024 22.791 1.00 95.81 938 PHE A O 1
ATOM 7651 N N . VAL A 1 939 ? -32.194 -17.054 22.962 1.00 95.31 939 VAL A N 1
ATOM 7652 C CA . VAL A 1 939 ? -32.088 -18.476 23.312 1.00 95.31 939 VAL A CA 1
ATOM 7653 C C . VAL A 1 939 ? -32.748 -18.775 24.654 1.00 95.31 939 VAL A C 1
ATOM 7655 O O . VAL A 1 939 ? -33.358 -19.826 24.819 1.00 95.31 939 VAL A O 1
ATOM 7658 N N . LYS A 1 940 ? -32.675 -17.850 25.610 1.00 94.25 940 LYS A N 1
ATOM 7659 C CA . LYS A 1 940 ? -33.276 -18.040 26.929 1.00 94.25 940 LYS A CA 1
ATOM 7660 C C . LYS A 1 940 ? -34.792 -17.831 26.931 1.00 94.25 940 LYS A C 1
ATOM 7662 O O . LYS A 1 940 ? -35.516 -18.632 27.512 1.00 94.25 940 LYS A O 1
ATOM 7667 N N . GLU A 1 941 ? -35.270 -16.753 26.317 1.00 95.69 941 GLU A N 1
ATOM 7668 C CA . GLU A 1 941 ? -36.642 -16.261 26.503 1.00 95.69 941 GLU A CA 1
ATOM 7669 C C . GLU A 1 941 ? -37.572 -16.601 25.326 1.00 95.69 941 GLU A C 1
ATOM 7671 O O . GLU A 1 941 ? -38.784 -16.703 25.507 1.00 95.69 941 GLU A O 1
ATOM 7676 N N . VAL A 1 942 ? -37.033 -16.790 24.113 1.00 95.38 942 VAL A N 1
ATOM 7677 C CA . VAL A 1 942 ? -37.833 -16.959 22.883 1.00 95.38 942 VAL A CA 1
ATOM 7678 C C . VAL A 1 942 ? -37.703 -18.365 22.296 1.00 95.38 942 VAL A C 1
ATOM 7680 O O . VAL A 1 942 ? -38.706 -18.987 21.939 1.00 95.38 942 VAL A O 1
ATOM 7683 N N . TRP A 1 943 ? -36.484 -18.895 22.213 1.00 95.12 943 TRP A N 1
ATOM 7684 C CA . TRP A 1 943 ? -36.192 -20.188 21.591 1.00 95.12 943 TRP A CA 1
ATOM 7685 C C . TRP A 1 943 ? -36.985 -21.371 22.174 1.00 95.12 943 TRP A C 1
ATOM 7687 O O . TRP A 1 943 ? -37.517 -22.153 21.379 1.00 95.12 943 TRP A O 1
ATOM 7697 N N . PRO A 1 944 ? -37.205 -21.488 23.504 1.00 94.12 944 PRO A N 1
ATOM 7698 C CA . PRO A 1 944 ? -38.004 -22.579 24.060 1.00 94.12 944 PRO A CA 1
ATOM 7699 C C . PRO A 1 944 ? -39.453 -22.569 23.553 1.00 94.12 944 PRO A C 1
ATOM 7701 O O . PRO A 1 944 ? -40.019 -23.622 23.261 1.00 94.12 944 PRO A O 1
ATOM 7704 N N . ALA A 1 945 ? -40.049 -21.383 23.391 1.00 94.50 945 ALA A N 1
ATOM 7705 C CA . ALA A 1 945 ? -41.409 -21.239 22.875 1.00 94.50 945 ALA A CA 1
ATOM 7706 C C . ALA A 1 945 ? -41.498 -21.606 21.384 1.00 94.50 945 ALA A C 1
ATOM 7708 O O . ALA A 1 945 ? -42.476 -22.224 20.954 1.00 94.50 945 ALA A O 1
ATOM 7709 N N . ILE A 1 946 ? -40.461 -21.277 20.605 1.00 92.25 946 ILE A N 1
ATOM 7710 C CA . ILE A 1 946 ? -40.352 -21.674 19.196 1.00 92.25 946 ILE A CA 1
ATOM 7711 C C . ILE A 1 946 ? -40.258 -23.199 19.083 1.00 92.25 946 ILE A C 1
ATOM 7713 O O . ILE A 1 946 ? -41.040 -23.796 18.344 1.00 92.25 946 ILE A O 1
ATOM 7717 N N . LYS A 1 947 ? -39.381 -23.848 19.859 1.00 91.19 947 LYS A N 1
ATOM 7718 C CA . LYS A 1 947 ? -39.207 -25.311 19.839 1.00 91.19 947 LYS A CA 1
ATOM 7719 C C . LYS A 1 947 ? -40.455 -26.085 20.266 1.00 91.19 947 LYS A C 1
ATOM 7721 O O . LYS A 1 947 ? -40.677 -27.186 19.766 1.00 91.19 947 LYS A O 1
ATOM 7726 N N . GLN A 1 948 ? -41.296 -25.517 21.135 1.00 92.44 948 GLN A N 1
ATOM 7727 C CA . GLN A 1 948 ? -42.587 -26.122 21.491 1.00 92.44 948 GLN A CA 1
ATOM 7728 C C . GLN A 1 948 ? -43.544 -26.238 20.296 1.00 92.44 948 GLN A C 1
ATOM 7730 O O . GLN A 1 948 ? -44.319 -27.190 20.234 1.00 92.44 948 GLN A O 1
ATOM 7735 N N . HIS A 1 949 ? -43.490 -25.295 19.352 1.00 89.94 949 HIS A N 1
ATOM 7736 C CA . HIS A 1 949 ? -44.401 -25.245 18.204 1.00 89.94 949 HIS A CA 1
ATOM 7737 C C . HIS A 1 949 ? -43.770 -25.792 16.917 1.00 89.94 949 HIS A C 1
ATOM 7739 O O . HIS A 1 949 ? -44.482 -26.316 16.063 1.00 89.94 949 HIS A O 1
ATOM 7745 N N . LEU A 1 950 ? -42.446 -25.692 16.776 1.00 88.56 950 LEU A N 1
ATOM 7746 C CA . LEU A 1 950 ? -41.682 -26.096 15.597 1.00 88.56 950 LEU A CA 1
ATOM 7747 C C . LEU A 1 950 ? -40.529 -27.017 16.023 1.00 88.56 950 LEU A C 1
ATOM 7749 O O . LEU A 1 950 ? -39.456 -26.558 16.408 1.00 88.56 950 LEU A O 1
ATOM 7753 N N . GLN A 1 951 ? -40.744 -28.332 15.956 1.00 83.62 951 GLN A N 1
ATOM 7754 C CA . GLN A 1 951 ? -39.771 -29.313 16.460 1.00 83.62 951 GLN A CA 1
ATOM 7755 C C . GLN A 1 951 ? -38.542 -29.483 15.550 1.00 83.62 951 GLN A C 1
ATOM 7757 O O . GLN A 1 951 ? -37.452 -29.717 16.061 1.00 83.62 951 GLN A O 1
ATOM 7762 N N . ASP A 1 952 ? -38.677 -29.273 14.236 1.00 88.75 952 ASP A N 1
ATOM 7763 C CA . ASP A 1 952 ? -37.605 -29.506 13.245 1.00 88.75 952 ASP A CA 1
ATOM 7764 C C . ASP A 1 952 ? -36.829 -28.237 12.835 1.00 88.75 952 ASP A C 1
ATOM 7766 O O . ASP A 1 952 ? -36.100 -28.232 11.833 1.00 88.75 952 ASP A O 1
ATOM 7770 N N . VAL A 1 953 ? -37.018 -27.131 13.564 1.00 92.00 953 VAL A N 1
ATOM 7771 C CA . VAL A 1 953 ? -36.352 -25.849 13.293 1.00 92.00 953 VAL A CA 1
ATOM 7772 C C . VAL A 1 953 ? -34.991 -25.789 13.989 1.00 92.00 953 VAL A C 1
ATOM 7774 O O . VAL A 1 953 ? -34.876 -26.161 15.158 1.00 92.00 953 VAL A O 1
ATOM 7777 N N . LYS A 1 954 ? -33.977 -25.298 13.268 1.00 94.38 954 LYS A N 1
ATOM 7778 C CA . LYS A 1 954 ? -32.642 -24.998 13.806 1.00 94.38 954 LYS A CA 1
ATOM 7779 C C . LYS A 1 954 ? -32.397 -23.502 13.934 1.00 94.38 954 LYS A C 1
ATOM 7781 O O . LYS A 1 954 ? -32.947 -22.736 13.140 1.00 94.38 954 LYS A O 1
ATOM 7786 N N . PHE A 1 955 ? -31.545 -23.097 14.868 1.00 95.56 955 PHE A N 1
ATOM 7787 C CA . PHE A 1 955 ? -31.118 -21.716 15.043 1.00 95.56 955 PHE A CA 1
ATOM 7788 C C . PHE A 1 955 ? -29.632 -21.542 14.747 1.00 95.56 955 PHE A C 1
ATOM 7790 O O . PHE A 1 955 ? -28.784 -21.627 15.616 1.00 95.56 955 PHE A O 1
ATOM 7797 N N . ILE A 1 956 ? -29.322 -21.215 13.503 1.00 95.06 956 ILE A N 1
ATOM 7798 C CA . ILE A 1 956 ? -27.944 -21.111 13.042 1.00 95.06 956 ILE A CA 1
ATOM 7799 C C . ILE A 1 956 ? -27.402 -19.713 13.360 1.00 95.06 956 ILE A C 1
ATOM 7801 O O . ILE A 1 956 ? -27.966 -18.702 12.930 1.00 95.06 956 ILE A O 1
ATOM 7805 N N . ILE A 1 957 ? -26.261 -19.659 14.041 1.00 93.81 957 ILE A N 1
ATOM 7806 C CA . ILE A 1 957 ? -25.561 -18.423 14.400 1.00 93.81 957 ILE A CA 1
ATOM 7807 C C . ILE A 1 957 ? -24.260 -18.315 13.591 1.00 93.81 957 ILE A C 1
ATOM 7809 O O . ILE A 1 957 ? -23.398 -19.188 13.666 1.00 93.81 957 ILE A O 1
ATOM 7813 N N . ALA A 1 958 ? -24.085 -17.226 12.839 1.00 89.62 958 ALA A N 1
ATOM 7814 C CA . ALA A 1 958 ? -22.877 -16.951 12.061 1.00 89.62 958 ALA A CA 1
ATOM 7815 C C . ALA A 1 958 ? -22.262 -15.591 12.431 1.00 89.62 958 ALA A C 1
ATOM 7817 O O . ALA A 1 958 ? -22.953 -14.574 12.492 1.00 89.62 958 ALA A O 1
ATOM 7818 N N . GLY A 1 959 ? -20.946 -15.544 12.645 1.00 84.94 959 GLY A N 1
ATOM 7819 C CA . GLY A 1 959 ? -20.285 -14.304 13.045 1.00 84.94 959 GLY A CA 1
ATOM 7820 C C . GLY A 1 959 ? -18.798 -14.428 13.353 1.00 84.94 959 GLY A C 1
ATOM 7821 O O . GLY A 1 959 ? -18.286 -15.520 13.590 1.00 84.94 959 GLY A O 1
ATOM 7822 N N . SER A 1 960 ? -18.104 -13.291 13.360 1.00 82.81 960 SER A N 1
ATOM 7823 C CA . SER A 1 960 ? -16.691 -13.171 13.734 1.00 82.81 960 SER A CA 1
ATOM 7824 C C . SER A 1 960 ? -16.530 -13.070 15.256 1.00 82.81 960 SER A C 1
ATOM 7826 O O . SER A 1 960 ? -17.321 -12.408 15.923 1.00 82.81 960 SER A O 1
ATOM 7828 N N . ASN A 1 961 ? -15.483 -13.697 15.802 1.00 85.06 961 ASN A N 1
ATOM 7829 C CA . ASN A 1 961 ? -15.075 -13.613 17.214 1.00 85.06 961 ASN A CA 1
ATOM 7830 C C . ASN A 1 961 ? -16.133 -14.008 18.274 1.00 85.06 961 ASN A C 1
ATOM 7832 O O . ASN A 1 961 ? -16.231 -13.313 19.285 1.00 85.06 961 ASN A O 1
ATOM 7836 N N . PRO A 1 962 ? -16.920 -15.095 18.110 1.00 88.94 962 PRO A N 1
ATOM 7837 C CA . PRO A 1 962 ? -17.928 -15.467 19.104 1.00 88.94 962 PRO A CA 1
ATOM 7838 C C . PRO A 1 962 ? -17.276 -15.739 20.468 1.00 88.94 962 PRO A C 1
ATOM 7840 O O . PRO A 1 962 ? -16.295 -16.500 20.506 1.00 88.94 962 PRO A O 1
ATOM 7843 N N . PRO A 1 963 ? -17.784 -15.151 21.567 1.00 89.12 963 PRO A N 1
ATOM 7844 C CA . PRO A 1 963 ? -17.253 -15.386 22.898 1.00 89.12 963 PRO A CA 1
ATOM 7845 C C . PRO A 1 963 ? -17.623 -16.801 23.383 1.00 89.12 963 PRO A C 1
ATOM 7847 O O . PRO A 1 963 ? -18.483 -17.454 22.774 1.00 89.12 963 PRO A O 1
ATOM 7850 N N . PRO A 1 964 ? -16.962 -17.319 24.436 1.00 90.88 964 PRO A N 1
ATOM 7851 C CA . PRO A 1 964 ? -17.158 -18.689 24.911 1.00 90.88 964 PRO A CA 1
ATOM 7852 C C . PRO A 1 964 ? -18.624 -19.060 25.153 1.00 90.88 964 PRO A C 1
ATOM 7854 O O . PRO A 1 964 ? -19.043 -20.148 24.772 1.00 90.88 964 PRO A O 1
ATOM 7857 N N . GLU A 1 965 ? -19.415 -18.147 25.706 1.00 92.00 965 GLU A N 1
ATOM 7858 C CA . GLU A 1 965 ? -20.836 -18.331 25.986 1.00 92.00 965 GLU A CA 1
ATOM 7859 C C . GLU A 1 965 ? -21.680 -18.527 24.720 1.00 92.00 965 GLU A C 1
ATOM 7861 O O . GLU A 1 965 ? -22.587 -19.353 24.723 1.00 92.00 965 GLU A O 1
ATOM 7866 N N . ILE A 1 966 ? -21.346 -17.860 23.610 1.00 93.31 966 ILE A N 1
ATOM 7867 C CA . ILE A 1 966 ? -22.014 -18.080 22.319 1.00 93.31 966 ILE A CA 1
ATOM 7868 C C . ILE A 1 966 ? -21.549 -19.392 21.693 1.00 93.31 966 ILE A C 1
ATOM 7870 O O . ILE A 1 966 ? -22.360 -20.138 21.155 1.00 93.31 966 ILE A O 1
ATOM 7874 N N . ARG A 1 967 ? -20.251 -19.712 21.783 1.00 91.44 967 ARG A N 1
ATOM 7875 C CA . ARG A 1 967 ? -19.731 -20.996 21.282 1.00 91.44 967 ARG A CA 1
ATOM 7876 C C . ARG A 1 967 ? -20.343 -22.177 22.027 1.00 91.44 967 ARG A C 1
ATOM 7878 O O . ARG A 1 967 ? -20.626 -23.194 21.405 1.00 91.44 967 ARG A O 1
ATOM 7885 N N . TYR A 1 968 ? -20.576 -22.035 23.329 1.00 92.56 968 TYR A N 1
ATOM 7886 C CA . TYR A 1 968 ? -21.201 -23.062 24.156 1.00 92.56 968 TYR A CA 1
ATOM 7887 C C . TYR A 1 968 ? -22.608 -23.432 23.665 1.00 92.56 968 TYR A C 1
ATOM 7889 O O . TYR A 1 968 ? -22.998 -24.591 23.779 1.00 92.56 968 TYR A O 1
ATOM 7897 N N . LEU A 1 969 ? -23.340 -22.500 23.042 1.00 92.38 969 LEU A N 1
ATOM 7898 C CA . LEU A 1 969 ? -24.663 -22.782 22.476 1.00 92.38 969 LEU A CA 1
ATOM 7899 C C . LEU A 1 969 ? -24.636 -23.873 21.396 1.00 92.38 969 LEU A C 1
ATOM 7901 O O . LEU A 1 969 ? -25.614 -24.593 21.272 1.00 92.38 969 LEU A O 1
ATOM 7905 N N . SER A 1 970 ? -23.505 -24.074 20.706 1.00 89.50 970 SER A N 1
ATOM 7906 C CA . SER A 1 970 ? -23.345 -25.155 19.713 1.00 89.50 970 SER A CA 1
ATOM 7907 C C . SER A 1 970 ? -23.366 -26.573 20.303 1.00 89.50 970 SER A C 1
ATOM 7909 O O . SER A 1 970 ? -23.328 -27.559 19.568 1.00 89.50 970 SER A O 1
ATOM 7911 N N . THR A 1 971 ? -23.388 -26.700 21.636 1.00 90.38 971 THR A N 1
ATOM 7912 C CA . THR A 1 971 ? -23.619 -27.988 22.308 1.00 90.38 971 THR A CA 1
ATOM 7913 C C . THR A 1 971 ? -25.080 -28.434 22.222 1.00 90.38 971 THR A C 1
ATOM 7915 O O . THR A 1 971 ? -25.353 -29.628 22.355 1.00 90.38 971 THR A O 1
ATOM 7918 N N . ASP A 1 972 ? -26.006 -27.507 21.960 1.00 89.88 972 ASP A N 1
ATOM 7919 C CA . ASP A 1 972 ? -27.384 -27.820 21.599 1.00 89.88 972 ASP A CA 1
ATOM 7920 C C . ASP A 1 972 ? -27.430 -28.225 20.110 1.00 89.88 972 ASP A C 1
ATOM 7922 O O . ASP A 1 972 ? -27.078 -27.423 19.248 1.00 89.88 972 ASP A O 1
ATOM 7926 N N . PRO A 1 973 ? -27.855 -29.456 19.760 1.00 88.44 973 PRO A N 1
ATOM 7927 C CA . PRO A 1 973 ? -27.883 -29.926 18.370 1.00 88.44 973 PRO A CA 1
ATOM 7928 C C . PRO A 1 973 ? -28.854 -29.149 17.460 1.00 88.44 973 PRO A C 1
ATOM 7930 O O . PRO A 1 973 ? -28.801 -29.301 16.226 1.00 88.44 973 PRO A O 1
ATOM 7933 N N . ASP A 1 974 ? -29.745 -28.352 18.054 1.00 91.00 974 ASP A N 1
ATOM 7934 C CA . ASP A 1 974 ? -30.695 -27.497 17.357 1.00 91.00 974 ASP A CA 1
ATOM 7935 C C . ASP A 1 974 ? -30.188 -26.056 17.146 1.00 91.00 974 ASP A C 1
ATOM 7937 O O . ASP A 1 974 ? -30.886 -25.293 16.472 1.00 91.00 974 ASP A O 1
ATOM 7941 N N . ILE A 1 975 ? -29.001 -25.681 17.651 1.00 91.88 975 ILE A N 1
ATOM 7942 C CA . ILE A 1 975 ? -28.383 -24.346 17.488 1.00 91.88 975 ILE A CA 1
ATOM 7943 C C . ILE A 1 975 ? -27.096 -24.428 16.651 1.00 91.88 975 ILE A C 1
ATOM 7945 O O . ILE A 1 975 ? -26.079 -24.971 17.136 1.00 91.88 975 ILE A O 1
#

Sequence (975 aa):
MEFTGERYVPDNFDDNAELSVEHLHRYHSVLALVKDKKVLDIACGEGYGSALMTAHAKEVIGIDINSECIVYAAGRYNTTNYPNLTFLEGNVEHIALPDASVDVVISFETIEHVGEAAQVRFIEEVKRVLTPGGILVVSTPDKENYTERYEHQNDFHEHELTRDEFRSLLSSRFKEVEFFEQGFEIISAISPGVLGETESIRVINWQKNPVPKKRKYLIAVTSDEPLQPHVISSVVMDTDKEYFKQVDRIVELQHEVEKLGKWGQELDRGRIEAETQIRLLSEKLQFFEGQQLQDLVAKVSQLQEWLAVQSKEKETQIQRLEEAADADKKKITSLAAELRALAAKKEDSPAKDKLIQDIQFNATLLKHQLDEANNKLLTIYDSDGWKWLRRYYNLKGKYLNENSAHYKLLRKSLNFLRGRKTVHASPSDYQTNKAVETEEEFIVTKSVIPPFDQPMVSVIIPVYNAWRMNVKCLRAILSHTSDVSYEIIIADDCSTDETRNIASYFENIIHVRNDKNLGFLLNCNNAAKYARGKYIHFLNNDTEPRAGWLSSLVMVMEKNPLAGMAGSKLVYPDGRLQEAGGIIWKDASGWNFGHHQNPEAPQFNYVKEVDYISGASIMIRAELWKELGGFDVQYSPAYCEDSDIAFAIREKGYKVLYQPMSVVVHYEGYSHGSDTEKSAISNTKEYQVINNRKFYEKWKTVLERDHFPNGEHVFAARDRSGSKKTLLMIDHYVPQFDKDAGSRTTFQYLELFVKLGFNVKFIGENFYKDEPYTTILQQMGIEVLYGEWYASNWKQWFLDNKDAFDYIYLNRPHISINFIDFFRANSNASIIYYGHDLHFLRKEKRYALEKDPKLLTLAAKWKETEMYLFSKSDIILTPSVDEQKIIQSLNPDFNVQLMRPYIYKSVSEPADDFDARKNIFFVGGFSHAPNTDGILWFVKEVWPAIKQHLQDVKFIIAGSNPPPEIRYLSTDPDI

pLDDT: mean 80.75, std 19.91, range [22.08, 98.75]

Solvent-accessible surface area (backbone atoms only — not comparable to full-atom values): 54268 Å² total; per-residue (Å²): 136,83,91,81,80,84,67,89,61,93,87,62,83,88,75,59,73,68,61,56,51,58,58,51,42,58,53,62,29,40,41,76,67,38,46,72,27,35,32,34,28,48,63,33,57,58,31,65,61,44,58,61,42,44,83,39,24,58,29,28,37,28,24,23,71,48,60,68,35,40,54,49,22,38,73,73,51,63,42,93,91,33,84,43,54,46,68,43,75,33,42,67,68,55,57,88,62,59,70,49,66,25,43,32,38,40,31,65,73,51,58,28,57,33,46,73,76,47,41,55,39,24,56,52,38,53,58,44,26,30,26,95,71,18,39,42,38,41,29,38,57,23,30,66,59,44,31,74,69,65,74,48,81,62,97,67,54,65,37,70,40,41,72,67,56,50,48,52,63,47,55,74,76,28,78,35,76,46,80,49,72,45,74,91,76,94,79,90,85,88,68,102,61,69,88,87,78,67,95,74,82,88,85,80,84,85,64,95,75,74,78,89,76,87,48,45,32,40,34,38,42,32,18,76,43,89,80,67,96,71,70,51,79,75,84,85,82,80,86,64,85,60,57,60,59,52,49,52,49,50,52,50,50,47,52,49,50,50,48,49,50,50,48,50,52,48,49,52,48,51,48,52,50,48,54,49,48,53,49,53,50,53,54,46,59,71,70,62,77,82,74,64,61,62,63,51,51,51,52,51,52,55,52,51,53,52,51,51,53,55,50,53,55,52,53,55,53,50,53,56,50,53,56,51,44,54,54,50,53,52,51,46,54,52,51,53,53,52,50,54,60,57,70,70,53,93,71,96,49,78,68,57,56,52,51,50,49,54,51,52,50,52,48,52,53,51,49,51,53,41,52,52,53,52,51,53,49,49,53,51,63,67,31,68,70,46,51,48,50,55,52,50,54,62,49,49,72,72,75,70,54,92,82,41,71,68,57,56,50,51,55,55,53,56,61,60,73,75,67,79,82,92,82,85,89,81,94,78,90,78,89,69,86,65,80,68,77,62,86,65,75,85,76,75,71,72,44,72,49,76,83,48,98,74,20,49,31,19,37,37,29,54,38,66,42,58,46,74,41,46,52,50,22,54,51,25,48,64,77,28,57,84,88,59,52,38,42,46,35,40,20,29,36,46,38,84,49,69,49,70,50,44,68,81,37,33,39,73,56,44,80,45,71,40,96,52,74,54,44,64,47,54,34,48,52,58,41,56,74,73,55,78,20,62,25,38,28,37,35,41,33,49,30,40,50,35,69,47,24,64,52,45,47,54,50,54,40,68,76,30,84,50,43,40,30,37,22,46,23,33,23,34,88,87,63,34,16,44,25,50,29,23,34,55,24,39,82,48,50,75,43,54,36,57,58,73,34,72,55,83,42,42,95,42,52,29,30,36,42,31,52,24,45,65,64,58,38,35,35,32,37,35,69,58,41,61,73,65,66,47,58,60,72,90,26,60,44,50,50,57,41,40,47,48,47,34,46,56,41,39,74,75,70,27,39,39,34,31,33,44,67,9,35,29,32,41,52,85,70,65,85,73,61,70,97,84,52,79,70,55,67,63,54,57,59,49,38,44,56,54,27,41,51,52,49,31,69,76,40,42,71,56,25,67,72,77,36,46,60,77,88,48,65,53,83,30,49,63,42,62,33,78,88,38,56,22,36,40,38,39,35,68,47,61,48,52,48,90,53,39,72,64,26,30,28,53,44,52,48,54,53,47,42,46,74,74,55,36,41,42,36,37,38,21,73,71,18,55,79,49,76,67,47,44,60,52,43,10,68,71,38,29,38,54,50,43,41,70,68,43,68,76,35,48,67,60,56,42,65,80,46,38,88,64,40,50,32,37,37,33,30,37,62,89,51,31,70,82,45,50,64,59,48,63,75,66,42,89,39,48,34,35,34,35,47,82,59,64,61,22,60,55,28,47,56,47,25,74,72,72,64,47,68,68,32,54,59,52,15,52,54,37,42,53,54,50,52,52,52,55,77,72,35,69,33,37,38,33,67,39,75,67,56,45,53,50,53,35,70,75,39,75,87,56,52,68,45,86,40,77,66,72,88,69,97,72,75,78,79,73,76,84,53,70,85,78,62,76,58,46,80,46,79,48,36,38,87,43,61,69,51,52,55,51,49,55,47,39,57,69,74,45,43,59,65,47,46,76,77,40,78,90,50,36,44,44,78,45,62,41,70,64,50,70,75,62,57,55,47,55,76,42,95,51,59

Radius of gyration: 42.51 Å; Cα contacts (8 Å, |Δi|>4): 1410; chains: 1; bounding box: 104×114×117 Å

Mean predicted aligned error: 19.9 Å

Foldseek 3Di:
DDCPVLDDDQVPPPDDPPVNCLVVLLLVLQLVVQAQWFEEEEQCFLVPSQLVNLVGHVAYEYEHQDPVSQVNNCVVRVDPVRVRYHYDYDDLLAGPAAFQATQEYEYEADLQQDDPVSSLSSLVNVNRNHHAFGKYKYKFWACVQAPVPPVDDDPRGPHGDHPVRVCVSQVVRFVDKDKDADDDDDDDFDDPDDPPPDPDGDDDDPDPDDDDDDGTMMMMMGHNDDDDPSNRDDDDDDPDDPVVVVVVVVVVVVVVVVVVVVVVVVVVVVVVVVVVVVVVVVVVVVVPPDPPPVVVVVVVVVVVVVLVVVVVVVVVVLVVLVVLLVVLVVVLVVLVVVLVVLVPDPDDDPVSVVVNVVSVVVSVVSVVVSVVSVVVSVCCCPDPVNVVSVVVVVVCVVPPDCPDPVNVVVVVVVVVVVDDDDDDDDDDDDDDPPPPPPPPPPDQAAEEDDDDPAFQEEEEEEDADPVVLLSQQVVLCVVADDPGGYAYEYLYQAHPPCLVVVCVRYPRHHYHYDPHRFADQVSSLVRLVVDRHQKYKYAYSQKRWHHCQVVLQVVLCVVDVLAFKEWEFEAAPVQFGCALAWFAALLRDIDRPRHRHHCPALLSQFKFFAQFYPSNIMMGRSVLCVVVSGFDCVLPNDDCSRNVVSVVSVVVVGTYMYRHSNYMYGHPPPSQDDPPCPPSVVVVVVSNVVVSVVVCVVCNVVSVPQHHHPPPPCVCRGRVCPVAAEEEEEDQALQPLAAALQSVLVVVVLLVCLVVVHQYEYENLQLDCDPPSNSVSRHSVYRYGHDDCCNVCVLVVCLVCQVRHQEYEYEALVGCLVPLVSNLVRHPHAYEYEHADQPLVVLVVVCVPPVDPVSNVVSVVSVVSVVVVQVSHPEYEYQDPVVQVVVCVVPVPGRYDYDNSDDDPDDPPPPPDPVPDAAAEAEGAVVDPVSVVVVVCCVPPPVVVVCVVPVRYAHHYYHHPHDPVRVVCVVPVRD

Nearest PDB structures (foldseek):
  7nmk-assembly1_A  TM=6.749E-01  e=1.480E-10  Mycobacterium tuberculosis H37Rv
  7bgg-assembly1_A  TM=7.361E-01  e=1.178E-09  Mycobacterium tuberculosis H37Rv
  7noy-assembly1_A  TM=6.281E-01  e=4.423E-10  Mycobacterium tuberculosis H37Rv
  7ndm-assembly1_A  TM=6.135E-01  e=4.685E-10  Mycobacterium tuberculosis H37Rv
  5wp5-assembly2_B  TM=6.348E-01  e=7.870E-10  Arabidopsis thaliana

=== Feature glossary ===
The record interleaves many kinds of information about one protein. Here is each kind framed as the question it answers.

Q: What known structures does this most resemble?
A: Structural nearest neighbors (via Foldseek easy-search vs the PDB). Reported per hit: target PDB id, E-value, and alignment TM-score. A TM-score above ~0.5 is the conventional threshold for 'same fold'.

Q: Where is each backbone atom in 3D?
A: The mmCIF table is the protein's shape written out atom by atom. For each backbone N, Cα, C, and carbonyl O, it records an (x, y, z) coordinate triple in Å plus the residue type, chain letter, and residue number.

Q: What are the backbone torsion angles?
A: The φ/ψ torsion pair specifies the backbone conformation at each residue. φ rotates about the N–Cα bond, ψ about the Cα–C bond. Steric clashes forbid most of the (φ, ψ) plane — the allowed regions (α-helix basin, β-sheet basin, left-handed helix) are the Ramachandran-allowed regions.

Q: Which residues are buried vs exposed?
A: Solvent-accessible surface area (SASA) is the area in Å² traced out by the centre of a 1.4 Å probe sphere (a water molecule) rolled over the protein's van der Waals surface (Shrake–Rupley / Lee–Richards construction). Buried residues have near-zero SASA; fully exposed residues can exceed 200 Å². The total SASA scales roughly with the number of surface residues.

Q: How confident is the AlphaFold model at each residue?
A: pLDDT is the predicted lDDT-Cα score: AlphaFold's confidence that the local environment of each residue (all inter-atomic distances within 15 Å) is correctly placed. It is a per-residue number between 0 and 100, with higher meaning more reliable.

Q: What does the local fold look like, residue by residue?
A: 3Di is Foldseek's structural alphabet. Each residue is assigned one of twenty discrete states based on how its Cα sit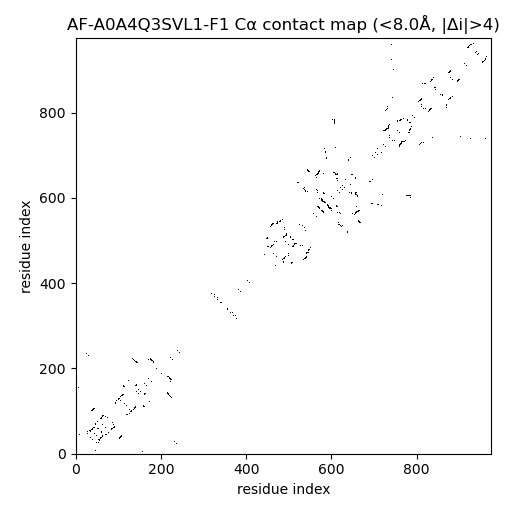s relative to its spatial (not sequential) neighbors. Aligning 3Di strings finds structural homologs roughly as well as full 3D superposition, but orders of magnitude faster.

Q: How big and how compact is the whole molecule?
A: Radius of gyration (Rg) is the root-mean-square distance of Cα atoms from their centroid — a single number for overall size and compactness. A globular domain of N residues has Rg ≈ 2.2·N^0.38 Å; an extended or disordered chain has a much larger Rg. The Cα contact count is the number of residue pairs whose Cα atoms are within 8 Å and are more than four positions apart in sequence — a standard proxy for tertiary packing density. The bounding box is the smallest axis-aligned box enclosing all Cα atoms.

Q: Which residues are in helices, strands, or loops?
A: DSSP 8-state secondary structure assigns each residue one of H (α-helix), G (3₁₀-helix), I (π-helix), E (extended β-strand), B (isolated β-bridge), T (hydrogen-bonded turn), S (bend), or '-' (coil). The assignment is computed from backbone hydrogen-bond geometry via the Kabsch–Sander algorithm.

Q: How mobile is each atom in the crystal?
A: Crystallographic B-factors measure how much each atom's electron density is smeared out, in Å². They rise in mobile loops and surface residues and fall in the buried interior. In AlphaFold models this column is repurposed to hold pLDDT instead.

Q: What if only a Cα trace is available?
A: P-SEA three-state annotation labels each residue as helix, strand, or coil based purely on the geometry of the Cα trace. It serves as a fallback when the full backbone (and thus DSSP) is unavailable.

Q: What family and function is it annotated with?
A: Database cross-references. InterPro integrates a dozen domain/family signature databases into unified entries with residue-range hits. GO terms attach function/process/location labels with evidence codes. CATH codes position the fold in a four-level structural taxonomy. Organism is the NCBI-taxonomy species name.

Q: Are the domains correctly placed relative to each other?
A: Predicted Aligned Error (PAE) is an AlphaFold confidence matrix: entry (i, j) is the expected error in the position of residue j, in ångströms, when the prediction is superimposed on the true structure at residue i. Low PAE within a block of residues means that block is internally rigid and well-predicted; high PAE between two blocks means their relative placement is uncertain even if each block individually is confident.

Q: What do the diagnostic plots show?
A: Three diagnostic plots accompany the record. The Cα contact map visualizes the tertiary structure as a 2D adjacency matrix (8 Å cutoff, sequence-local contacts suppressed). The Ramachandran plot shows the distribution of backbone (φ, ψ) torsions, with points in the α and β basins reflecting secondary structure content. The PAE plot shows AlphaFold's inter-residue confidence as a color matrix.

Q: What is the amino-acid chain?
A: Primary structure: the covalent order of the twenty standard amino acids along the backbone. Two proteins with the same sequence will (almost always) fold to the same structure; two with 30% identity often share a fold but not the details.

Q: What do the rendered images show?
A: The six renders are orthographic views along the three Cartesian axes in both directions. Representation (cartoon, sticks, or surface) and color scheme (sequence-rainbow or by-chain) vary across proteins so the training set covers all the common visualization conventions.